Protein AF-0000000075757346 (afdb_homodimer)

Solvent-accessible surface area (backbone atoms only — not comparable to full-atom values): 54246 Å² total; per-residue (Å²): 134,81,76,70,70,69,80,68,63,64,47,53,39,41,29,19,36,70,56,62,49,75,50,33,32,37,38,34,50,39,82,82,73,89,73,94,79,70,86,78,70,51,48,75,47,75,48,59,58,62,66,78,72,51,92,82,51,65,61,62,59,50,54,51,49,44,56,48,51,41,59,74,32,56,67,74,33,36,39,85,46,56,49,47,74,68,88,65,86,68,90,69,80,76,77,59,67,37,46,88,28,73,65,75,54,59,71,55,54,56,69,67,39,67,54,56,70,51,36,71,34,58,74,50,87,74,59,54,75,61,56,59,51,49,50,51,48,50,25,50,49,48,13,44,52,39,30,36,53,48,24,47,70,40,19,53,27,34,47,49,40,23,58,33,33,39,52,44,14,52,52,28,40,53,53,20,52,52,38,59,69,46,40,57,77,40,62,86,58,72,64,28,50,50,42,51,33,50,22,31,28,26,42,24,45,15,49,43,31,34,52,12,20,46,49,40,51,45,52,64,28,34,63,58,71,39,39,11,21,48,44,17,21,41,50,25,48,25,40,54,52,34,53,50,46,50,52,50,49,53,56,51,52,73,71,54,85,49,69,70,56,51,51,50,50,50,53,50,53,49,51,50,51,51,51,53,39,49,53,30,48,46,48,38,51,64,39,56,46,19,58,67,54,40,27,45,49,47,31,27,29,54,70,40,27,56,70,57,49,39,67,73,36,59,80,69,52,67,74,73,79,75,62,93,51,88,68,70,62,48,76,75,33,36,68,61,49,28,74,70,59,64,62,88,59,74,83,44,54,34,44,42,30,40,72,90,72,70,43,76,44,80,36,33,34,42,46,58,30,41,45,69,67,56,55,61,46,64,44,64,85,40,92,52,71,91,56,78,64,56,67,58,49,50,59,75,28,63,90,47,51,40,46,78,50,71,42,71,43,84,55,79,95,68,65,27,32,39,31,39,27,38,28,26,69,87,52,50,43,58,50,51,52,48,51,52,49,48,47,49,52,34,37,58,55,51,59,70,51,84,65,86,89,43,71,65,58,51,50,51,44,49,50,51,49,49,49,58,41,55,45,89,50,38,48,63,50,50,52,51,52,42,43,72,54,58,35,40,69,78,48,66,21,63,51,50,52,82,40,28,22,33,44,114,134,80,77,69,70,70,81,67,67,63,47,52,39,42,31,19,37,70,55,63,48,74,50,34,33,38,39,35,51,39,80,83,70,89,75,94,78,71,86,77,71,52,50,75,46,75,47,59,57,62,67,77,72,50,90,83,51,65,60,62,59,50,52,50,49,42,57,48,49,41,58,74,30,58,67,74,33,36,39,86,46,55,50,46,76,65,88,64,88,68,90,70,83,80,72,58,71,36,46,87,29,72,64,78,58,57,73,56,54,55,68,64,39,67,55,55,71,53,36,72,33,55,74,50,87,74,59,55,76,63,56,58,50,48,48,53,49,51,26,51,50,46,14,44,51,39,30,36,52,49,25,46,70,40,19,53,27,33,46,50,40,23,60,34,33,40,51,45,14,50,51,28,41,53,52,20,52,50,38,59,70,46,38,58,76,40,62,86,57,71,65,28,50,49,41,52,32,51,23,30,28,26,42,22,46,16,49,43,32,32,52,12,18,46,48,40,50,45,53,64,28,34,64,56,71,40,38,11,21,47,45,16,21,41,50,25,47,26,39,52,51,37,52,50,47,50,53,51,47,54,56,51,55,73,71,54,85,49,70,69,58,51,52,51,50,50,53,50,51,49,50,50,52,52,51,52,39,49,53,31,49,46,49,40,49,64,41,56,46,18,59,66,52,41,27,45,48,47,31,25,30,53,70,40,29,55,69,56,49,41,68,74,36,57,81,69,53,68,74,74,78,76,60,93,52,87,67,71,62,49,76,75,33,37,68,61,48,28,75,70,59,64,62,89,57,74,83,43,54,32,43,41,30,39,70,92,75,71,43,74,45,80,36,35,34,43,46,60,30,41,45,70,65,56,56,62,44,63,44,64,86,39,95,52,72,92,56,78,64,57,70,58,49,50,58,76,30,61,89,47,52,42,46,77,51,71,42,69,44,85,54,79,95,67,65,27,32,38,31,40,26,38,29,25,70,85,51,48,44,60,49,52,52,49,51,52,50,48,48,50,53,34,37,58,55,51,58,70,52,86,64,87,88,44,72,66,58,51,50,50,44,49,52,50,50,50,51,56,42,53,46,88,47,38,46,62,50,52,52,51,54,41,43,71,54,59,36,40,68,77,48,68,23,63,52,49,54,82,40,27,20,33,43,114

InterPro domains:
  IPR006968 Root UVB sensitive family [PTHR12770] (17-497)
  IPR054549 Protein root UVB sensitive/RUS domain [PF04884] (57-303)

Foldseek 3Di:
DPPPPVPQPKDKDWDAFLLRHTFKMKIWGWPPDDDDDDPRDIDIDIGTPPPPPPVPPCVVVVVVVCPLQPDGNPPVQWDPLQFPDDPDPDPDDSPRLQLLQQQPQCVCVVVPPPVLVVLVPPVPPPDDPVVVVVLVVLLVVLLVVLLVVLCQPQVLQCQLLLLLLQLLLLVLQLQLVVLSVCLSVDDPDPVSSVSSSSSSSSNSSSCNSSVSSSLNLLVNTGDPPCSVRSVVSSNVSNVVVSVVVVVVVVVVVVVDDDPVVVVVVSVVVSVVSSVVSNSSSLSDQGQEDELLNLQAFLLQQCQQDPVNVCLLPVVVCPVPPPPVPPSDGDGDFSRRSSNLDDSDDDAFWQWHADPVVRDIDTLAGEAEQDDPVCVLCVCVPAPAPNGQPVVLQCVLCVVAQKTKAWTWDPDPPQIHIYMYMAGAPPDALLSRSVRSSLVNQLSVSVRPDPDDDYRVVSSVSSSSSNCSCPVVVNSVVSVVVSVVNRHDSRDRNHHSDDGDHDDD/DPPPPPPQPKDKDWDDFLLRHTFKMKIWGWPPDDDDDDPRDIDIDIGTPPPPPPVPPCVVVVVVVCPLQPDGNPPVQWDPLQQPDDPDPDPDDSPGQQLLQQQPACVCVVVPPPVLVVLVPPVVPPDDPVVVVVLVVLLVVLLVVLLVVLCQPQVLQCQLLLLLLQLLLLVLQLQLVVLSVCLSVDDPDPRSSVSSSSSSSSNSSSCNSSVSSSLNLLVNTGDPPCSVRSVVSSNVSNVVVNVVVVVVVVVVVVVDDDPVVVVVVSVVVSVVSSVSSNSSSLSDQDQEDELLNLLAFLLQQCLQDPVNVCLLPVVVCPPPPPPVPPSDGDGDFSRRSSNLDDSDDDAFWQWHADPVVRDIDTLAGEAEQDDPVCVLCVCVPAPAPSGQPVVLQCVLCVVAQKTKAWGWDPDPPQIHIYMYMAGAPPQALLSRSVRSSLVNQLSVSVSPDPDDDYRVVSSVSSSSSNCSCPVVVNSVVSVVVSVVNRHDSRDRNHHSDDGDHDDD

Sequence (1008 aa):
MTSHISETNRLTFRETDEAGNPTASYIYSGDVASSITSKTSGRVDVISSSSSTSPWSSKPIISSLSDVFLPSGYPQSVSDDYLPPPLLPSGSSRSISHPAQLHRPTQRAKQLTPTQHTGVGVGNANASPTSALLLHILQDISGRIATICFAHRIGTALEPECKTYRLAADVFNDIAMILDCLSPGVPAGPARVAVLSTAGVLRALCGVAGGSSKASLSAHFAKWGNLAELNAKDSSQETVISLFGMLVGSVVISHITSFSTTWLILLILLALHLSMNYAAVRAVQMTSLNRQRANIVFSTLFDSDRNLSLDLDPELDTTPSLSKTKSEWTVLTPAQVSKHERIFHRDGVLQWTQHSTHTTQPLGSAQIGVSMSTFLGSVSGTSFPRTLPLQRLAAIFADESYILFLVPLTSGGNVKWHASILLKRGCTVEHQLKAWAHALLAARVLVRITTGFSVDAVLAVVERTLGLLNADARFERYLTELGGVGWDVDIAALETRAGRRIELMTSHISETNRLTFRETDEAGNPTASYIYSGDVASSITSKTSGRVDVISSSSSTSPWSSKPIISSLSDVFLPSGYPQSVSDDYLPPPLLPSGSSRSISHPAQLHRPTQRAKQLTPTQHTGVGVGNANASPTSALLLHILQDISGRIATICFAHRIGTALEPECKTYRLAADVFNDIAMILDCLSPGVPAGPARVAVLSTAGVLRALCGVAGGSSKASLSAHFAKWGNLAELNAKDSSQETVISLFGMLVGSVVISHITSFSTTWLILLILLALHLSMNYAAVRAVQMTSLNRQRANIVFSTLFDSDRNLSLDLDPELDTTPSLSKTKSEWTVLTPAQVSKHERIFHRDGVLQWTQHSTHTTQPLGSAQIGVSMSTFLGSVSGTSFPRTLPLQRLAAIFADESYILFLVPLTSGGNVKWHASILLKRGCTVEHQLKAWAHALLAARVLVRITTGFSVDAVLAVVERTLGLLNADARFERYLTELGGVGWDVDIAALETRAGRRIEL

Secondary structure (DSSP, 8-state):
---------EEEEEEEETTS-EEEEEEEE-----STTS----EEEEEE------TT-SHHHHHHHHHHHS-TTTTTTB-TTSSPPPSS-SSS------GGGTTSSTTTHHHH-HHHHHHTS-SSTT--HHHHHHHHHHHHHHHHHHHHHHHHHHHHHHTTTHHHHHHHHHHHHHHHHHHHHHGGGSPTTHHHHHHHHHHHHHHHHHHHHHHHHHHHHHHHHBSSS-HHHHHHHHHHHHHHHHHHHHHHHHHHHHH---HHHHHHHHHHHHHHHHHHHHHHHHH----S--HHHHHHHHHHHHHH-HHHHHHH-GGGGGSTT--S---------HHHHHTT--SS--TTEEEEEETTTTEEEEEEEEEES--HHHHHHTTTTSSS-S---HHHHHHHTTTSSEEEEEEEE--SSS-EEEEEEEEETT--HHHHHHHHHHHHHHHHHHHH--S---HHHHHHHHHHHHHHHHGGGHHHHHHHHHHHTT--TTS--S--S--EEEE-/---------EEEEEEEETTS-EEEEEEEE-----SSSS---PEEEEEE------TT-SHHHHHHHHHHHS-TTTTTTB-TTSSPPPSS-SSS------GGGTTS-TTTHHHH-HHHHHHTS-SSTT--HHHHHHHHHHHHHHHHHHHHHHHHHHHHHHTTTHHHHHHHHHHHHHHHHHHHHHGGGSPTTHHHHHHHHHHHHHHHHHHHHHHHHHHHHHHHHBSSS-HHHHHHHHHHHHHHHHHHHHHHHHHHHHH---HHHHHHHHHHHHHHHHHHHHHHHHH----S--HHHHHHHHHHHHHH-HHHHHHH-GGGGGSTT--S---------HHHHHTT--SSPPTTEEEEEETTTTEEEEEEEEEES--HHHHHHTTTTSSS-S---HHHHHHHTTTSSEEEEEEEE--SSS-EEEEEEEEETT--HHHHHHHHHHHHHHHHHHHH--S---HHHHHHHHHHHHHHHHGGGHHHHHHHHHHHTT--TTS--S--S--EEEE-

Radius of gyration: 33.66 Å; Cα contacts (8 Å, |Δi|>4): 1518; chains: 2; bounding box: 89×92×112 Å

Structure (mmCIF, N/CA/C/O backbone):
data_AF-0000000075757346-model_v1
#
loop_
_entity.id
_entity.type
_entity.pdbx_description
1 polymer 'Pc20g08280 protein'
#
loop_
_atom_site.group_PDB
_atom_site.id
_atom_site.type_symbol
_atom_site.label_atom_id
_atom_site.label_alt_id
_atom_site.label_comp_id
_atom_site.label_asym_id
_atom_site.label_entity_id
_atom_site.label_seq_id
_atom_site.pdbx_PDB_ins_code
_atom_site.Cartn_x
_atom_site.Cartn_y
_atom_site.Cartn_z
_atom_site.occupancy
_atom_site.B_iso_or_equiv
_atom_site.auth_seq_id
_atom_site.auth_comp_id
_atom_site.auth_asym_id
_atom_site.auth_atom_id
_atom_site.pdbx_PDB_model_num
ATOM 1 N N . MET A 1 1 ? -40.625 -28.328 -50.812 1 23.34 1 MET A N 1
ATOM 2 C CA . MET A 1 1 ? -39.375 -28.875 -50.312 1 23.34 1 MET A CA 1
ATOM 3 C C . MET A 1 1 ? -38.594 -27.828 -49.5 1 23.34 1 MET A C 1
ATOM 5 O O . MET A 1 1 ? -37.875 -27.016 -50.062 1 23.34 1 MET A O 1
ATOM 9 N N . THR A 1 2 ? -39.25 -27.141 -48.594 1 27.7 2 THR A N 1
ATOM 10 C CA . THR A 1 2 ? -38.781 -26.125 -47.656 1 27.7 2 THR A CA 1
ATOM 11 C C . THR A 1 2 ? -37.562 -26.609 -46.875 1 27.7 2 THR A C 1
ATOM 13 O O . THR A 1 2 ? -37.594 -27.672 -46.25 1 27.7 2 THR A O 1
ATOM 16 N N . SER A 1 3 ? -36.344 -26.422 -47.469 1 28.28 3 SER A N 1
ATOM 17 C CA . SER A 1 3 ? -35.031 -26.656 -46.875 1 28.28 3 SER A CA 1
ATOM 18 C C . SER A 1 3 ? -35 -26.156 -45.438 1 28.28 3 SER A C 1
ATOM 20 O O . SER A 1 3 ? -35.156 -24.969 -45.188 1 28.28 3 SER A O 1
ATOM 22 N N . HIS A 1 4 ? -35.75 -26.812 -44.562 1 30.3 4 HIS A N 1
ATOM 23 C CA . HIS A 1 4 ? -35.469 -26.609 -43.125 1 30.3 4 HIS A CA 1
ATOM 24 C C . HIS A 1 4 ? -33.969 -26.547 -42.875 1 30.3 4 HIS A C 1
ATOM 26 O O . HIS A 1 4 ? -33.281 -27.547 -43 1 30.3 4 HIS A O 1
ATOM 32 N N . ILE A 1 5 ? -33.312 -25.516 -43.375 1 34.22 5 ILE A N 1
ATOM 33 C CA . ILE A 1 5 ? -31.984 -25.234 -42.844 1 34.22 5 ILE A CA 1
ATOM 34 C C . ILE A 1 5 ? -31.906 -25.625 -41.375 1 34.22 5 ILE A C 1
ATOM 36 O O . ILE A 1 5 ? -32.688 -25.094 -40.531 1 34.22 5 ILE A O 1
ATOM 40 N N . SER A 1 6 ? -31.75 -26.844 -41.125 1 37.38 6 SER A N 1
ATOM 41 C CA . SER A 1 6 ? -31.391 -27.328 -39.781 1 37.38 6 SER A CA 1
ATOM 42 C C . SER A 1 6 ? -30.641 -26.266 -39 1 37.38 6 SER A C 1
ATOM 44 O O . SER A 1 6 ? -29.656 -25.688 -39.469 1 37.38 6 SER A O 1
ATOM 46 N N . GLU A 1 7 ? -31.281 -25.359 -38.312 1 41.56 7 GLU A N 1
ATOM 47 C CA . GLU A 1 7 ? -30.734 -24.422 -37.312 1 41.56 7 GLU A CA 1
ATOM 48 C C . GLU A 1 7 ? -29.469 -24.984 -36.688 1 41.56 7 GLU A C 1
ATOM 50 O O . GLU A 1 7 ? -29.547 -25.906 -35.875 1 41.56 7 GLU A O 1
ATOM 55 N N . THR A 1 8 ? -28.453 -25.25 -37.375 1 48.81 8 THR A N 1
ATOM 56 C CA . THR A 1 8 ? -27.094 -25.578 -36.938 1 48.81 8 THR A CA 1
ATOM 57 C C . THR A 1 8 ? -26.75 -24.844 -35.656 1 48.81 8 THR A C 1
ATOM 59 O O . THR A 1 8 ? -26.844 -23.609 -35.594 1 48.81 8 THR A O 1
ATOM 62 N N . ASN A 1 9 ? -26.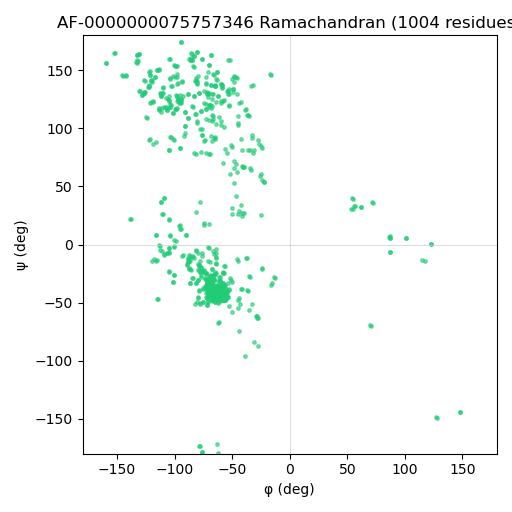969 -25.406 -34.469 1 64.25 9 ASN A N 1
ATOM 63 C CA . ASN A 1 9 ? -26.703 -24.953 -33.125 1 64.25 9 ASN A CA 1
ATOM 64 C C . ASN A 1 9 ? -25.281 -24.422 -32.969 1 64.25 9 ASN A C 1
ATOM 66 O O . ASN A 1 9 ? -24.312 -25.188 -32.938 1 64.25 9 ASN A O 1
ATOM 70 N N . ARG A 1 10 ? -24.969 -23.312 -33.5 1 80.69 10 ARG A N 1
ATOM 71 C CA . ARG A 1 10 ? -23.719 -22.562 -33.406 1 80.69 10 ARG A CA 1
ATOM 72 C C . ARG A 1 10 ? -23.531 -21.922 -32.062 1 80.69 10 ARG A C 1
ATOM 74 O O . ARG A 1 10 ? -24.469 -21.297 -31.531 1 80.69 10 ARG A O 1
ATOM 81 N N . LEU A 1 11 ? -22.406 -22.312 -31.422 1 87.81 11 LEU A N 1
ATOM 82 C CA . LEU A 1 11 ? -22.016 -21.688 -30.156 1 87.81 11 LEU A CA 1
ATOM 83 C C . LEU A 1 11 ? -20.812 -20.781 -30.359 1 87.81 11 LEU A C 1
ATOM 85 O O . LEU A 1 11 ? -19.781 -21.203 -30.891 1 87.81 11 LEU A O 1
ATOM 89 N N . THR A 1 12 ? -21.031 -19.438 -30.078 1 89.75 12 THR A N 1
ATOM 90 C CA . THR A 1 12 ? -19.953 -18.469 -30.234 1 89.75 12 THR A CA 1
ATOM 91 C C . THR A 1 12 ? -19.391 -18.031 -28.891 1 89.75 12 THR A C 1
ATOM 93 O O . THR A 1 12 ? -20.156 -17.641 -28 1 89.75 12 THR A O 1
ATOM 96 N N . PHE A 1 13 ? -18.109 -18.188 -28.781 1 92.25 13 PHE A N 1
ATOM 97 C CA . PHE A 1 13 ? -17.391 -17.703 -27.609 1 92.25 13 PHE A CA 1
ATOM 98 C C . PHE A 1 13 ? -16.578 -16.469 -27.953 1 92.25 13 PHE A C 1
ATOM 100 O O . PHE A 1 13 ? -15.656 -16.531 -28.781 1 92.25 13 PHE A O 1
ATOM 107 N N . ARG A 1 14 ? -16.922 -15.328 -27.344 1 93.75 14 ARG A N 1
ATOM 108 C CA . ARG A 1 14 ? -16.125 -14.117 -27.5 1 93.75 14 ARG A CA 1
ATOM 109 C C . ARG A 1 14 ? -15.172 -13.938 -26.312 1 93.75 14 ARG A C 1
ATOM 111 O O . ARG A 1 14 ? -15.609 -13.914 -25.156 1 93.75 14 ARG A O 1
ATOM 118 N N . GLU A 1 15 ? -13.93 -13.844 -26.625 1 94.19 15 GLU A N 1
ATOM 119 C CA . GLU A 1 15 ? -12.906 -13.719 -25.594 1 94.19 15 GLU A CA 1
ATOM 120 C C . GLU A 1 15 ? -12.422 -12.273 -25.469 1 94.19 15 GLU A C 1
ATOM 122 O O . GLU A 1 15 ? -12.242 -11.586 -26.484 1 94.19 15 GLU A O 1
ATOM 127 N N . THR A 1 16 ? -12.266 -11.773 -24.25 1 91.38 16 THR A N 1
ATOM 128 C CA . THR A 1 16 ? -11.727 -10.453 -23.953 1 91.38 16 THR A CA 1
ATOM 129 C C . THR A 1 16 ? -10.664 -10.547 -22.859 1 91.38 16 THR A C 1
ATOM 131 O O . THR A 1 16 ? -10.547 -11.57 -22.188 1 91.38 16 THR A O 1
ATOM 134 N N . ASP A 1 17 ? -9.836 -9.539 -22.828 1 88 17 ASP A N 1
ATOM 135 C CA . ASP A 1 17 ? -8.961 -9.445 -21.656 1 88 17 ASP A CA 1
ATOM 136 C C . ASP A 1 17 ? -9.727 -8.922 -20.453 1 88 17 ASP A C 1
ATOM 138 O O . ASP A 1 17 ? -10.953 -8.766 -20.5 1 88 17 ASP A O 1
ATOM 142 N N . GLU A 1 18 ? -9.07 -8.766 -19.359 1 86.31 18 GLU A N 1
ATOM 143 C CA . GLU A 1 18 ? -9.719 -8.367 -18.109 1 86.31 18 GLU A CA 1
ATOM 144 C C . GLU A 1 18 ? -10.305 -6.969 -18.219 1 86.31 18 GLU A C 1
ATOM 146 O O . GLU A 1 18 ? -11.234 -6.621 -17.484 1 86.31 18 GLU A O 1
ATOM 151 N N . ALA A 1 19 ? -9.742 -6.188 -19.094 1 84.19 19 ALA A N 1
ATOM 152 C CA . ALA A 1 19 ? -10.211 -4.82 -19.266 1 84.19 19 ALA A CA 1
ATOM 153 C C . ALA A 1 19 ? -11.406 -4.773 -20.219 1 84.19 19 ALA A C 1
ATOM 155 O O . ALA A 1 19 ? -12 -3.713 -20.422 1 84.19 19 ALA A O 1
ATOM 156 N N . GLY A 1 20 ? -11.711 -5.867 -20.891 1 85.88 20 GLY A N 1
ATOM 157 C CA . GLY A 1 20 ? -12.852 -5.918 -21.781 1 85.88 20 GLY A CA 1
ATOM 158 C C . GLY A 1 20 ? -12.469 -5.766 -23.25 1 85.88 20 GLY A C 1
ATOM 159 O O . GLY A 1 20 ? -13.344 -5.707 -24.125 1 85.88 20 GLY A O 1
ATOM 160 N N . ASN A 1 21 ? -11.188 -5.734 -23.484 1 85.62 21 ASN A N 1
ATOM 161 C CA . ASN A 1 21 ? -10.742 -5.645 -24.859 1 85.62 21 ASN A CA 1
ATOM 162 C C . ASN A 1 21 ? -10.82 -6.996 -25.562 1 85.62 21 ASN A C 1
ATOM 164 O O . ASN A 1 21 ? -10.352 -8.008 -25.031 1 85.62 21 ASN A O 1
ATOM 168 N N . PRO A 1 22 ? -11.453 -6.992 -26.781 1 89.38 22 PRO A N 1
ATOM 169 C CA . PRO A 1 22 ? -11.578 -8.266 -27.484 1 89.38 22 PRO A CA 1
ATOM 170 C C . PRO A 1 22 ? -10.227 -8.844 -27.906 1 89.38 22 PRO A C 1
ATOM 172 O O . PRO A 1 22 ? -9.336 -8.102 -28.328 1 89.38 22 PRO A O 1
ATOM 175 N N . THR A 1 23 ? -10.07 -10.125 -27.703 1 87.06 23 THR A N 1
ATOM 176 C CA . THR A 1 23 ? -8.828 -10.797 -28.078 1 87.06 23 THR A CA 1
ATOM 177 C C . THR A 1 23 ? -9.078 -11.805 -29.203 1 87.06 23 THR A C 1
ATOM 179 O O . THR A 1 23 ? -8.305 -11.883 -30.156 1 87.06 23 THR A O 1
ATOM 182 N N . ALA A 1 24 ? -10.094 -12.625 -29.094 1 89.12 24 ALA A N 1
ATOM 183 C CA . ALA A 1 24 ? -10.406 -13.656 -30.078 1 89.12 24 ALA A CA 1
ATOM 184 C C . ALA A 1 24 ? -11.859 -14.094 -29.969 1 89.12 24 ALA A C 1
ATOM 186 O O . ALA A 1 24 ? -12.516 -13.844 -28.953 1 89.12 24 ALA A O 1
ATOM 187 N N . SER A 1 25 ? -12.344 -14.602 -31.062 1 91.38 25 SER A N 1
ATOM 188 C CA . SER A 1 25 ? -13.664 -15.219 -31.078 1 91.38 25 SER A CA 1
ATOM 189 C C . SER A 1 25 ? -13.594 -16.672 -31.547 1 91.38 25 SER A C 1
ATOM 191 O O . SER A 1 25 ? -12.844 -16.984 -32.469 1 91.38 25 SER A O 1
ATOM 193 N N . TYR A 1 26 ? -14.297 -17.516 -30.891 1 89.19 26 TYR A N 1
ATOM 194 C CA . TYR A 1 26 ? -14.328 -18.938 -31.203 1 89.19 26 TYR A CA 1
ATOM 195 C C . TYR A 1 26 ? -15.742 -19.391 -31.578 1 89.19 26 TYR A C 1
ATOM 197 O O . TYR A 1 26 ? -16.688 -19.188 -30.797 1 89.19 26 TYR A O 1
ATOM 205 N N . ILE A 1 27 ? -15.875 -19.938 -32.719 1 88.25 27 ILE A N 1
ATOM 206 C CA . ILE A 1 27 ? -17.172 -20.406 -33.219 1 88.25 27 ILE A CA 1
ATOM 207 C C . ILE A 1 27 ? -17.188 -21.922 -33.312 1 88.25 27 ILE A C 1
ATOM 209 O O . ILE A 1 27 ? -16.391 -22.516 -34.031 1 88.25 27 ILE A O 1
ATOM 213 N N . TYR A 1 28 ? -18 -22.484 -32.5 1 83.81 28 TYR A N 1
ATOM 214 C CA . TYR A 1 28 ? -18.188 -23.938 -32.531 1 83.81 28 TYR A CA 1
ATOM 215 C C . TYR A 1 28 ? -19.375 -24.312 -33.406 1 83.81 28 TYR A C 1
ATOM 217 O O . TYR A 1 28 ? -20.469 -23.797 -33.25 1 83.81 28 TYR A O 1
ATOM 225 N N . SER A 1 29 ? -19.078 -25.156 -34.438 1 79.56 29 SER A N 1
ATOM 226 C CA . SER A 1 29 ? -20.109 -25.672 -35.344 1 79.56 29 SER A CA 1
ATOM 227 C C . SER A 1 29 ? -20.219 -27.188 -35.219 1 79.56 29 SER A C 1
ATOM 229 O O . SER A 1 29 ? -19.25 -27.906 -35.469 1 79.56 29 SER A O 1
ATOM 231 N N . GLY A 1 30 ? -21 -27.766 -34.344 1 61.81 30 GLY A N 1
ATOM 232 C CA . GLY A 1 30 ? -21.156 -29.203 -34.281 1 61.81 30 GLY A CA 1
ATOM 233 C C . GLY A 1 30 ? -22.531 -29.672 -34.719 1 61.81 30 GLY A C 1
ATOM 234 O O . GLY A 1 30 ? -23.5 -28.922 -34.656 1 61.81 30 GLY A O 1
ATOM 235 N N . ASP A 1 31 ? -22.672 -30.656 -35.625 1 49.06 31 ASP A N 1
ATOM 236 C CA . ASP A 1 31 ? -23.891 -31.328 -36.062 1 49.06 31 ASP A CA 1
ATOM 237 C C . ASP A 1 31 ? -24.609 -32.031 -34.906 1 49.06 31 ASP A C 1
ATOM 239 O O . ASP A 1 31 ? -23.969 -32.656 -34.062 1 49.06 31 ASP A O 1
ATOM 243 N N . VAL A 1 32 ? -25.75 -31.531 -34.375 1 44.41 32 VAL A N 1
ATOM 244 C CA . VAL A 1 32 ? -26.625 -32.344 -33.531 1 44.41 32 VAL A CA 1
ATOM 245 C C . VAL A 1 32 ? -26.812 -33.719 -34.156 1 44.41 32 VAL A C 1
ATOM 247 O O . VAL A 1 32 ? -27.719 -33.938 -34.969 1 44.41 32 VAL A O 1
ATOM 250 N N . ALA A 1 33 ? -26.078 -34.406 -34.938 1 37.62 33 ALA A N 1
ATOM 251 C CA . ALA A 1 33 ? -26.641 -35.656 -35.438 1 37.62 33 ALA A CA 1
ATOM 252 C C . ALA A 1 33 ? -27.156 -36.531 -34.25 1 37.62 33 ALA A C 1
ATOM 254 O O . ALA A 1 33 ? -26.594 -36.469 -33.156 1 37.62 33 ALA A O 1
ATOM 255 N N . SER A 1 34 ? -28.438 -37.125 -34.375 1 33.47 34 SER A N 1
ATOM 256 C CA . SER A 1 34 ? -29.141 -38.219 -33.688 1 33.47 34 SER A CA 1
ATOM 257 C C . SER A 1 34 ? -28.172 -39.25 -33.125 1 33.47 34 SER A C 1
ATOM 259 O O . SER A 1 34 ? -28.375 -39.781 -32.031 1 33.47 34 SER A O 1
ATOM 261 N N . SER A 1 35 ? -27.766 -40.375 -34.094 1 31.02 35 SER A N 1
ATOM 262 C CA . SER A 1 35 ? -27.453 -41.75 -33.812 1 31.02 35 SER A CA 1
ATOM 263 C C . SER A 1 35 ? -26.094 -41.906 -33.125 1 31.02 35 SER A C 1
ATOM 265 O O . SER A 1 35 ? -25.219 -41.062 -33.312 1 31.02 35 SER A O 1
ATOM 267 N N . ILE A 1 36 ? -25.859 -42.938 -32.094 1 33.28 36 ILE A N 1
ATOM 268 C CA . ILE A 1 36 ? -24.859 -43.531 -31.219 1 33.28 36 ILE A CA 1
ATOM 269 C C . ILE A 1 36 ? -23.484 -43.5 -31.891 1 33.28 36 ILE A C 1
ATOM 271 O O . ILE A 1 36 ? -22.453 -43.656 -31.234 1 33.28 36 ILE A O 1
ATOM 275 N N . THR A 1 37 ? -23.375 -44 -33.188 1 32.47 37 THR A N 1
ATOM 276 C CA . THR A 1 37 ? -22.109 -44.531 -33.656 1 32.47 37 THR A CA 1
ATOM 277 C C . THR A 1 37 ? -21.156 -43.438 -34.094 1 32.47 37 THR A C 1
ATOM 279 O O . THR A 1 37 ? -19.969 -43.688 -34.344 1 32.47 37 THR A O 1
ATOM 282 N N . SER A 1 38 ? -21.578 -42.406 -35 1 36.12 38 SER A N 1
ATOM 283 C CA . SER A 1 38 ? -20.562 -41.781 -35.844 1 36.12 38 SER A CA 1
ATOM 284 C C . SER A 1 38 ? -19.797 -40.688 -35.062 1 36.12 38 SER A C 1
ATOM 286 O O . SER A 1 38 ? -20.359 -40.062 -34.156 1 36.12 38 SER A O 1
ATOM 288 N N . LYS A 1 39 ? -18.484 -40.531 -35.281 1 42 39 LYS A N 1
ATOM 289 C CA . LYS A 1 39 ? -17.359 -39.688 -34.938 1 42 39 LYS A CA 1
ATOM 290 C C . LYS A 1 39 ? -17.719 -38.188 -35.062 1 42 39 LYS A C 1
ATOM 292 O O . LYS A 1 39 ? -17.641 -37.625 -36.156 1 42 39 LYS A O 1
ATOM 297 N N . THR A 1 40 ? -18.812 -37.625 -34.688 1 44.56 40 THR A N 1
ATOM 298 C CA . THR A 1 40 ? -19.219 -36.25 -34.906 1 44.56 40 THR A CA 1
ATOM 299 C C . THR A 1 40 ? -18.188 -35.281 -34.344 1 44.56 40 THR A C 1
ATOM 301 O O . THR A 1 40 ? -17.984 -35.188 -33.125 1 44.56 40 THR A O 1
ATOM 304 N N . SER A 1 41 ? -17.094 -34.969 -35.062 1 53.56 41 SER A N 1
ATOM 305 C CA . SER A 1 41 ? -15.969 -34.094 -34.75 1 53.56 41 SER A CA 1
ATOM 306 C C . SER A 1 41 ? -16.375 -32.625 -34.812 1 53.56 41 SER A C 1
ATOM 308 O O . SER A 1 41 ? -16.875 -32.156 -35.844 1 53.56 41 SER A O 1
ATOM 310 N N . GLY A 1 42 ? -17.047 -31.969 -33.844 1 61.41 42 GLY A N 1
ATOM 311 C CA . GLY A 1 42 ? -17.219 -30.531 -33.844 1 61.41 42 GLY A CA 1
ATOM 312 C C . GLY A 1 42 ? -15.938 -29.766 -34.156 1 61.41 42 GLY A C 1
ATOM 313 O O . GLY A 1 42 ? -14.844 -30.312 -34.031 1 61.41 42 GLY A O 1
ATOM 314 N N . ARG A 1 43 ? -16.109 -28.781 -35.188 1 72.69 43 ARG A N 1
ATOM 315 C CA . ARG A 1 43 ? -14.992 -27.938 -35.594 1 72.69 43 ARG A CA 1
ATOM 316 C C . ARG A 1 43 ? -15.055 -26.578 -34.875 1 72.69 43 ARG A C 1
ATOM 318 O O . ARG A 1 43 ? -16.141 -26.031 -34.688 1 72.69 43 ARG A O 1
ATOM 325 N N . VAL A 1 44 ? -14 -26.219 -34.219 1 77.56 44 VAL A N 1
ATOM 326 C CA . VAL A 1 44 ? -13.914 -24.891 -33.625 1 77.56 44 VAL A CA 1
ATOM 327 C C . VAL A 1 44 ? -13.125 -23.969 -34.562 1 77.56 44 VAL A C 1
ATOM 329 O O . VAL A 1 44 ? -11.977 -24.25 -34.906 1 77.56 44 VAL A O 1
ATOM 332 N N . ASP A 1 45 ? -13.758 -22.875 -35.094 1 81.19 45 ASP A N 1
ATOM 333 C CA . ASP A 1 45 ? -13.102 -21.828 -35.875 1 81.19 45 ASP A CA 1
ATOM 334 C C . ASP A 1 45 ? -12.688 -20.656 -35 1 81.19 45 ASP A C 1
ATOM 336 O O . ASP A 1 45 ? -13.469 -20.188 -34.156 1 81.19 45 ASP A O 1
ATOM 340 N N . VAL A 1 46 ? -11.469 -20.375 -35.094 1 82 46 VAL A N 1
ATOM 341 C CA . VAL A 1 46 ? -10.945 -19.281 -34.281 1 82 46 VAL A CA 1
ATOM 342 C C . VAL A 1 46 ? -10.836 -18.016 -35.156 1 82 46 VAL A C 1
ATOM 344 O O . VAL A 1 46 ? -10.211 -18.047 -36.219 1 82 46 VAL A O 1
ATOM 347 N N . ILE A 1 47 ? -11.57 -16.938 -34.875 1 73.56 47 ILE A N 1
ATOM 348 C CA . ILE A 1 47 ? -11.453 -15.633 -35.5 1 73.56 47 ILE A CA 1
ATOM 349 C C . ILE A 1 47 ? -10.727 -14.664 -34.562 1 73.56 47 ILE A C 1
ATOM 351 O O . ILE A 1 47 ? -11.234 -14.305 -33.5 1 73.56 47 ILE A O 1
ATOM 355 N N . SER A 1 48 ? -9.477 -14.602 -34.719 1 71 48 SER A N 1
ATOM 356 C CA . SER A 1 48 ? -8.703 -13.695 -33.875 1 71 48 SER A CA 1
ATOM 357 C C . SER A 1 48 ? -9.016 -12.242 -34.188 1 71 48 SER A C 1
ATOM 359 O O . SER A 1 48 ? -9.25 -11.883 -35.344 1 71 48 SER A O 1
ATOM 361 N N . SER A 1 49 ? -9.617 -11.555 -33.344 1 61.69 49 SER A N 1
ATOM 362 C CA . SER A 1 49 ? -9.766 -10.117 -33.562 1 61.69 49 SER A CA 1
ATOM 363 C C . SER A 1 49 ? -8.445 -9.484 -34 1 61.69 49 SER A C 1
ATOM 365 O O . SER A 1 49 ? -7.5 -9.438 -33.188 1 61.69 49 SER A O 1
ATOM 367 N N . SER A 1 50 ? -7.965 -9.953 -35.188 1 47.41 50 SER A N 1
ATOM 368 C CA . SER A 1 50 ? -6.793 -9.312 -35.781 1 47.41 50 SER A CA 1
ATOM 369 C C . SER A 1 50 ? -6.797 -7.809 -35.531 1 47.41 50 SER A C 1
ATOM 371 O O . SER A 1 50 ? -7.742 -7.113 -35.906 1 47.41 50 SER A O 1
ATOM 373 N N . SER A 1 51 ? -6.438 -7.191 -34.531 1 43.66 51 SER A N 1
ATOM 374 C CA . SER A 1 51 ? -5.938 -5.898 -35 1 43.66 51 SER A CA 1
ATOM 375 C C . SER A 1 51 ? -5.215 -6.027 -36.312 1 43.66 51 SER A C 1
ATOM 377 O O . SER A 1 51 ? -4.539 -7.027 -36.594 1 43.66 51 SER A O 1
ATOM 379 N N . SER A 1 52 ? -5.789 -5.48 -37.375 1 37.22 52 SER A N 1
ATOM 380 C CA . SER A 1 52 ? -5.184 -5.441 -38.688 1 37.22 52 SER A CA 1
ATOM 381 C C . SER A 1 52 ? -3.664 -5.535 -38.625 1 37.22 52 SER A C 1
ATOM 383 O O . SER A 1 52 ? -3.01 -4.652 -38.062 1 37.22 52 SER A O 1
ATOM 385 N N . THR A 1 53 ? -3.16 -6.727 -38.531 1 37.59 53 THR A N 1
ATOM 386 C CA . THR A 1 53 ? -1.723 -6.949 -38.656 1 37.59 53 THR A CA 1
ATOM 387 C C . THR A 1 53 ? -1.174 -6.273 -39.906 1 37.59 53 THR A C 1
ATOM 389 O O . THR A 1 53 ? -1.151 -6.875 -40.969 1 37.59 53 THR A O 1
ATOM 392 N N . SER A 1 54 ? -1.617 -5.227 -40.406 1 34 54 SER A N 1
ATOM 393 C CA . SER A 1 54 ? -0.588 -4.797 -41.344 1 34 54 SER A CA 1
ATOM 394 C C . SER A 1 54 ? 0.805 -4.918 -40.75 1 34 54 SER A C 1
ATOM 396 O O . SER A 1 54 ? 0.998 -4.625 -39.562 1 34 54 SER A O 1
ATOM 398 N N . PRO A 1 55 ? 1.771 -5.703 -41.375 1 39.56 55 PRO A N 1
ATOM 399 C CA . PRO A 1 55 ? 3.135 -5.945 -40.875 1 39.56 55 PRO A CA 1
ATOM 400 C C . PRO A 1 55 ? 3.674 -4.789 -40.031 1 39.56 55 PRO A C 1
ATOM 402 O O . PRO A 1 55 ? 4.383 -5.02 -39.062 1 39.56 55 PRO A O 1
ATOM 405 N N . TRP A 1 56 ? 3.805 -3.59 -40.625 1 37.16 56 TRP A N 1
ATOM 406 C CA . TRP A 1 56 ? 4.449 -2.385 -40.125 1 37.16 56 TRP A CA 1
ATOM 407 C C . TRP A 1 56 ? 3.566 -1.691 -39.094 1 37.16 56 TRP A C 1
ATOM 409 O O . TRP A 1 56 ? 3.822 -0.544 -38.719 1 37.16 56 TRP A O 1
ATOM 419 N N . SER A 1 57 ? 2.332 -2.055 -38.812 1 39.84 57 SER A N 1
ATOM 420 C CA . SER A 1 57 ? 1.469 -1.195 -38.031 1 39.84 57 SER A CA 1
ATOM 421 C C . SER A 1 57 ? 1.907 -1.183 -36.562 1 39.84 57 SER A C 1
ATOM 423 O O . SER A 1 57 ? 2.17 -2.236 -35.969 1 39.84 57 SER A O 1
ATOM 425 N N . SER A 1 58 ? 2.502 -0.084 -36.062 1 49.94 58 SER A N 1
ATOM 426 C CA . SER A 1 58 ? 2.992 0.373 -34.75 1 49.94 58 SER A CA 1
ATOM 427 C C . SER A 1 58 ? 2.076 -0.084 -33.625 1 49.94 58 SER A C 1
ATOM 429 O O . SER A 1 58 ? 2.475 -0.089 -32.469 1 49.94 58 SER A O 1
ATOM 431 N N . LYS A 1 59 ? 0.871 -0.605 -33.906 1 49.66 59 LYS A N 1
ATOM 432 C CA . LYS A 1 59 ? -0.145 -0.912 -32.906 1 49.66 59 LYS A CA 1
ATOM 433 C C . LYS A 1 59 ? 0.243 -2.139 -32.094 1 49.66 59 LYS A C 1
ATOM 435 O O . LYS A 1 59 ? 0.092 -2.15 -30.875 1 49.66 59 LYS A O 1
ATOM 440 N N . PRO A 1 60 ? 0.86 -3.158 -32.781 1 51.38 60 PRO A N 1
ATOM 441 C CA . PRO A 1 60 ? 1.19 -4.316 -31.953 1 51.38 60 PRO A CA 1
ATOM 442 C C . PRO A 1 60 ? 2.338 -4.039 -30.984 1 51.38 60 PRO A C 1
ATOM 444 O O . PRO A 1 60 ? 2.344 -4.559 -29.875 1 51.38 60 PRO A O 1
ATOM 447 N N . ILE A 1 61 ? 3.281 -3.197 -31.406 1 55.53 61 ILE A N 1
ATOM 448 C CA . ILE A 1 61 ? 4.41 -2.885 -30.547 1 55.53 61 ILE A CA 1
ATOM 449 C C . ILE A 1 61 ? 3.941 -2.02 -29.375 1 55.53 61 ILE A C 1
ATOM 451 O O . ILE A 1 61 ? 4.348 -2.234 -28.234 1 55.53 61 ILE A O 1
ATOM 455 N N . ILE A 1 62 ? 2.992 -1.143 -29.766 1 57.44 62 ILE A N 1
ATOM 456 C CA . ILE A 1 62 ? 2.51 -0.256 -28.703 1 57.44 62 ILE A CA 1
ATOM 457 C C . ILE A 1 62 ? 1.681 -1.053 -27.703 1 57.44 62 ILE A C 1
ATOM 459 O O . ILE A 1 62 ? 1.79 -0.84 -26.484 1 57.44 62 ILE A O 1
ATOM 463 N N . SER A 1 63 ? 0.905 -1.973 -28.203 1 63.69 63 SER A N 1
ATOM 464 C CA . SER A 1 63 ? 0.106 -2.787 -27.297 1 63.69 63 SER A CA 1
ATOM 465 C C . SER A 1 63 ? 0.989 -3.676 -26.422 1 63.69 63 SER A C 1
ATOM 467 O O . SER A 1 63 ? 0.725 -3.852 -25.234 1 63.69 63 SER A O 1
ATOM 469 N N . SER A 1 64 ? 2.045 -4.082 -27.078 1 70.75 64 SER A N 1
ATOM 470 C CA . SER A 1 64 ? 2.982 -4.91 -26.328 1 70.75 64 SER A CA 1
ATOM 471 C C . SER A 1 64 ? 3.715 -4.094 -25.266 1 70.75 64 SER A C 1
ATOM 473 O O . SER A 1 64 ? 3.932 -4.566 -24.156 1 70.75 64 SER A O 1
ATOM 475 N N . LEU A 1 65 ? 3.943 -2.902 -25.609 1 77.69 65 LEU A N 1
ATOM 476 C CA . LEU A 1 65 ? 4.641 -2.039 -24.656 1 77.69 65 LEU A CA 1
ATOM 477 C C . LEU A 1 65 ? 3.738 -1.684 -23.484 1 77.69 65 LEU A C 1
ATOM 479 O O . LEU A 1 65 ? 4.199 -1.599 -22.344 1 77.69 65 LEU A O 1
ATOM 483 N N . SER A 1 66 ? 2.488 -1.647 -23.812 1 80.31 66 SER A N 1
ATOM 484 C CA . SER A 1 66 ? 1.536 -1.347 -22.75 1 80.31 66 SER A CA 1
ATOM 485 C C . SER A 1 66 ? 1.441 -2.496 -21.75 1 80.31 66 SER A C 1
ATOM 487 O O . SER A 1 66 ? 1.325 -2.27 -20.547 1 80.31 66 SER A O 1
ATOM 489 N N . ASP A 1 67 ? 1.619 -3.641 -22.25 1 81.88 67 ASP A N 1
ATOM 490 C CA . ASP A 1 67 ? 1.533 -4.812 -21.375 1 81.88 67 ASP A CA 1
ATOM 491 C C . ASP A 1 67 ? 2.752 -4.906 -20.469 1 81.88 67 ASP A C 1
ATOM 493 O O . ASP A 1 67 ? 2.664 -5.441 -19.359 1 81.88 67 ASP A O 1
ATOM 497 N N . VAL A 1 68 ? 3.727 -4.32 -20.953 1 85.06 68 VAL A N 1
ATOM 498 C CA . VAL A 1 68 ? 4.98 -4.406 -20.203 1 85.06 68 VAL A CA 1
ATOM 499 C C . VAL A 1 68 ? 5.012 -3.338 -19.125 1 85.06 68 VAL A C 1
ATOM 501 O O . VAL A 1 68 ? 5.5 -3.582 -18.016 1 85.06 68 VAL A O 1
ATOM 504 N N . PHE A 1 69 ? 4.344 -2.244 -19.359 1 89.5 69 PHE A N 1
ATOM 505 C CA . PHE A 1 69 ? 4.562 -1.113 -18.453 1 89.5 69 PHE A CA 1
ATOM 506 C C . PHE A 1 69 ? 3.289 -0.779 -17.688 1 89.5 69 PHE A C 1
ATOM 508 O O . PHE A 1 69 ? 3.33 -0.045 -16.703 1 89.5 69 PHE A O 1
ATOM 515 N N . LEU A 1 70 ? 2.18 -1.332 -18.125 1 89.38 70 LEU A N 1
ATOM 516 C CA . LEU A 1 70 ? 0.92 -1.044 -17.453 1 89.38 70 LEU A CA 1
ATOM 517 C C . LEU A 1 70 ? 0.373 -2.291 -16.766 1 89.38 70 LEU A C 1
ATOM 519 O O . LEU A 1 70 ? 0.652 -3.414 -17.203 1 89.38 70 LEU A O 1
ATOM 523 N N . PRO A 1 71 ? -0.339 -2.113 -15.703 1 89.75 71 PRO A N 1
ATOM 524 C CA . PRO A 1 71 ? -0.885 -3.266 -14.984 1 89.75 71 PRO A CA 1
ATOM 525 C C . PRO A 1 71 ? -1.999 -3.971 -15.758 1 89.75 71 PRO A C 1
ATOM 527 O O . PRO A 1 71 ? -2.625 -3.369 -16.625 1 89.75 71 PRO A O 1
ATOM 530 N N . SER A 1 72 ? -2.15 -5.219 -15.461 1 88.62 72 SER A N 1
ATOM 531 C CA . SER A 1 72 ? -3.246 -5.984 -16.047 1 88.62 72 SER A CA 1
ATOM 532 C C . SER A 1 72 ? -4.598 -5.367 -15.703 1 88.62 72 SER A C 1
ATOM 534 O O . SER A 1 72 ? -4.82 -4.941 -14.57 1 88.62 72 SER A O 1
ATOM 536 N N . GLY A 1 73 ? -5.469 -5.328 -16.781 1 88.62 73 GLY A N 1
ATOM 537 C CA . GLY A 1 73 ? -6.797 -4.777 -16.578 1 88.62 73 GLY A CA 1
ATOM 538 C C . GLY A 1 73 ? -6.855 -3.273 -16.766 1 88.62 73 GLY A C 1
ATOM 539 O O . GLY A 1 73 ? -7.922 -2.668 -16.641 1 88.62 73 GLY A O 1
ATOM 540 N N . TYR A 1 74 ? -5.688 -2.674 -16.953 1 89.19 74 TYR A N 1
ATOM 541 C CA . TYR A 1 74 ? -5.684 -1.24 -17.219 1 89.19 74 TYR A CA 1
ATOM 542 C C . TYR A 1 74 ? -6.684 -0.883 -18.312 1 89.19 74 TYR A C 1
ATOM 544 O O . TYR A 1 74 ? -6.801 -1.596 -19.312 1 89.19 74 TYR A O 1
ATOM 552 N N . PRO A 1 75 ? -7.445 0.16 -18.047 1 89.62 75 PRO A N 1
ATOM 553 C CA . PRO A 1 75 ? -7.367 1.226 -17.047 1 89.62 75 PRO A CA 1
ATOM 554 C C . PRO A 1 75 ? -8.305 0.991 -15.859 1 89.62 75 PRO A C 1
ATOM 556 O O . PRO A 1 75 ? -8.234 1.712 -14.859 1 89.62 75 PRO A O 1
ATOM 559 N N . GLN A 1 76 ? -9.07 -0.091 -15.883 1 88.94 76 GLN A N 1
ATOM 560 C CA . GLN A 1 76 ? -10.07 -0.302 -14.844 1 88.94 76 GLN A CA 1
ATOM 561 C C . GLN A 1 76 ? -9.414 -0.75 -13.539 1 88.94 76 GLN A C 1
ATOM 563 O O . GLN A 1 76 ? -9.992 -0.585 -12.461 1 88.94 76 GLN A O 1
ATOM 568 N N . SER A 1 77 ? -8.266 -1.277 -13.703 1 90.75 77 SER A N 1
ATOM 569 C CA . SER A 1 77 ? -7.59 -1.867 -12.547 1 90.75 77 SER A CA 1
ATOM 570 C C . SER A 1 77 ? -6.898 -0.8 -11.703 1 90.75 77 SER A C 1
ATOM 572 O O . SER A 1 77 ? -6.359 -1.097 -10.641 1 90.75 77 SER A O 1
ATOM 574 N N . VAL A 1 78 ? -6.895 0.499 -12.172 1 93.19 78 VAL A N 1
ATOM 575 C CA . VAL A 1 78 ? -6.215 1.584 -11.477 1 93.19 78 VAL A CA 1
ATOM 576 C C . VAL A 1 78 ? -7.141 2.795 -11.375 1 93.19 78 VAL A C 1
ATOM 578 O O . VAL A 1 78 ? -8.172 2.852 -12.047 1 93.19 78 VAL A O 1
ATOM 581 N N . SER A 1 79 ? -6.773 3.723 -10.453 1 93.06 79 SER A N 1
ATOM 582 C CA . SER A 1 79 ? -7.531 4.965 -10.344 1 93.06 79 SER A CA 1
ATOM 583 C C . SER A 1 79 ? -7.336 5.848 -11.57 1 93.06 79 SER A C 1
ATOM 585 O O . SER A 1 79 ? -6.355 5.691 -12.305 1 93.06 79 SER A O 1
ATOM 587 N N . ASP A 1 80 ? -8.172 6.809 -11.797 1 89.88 80 ASP A N 1
ATOM 588 C CA . ASP A 1 80 ? -8.195 7.652 -12.984 1 89.88 80 ASP A CA 1
ATOM 589 C C . ASP A 1 80 ? -6.949 8.523 -13.07 1 89.88 80 ASP A C 1
ATOM 591 O O . ASP A 1 80 ? -6.52 8.898 -14.164 1 89.88 80 ASP A O 1
ATOM 595 N N . ASP A 1 81 ? -6.375 8.797 -11.961 1 89.56 81 ASP A N 1
ATOM 596 C CA . ASP A 1 81 ? -5.238 9.711 -11.922 1 89.56 81 ASP A CA 1
ATOM 597 C C . ASP A 1 81 ? -3.918 8.945 -11.969 1 89.56 81 ASP A C 1
ATOM 599 O O . ASP A 1 81 ? -2.859 9.5 -11.68 1 89.56 81 ASP A O 1
ATOM 603 N N . TYR A 1 82 ? -3.971 7.656 -12.312 1 88.81 82 TYR A N 1
ATOM 604 C CA . TYR A 1 82 ? -2.77 6.832 -12.391 1 88.81 82 TYR A CA 1
ATOM 605 C C . TYR A 1 82 ? -1.766 7.418 -13.375 1 88.81 82 TYR A C 1
ATOM 607 O O . TYR A 1 82 ? -0.569 7.484 -13.086 1 88.81 82 TYR A O 1
ATOM 615 N N . LEU A 1 83 ? -2.248 7.812 -14.5 1 81.88 83 LEU A N 1
ATOM 616 C CA . LEU A 1 83 ? -1.411 8.523 -15.461 1 81.88 83 LEU A CA 1
ATOM 617 C C . LEU A 1 83 ? -1.848 9.977 -15.594 1 81.88 83 LEU A C 1
ATOM 619 O O . LEU A 1 83 ? -3.043 10.266 -15.68 1 81.88 83 LEU A O 1
ATOM 623 N N . PRO A 1 84 ? -0.846 10.852 -15.43 1 71.12 84 PRO A N 1
ATOM 624 C CA . PRO A 1 84 ? -1.205 12.266 -15.57 1 71.12 84 PRO A CA 1
ATOM 625 C C . PRO A 1 84 ? -1.691 12.617 -16.969 1 71.12 84 PRO A C 1
ATOM 627 O O . PRO A 1 84 ? -1.355 11.922 -17.938 1 71.12 84 PRO A O 1
ATOM 630 N N . PRO A 1 85 ? -2.611 13.617 -17 1 58.34 85 PRO A N 1
ATOM 631 C CA . PRO A 1 85 ? -3.033 14.086 -18.312 1 58.34 85 PRO A CA 1
ATOM 632 C C . PRO A 1 85 ? -1.873 14.625 -19.156 1 58.34 85 PRO A C 1
ATOM 634 O O . PRO A 1 85 ? -0.879 15.102 -18.594 1 58.34 85 PRO A O 1
ATOM 637 N N . PRO A 1 86 ? -1.914 14.25 -20.438 1 53.53 86 PRO A N 1
ATOM 638 C CA . PRO A 1 86 ? -0.827 14.758 -21.281 1 53.53 86 PRO A CA 1
ATOM 639 C C . PRO A 1 86 ? -0.671 16.281 -21.188 1 53.53 86 PRO A C 1
ATOM 641 O O . PRO A 1 86 ? -1.657 16.984 -21 1 53.53 86 PRO A O 1
ATOM 644 N N . LEU A 1 87 ? 0.471 16.797 -20.766 1 46.06 87 LEU A N 1
ATOM 645 C CA . LEU A 1 87 ? 0.742 18.234 -20.719 1 46.06 87 LEU A CA 1
ATOM 646 C C . LEU A 1 87 ? 0.282 18.906 -22 1 46.06 87 LEU A C 1
ATOM 648 O O . LEU A 1 87 ? -0.042 20.109 -21.984 1 46.06 87 LEU A O 1
ATOM 652 N N . LEU A 1 88 ? 0.688 18.5 -23.297 1 37.69 88 LEU A N 1
ATOM 653 C CA . LEU A 1 88 ? 0.359 19.172 -24.547 1 37.69 88 LEU A CA 1
ATOM 654 C C . LEU A 1 88 ? -0.903 18.578 -25.172 1 37.69 88 LEU A C 1
ATOM 656 O O . LEU A 1 88 ? -1.117 17.375 -25.109 1 37.69 88 LEU A O 1
ATOM 660 N N . PRO A 1 89 ? -1.927 19.391 -25.531 1 36.59 89 PRO A N 1
ATOM 661 C CA . PRO A 1 89 ? -3.174 18.984 -26.188 1 36.59 89 PRO A CA 1
ATOM 662 C C . PRO A 1 89 ? -2.949 18.016 -27.328 1 36.59 89 PRO A C 1
ATOM 664 O O . PRO A 1 89 ? -3.906 17.594 -28 1 36.59 89 PRO A O 1
ATOM 667 N N . SER A 1 90 ? -1.939 18.281 -28.312 1 32.56 90 SER A N 1
ATOM 668 C CA . SER A 1 90 ? -1.982 17.578 -29.594 1 32.56 90 SER A CA 1
ATOM 669 C C . SER A 1 90 ? -2.08 16.062 -29.391 1 32.56 90 SER A C 1
ATOM 671 O O . SER A 1 90 ? -1.744 15.555 -28.328 1 32.56 90 SER A O 1
ATOM 673 N N . GLY A 1 91 ? -2.584 15.211 -30.453 1 32.59 91 GLY A N 1
ATOM 674 C CA . GLY A 1 91 ? -2.863 13.812 -30.766 1 32.59 91 GLY A CA 1
ATOM 675 C C . GLY A 1 91 ? -1.833 12.859 -30.188 1 32.59 91 GLY A C 1
ATOM 676 O O . GLY A 1 91 ? -1.901 11.648 -30.438 1 32.59 91 GLY A O 1
ATOM 677 N N . SER A 1 92 ? -0.557 13.336 -30.266 1 29.83 92 SER A N 1
ATOM 678 C CA . SER A 1 92 ? 0.431 12.266 -30.188 1 29.83 92 SER A CA 1
ATOM 679 C C . SER A 1 92 ? 0.364 11.547 -28.844 1 29.83 92 SER A C 1
ATOM 681 O O . SER A 1 92 ? -0.244 12.047 -27.891 1 29.83 92 SER A O 1
ATOM 683 N N . SER A 1 93 ? 1.398 10.617 -28.594 1 28.86 93 SER A N 1
ATOM 684 C CA . SER A 1 93 ? 1.648 9.5 -27.688 1 28.86 93 SER A CA 1
ATOM 685 C C . SER A 1 93 ? 1.713 9.961 -26.234 1 28.86 93 SER A C 1
ATOM 687 O O . SER A 1 93 ? 2.346 10.977 -25.938 1 28.86 93 SER A O 1
ATOM 689 N N . ARG A 1 94 ? 0.73 9.758 -25.453 1 33.94 94 ARG A N 1
ATOM 690 C CA . ARG A 1 94 ? 0.644 9.68 -24 1 33.94 94 ARG A CA 1
ATOM 691 C C . ARG A 1 94 ? 1.987 9.289 -23.391 1 33.94 94 ARG A C 1
ATOM 693 O O . ARG A 1 94 ? 2.328 8.109 -23.328 1 33.94 94 ARG A O 1
ATOM 700 N N . SER A 1 95 ? 3.064 10 -23.656 1 30.06 95 SER A N 1
ATOM 701 C CA . SER A 1 95 ? 4.277 9.68 -22.906 1 30.06 95 SER A CA 1
ATOM 702 C C . SER A 1 95 ? 4.051 9.812 -21.406 1 30.06 95 SER A C 1
ATOM 704 O O . SER A 1 95 ? 3.826 10.914 -20.906 1 30.06 95 SER A O 1
ATOM 706 N N . ILE A 1 96 ? 3.328 9.016 -20.766 1 32.5 96 ILE A N 1
ATOM 707 C CA . ILE A 1 96 ? 2.834 8.75 -19.406 1 32.5 96 ILE A CA 1
ATOM 708 C C . ILE A 1 96 ? 4.004 8.711 -18.438 1 32.5 96 ILE A C 1
ATOM 710 O O . ILE A 1 96 ? 4.797 7.766 -18.438 1 32.5 96 ILE A O 1
ATOM 714 N N . SER A 1 97 ? 4.809 9.781 -18.25 1 31.89 97 SER A N 1
ATOM 715 C CA . SER A 1 97 ? 5.707 9.594 -17.109 1 31.89 97 SER A CA 1
ATOM 716 C C . SER A 1 97 ? 4.941 9.578 -15.797 1 31.89 97 SER A C 1
ATOM 718 O O . SER A 1 97 ? 4.156 10.484 -15.516 1 31.89 97 SER A O 1
ATOM 720 N N . HIS A 1 98 ? 4.523 8.617 -15.367 1 35.81 98 HIS A N 1
ATOM 721 C CA . HIS A 1 98 ? 3.947 8.43 -14.047 1 35.81 98 HIS A CA 1
ATOM 722 C C . HIS A 1 98 ? 4.805 9.094 -12.969 1 35.81 98 HIS A C 1
ATOM 724 O O . HIS A 1 98 ? 6.023 8.906 -12.938 1 35.81 98 HIS A O 1
ATOM 730 N N . PRO A 1 99 ? 4.32 10.125 -12.398 1 35.81 99 PRO A N 1
ATOM 731 C CA . PRO A 1 99 ? 5.047 10.898 -11.383 1 35.81 99 PRO A CA 1
ATOM 732 C C . PRO A 1 99 ? 5.773 10.008 -10.383 1 35.81 99 PRO A C 1
ATOM 734 O O . PRO A 1 99 ? 6.789 10.414 -9.812 1 35.81 99 PRO A O 1
ATOM 737 N N . ALA A 1 100 ? 5.148 8.945 -10.023 1 35.22 100 ALA A N 1
ATOM 738 C CA . ALA A 1 100 ? 5.812 8.172 -8.977 1 35.22 100 ALA A CA 1
ATOM 739 C C . ALA A 1 100 ? 7.223 7.77 -9.398 1 35.22 100 ALA A C 1
ATOM 741 O O . ALA A 1 100 ? 8 7.266 -8.594 1 35.22 100 ALA A O 1
ATOM 742 N N . GLN A 1 101 ? 7.512 7.82 -10.719 1 34.97 101 GLN A N 1
ATOM 743 C CA . GLN A 1 101 ? 8.578 7.055 -11.352 1 34.97 101 GLN A CA 1
ATOM 744 C C . GLN A 1 101 ? 9.906 7.801 -11.281 1 34.97 101 GLN A C 1
ATOM 746 O O . GLN A 1 101 ? 10.969 7.227 -11.555 1 34.97 101 GLN A O 1
ATOM 751 N N . LEU A 1 102 ? 9.859 9.172 -11.336 1 34.5 102 LEU A N 1
ATOM 752 C CA . LEU A 1 102 ? 11.156 9.773 -11.641 1 34.5 102 LEU A CA 1
ATOM 753 C C . LEU A 1 102 ? 12.078 9.711 -10.43 1 34.5 102 LEU A C 1
ATOM 755 O O . LEU A 1 102 ? 12.586 10.742 -9.977 1 34.5 102 LEU A O 1
ATOM 759 N N . HIS A 1 103 ? 11.844 8.953 -9.562 1 33.72 103 HIS A N 1
ATOM 760 C CA . HIS A 1 103 ? 12.664 9.141 -8.367 1 33.72 103 HIS A CA 1
ATOM 761 C C . HIS A 1 103 ? 14.141 8.922 -8.68 1 33.72 103 HIS A C 1
ATOM 763 O O . HIS A 1 103 ? 15.008 9.594 -8.109 1 33.72 103 HIS A O 1
ATOM 769 N N . ARG A 1 104 ? 14.469 7.531 -9.016 1 34.62 104 ARG A N 1
ATOM 770 C CA . ARG A 1 104 ? 15.859 7.191 -8.719 1 34.62 104 ARG A CA 1
ATOM 771 C C . ARG A 1 104 ? 16.781 7.66 -9.836 1 34.62 104 ARG A C 1
ATOM 773 O O . ARG A 1 104 ? 17.297 6.844 -10.602 1 34.62 104 ARG A O 1
ATOM 780 N N . PRO A 1 105 ? 16.438 8.68 -10.547 1 34.19 105 PRO A N 1
ATOM 781 C CA . PRO A 1 105 ? 17.438 8.867 -11.602 1 34.19 105 PRO A CA 1
ATOM 782 C C . PRO A 1 105 ? 18.875 8.719 -11.086 1 34.19 105 PRO A C 1
ATOM 784 O O . PRO A 1 105 ? 19.688 8.047 -11.719 1 34.19 105 PRO A O 1
ATOM 787 N N . THR A 1 106 ? 19.297 9.82 -10.344 1 34.25 106 THR A N 1
ATOM 788 C CA . THR A 1 106 ? 20.609 10.461 -10.297 1 34.25 106 THR A CA 1
ATOM 789 C C . THR A 1 106 ? 21.562 9.656 -9.43 1 34.25 106 THR A C 1
ATOM 791 O O . THR A 1 106 ? 22.688 10.086 -9.18 1 34.25 106 THR A O 1
ATOM 794 N N . GLN A 1 107 ? 21.031 8.75 -8.68 1 34.03 107 GLN A N 1
ATOM 795 C CA . GLN A 1 107 ? 22.141 8.273 -7.879 1 34.03 107 GLN A CA 1
ATOM 796 C C . GLN A 1 107 ? 23.312 7.832 -8.766 1 34.03 107 GLN A C 1
ATOM 798 O O . GLN A 1 107 ? 24.469 7.957 -8.383 1 34.03 107 GLN A O 1
ATOM 803 N N . ARG A 1 108 ? 22.875 7.316 -9.93 1 33.91 108 ARG A N 1
ATOM 804 C CA . ARG A 1 108 ? 23.938 6.766 -10.758 1 33.91 108 ARG A CA 1
ATOM 805 C C . ARG A 1 108 ? 24.672 7.867 -11.516 1 33.91 108 ARG A C 1
ATOM 807 O O . ARG A 1 108 ? 25.688 7.605 -12.18 1 33.91 108 ARG A O 1
ATOM 814 N N . ALA A 1 109 ? 24.031 8.969 -11.672 1 34.22 109 ALA A N 1
ATOM 815 C CA . ALA A 1 109 ? 24.906 9.984 -12.258 1 34.22 109 ALA A CA 1
ATOM 816 C C . ALA A 1 109 ? 26.203 10.109 -11.469 1 34.22 109 ALA A C 1
ATOM 818 O O . ALA A 1 109 ? 27.188 10.648 -11.969 1 34.22 109 ALA A O 1
ATOM 819 N N . LYS A 1 110 ? 26.078 9.82 -10.234 1 35.53 110 LYS A N 1
ATOM 820 C CA . LYS A 1 110 ? 27.312 9.875 -9.453 1 35.53 110 LYS A CA 1
ATOM 821 C C . LYS A 1 110 ? 28.375 8.938 -10.031 1 35.53 110 LYS A C 1
ATOM 823 O O . LYS A 1 110 ? 29.578 9.203 -9.922 1 35.53 110 LYS A O 1
ATOM 828 N N . GLN A 1 111 ? 27.859 7.793 -10.594 1 34.97 111 GLN A N 1
ATOM 829 C CA . GLN A 1 111 ? 28.906 6.875 -11.031 1 34.97 111 GLN A CA 1
ATOM 830 C C . GLN A 1 111 ? 29.594 7.387 -12.297 1 34.97 111 GLN A C 1
ATOM 832 O O . GLN A 1 111 ? 30.656 6.891 -12.672 1 34.97 111 GLN A O 1
ATOM 837 N N . LEU A 1 112 ? 28.797 8.094 -13.031 1 33.12 112 LEU A N 1
ATOM 838 C CA . LEU A 1 112 ? 29.453 8.438 -14.289 1 33.12 112 LEU A CA 1
ATOM 839 C C . LEU A 1 112 ? 30.453 9.578 -14.102 1 33.12 112 LEU A C 1
ATOM 841 O O . LEU A 1 112 ? 31.156 9.961 -15.039 1 33.12 112 LEU A O 1
ATOM 845 N N . THR A 1 113 ? 30.188 10.367 -13.094 1 30.8 113 THR A N 1
ATOM 846 C CA . THR A 1 113 ? 31.219 11.406 -13.102 1 30.8 113 THR A CA 1
ATOM 847 C C . THR A 1 113 ? 32.531 10.875 -12.555 1 30.8 113 THR A C 1
ATOM 849 O O . THR A 1 113 ? 32.625 10.469 -11.391 1 30.8 113 THR A O 1
ATOM 852 N N . PRO A 1 114 ? 33.344 10.453 -13.375 1 33.81 114 PRO A N 1
ATOM 853 C CA . PRO A 1 114 ? 34.719 10.164 -12.969 1 33.81 114 PRO A CA 1
ATOM 854 C C . PRO A 1 114 ? 35.25 11.141 -11.914 1 33.81 114 PRO A C 1
ATOM 856 O O . PRO A 1 114 ? 36.219 10.836 -11.203 1 33.81 114 PRO A O 1
ATOM 859 N N . THR A 1 115 ? 34.688 12.344 -11.938 1 32.88 115 THR A N 1
ATOM 860 C CA . THR A 1 115 ? 35.312 13.367 -11.125 1 32.88 115 THR A CA 1
ATOM 861 C C . THR A 1 115 ? 35.062 13.117 -9.641 1 32.88 115 THR A C 1
ATOM 863 O O . THR A 1 115 ? 35.719 13.688 -8.781 1 32.88 115 THR A O 1
ATOM 866 N N . GLN A 1 116 ? 33.938 12.562 -9.312 1 34 116 GLN A N 1
ATOM 867 C CA . GLN A 1 116 ? 33.688 12.477 -7.883 1 34 116 GLN A CA 1
ATOM 868 C C . GLN A 1 116 ? 34.688 11.547 -7.191 1 34 116 GLN A C 1
ATOM 870 O O . GLN A 1 116 ? 35.031 11.773 -6.039 1 34 116 GLN A O 1
ATOM 875 N N . HIS A 1 117 ? 34.938 10.43 -7.77 1 34 117 HIS A N 1
ATOM 876 C CA . HIS A 1 117 ? 36.031 9.664 -7.152 1 34 117 HIS A CA 1
ATOM 877 C C . HIS A 1 117 ? 37.344 10.438 -7.18 1 34 117 HIS A C 1
ATOM 879 O O . HIS A 1 117 ? 38.219 10.203 -6.344 1 34 117 HIS A O 1
ATOM 885 N N . THR A 1 118 ? 37.469 11.242 -8.211 1 32.12 118 THR A N 1
ATOM 886 C CA . THR A 1 118 ? 38.719 12.008 -8.18 1 32.12 118 THR A CA 1
ATOM 887 C C . THR A 1 118 ? 38.656 13.094 -7.113 1 32.12 118 THR A C 1
ATOM 889 O O . THR A 1 118 ? 39.688 13.562 -6.637 1 32.12 118 THR A O 1
ATOM 892 N N . GLY A 1 119 ? 37.5 13.672 -6.922 1 33.22 119 GLY A N 1
ATOM 893 C CA . GLY A 1 119 ? 37.469 14.812 -6.016 1 33.22 119 GLY A CA 1
ATOM 894 C C . GLY A 1 119 ? 37.656 14.422 -4.562 1 33.22 119 GLY A C 1
ATOM 895 O O . GLY A 1 119 ? 37.969 15.266 -3.719 1 33.22 119 GLY A O 1
ATOM 896 N N . VAL A 1 120 ? 36.906 13.438 -4.168 1 34.78 120 VAL A N 1
ATOM 897 C CA . VAL A 1 120 ? 37.344 13.109 -2.82 1 34.78 120 VAL A CA 1
ATOM 898 C C . VAL A 1 120 ? 38.781 12.602 -2.869 1 34.78 120 VAL A C 1
ATOM 900 O O . VAL A 1 120 ? 39.062 11.422 -2.629 1 34.78 120 VAL A O 1
ATOM 903 N N . GLY A 1 121 ? 39.344 12.469 -4.039 1 31.48 121 GLY A N 1
ATOM 904 C CA . GLY A 1 121 ? 40.781 12.438 -3.953 1 31.48 121 GLY A CA 1
ATOM 905 C C . GLY A 1 121 ? 41.344 13.445 -2.965 1 31.48 121 GLY A C 1
ATOM 906 O O . GLY A 1 121 ? 41.062 14.641 -3.064 1 31.48 121 GLY A O 1
ATOM 907 N N . VAL A 1 122 ? 41.406 13.266 -1.714 1 34.62 122 VAL A N 1
ATOM 908 C CA . VAL A 1 122 ? 42.594 13.883 -1.079 1 34.62 122 VAL A CA 1
ATOM 909 C C . VAL A 1 122 ? 43.688 14.094 -2.113 1 34.62 122 VAL A C 1
ATOM 911 O O . VAL A 1 122 ? 44.281 13.125 -2.609 1 34.62 122 VAL A O 1
ATOM 914 N N . GLY A 1 123 ? 43.438 14.719 -3.143 1 33.78 123 GLY A N 1
ATOM 915 C CA . GLY A 1 123 ? 44.625 15.195 -3.844 1 33.78 123 GLY A CA 1
ATOM 916 C C . GLY A 1 123 ? 45.875 15.156 -2.994 1 33.78 123 GLY A C 1
ATOM 917 O O . GLY A 1 123 ? 46.938 15.594 -3.434 1 33.78 123 GLY A O 1
ATOM 918 N N . ASN A 1 124 ? 45.594 15.414 -1.641 1 36.19 124 ASN A N 1
ATOM 919 C CA . ASN A 1 124 ? 46.906 15.258 -1.035 1 36.19 124 ASN A CA 1
ATOM 920 C C . ASN A 1 124 ? 47.406 13.82 -1.151 1 36.19 124 ASN A C 1
ATOM 922 O O . ASN A 1 124 ? 46.781 12.891 -0.655 1 36.19 124 ASN A O 1
ATOM 926 N N . ALA A 1 125 ? 48.062 13.508 -2.117 1 39.66 125 ALA A N 1
ATOM 927 C CA . ALA A 1 125 ? 48.875 12.289 -2.201 1 39.66 125 ALA A CA 1
ATOM 928 C C . ALA A 1 125 ? 49.031 11.641 -0.829 1 39.66 125 ALA A C 1
ATOM 930 O O . ALA A 1 125 ? 49.312 10.445 -0.728 1 39.66 125 ALA A O 1
ATOM 931 N N . ASN A 1 126 ? 49 12.414 0.202 1 39.5 126 ASN A N 1
ATOM 932 C CA . ASN A 1 126 ? 49.25 11.938 1.555 1 39.5 126 ASN A CA 1
ATOM 933 C C . ASN A 1 126 ? 47.969 11.555 2.273 1 39.5 126 ASN A C 1
ATOM 935 O O . ASN A 1 126 ? 47.969 11.32 3.484 1 39.5 126 ASN A O 1
ATOM 939 N N . ALA A 1 127 ? 46.812 11.812 1.791 1 47.28 127 ALA A N 1
ATOM 940 C CA . ALA A 1 127 ? 45.688 11.398 2.6 1 47.28 127 ALA A CA 1
ATOM 941 C C . ALA A 1 127 ? 45.562 9.883 2.633 1 47.28 127 ALA A C 1
ATOM 943 O O . ALA A 1 127 ? 45.594 9.227 1.588 1 47.28 127 ALA A O 1
ATOM 944 N N . SER A 1 128 ? 45.625 9.203 3.777 1 56.62 128 SER A N 1
ATOM 945 C CA . SER A 1 128 ? 45.688 7.773 4.078 1 56.62 128 SER A CA 1
ATOM 946 C C . SER A 1 128 ? 44.375 7.086 3.744 1 56.62 128 SER A C 1
ATOM 948 O O . SER A 1 128 ? 43.312 7.691 3.861 1 56.62 128 SER A O 1
ATOM 950 N N . PRO A 1 129 ? 44.219 6.09 2.861 1 59 129 PRO A N 1
ATOM 951 C CA . PRO A 1 129 ? 43.094 5.191 2.645 1 59 129 PRO A CA 1
ATOM 952 C C . PRO A 1 129 ? 42.219 5.035 3.889 1 59 129 PRO A C 1
ATOM 954 O O . PRO A 1 129 ? 41 4.918 3.779 1 59 129 PRO A O 1
ATOM 957 N N . THR A 1 130 ? 42.656 5.301 4.992 1 60.56 130 THR A N 1
ATOM 958 C CA . THR A 1 130 ? 41.938 5.16 6.254 1 60.56 130 THR A CA 1
ATOM 959 C C . THR A 1 130 ? 41.031 6.352 6.492 1 60.56 130 THR A C 1
ATOM 961 O O . THR A 1 130 ? 39.906 6.188 6.961 1 60.56 130 THR A O 1
ATOM 964 N N . SER A 1 131 ? 41.5 7.469 6.016 1 65.75 131 SER A N 1
ATOM 965 C CA . SER A 1 131 ? 40.688 8.664 6.23 1 65.75 131 SER A CA 1
ATOM 966 C C . SER A 1 131 ? 39.469 8.672 5.328 1 65.75 131 SER A C 1
ATOM 968 O O . SER A 1 131 ? 38.375 9.078 5.75 1 65.75 131 SER A O 1
ATOM 970 N N . ALA A 1 132 ? 39.594 8.156 4.09 1 66.62 132 ALA A N 1
ATOM 971 C CA . ALA A 1 132 ? 38.469 8.047 3.164 1 66.62 132 ALA A CA 1
ATOM 972 C C . ALA A 1 132 ? 37.406 7.047 3.672 1 66.62 132 ALA A C 1
ATOM 974 O O . ALA A 1 132 ? 36.219 7.285 3.568 1 66.62 132 ALA A O 1
ATOM 975 N N . LEU A 1 133 ? 37.938 6.012 4.25 1 66.44 133 LEU A N 1
ATOM 976 C CA . LEU A 1 133 ? 37.031 4.992 4.793 1 66.44 133 LEU A CA 1
ATOM 977 C C . LEU A 1 133 ? 36.25 5.527 5.996 1 66.44 133 LEU A C 1
ATOM 979 O O . LEU A 1 133 ? 35.062 5.273 6.133 1 66.44 133 LEU A O 1
ATOM 983 N N . LEU A 1 134 ? 37 6.277 6.789 1 68.06 134 LEU A N 1
ATOM 984 C CA . LEU A 1 134 ? 36.344 6.84 7.973 1 68.06 134 LEU A CA 1
ATOM 985 C C . LEU A 1 134 ? 35.281 7.852 7.582 1 68.06 134 LEU A C 1
ATOM 987 O O . LEU A 1 134 ? 34.188 7.895 8.195 1 68.06 134 LEU A O 1
ATOM 991 N N . LEU A 1 135 ? 35.625 8.594 6.57 1 70.94 135 LEU A N 1
ATOM 992 C CA . LEU A 1 135 ? 34.625 9.57 6.086 1 70.94 135 LEU A CA 1
ATOM 993 C C . LEU A 1 135 ? 33.406 8.883 5.535 1 70.94 135 LEU A C 1
ATOM 995 O O . LEU A 1 135 ? 32.281 9.312 5.797 1 70.94 135 LEU A O 1
ATOM 999 N N . HIS A 1 136 ? 33.594 7.848 4.812 1 72.38 136 HIS A N 1
ATOM 1000 C CA . HIS A 1 136 ? 32.469 7.082 4.254 1 72.38 136 HIS A CA 1
ATOM 1001 C C . HIS A 1 136 ? 31.609 6.469 5.359 1 72.38 136 HIS A C 1
ATOM 1003 O O . HIS A 1 136 ? 30.391 6.453 5.262 1 72.38 136 HIS A O 1
ATOM 1009 N N . ILE A 1 137 ? 32.25 6.078 6.395 1 71.56 137 ILE A N 1
ATOM 1010 C CA . ILE A 1 137 ? 31.547 5.473 7.523 1 71.56 137 ILE A CA 1
ATOM 1011 C C . ILE A 1 137 ? 30.703 6.531 8.234 1 71.56 137 ILE A C 1
ATOM 1013 O O . ILE A 1 137 ? 29.547 6.281 8.602 1 71.56 137 ILE A O 1
ATOM 1017 N N . LEU A 1 138 ? 31.312 7.641 8.414 1 74.19 138 LEU A N 1
ATOM 1018 C CA . LEU A 1 138 ? 30.609 8.719 9.086 1 74.19 138 LEU A CA 1
ATOM 1019 C C . LEU A 1 138 ? 29.391 9.156 8.273 1 74.19 138 LEU A C 1
ATOM 1021 O O . LEU A 1 138 ? 28.328 9.43 8.836 1 74.19 138 LEU A O 1
ATOM 1025 N N . GLN A 1 139 ? 29.531 9.227 6.945 1 77.81 139 GLN A N 1
ATOM 1026 C CA . GLN A 1 139 ? 28.422 9.547 6.055 1 77.81 139 GLN A CA 1
ATOM 1027 C C . GLN A 1 139 ? 27.312 8.508 6.164 1 77.81 139 GLN A C 1
ATOM 1029 O O . GLN A 1 139 ? 26.141 8.859 6.242 1 77.81 139 GLN A O 1
ATOM 1034 N N . ASP A 1 140 ? 27.719 7.379 6.23 1 77.75 140 ASP A N 1
ATOM 1035 C CA . ASP A 1 140 ? 26.766 6.277 6.305 1 77.75 140 ASP A CA 1
ATOM 1036 C C . ASP A 1 140 ? 26.016 6.289 7.633 1 77.75 140 ASP A C 1
ATOM 1038 O O . ASP A 1 140 ? 24.797 6.125 7.66 1 77.75 140 ASP A O 1
ATOM 1042 N N . ILE A 1 141 ? 26.734 6.535 8.656 1 81 141 ILE A N 1
ATOM 1043 C CA . ILE A 1 141 ? 26.125 6.551 9.977 1 81 141 ILE A CA 1
ATOM 1044 C C . ILE A 1 141 ? 25.172 7.738 10.094 1 81 141 ILE A C 1
ATOM 1046 O O . ILE A 1 141 ? 24.062 7.602 10.617 1 81 141 ILE A O 1
ATOM 1050 N N . SER A 1 142 ? 25.625 8.867 9.617 1 86.88 142 SER A N 1
ATOM 1051 C CA . SER A 1 142 ? 24.766 10.055 9.672 1 86.88 142 SER A CA 1
ATOM 1052 C C . SER A 1 142 ? 23.484 9.844 8.891 1 86.88 142 SER A C 1
ATOM 1054 O O . SER A 1 142 ? 22.406 10.242 9.344 1 86.88 142 SER A O 1
ATOM 1056 N N . GLY A 1 143 ? 23.578 9.234 7.715 1 89.25 143 GLY A N 1
ATOM 1057 C CA . GLY A 1 143 ? 22.391 8.922 6.934 1 89.25 143 GLY A CA 1
ATOM 1058 C C . GLY A 1 143 ? 21.453 7.965 7.633 1 89.25 143 GLY A C 1
ATOM 1059 O O . GLY A 1 143 ? 20.234 8.148 7.598 1 89.25 143 GLY A O 1
ATOM 1060 N N . ARG A 1 144 ? 21.938 7.039 8.297 1 89.06 144 ARG A N 1
ATOM 1061 C CA . ARG A 1 144 ? 21.141 6.031 8.984 1 89.06 144 ARG A CA 1
ATOM 1062 C C . ARG A 1 144 ? 20.438 6.625 10.211 1 89.06 144 ARG A C 1
ATOM 1064 O O . ARG A 1 144 ? 19.266 6.352 10.453 1 89.06 144 ARG A O 1
ATOM 1071 N N . ILE A 1 145 ? 21.156 7.434 10.906 1 91.38 145 ILE A N 1
ATOM 1072 C CA . ILE A 1 145 ? 20.562 8.102 12.055 1 91.38 145 ILE A CA 1
ATOM 1073 C C . ILE A 1 145 ? 19.453 9.047 11.586 1 91.38 145 ILE A C 1
ATOM 1075 O O . ILE A 1 145 ? 18.391 9.117 12.203 1 91.38 145 ILE A O 1
ATOM 1079 N N . ALA A 1 146 ? 19.766 9.727 10.508 1 93.5 146 ALA A N 1
ATOM 1080 C CA . ALA A 1 146 ? 18.766 10.625 9.945 1 93.5 146 ALA A CA 1
ATOM 1081 C C . ALA A 1 146 ? 17.5 9.867 9.539 1 93.5 146 ALA A C 1
ATOM 1083 O O . ALA A 1 146 ? 16.391 10.367 9.711 1 93.5 146 ALA A O 1
ATOM 1084 N N . THR A 1 147 ? 17.672 8.727 8.984 1 92.62 147 THR A N 1
ATOM 1085 C CA . THR A 1 147 ? 16.547 7.883 8.609 1 92.62 147 THR A CA 1
ATOM 1086 C C . THR A 1 147 ? 15.656 7.602 9.82 1 92.62 147 THR A C 1
ATOM 1088 O O . THR A 1 147 ? 14.438 7.777 9.758 1 92.62 147 THR A O 1
ATOM 1091 N N . ILE A 1 148 ? 16.219 7.227 10.922 1 92.62 148 ILE A N 1
ATOM 1092 C CA . ILE A 1 148 ? 15.492 6.859 12.133 1 92.62 148 ILE A CA 1
ATOM 1093 C C . ILE A 1 148 ? 14.781 8.086 12.695 1 92.62 148 ILE A C 1
ATOM 1095 O O . ILE A 1 148 ? 13.586 8.047 12.977 1 92.62 148 ILE A O 1
ATOM 1099 N N . CYS A 1 149 ? 15.5 9.172 12.773 1 94.25 149 CYS A N 1
ATOM 1100 C CA . CYS A 1 149 ? 14.953 10.391 13.359 1 94.25 149 CYS A CA 1
ATOM 1101 C C . CYS A 1 149 ? 13.828 10.945 12.492 1 94.25 149 CYS A C 1
ATOM 1103 O O . CYS A 1 149 ? 12.797 11.375 13 1 94.25 149 CYS A O 1
ATOM 1105 N N . PHE A 1 150 ? 14.055 10.945 11.211 1 93.75 150 PHE A N 1
ATOM 1106 C CA . PHE A 1 150 ? 13.062 11.477 10.281 1 93.75 150 PHE A CA 1
ATOM 1107 C C . PHE A 1 150 ? 11.797 10.625 10.297 1 93.75 150 PHE A C 1
ATOM 1109 O O . PHE A 1 150 ? 10.688 11.164 10.312 1 93.75 150 PHE A O 1
ATOM 1116 N N . ALA A 1 151 ? 11.969 9.336 10.273 1 93.31 151 ALA A N 1
ATOM 1117 C CA . ALA A 1 151 ? 10.82 8.445 10.336 1 93.31 151 ALA A CA 1
ATOM 1118 C C . ALA A 1 151 ? 10.016 8.664 11.617 1 93.31 151 ALA A C 1
ATOM 1120 O O . ALA A 1 151 ? 8.789 8.625 11.602 1 93.31 151 ALA A O 1
ATOM 1121 N N . HIS A 1 152 ? 10.656 8.875 12.664 1 91.56 152 HIS A N 1
ATOM 1122 C CA . HIS A 1 152 ? 10.008 9.094 13.945 1 91.56 152 HIS A CA 1
ATOM 1123 C C . HIS A 1 152 ? 9.258 10.422 13.969 1 91.56 152 HIS A C 1
ATOM 1125 O O . HIS A 1 152 ? 8.133 10.492 14.453 1 91.56 152 HIS A O 1
ATOM 1131 N N . ARG A 1 153 ? 9.828 11.375 13.391 1 91.25 153 ARG A N 1
ATOM 1132 C CA . ARG A 1 153 ? 9.289 12.727 13.492 1 91.25 153 ARG A CA 1
ATOM 1133 C C . ARG A 1 153 ? 8.102 12.922 12.562 1 91.25 153 ARG A C 1
ATOM 1135 O O . ARG A 1 153 ? 7.113 13.57 12.922 1 91.25 153 ARG A O 1
ATOM 1142 N N . ILE A 1 154 ? 8.211 12.367 11.391 1 92.81 154 ILE A N 1
ATOM 1143 C CA . ILE A 1 154 ? 7.199 12.742 10.414 1 92.81 154 ILE A CA 1
ATOM 1144 C C . ILE A 1 154 ? 6.375 11.516 10.031 1 92.81 154 ILE A C 1
ATOM 1146 O O . ILE A 1 154 ? 5.527 11.586 9.141 1 92.81 154 ILE A O 1
ATOM 1150 N N . GLY A 1 155 ? 6.547 10.453 10.68 1 92.88 155 GLY A N 1
ATOM 1151 C CA . GLY A 1 155 ? 5.883 9.211 10.312 1 92.88 155 GLY A CA 1
ATOM 1152 C C . GLY A 1 155 ? 4.379 9.352 10.195 1 92.88 155 GLY A C 1
ATOM 1153 O O . GLY A 1 155 ? 3.783 8.914 9.211 1 92.88 155 GLY A O 1
ATOM 1154 N N . THR A 1 156 ? 3.73 9.977 11.086 1 93 156 THR A N 1
ATOM 1155 C CA . THR A 1 156 ? 2.277 10.086 11.133 1 93 156 THR A CA 1
ATOM 1156 C C . THR A 1 156 ? 1.779 11.109 10.117 1 93 156 THR A C 1
ATOM 1158 O O . THR A 1 156 ? 0.605 11.102 9.734 1 93 156 THR A O 1
ATOM 1161 N N . ALA A 1 157 ? 2.684 11.977 9.695 1 95.19 157 ALA A N 1
ATOM 1162 C CA . ALA A 1 157 ? 2.295 13.023 8.75 1 95.19 157 ALA A CA 1
ATOM 1163 C C . ALA A 1 157 ? 2.42 12.547 7.309 1 95.19 157 ALA A C 1
ATOM 1165 O O . ALA A 1 157 ? 1.876 13.164 6.391 1 95.19 157 ALA A O 1
ATOM 1166 N N . LEU A 1 158 ? 3.096 11.477 7.094 1 95.06 158 LEU A N 1
ATOM 1167 C CA . LEU A 1 158 ? 3.432 11.023 5.746 1 95.06 158 LEU A CA 1
ATOM 1168 C C . LEU A 1 158 ? 2.176 10.625 4.98 1 95.06 158 LEU A C 1
ATOM 1170 O O . LEU A 1 158 ? 2.059 10.906 3.783 1 95.06 158 LEU A O 1
ATOM 1174 N N . GLU A 1 159 ? 1.209 10.031 5.688 1 94.62 159 GLU A N 1
ATOM 1175 C CA . GLU A 1 159 ? 0.004 9.555 5.016 1 94.62 159 GLU A CA 1
ATOM 11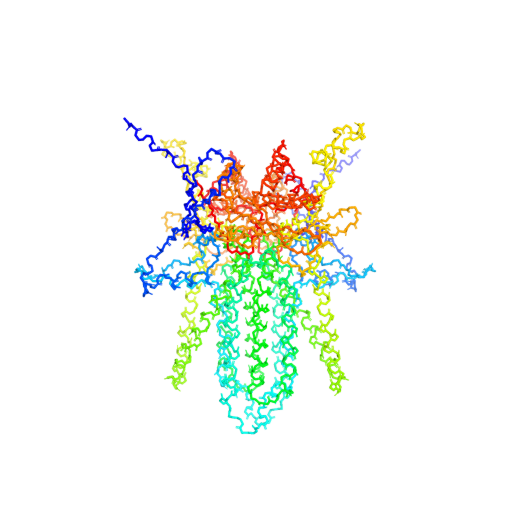76 C C . GLU A 1 159 ? -0.924 10.711 4.66 1 94.62 159 GLU A C 1
ATOM 1178 O O . GLU A 1 159 ? -1.297 10.883 3.496 1 94.62 159 GLU A O 1
ATOM 1183 N N . PRO A 1 160 ? -1.234 11.602 5.574 1 95.38 160 PRO A N 1
ATOM 1184 C CA . PRO A 1 160 ? -2.129 12.711 5.238 1 95.38 160 PRO A CA 1
ATOM 1185 C C . PRO A 1 160 ? -1.505 13.695 4.246 1 95.38 160 PRO A C 1
ATOM 1187 O O . PRO A 1 160 ? -2.215 14.289 3.434 1 95.38 160 PRO A O 1
ATOM 1190 N N . GLU A 1 161 ? -0.218 13.844 4.328 1 96.5 161 GLU A N 1
ATOM 1191 C CA . GLU A 1 161 ? 0.476 14.812 3.484 1 96.5 161 GLU A CA 1
ATOM 1192 C C . GLU A 1 161 ? 1.362 14.117 2.457 1 96.5 161 GLU A C 1
ATOM 1194 O O . GLU A 1 161 ? 2.48 14.562 2.189 1 96.5 161 GLU A O 1
ATOM 1199 N N . CYS A 1 162 ? 0.886 13.023 1.983 1 95.19 162 CYS A N 1
ATOM 1200 C CA . CYS A 1 162 ? 1.661 12.18 1.086 1 95.19 162 CYS A CA 1
ATOM 1201 C C . CYS A 1 162 ? 2.146 12.969 -0.126 1 95.19 162 CYS A C 1
ATOM 1203 O O . CYS A 1 162 ? 3.285 12.797 -0.566 1 95.19 162 CYS A O 1
ATOM 1205 N N . LYS A 1 163 ? 1.31 13.883 -0.763 1 96 163 LYS A N 1
ATOM 1206 C CA . LYS A 1 163 ? 1.699 14.688 -1.917 1 96 163 LYS A CA 1
ATOM 1207 C C . LYS A 1 163 ? 2.881 15.594 -1.583 1 96 163 LYS A C 1
ATOM 1209 O O . LYS A 1 163 ? 3.82 15.719 -2.373 1 96 163 LYS A O 1
ATOM 1214 N N . THR A 1 164 ? 2.834 16.172 -0.439 1 96.81 164 THR A N 1
ATOM 1215 C CA . THR A 1 164 ? 3.9 17.047 0.015 1 96.81 164 THR A CA 1
ATOM 1216 C C . THR A 1 164 ? 5.219 16.297 0.13 1 96.81 164 THR A C 1
ATOM 1218 O O . THR A 1 164 ? 6.25 16.75 -0.368 1 96.81 164 THR A O 1
ATOM 1221 N N . TYR A 1 165 ? 5.176 15.156 0.741 1 96.38 165 TYR A N 1
ATOM 1222 C CA . TYR A 1 165 ? 6.414 14.438 1.021 1 96.38 165 TYR A CA 1
ATOM 1223 C C . TYR A 1 165 ? 6.926 13.727 -0.226 1 96.38 165 TYR A C 1
ATOM 1225 O O . TYR A 1 165 ? 8.125 13.453 -0.344 1 96.38 165 TYR A O 1
ATOM 1233 N N . ARG A 1 166 ? 6.051 13.445 -1.154 1 96.25 166 ARG A N 1
ATOM 1234 C CA . ARG A 1 166 ? 6.512 12.922 -2.436 1 96.25 166 ARG A CA 1
ATOM 1235 C C . ARG A 1 166 ? 7.383 13.945 -3.162 1 96.25 166 ARG A C 1
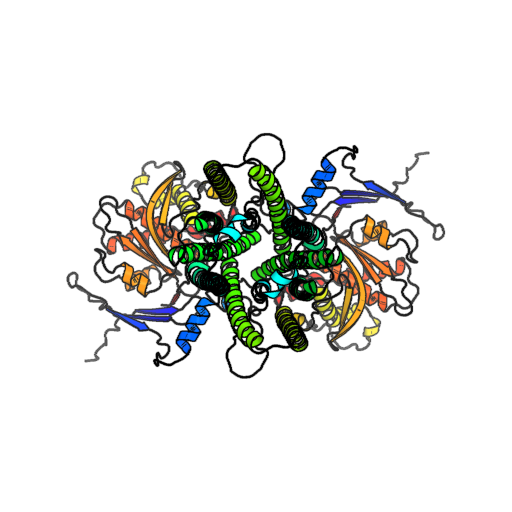ATOM 1237 O O . ARG A 1 166 ? 8.461 13.609 -3.66 1 96.25 166 ARG A O 1
ATOM 1244 N N . LEU A 1 167 ? 6.883 15.156 -3.201 1 96.75 167 LEU A N 1
ATOM 1245 C CA . LEU A 1 167 ? 7.668 16.203 -3.855 1 96.75 167 LEU A CA 1
ATOM 1246 C C . LEU A 1 167 ? 8.875 16.578 -3.01 1 96.75 167 LEU A C 1
ATOM 1248 O O . LEU A 1 167 ? 9.945 16.875 -3.547 1 96.75 167 LEU A O 1
ATOM 1252 N N . ALA A 1 168 ? 8.695 16.594 -1.712 1 97.19 168 ALA A N 1
ATOM 1253 C CA . ALA A 1 168 ? 9.82 16.875 -0.823 1 97.19 168 ALA A CA 1
ATOM 1254 C C . ALA A 1 168 ? 10.969 15.891 -1.062 1 97.19 168 ALA A C 1
ATOM 1256 O O . ALA A 1 168 ? 12.141 16.266 -1.012 1 97.19 168 ALA A O 1
ATOM 1257 N N . ALA A 1 169 ? 10.633 14.633 -1.25 1 96.69 169 ALA A N 1
ATOM 1258 C CA . ALA A 1 169 ? 11.656 13.633 -1.549 1 96.69 169 ALA A CA 1
ATOM 1259 C C . ALA A 1 169 ? 12.492 14.047 -2.756 1 96.69 169 ALA A C 1
ATOM 1261 O O . ALA A 1 169 ? 13.719 13.945 -2.732 1 96.69 169 ALA A O 1
ATOM 1262 N N . ASP A 1 170 ? 11.844 14.586 -3.76 1 95.44 170 ASP A N 1
ATOM 1263 C CA . ASP A 1 170 ? 12.555 15.047 -4.953 1 95.44 170 ASP A CA 1
ATOM 1264 C C . ASP A 1 170 ? 13.453 16.234 -4.633 1 95.44 170 ASP A C 1
ATOM 1266 O O . ASP A 1 170 ? 14.578 16.328 -5.137 1 95.44 170 ASP A O 1
ATOM 1270 N N . VAL A 1 171 ? 12.961 17.094 -3.873 1 96.94 171 VAL A N 1
ATOM 1271 C CA . VAL A 1 171 ? 13.734 18.266 -3.484 1 96.94 171 VAL A CA 1
ATOM 1272 C C . VAL A 1 171 ? 14.969 17.828 -2.691 1 96.94 171 VAL A C 1
ATOM 1274 O O . VAL A 1 171 ? 16.078 18.297 -2.953 1 96.94 171 VAL A O 1
ATOM 1277 N N . PHE A 1 172 ? 14.758 16.906 -1.729 1 96.38 172 PHE A N 1
ATOM 1278 C CA . PHE A 1 172 ? 15.875 16.375 -0.961 1 96.38 172 PHE A CA 1
ATOM 1279 C C . PHE A 1 172 ? 16.922 15.773 -1.884 1 96.38 172 PHE A C 1
ATOM 1281 O O . PHE A 1 172 ? 18.125 16.031 -1.734 1 96.38 172 PHE A O 1
ATOM 1288 N N . ASN A 1 173 ? 16.453 15 -2.791 1 94.25 173 ASN A N 1
ATOM 1289 C CA . ASN A 1 173 ? 17.344 14.32 -3.727 1 94.25 173 ASN A CA 1
ATOM 1290 C C . ASN A 1 173 ? 18.125 15.32 -4.582 1 94.25 173 ASN A C 1
ATOM 1292 O O . ASN A 1 173 ? 19.328 15.172 -4.781 1 94.25 173 ASN A O 1
ATOM 1296 N N . ASP A 1 174 ? 17.469 16.312 -5.137 1 94.19 174 ASP A N 1
ATOM 1297 C CA . ASP A 1 174 ? 18.094 17.297 -6.008 1 94.19 174 ASP A CA 1
ATOM 1298 C C . ASP A 1 174 ? 19.141 18.125 -5.25 1 94.19 174 ASP A C 1
ATOM 1300 O O . ASP A 1 174 ? 20.219 18.391 -5.766 1 94.19 174 ASP A O 1
ATOM 1304 N N . ILE A 1 175 ? 18.828 18.469 -4.008 1 96.06 175 ILE A N 1
ATOM 1305 C CA . ILE A 1 175 ? 19.781 19.219 -3.207 1 96.06 175 ILE A CA 1
ATOM 1306 C C . ILE A 1 175 ? 21 18.359 -2.881 1 96.06 175 ILE A C 1
ATOM 1308 O O . ILE A 1 175 ? 22.141 18.828 -2.906 1 96.06 175 ILE A O 1
ATOM 1312 N N . ALA A 1 176 ? 20.734 17.094 -2.559 1 92.69 176 ALA A N 1
ATOM 1313 C CA . ALA A 1 176 ? 21.844 16.172 -2.312 1 92.69 176 ALA A CA 1
ATOM 1314 C C . ALA A 1 176 ? 22.766 16.078 -3.525 1 92.69 176 ALA A C 1
ATOM 1316 O O . ALA A 1 176 ? 23.984 16.094 -3.387 1 92.69 176 ALA A O 1
ATOM 1317 N N . MET A 1 177 ? 22.203 16.047 -4.695 1 89.62 177 MET A N 1
ATOM 1318 C CA . MET A 1 177 ? 22.969 15.969 -5.938 1 89.62 177 MET A CA 1
ATOM 1319 C C . MET A 1 177 ? 23.797 17.219 -6.137 1 89.62 177 MET A C 1
ATOM 1321 O O . MET A 1 177 ? 24.969 17.141 -6.547 1 89.62 177 MET A O 1
ATOM 1325 N N . ILE A 1 178 ? 23.25 18.328 -5.875 1 92.56 178 ILE A N 1
ATOM 1326 C CA . ILE A 1 178 ? 23.969 19.594 -6 1 92.56 178 ILE A CA 1
ATOM 1327 C C . ILE A 1 178 ? 25.156 19.609 -5.039 1 92.56 178 ILE A C 1
ATOM 1329 O O . ILE A 1 178 ? 26.266 19.984 -5.422 1 92.56 178 ILE A O 1
ATOM 1333 N N . LEU A 1 179 ? 24.922 19.156 -3.824 1 91.62 179 LEU A N 1
ATOM 1334 C CA . LEU A 1 179 ? 25.984 19.125 -2.83 1 91.62 179 LEU A CA 1
ATOM 1335 C C . LEU A 1 179 ? 27.094 18.156 -3.248 1 91.62 179 LEU A C 1
ATOM 1337 O O . LEU A 1 179 ? 28.281 18.469 -3.08 1 91.62 179 LEU A O 1
ATOM 1341 N N . ASP A 1 180 ? 26.703 17.062 -3.797 1 85.69 180 ASP A N 1
ATOM 1342 C CA . ASP A 1 180 ? 27.688 16.109 -4.301 1 85.69 180 ASP A CA 1
ATOM 1343 C C . ASP A 1 180 ? 28.531 16.734 -5.398 1 85.69 180 ASP A C 1
ATOM 1345 O O . ASP A 1 180 ? 29.75 16.562 -5.418 1 85.69 180 ASP A O 1
ATOM 1349 N N . CYS A 1 181 ? 27.969 17.469 -6.27 1 83.06 181 CYS A N 1
ATOM 1350 C CA . CYS A 1 181 ? 28.672 18.078 -7.391 1 83.06 181 CYS A CA 1
ATOM 1351 C C . CYS A 1 181 ? 29.547 19.234 -6.926 1 83.06 181 CYS A C 1
ATOM 1353 O O . CYS A 1 181 ? 30.562 19.547 -7.543 1 83.06 181 CYS A O 1
ATOM 1355 N N . LEU A 1 182 ? 29.203 19.828 -5.812 1 87.75 182 LEU A N 1
ATOM 1356 C CA . LEU A 1 182 ? 29.953 20.953 -5.273 1 87.75 182 LEU A CA 1
ATOM 1357 C C . LEU A 1 182 ? 31.109 20.484 -4.387 1 87.75 182 LEU A C 1
ATOM 1359 O O . LEU A 1 182 ? 32.062 21.219 -4.121 1 87.75 182 LEU A O 1
ATOM 1363 N N . SER A 1 183 ? 31.031 19.297 -3.928 1 86.69 183 SER A N 1
ATOM 1364 C CA . SER A 1 183 ? 31.922 18.781 -2.885 1 86.69 183 SER A CA 1
ATOM 1365 C C . SER A 1 183 ? 33.375 18.828 -3.316 1 86.69 183 SER A C 1
ATOM 1367 O O . SER A 1 183 ? 34.25 19.172 -2.52 1 86.69 183 SER A O 1
ATOM 1369 N N . PRO A 1 184 ? 33.719 18.594 -4.637 1 81.88 184 PRO A N 1
ATOM 1370 C CA . PRO A 1 184 ? 35.125 18.672 -5.035 1 81.88 184 PRO A CA 1
ATOM 1371 C C . PRO A 1 184 ? 35.688 20.078 -4.965 1 81.88 184 PRO A C 1
ATOM 1373 O O . PRO A 1 184 ? 36.906 20.266 -4.848 1 81.88 184 PRO A O 1
ATOM 1376 N N . GLY A 1 185 ? 34.875 21.016 -4.988 1 84.88 185 GLY A N 1
ATOM 1377 C CA . GLY A 1 185 ? 35.312 22.391 -4.93 1 84.88 185 GLY A CA 1
ATOM 1378 C C . GLY A 1 185 ? 35.5 22.906 -3.512 1 84.88 185 GLY A C 1
ATOM 1379 O O . GLY A 1 185 ? 36.062 23.984 -3.297 1 84.88 185 GLY A O 1
ATOM 1380 N N . VAL A 1 186 ? 35.031 22.078 -2.529 1 89.19 186 VAL A N 1
ATOM 1381 C CA . VAL A 1 186 ? 35.156 22.484 -1.128 1 89.19 186 VAL A CA 1
ATOM 1382 C C . VAL A 1 186 ? 36.5 22.031 -0.563 1 89.19 186 VAL A C 1
ATOM 1384 O O . VAL A 1 186 ? 36.969 20.938 -0.842 1 89.19 186 VAL A O 1
ATOM 1387 N N . PRO A 1 187 ? 37.219 23.062 0.093 1 85.56 187 PRO A N 1
ATOM 1388 C CA . PRO A 1 187 ? 38.531 22.703 0.671 1 85.56 187 PRO A CA 1
ATOM 1389 C C . PRO A 1 187 ? 38.469 21.438 1.514 1 85.56 187 PRO A C 1
ATOM 1391 O O . PRO A 1 187 ? 37.469 21.203 2.207 1 85.56 187 PRO A O 1
ATOM 1394 N N . ALA A 1 188 ? 39.531 20.719 1.425 1 79.69 188 ALA A N 1
ATOM 1395 C CA . ALA A 1 188 ? 39.625 19.453 2.156 1 79.69 188 ALA A CA 1
ATOM 1396 C C . ALA A 1 188 ? 39.562 19.688 3.664 1 79.69 188 ALA A C 1
ATOM 1398 O O . ALA A 1 188 ? 40.031 20.734 4.148 1 79.69 188 ALA A O 1
ATOM 1399 N N . GLY A 1 189 ? 38.875 18.797 4.488 1 79.88 189 GLY A N 1
ATOM 1400 C CA . GLY A 1 189 ? 38.781 18.953 5.93 1 79.88 189 GLY A CA 1
ATOM 1401 C C . GLY A 1 189 ? 37.344 18.891 6.43 1 79.88 189 GLY A C 1
ATOM 1402 O O . GLY A 1 189 ? 36.5 18.172 5.859 1 79.88 189 GLY A O 1
ATOM 1403 N N . PRO A 1 190 ? 37.125 19.594 7.473 1 83.06 190 PRO A N 1
ATOM 1404 C CA . PRO A 1 190 ? 35.812 19.516 8.109 1 83.06 190 PRO A CA 1
ATOM 1405 C C . PRO A 1 190 ? 34.688 20.062 7.227 1 83.06 190 PRO A C 1
ATOM 1407 O O . PRO A 1 190 ? 33.531 19.578 7.289 1 83.06 190 PRO A O 1
ATOM 1410 N N . ALA A 1 191 ? 35 21.016 6.391 1 88.62 191 ALA A N 1
ATOM 1411 C CA . ALA A 1 191 ? 33.969 21.609 5.531 1 88.62 191 ALA A CA 1
ATOM 1412 C C . ALA A 1 191 ? 33.5 20.609 4.484 1 88.62 191 ALA A C 1
ATOM 1414 O O . ALA A 1 191 ? 32.281 20.516 4.219 1 88.62 191 ALA A O 1
ATOM 1415 N N . ARG A 1 192 ? 34.375 19.922 3.92 1 86.94 192 ARG A N 1
ATOM 1416 C CA . ARG A 1 192 ? 34 18.922 2.928 1 86.94 192 ARG A CA 1
ATOM 1417 C C . ARG A 1 192 ? 33.219 17.781 3.57 1 86.94 192 ARG A C 1
ATOM 1419 O O . ARG A 1 192 ? 32.25 17.25 2.982 1 86.94 192 ARG A O 1
ATOM 1426 N N . VAL A 1 193 ? 33.625 17.391 4.719 1 84.38 193 VAL A N 1
ATOM 1427 C CA . VAL A 1 193 ? 32.906 16.344 5.453 1 84.38 193 VAL A CA 1
ATOM 1428 C C . VAL A 1 193 ? 31.484 16.797 5.758 1 84.38 193 VAL A C 1
ATOM 1430 O O . VAL A 1 193 ? 30.547 16.016 5.629 1 84.38 193 VAL A O 1
ATOM 1433 N N . ALA A 1 194 ? 31.375 18 6.102 1 88.88 194 ALA A N 1
ATOM 1434 C CA . ALA A 1 194 ? 30.062 18.547 6.41 1 88.88 194 ALA A CA 1
ATOM 1435 C C . ALA A 1 194 ? 29.156 18.531 5.176 1 88.88 194 ALA A C 1
ATOM 1437 O O . ALA A 1 194 ? 27.984 18.172 5.262 1 88.88 194 ALA A O 1
ATOM 1438 N N . VAL A 1 195 ? 29.734 18.844 4.074 1 90.31 195 VAL A N 1
ATOM 1439 C CA . VAL A 1 195 ? 28.969 18.891 2.83 1 90.31 195 VAL A CA 1
ATOM 1440 C C . VAL A 1 195 ? 28.531 17.484 2.438 1 90.31 195 VAL A C 1
ATOM 1442 O O . VAL A 1 195 ? 27.375 17.266 2.102 1 90.31 195 VAL A O 1
ATOM 1445 N N . LEU A 1 196 ? 29.422 16.578 2.527 1 86.25 196 LEU A N 1
ATOM 1446 C CA . LEU A 1 196 ? 29.125 15.203 2.137 1 86.25 196 LEU A CA 1
ATOM 1447 C C . LEU A 1 196 ? 28.156 14.555 3.123 1 86.25 196 LEU A C 1
ATOM 1449 O O . LEU A 1 196 ? 27.281 13.789 2.723 1 86.25 196 LEU A O 1
ATOM 1453 N N . SER A 1 197 ? 28.312 14.891 4.367 1 88.12 197 SER A N 1
ATOM 1454 C CA . SER A 1 197 ? 27.391 14.367 5.379 1 88.12 197 SER A CA 1
ATOM 1455 C C . SER A 1 197 ? 25.984 14.922 5.191 1 88.12 197 SER A C 1
ATOM 1457 O O . SER A 1 197 ? 25 14.195 5.352 1 88.12 197 SER A O 1
ATOM 1459 N N . THR A 1 198 ? 25.906 16.156 4.906 1 92.88 198 THR A N 1
ATOM 1460 C CA . THR A 1 198 ? 24.609 16.75 4.648 1 92.88 198 THR A CA 1
ATOM 1461 C C . THR A 1 198 ? 23.938 16.109 3.434 1 92.88 198 THR A C 1
ATOM 1463 O O . THR A 1 198 ? 22.734 15.859 3.438 1 92.88 198 THR A O 1
ATOM 1466 N N . ALA A 1 199 ? 24.719 15.828 2.416 1 90.62 199 ALA A N 1
ATOM 1467 C CA . ALA A 1 199 ? 24.188 15.141 1.244 1 90.62 199 ALA A CA 1
ATOM 1468 C C . ALA A 1 199 ? 23.656 13.758 1.618 1 90.62 199 ALA A C 1
ATOM 1470 O O . ALA A 1 199 ? 22.594 13.344 1.151 1 90.62 199 ALA A O 1
ATOM 1471 N N . GLY A 1 200 ? 24.406 13.125 2.447 1 88.25 200 GLY A N 1
ATOM 1472 C CA . GLY A 1 200 ? 23.969 11.82 2.926 1 88.25 200 GLY A CA 1
ATOM 1473 C C . GLY A 1 200 ? 22.672 11.867 3.705 1 88.25 200 GLY A C 1
ATOM 1474 O O . GLY A 1 200 ? 21.812 11.008 3.529 1 88.25 200 GLY A O 1
ATOM 1475 N N . VAL A 1 201 ? 22.547 12.859 4.52 1 93.25 201 VAL A N 1
ATOM 1476 C CA . VAL A 1 201 ? 21.344 13.055 5.297 1 93.25 201 VAL A CA 1
ATOM 1477 C C . VAL A 1 201 ? 20.156 13.32 4.363 1 93.25 201 VAL A C 1
ATOM 1479 O O . VAL A 1 201 ? 19.078 12.742 4.531 1 93.25 201 VAL A O 1
ATOM 1482 N N . LEU A 1 202 ? 20.391 14.148 3.434 1 94.69 202 LEU A N 1
ATOM 1483 C CA . LEU A 1 202 ? 19.328 14.484 2.49 1 94.69 202 LEU A CA 1
ATOM 1484 C C . LEU A 1 202 ? 18.906 13.258 1.686 1 94.69 202 LEU A C 1
ATOM 1486 O O . LEU A 1 202 ? 17.719 13.07 1.405 1 94.69 202 LEU A O 1
ATOM 1490 N N . ARG A 1 203 ? 19.828 12.391 1.363 1 92.06 203 ARG A N 1
ATOM 1491 C CA . ARG A 1 203 ? 19.5 11.148 0.668 1 92.06 203 ARG A CA 1
ATOM 1492 C C . ARG A 1 203 ? 18.656 10.234 1.557 1 92.06 203 ARG A C 1
ATOM 1494 O O . ARG A 1 203 ? 17.75 9.562 1.077 1 92.06 203 ARG A O 1
ATOM 1501 N N . ALA A 1 204 ? 19.031 10.242 2.771 1 92.19 204 ALA A N 1
ATOM 1502 C CA . ALA A 1 204 ? 18.266 9.445 3.73 1 92.19 204 ALA A CA 1
ATOM 1503 C C . ALA A 1 204 ? 16.828 9.953 3.846 1 92.19 204 ALA A C 1
ATOM 1505 O O . ALA A 1 204 ? 15.891 9.164 3.867 1 92.19 204 ALA A O 1
ATOM 1506 N N . LEU A 1 205 ? 16.719 11.258 3.924 1 95.5 205 LEU A N 1
ATOM 1507 C CA . LEU A 1 205 ? 15.391 11.859 3.992 1 95.5 205 LEU A CA 1
ATOM 1508 C C . LEU A 1 205 ? 14.586 11.547 2.732 1 95.5 205 LEU A C 1
ATOM 1510 O O . LEU A 1 205 ? 13.391 11.242 2.809 1 95.5 205 LEU A O 1
ATOM 1514 N N . CYS A 1 206 ? 15.242 11.617 1.633 1 95.06 206 CYS A N 1
ATOM 1515 C CA . CYS A 1 206 ? 14.609 11.273 0.365 1 95.06 206 CYS A CA 1
ATOM 1516 C C . CYS A 1 206 ? 14.109 9.828 0.374 1 95.06 206 CYS A C 1
ATOM 1518 O O . CYS A 1 206 ? 12.992 9.555 -0.05 1 95.06 206 CYS A O 1
ATOM 1520 N N . GLY A 1 207 ? 14.93 8.969 0.887 1 92.62 207 GLY A N 1
ATOM 1521 C CA . GLY A 1 207 ? 14.562 7.566 0.946 1 92.62 207 GLY A CA 1
ATOM 1522 C C . GLY A 1 207 ? 13.32 7.309 1.77 1 92.62 207 GLY A C 1
ATOM 1523 O O . GLY A 1 207 ? 12.422 6.582 1.334 1 92.62 207 GLY A O 1
ATOM 1524 N N . VAL A 1 208 ? 13.242 7.91 2.881 1 94.31 208 VAL A N 1
ATOM 1525 C CA . VAL A 1 208 ? 12.109 7.699 3.779 1 94.31 208 VAL A CA 1
ATOM 1526 C C . VAL A 1 208 ? 10.859 8.359 3.199 1 94.31 208 VAL A C 1
ATOM 1528 O O . VAL A 1 208 ? 9.82 7.715 3.059 1 94.31 208 VAL A O 1
ATOM 1531 N N . ALA A 1 209 ? 11.016 9.617 2.865 1 96.38 209 ALA A N 1
ATOM 1532 C CA . ALA A 1 209 ? 9.883 10.359 2.326 1 96.38 209 ALA A CA 1
ATOM 1533 C C . ALA A 1 209 ? 9.398 9.742 1.015 1 96.38 209 ALA A C 1
ATOM 1535 O O . ALA A 1 209 ? 8.195 9.57 0.81 1 96.38 209 ALA A O 1
ATOM 1536 N N . GLY A 1 210 ? 10.352 9.438 0.186 1 95 210 GLY A N 1
ATOM 1537 C CA . GLY A 1 210 ? 10.016 8.867 -1.109 1 95 210 GLY A CA 1
ATOM 1538 C C . GLY A 1 210 ? 9.398 7.484 -1.009 1 95 210 GLY A C 1
ATOM 1539 O O . GLY A 1 210 ? 8.359 7.219 -1.614 1 95 210 GLY A O 1
ATOM 1540 N N . GLY A 1 211 ? 10 6.645 -0.23 1 92.44 211 GLY A N 1
ATOM 1541 C CA . GLY A 1 211 ? 9.484 5.297 -0.055 1 92.44 211 GLY A CA 1
ATOM 1542 C C . GLY A 1 211 ? 8.109 5.258 0.585 1 92.44 211 GLY A C 1
ATOM 1543 O O . GLY A 1 211 ? 7.238 4.508 0.149 1 92.44 211 GLY A O 1
ATOM 1544 N N . SER A 1 212 ? 7.918 6.031 1.531 1 95.5 212 SER A N 1
ATOM 1545 C CA . SER A 1 212 ? 6.66 6.039 2.27 1 95.5 212 SER A CA 1
ATOM 1546 C C . SER A 1 212 ? 5.535 6.648 1.44 1 95.5 212 SER A C 1
ATOM 1548 O O . SER A 1 212 ? 4.418 6.129 1.419 1 95.5 212 SER A O 1
ATOM 1550 N N . SER A 1 213 ? 5.844 7.766 0.819 1 95.62 213 SER A N 1
ATOM 1551 C CA . SER A 1 213 ? 4.82 8.383 -0.017 1 95.62 213 SER A CA 1
ATOM 1552 C C . SER A 1 213 ? 4.461 7.488 -1.2 1 95.62 213 SER A C 1
ATOM 1554 O O . SER A 1 213 ? 3.297 7.422 -1.604 1 95.62 213 SER A O 1
ATOM 1556 N N . LYS A 1 214 ? 5.461 6.809 -1.733 1 93.06 214 LYS A N 1
ATOM 1557 C CA . LYS A 1 214 ? 5.207 5.867 -2.822 1 93.06 214 LYS A CA 1
ATOM 1558 C C . LYS A 1 214 ? 4.266 4.754 -2.377 1 93.06 214 LYS A C 1
ATOM 1560 O O . LYS A 1 214 ? 3.385 4.336 -3.131 1 93.06 214 LYS A O 1
ATOM 1565 N N . ALA A 1 215 ? 4.5 4.25 -1.218 1 93.38 215 ALA A N 1
ATOM 1566 C CA . ALA A 1 215 ? 3.635 3.203 -0.677 1 93.38 215 ALA A CA 1
ATOM 1567 C C . ALA A 1 215 ? 2.186 3.68 -0.596 1 93.38 215 ALA A C 1
ATOM 1569 O O . ALA A 1 215 ? 1.27 2.973 -1.021 1 93.38 215 ALA A O 1
ATOM 1570 N N . SER A 1 216 ? 2.029 4.863 -0.112 1 94.69 216 SER A N 1
ATOM 1571 C CA . SER A 1 216 ? 0.689 5.426 0.022 1 94.69 216 SER A CA 1
ATOM 1572 C C . SER A 1 216 ? 0.059 5.68 -1.343 1 94.69 216 SER A C 1
ATOM 1574 O O . SER A 1 216 ? -1.113 5.363 -1.56 1 94.69 216 SER A O 1
ATOM 1576 N N . LEU A 1 217 ? 0.761 6.246 -2.262 1 94.69 217 LEU A N 1
ATOM 1577 C CA . LEU A 1 217 ? 0.25 6.566 -3.59 1 94.69 217 LEU A CA 1
ATOM 1578 C C . LEU A 1 217 ? -0.081 5.293 -4.363 1 94.69 217 LEU A C 1
ATOM 1580 O O . LEU A 1 217 ? -1.091 5.234 -5.07 1 94.69 217 LEU A O 1
ATOM 1584 N N . SER A 1 218 ? 0.816 4.254 -4.238 1 94 218 SER A N 1
ATOM 1585 C CA . SER A 1 218 ? 0.544 2.982 -4.902 1 94 218 SER A CA 1
ATOM 1586 C C . SER A 1 218 ? -0.765 2.371 -4.414 1 94 218 SER A C 1
ATOM 1588 O O . SER A 1 218 ? -1.536 1.826 -5.207 1 94 218 SER A O 1
ATOM 1590 N N . ALA A 1 219 ? -0.957 2.479 -3.154 1 94.19 219 ALA A N 1
ATOM 1591 C CA . ALA A 1 219 ? -2.205 1.979 -2.584 1 94.19 219 ALA A CA 1
ATOM 1592 C C . ALA A 1 219 ? -3.4 2.773 -3.104 1 94.19 219 ALA A C 1
ATOM 1594 O O . ALA A 1 219 ? -4.469 2.211 -3.352 1 94.19 219 ALA A O 1
ATOM 1595 N N . HIS A 1 220 ? -3.23 4.066 -3.262 1 93.88 220 HIS A N 1
ATOM 1596 C CA . HIS A 1 220 ? -4.281 4.926 -3.803 1 93.88 220 HIS A CA 1
ATOM 1597 C C . HIS A 1 220 ? -4.637 4.523 -5.23 1 93.88 220 HIS A C 1
ATOM 1599 O O . HIS A 1 220 ? -5.812 4.512 -5.602 1 93.88 220 HIS A O 1
ATOM 1605 N N . PHE A 1 221 ? -3.688 4.145 -6.012 1 94.88 221 PHE A N 1
ATOM 1606 C CA . PHE A 1 221 ? -3.885 3.84 -7.422 1 94.88 221 PHE A CA 1
ATOM 1607 C C . PHE A 1 221 ? -4.469 2.443 -7.598 1 94.88 221 PHE A C 1
ATOM 1609 O O . PHE A 1 221 ? -5.156 2.172 -8.586 1 94.88 221 PHE A O 1
ATOM 1616 N N . ALA A 1 222 ? -4.16 1.525 -6.703 1 93.88 222 ALA A N 1
ATOM 1617 C CA . ALA A 1 222 ? -4.562 0.127 -6.828 1 93.88 222 ALA A CA 1
ATOM 1618 C C . ALA A 1 222 ? -6.059 -0.036 -6.574 1 93.88 222 ALA A C 1
ATOM 1620 O O . ALA A 1 222 ? -6.535 0.18 -5.457 1 93.88 222 ALA A O 1
ATOM 1621 N N . LYS A 1 223 ? -6.824 -0.479 -7.566 1 91.62 223 LYS A N 1
ATOM 1622 C CA . LYS A 1 223 ? -8.273 -0.628 -7.422 1 91.62 223 LYS A CA 1
ATOM 1623 C C . LYS A 1 223 ? -8.656 -2.096 -7.266 1 91.62 223 LYS A C 1
ATOM 1625 O O . LYS A 1 223 ? -9.703 -2.408 -6.691 1 91.62 223 LYS A O 1
ATOM 1630 N N . TRP A 1 224 ? -7.773 -3 -7.773 1 87.62 224 TRP A N 1
ATOM 1631 C CA . TRP A 1 224 ? -8.133 -4.414 -7.812 1 87.62 224 TRP A CA 1
ATOM 1632 C C . TRP A 1 224 ? -7.297 -5.211 -6.812 1 87.62 224 TRP A C 1
ATOM 1634 O O . TRP A 1 224 ? -6.984 -6.383 -7.051 1 87.62 224 TRP A O 1
ATOM 1644 N N . GLY A 1 225 ? -6.848 -4.598 -5.793 1 87.25 225 GLY A N 1
ATOM 1645 C CA . GLY A 1 225 ? -5.957 -5.309 -4.887 1 87.25 225 GLY A CA 1
ATOM 1646 C C . GLY A 1 225 ? -4.664 -5.75 -5.543 1 87.25 225 GLY A C 1
ATOM 1647 O O . GLY A 1 225 ? -4.129 -6.812 -5.215 1 87.25 225 GLY A O 1
ATOM 1648 N N . ASN A 1 226 ? -4.176 -5.016 -6.48 1 92.88 226 ASN A N 1
ATOM 1649 C CA . ASN A 1 226 ? -2.99 -5.34 -7.27 1 92.88 226 ASN A CA 1
ATOM 1650 C C . ASN A 1 226 ? -1.815 -4.43 -6.914 1 92.88 226 ASN A C 1
ATOM 1652 O O . ASN A 1 226 ? -1.09 -3.975 -7.801 1 92.88 226 ASN A O 1
ATOM 1656 N N . LEU A 1 227 ? -1.649 -4.137 -5.66 1 94.44 227 LEU A N 1
ATOM 1657 C CA . LEU A 1 227 ? -0.616 -3.234 -5.164 1 94.44 227 LEU A CA 1
ATOM 1658 C C . LEU A 1 227 ? 0.772 -3.732 -5.551 1 94.44 227 LEU A C 1
ATOM 1660 O O . LEU A 1 227 ? 1.614 -2.951 -6 1 94.44 227 LEU A O 1
ATOM 1664 N N . ALA A 1 228 ? 1.035 -4.992 -5.434 1 95.31 228 ALA A N 1
ATOM 1665 C CA . ALA A 1 228 ? 2.346 -5.551 -5.758 1 95.31 228 ALA A CA 1
ATOM 1666 C C . ALA A 1 228 ? 2.643 -5.422 -7.246 1 95.31 228 ALA A C 1
ATOM 1668 O O . ALA A 1 228 ? 3.77 -5.105 -7.637 1 95.31 228 ALA A O 1
ATOM 1669 N N . GLU A 1 229 ? 1.675 -5.691 -8.016 1 94.19 229 GLU A N 1
ATOM 1670 C CA . GLU A 1 229 ? 1.859 -5.547 -9.461 1 94.19 229 GLU A CA 1
ATOM 1671 C C . GLU A 1 229 ? 2.18 -4.105 -9.836 1 94.19 229 GLU A C 1
ATOM 1673 O O . GLU A 1 229 ? 3.059 -3.852 -10.664 1 94.19 229 GLU A O 1
ATOM 1678 N N . LEU A 1 230 ? 1.402 -3.201 -9.227 1 94.19 230 LEU A N 1
ATOM 1679 C CA . LEU A 1 230 ? 1.639 -1.788 -9.492 1 94.19 230 LEU A CA 1
ATOM 1680 C C . LEU A 1 230 ? 3.066 -1.396 -9.125 1 94.19 230 LEU A C 1
ATOM 1682 O O . LEU A 1 230 ? 3.721 -0.656 -9.859 1 94.19 230 LEU A O 1
ATOM 1686 N N . ASN A 1 231 ? 3.527 -1.873 -8.016 1 93.44 231 ASN A N 1
ATOM 1687 C CA . ASN A 1 231 ? 4.895 -1.592 -7.59 1 93.44 231 ASN A CA 1
ATOM 1688 C C . ASN A 1 231 ? 5.914 -2.146 -8.586 1 93.44 231 ASN A C 1
ATOM 1690 O O . ASN A 1 231 ? 6.914 -1.492 -8.883 1 93.44 231 ASN A O 1
ATOM 1694 N N . ALA A 1 232 ? 5.699 -3.309 -9.086 1 94 232 ALA A N 1
ATOM 1695 C CA . ALA A 1 232 ? 6.594 -3.922 -10.07 1 94 232 ALA A CA 1
ATOM 1696 C C . ALA A 1 232 ? 6.605 -3.127 -11.375 1 94 232 ALA A C 1
ATOM 1698 O O . ALA A 1 232 ? 7.672 -2.863 -11.938 1 94 232 ALA A O 1
ATOM 1699 N N . LYS A 1 233 ? 5.426 -2.783 -11.844 1 92.06 233 LYS A N 1
ATOM 1700 C CA . LYS A 1 233 ? 5.324 -2.018 -13.086 1 92.06 233 LYS A CA 1
ATOM 1701 C C . LYS A 1 233 ? 5.941 -0.63 -12.93 1 92.06 233 LYS A C 1
ATOM 1703 O O . LYS A 1 233 ? 6.555 -0.11 -13.859 1 92.06 233 LYS A O 1
ATOM 1708 N N . ASP A 1 234 ? 5.742 -0.067 -11.734 1 90.19 234 ASP A N 1
ATOM 1709 C CA . ASP A 1 234 ? 6.391 1.203 -11.43 1 90.19 234 ASP A CA 1
ATOM 1710 C C . ASP A 1 234 ? 7.91 1.077 -11.508 1 90.19 234 ASP A C 1
ATOM 1712 O O . ASP A 1 234 ? 8.586 1.971 -12.023 1 90.19 234 ASP A O 1
ATOM 1716 N N . SER A 1 235 ? 8.438 -0.006 -10.977 1 89.44 235 SER A N 1
ATOM 1717 C CA . SER A 1 235 ? 9.875 -0.259 -11.062 1 89.44 235 SER A CA 1
ATOM 1718 C C . SER A 1 235 ? 10.344 -0.336 -12.516 1 89.44 235 SER A C 1
ATOM 1720 O O . SER A 1 235 ? 11.406 0.186 -12.859 1 89.44 235 SER A O 1
ATOM 1722 N N . SER A 1 236 ? 9.523 -0.953 -13.328 1 90.25 236 SER A N 1
ATOM 1723 C CA . SER A 1 236 ? 9.844 -1.049 -14.75 1 90.25 236 SER A CA 1
ATOM 1724 C C . SER A 1 236 ? 9.836 0.326 -15.414 1 90.25 236 SER A C 1
ATOM 1726 O O . SER A 1 236 ? 10.734 0.649 -16.188 1 90.25 236 SER A O 1
ATOM 1728 N N . GLN A 1 237 ? 8.852 1.069 -15.07 1 88.19 237 GLN A N 1
ATOM 1729 C CA . GLN A 1 237 ? 8.742 2.414 -15.625 1 88.19 237 GLN A CA 1
ATOM 1730 C C . GLN A 1 237 ? 9.906 3.291 -15.188 1 88.19 237 GLN A C 1
ATOM 1732 O O . GLN A 1 237 ? 10.516 3.982 -16.016 1 88.19 237 GLN A O 1
ATOM 1737 N N . GLU A 1 238 ? 10.211 3.197 -13.891 1 85.5 238 GLU A N 1
ATOM 1738 C CA . GLU A 1 238 ? 11.359 3.941 -13.375 1 85.5 238 GLU A CA 1
ATOM 1739 C C . GLU A 1 238 ? 12.648 3.514 -14.07 1 85.5 238 GLU A C 1
ATOM 1741 O O . GLU A 1 238 ? 13.492 4.352 -14.391 1 85.5 238 GLU A O 1
ATOM 1746 N N . THR A 1 239 ? 12.773 2.309 -14.32 1 87.5 239 THR A N 1
ATOM 1747 C CA . THR A 1 239 ? 13.984 1.747 -14.914 1 87.5 239 THR A CA 1
ATOM 1748 C C . THR A 1 239 ? 14.125 2.193 -16.375 1 87.5 239 THR A C 1
ATOM 1750 O O . THR A 1 239 ? 15.211 2.59 -16.797 1 87.5 239 THR A O 1
ATOM 1753 N N . VAL A 1 240 ? 13.117 2.166 -17.141 1 86.06 240 VAL A N 1
ATOM 1754 C CA . VAL A 1 240 ? 13.195 2.557 -18.547 1 86.06 240 VAL A CA 1
ATOM 1755 C C . VAL A 1 240 ? 13.516 4.047 -18.641 1 86.06 240 VAL A C 1
ATOM 1757 O O . VAL A 1 240 ? 14.305 4.461 -19.5 1 86.06 240 VAL A O 1
ATOM 1760 N N . ILE A 1 241 ? 12.898 4.824 -17.797 1 82.69 241 ILE A N 1
ATOM 1761 C CA . ILE A 1 241 ? 13.156 6.262 -17.781 1 82.69 241 ILE A CA 1
ATOM 1762 C C . ILE A 1 241 ? 14.617 6.512 -17.406 1 82.69 241 ILE A C 1
ATOM 1764 O O . ILE A 1 241 ? 15.281 7.355 -18 1 82.69 241 ILE A O 1
ATOM 1768 N N . SER A 1 242 ? 15.055 5.734 -16.406 1 82.75 242 SER A N 1
ATOM 1769 C CA . SER A 1 242 ? 16.438 5.863 -15.992 1 82.75 242 SER A CA 1
ATOM 1770 C C . SER A 1 242 ? 17.406 5.469 -17.125 1 82.75 242 SER A C 1
ATOM 1772 O O . SER A 1 242 ? 18.422 6.117 -17.328 1 82.75 242 SER A O 1
ATOM 1774 N N . LEU A 1 243 ? 17.094 4.453 -17.844 1 82.19 243 LEU A N 1
ATOM 1775 C CA . LEU A 1 243 ? 17.906 4.02 -18.969 1 82.19 243 LEU A CA 1
ATOM 1776 C C . LEU A 1 243 ? 17.953 5.09 -20.062 1 82.19 243 LEU A C 1
ATOM 1778 O O . LEU A 1 243 ? 19.016 5.391 -20.594 1 82.19 243 LEU A O 1
ATOM 1782 N N . PHE A 1 244 ? 16.859 5.633 -20.297 1 83.38 244 PHE A N 1
ATOM 1783 C CA . PHE A 1 244 ? 16.781 6.711 -21.281 1 83.38 244 PHE A CA 1
ATOM 1784 C C . PHE A 1 244 ? 17.562 7.934 -20.797 1 83.38 244 PHE A C 1
ATOM 1786 O O . PHE A 1 244 ? 18.25 8.586 -21.594 1 83.38 244 PHE A O 1
ATOM 1793 N N . GLY A 1 245 ? 17.391 8.227 -19.531 1 79.38 245 GLY A N 1
ATOM 1794 C CA . GLY A 1 245 ? 18.141 9.328 -18.969 1 79.38 245 GLY A CA 1
ATOM 1795 C C . GLY A 1 245 ? 19.656 9.133 -19.047 1 79.38 245 GLY A C 1
ATOM 1796 O O . GLY A 1 245 ? 20.391 10.078 -19.359 1 79.38 245 GLY A O 1
ATOM 1797 N N . MET A 1 246 ? 20.031 7.953 -18.812 1 77.81 246 MET A N 1
ATOM 1798 C CA . MET A 1 246 ? 21.453 7.648 -18.906 1 77.81 246 MET A CA 1
ATOM 1799 C C . MET A 1 246 ? 21.953 7.816 -20.344 1 77.81 246 MET A C 1
ATOM 1801 O O . MET A 1 246 ? 23.047 8.328 -20.562 1 77.81 246 MET A O 1
ATOM 1805 N N . LEU A 1 247 ? 21.188 7.391 -21.25 1 79.88 247 LEU A N 1
ATOM 1806 C CA . LEU A 1 247 ? 21.562 7.523 -22.656 1 79.88 247 LEU A CA 1
ATOM 1807 C C . LEU A 1 247 ? 21.656 8.992 -23.062 1 79.88 247 LEU A C 1
ATOM 1809 O O . LEU A 1 247 ? 22.672 9.43 -23.609 1 79.88 247 LEU A O 1
ATOM 1813 N N . VAL A 1 248 ? 20.672 9.734 -22.688 1 82.38 248 VAL A N 1
ATOM 1814 C CA . VAL A 1 248 ? 20.641 11.156 -23.016 1 82.38 248 VAL A CA 1
ATOM 1815 C C . VAL A 1 248 ? 21.75 11.875 -22.266 1 82.38 248 VAL A C 1
ATOM 1817 O O . VAL A 1 248 ? 22.422 12.75 -22.828 1 82.38 248 VAL A O 1
ATOM 1820 N N . GLY A 1 249 ? 21.859 11.508 -21.016 1 77.25 249 GLY A N 1
ATOM 1821 C CA . GLY A 1 249 ? 22.938 12.109 -20.234 1 77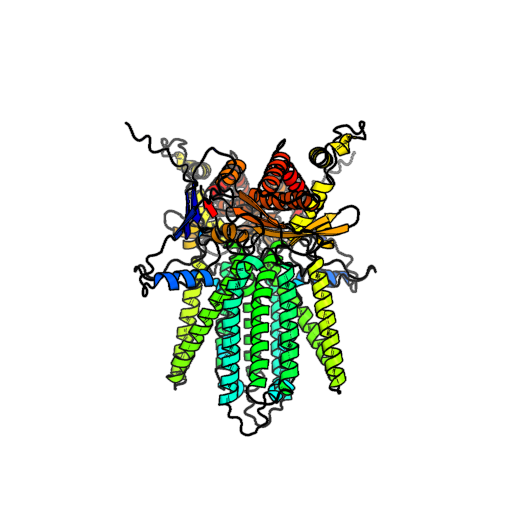.25 249 GLY A CA 1
ATOM 1822 C C . GLY A 1 249 ? 24.312 11.875 -20.828 1 77.25 249 GLY A C 1
ATOM 1823 O O . GLY A 1 249 ? 25.141 12.781 -20.859 1 77.25 249 GLY A O 1
ATOM 1824 N N . SER A 1 250 ? 24.578 10.711 -21.344 1 78 250 SER A N 1
ATOM 1825 C CA . SER A 1 250 ? 25.875 10.383 -21.953 1 78 250 SER A CA 1
ATOM 1826 C C . SER A 1 250 ? 26.109 11.211 -23.219 1 78 250 SER A C 1
ATOM 1828 O O . SER A 1 250 ? 27.234 11.664 -23.453 1 78 250 SER A O 1
ATOM 1830 N N . VAL A 1 251 ? 25.141 11.375 -23.953 1 82.31 251 VAL A N 1
ATOM 1831 C CA . VAL A 1 251 ? 25.25 12.156 -25.188 1 82.31 251 VAL A CA 1
ATOM 1832 C C . VAL A 1 251 ? 25.5 13.625 -24.828 1 82.31 251 VAL A C 1
ATOM 1834 O O . VAL A 1 251 ? 26.359 14.273 -25.422 1 82.31 251 VAL A O 1
ATOM 1837 N N . VAL A 1 252 ? 24.781 14.094 -23.859 1 81 252 VAL A N 1
ATOM 1838 C CA . VAL A 1 252 ? 24.875 15.5 -23.469 1 81 252 VAL A CA 1
ATOM 1839 C C . VAL A 1 252 ? 26.266 15.789 -22.906 1 81 252 VAL A C 1
ATOM 1841 O O . VAL A 1 252 ? 26.906 16.781 -23.266 1 81 252 VAL A O 1
ATOM 1844 N N . ILE A 1 253 ? 26.766 14.93 -22.078 1 77.38 253 ILE A N 1
ATOM 1845 C CA . ILE A 1 253 ? 28.031 15.141 -21.406 1 77.38 253 ILE A CA 1
ATOM 1846 C C . ILE A 1 253 ? 29.172 15.086 -22.422 1 77.38 253 ILE A C 1
ATOM 1848 O O . ILE A 1 253 ? 30.188 15.773 -22.281 1 77.38 253 ILE A O 1
ATOM 1852 N N . SER A 1 254 ? 29 14.328 -23.469 1 81.94 254 SER A N 1
ATOM 1853 C CA . SER A 1 254 ? 30.031 14.195 -24.5 1 81.94 254 SER A CA 1
ATOM 1854 C C . SER A 1 254 ? 30.188 15.477 -25.297 1 81.94 254 SER A C 1
ATOM 1856 O O . SER A 1 254 ? 31.219 15.703 -25.922 1 81.94 254 SER A O 1
ATOM 1858 N N . HIS A 1 255 ? 29.266 16.266 -25.156 1 85.19 255 HIS A N 1
ATOM 1859 C CA . HIS A 1 255 ? 29.312 17.469 -25.969 1 85.19 255 HIS A CA 1
ATOM 1860 C C . HIS A 1 255 ? 29.609 18.703 -25.125 1 85.19 255 HIS A C 1
ATOM 1862 O O . HIS A 1 255 ? 29.766 19.797 -25.641 1 85.19 255 HIS A O 1
ATOM 1868 N N . ILE A 1 256 ? 29.594 18.438 -23.844 1 81.44 256 ILE A N 1
ATOM 1869 C CA . ILE A 1 256 ? 29.766 19.578 -22.953 1 81.44 256 ILE A CA 1
ATOM 1870 C C . ILE A 1 256 ? 31.172 19.562 -22.375 1 81.44 256 ILE A C 1
ATOM 1872 O O . ILE A 1 256 ? 31.609 18.547 -21.797 1 81.44 256 ILE A O 1
ATOM 1876 N N . THR A 1 257 ? 31.969 20.719 -22.562 1 75.62 257 THR A N 1
ATOM 1877 C CA . THR A 1 257 ? 33.344 20.719 -22.094 1 75.62 257 THR A CA 1
ATOM 1878 C C . THR A 1 257 ? 33.562 21.812 -21.047 1 75.62 257 THR A C 1
ATOM 1880 O O . THR A 1 257 ? 34.469 21.734 -20.234 1 75.62 257 THR A O 1
ATOM 1883 N N . SER A 1 258 ? 32.688 22.688 -20.938 1 85.94 258 SER A N 1
ATOM 1884 C CA . SER A 1 258 ? 32.906 23.812 -20.031 1 85.94 258 SER A CA 1
ATOM 1885 C C . SER A 1 258 ? 32.188 23.609 -18.703 1 85.94 258 SER A C 1
ATOM 1887 O O . SER A 1 258 ? 31.125 23.016 -18.656 1 85.94 258 SER A O 1
ATOM 1889 N N . PHE A 1 259 ? 32.812 24.062 -17.578 1 84.12 259 PHE A N 1
ATOM 1890 C CA . PHE A 1 259 ? 32.281 24 -16.219 1 84.12 259 PHE A CA 1
ATOM 1891 C C . PHE A 1 259 ? 30.984 24.766 -16.109 1 84.12 259 PHE A C 1
ATOM 1893 O O . PHE A 1 259 ? 30 24.25 -15.57 1 84.12 259 PHE A O 1
ATOM 1900 N N . SER A 1 260 ? 31.016 25.891 -16.641 1 89 260 SER A N 1
ATOM 1901 C CA . SER A 1 260 ? 29.828 26.75 -16.547 1 89 260 SER A CA 1
ATOM 1902 C C . SER A 1 260 ? 28.641 26.141 -17.297 1 89 260 SER A C 1
ATOM 1904 O O . SER A 1 260 ? 27.516 26.188 -16.828 1 89 260 SER A O 1
ATOM 1906 N N . THR A 1 261 ? 28.969 25.531 -18.391 1 87.19 261 THR A N 1
ATOM 1907 C CA . THR A 1 261 ? 27.906 24.922 -19.188 1 87.19 261 THR A CA 1
ATOM 1908 C C . THR A 1 261 ? 27.359 23.688 -18.484 1 87.19 261 THR A C 1
ATOM 1910 O O . THR A 1 261 ? 26.156 23.406 -18.531 1 87.19 261 THR A O 1
ATOM 1913 N N . THR A 1 262 ? 28.219 22.969 -17.844 1 84.62 262 THR A N 1
ATOM 1914 C CA . THR A 1 262 ? 27.797 21.781 -17.109 1 84.62 262 THR A CA 1
ATOM 1915 C C . THR A 1 262 ? 26.828 22.156 -15.984 1 84.62 262 THR A C 1
ATOM 1917 O O . THR A 1 262 ? 25.781 21.516 -15.828 1 84.62 262 THR A O 1
ATOM 1920 N N . TRP A 1 263 ? 27.125 23.219 -15.289 1 89.56 263 TRP A N 1
ATOM 1921 C CA . TRP A 1 263 ? 26.281 23.641 -14.172 1 89.56 263 TRP A CA 1
ATOM 1922 C C . TRP A 1 263 ? 24.953 24.203 -14.672 1 89.56 263 TRP A C 1
ATOM 1924 O O . TRP A 1 263 ? 23.906 23.953 -14.07 1 89.56 263 TRP A O 1
ATOM 1934 N N . LEU A 1 264 ? 25.078 24.891 -15.734 1 91.88 264 LEU A N 1
ATOM 1935 C CA . LEU A 1 264 ? 23.859 25.438 -16.297 1 91.88 264 LEU A CA 1
ATOM 1936 C C . LEU A 1 264 ? 22.922 24.328 -16.734 1 91.88 264 LEU A C 1
ATOM 1938 O O . LEU A 1 264 ? 21.719 24.375 -16.453 1 91.88 264 LEU A O 1
ATOM 1942 N N . ILE A 1 265 ? 23.453 23.344 -17.406 1 87.75 265 ILE A N 1
ATOM 1943 C CA . ILE A 1 265 ? 22.641 22.219 -17.875 1 87.75 265 ILE A CA 1
ATOM 1944 C C . ILE A 1 265 ? 22.109 21.438 -16.688 1 87.75 265 ILE A C 1
ATOM 1946 O O . ILE A 1 265 ? 20.953 21.016 -16.688 1 87.75 265 ILE A O 1
ATOM 1950 N N . LEU A 1 266 ? 22.906 21.219 -15.664 1 87.69 266 LEU A N 1
ATOM 1951 C CA . LEU A 1 266 ? 22.484 20.516 -14.461 1 87.69 266 LEU A CA 1
ATOM 1952 C C . LEU A 1 266 ? 21.297 21.219 -13.82 1 87.69 266 LEU A C 1
ATOM 1954 O O . LEU A 1 266 ? 20.281 20.578 -13.508 1 87.69 266 LEU A O 1
ATOM 1958 N N . LEU A 1 267 ? 21.422 22.547 -13.68 1 93.38 267 LEU A N 1
ATOM 1959 C CA . LEU A 1 267 ? 20.359 23.312 -13.016 1 93.38 267 LEU A CA 1
ATOM 1960 C C . LEU A 1 267 ? 19.094 23.297 -13.844 1 93.38 267 LEU A C 1
ATOM 1962 O O . LEU A 1 267 ? 17.984 23.234 -13.297 1 93.38 267 LEU A O 1
ATOM 1966 N N . ILE A 1 268 ? 19.234 23.328 -15.164 1 92.56 268 ILE A N 1
ATOM 1967 C CA . ILE A 1 268 ? 18.078 23.281 -16.047 1 92.56 268 ILE A CA 1
ATOM 1968 C C . ILE A 1 268 ? 17.406 21.906 -15.945 1 92.56 268 ILE A C 1
ATOM 1970 O O . ILE A 1 268 ? 16.172 21.828 -15.852 1 92.56 268 ILE A O 1
ATOM 1974 N N . LEU A 1 269 ? 18.203 20.844 -15.93 1 88 269 LEU A N 1
ATOM 1975 C CA . LEU A 1 269 ? 17.656 19.484 -15.836 1 88 269 LEU A CA 1
ATOM 1976 C C . LEU A 1 269 ? 16.969 19.266 -14.492 1 88 269 LEU A C 1
ATOM 1978 O O . LEU A 1 269 ? 15.922 18.625 -14.43 1 88 269 LEU A O 1
ATOM 1982 N N . LEU A 1 270 ? 17.516 19.844 -13.445 1 91.81 270 LEU A N 1
ATOM 1983 C CA . LEU A 1 270 ? 16.906 19.719 -12.125 1 91.81 270 LEU A CA 1
ATOM 1984 C C . LEU A 1 270 ? 15.602 20.5 -12.055 1 91.81 270 LEU A C 1
ATOM 1986 O O . LEU A 1 270 ? 14.625 20.031 -11.469 1 91.81 270 LEU A O 1
ATOM 1990 N N . ALA A 1 271 ? 15.578 21.656 -12.633 1 95.06 271 ALA A N 1
ATOM 1991 C CA . ALA A 1 271 ? 14.352 22.453 -12.672 1 95.06 271 ALA A CA 1
ATOM 1992 C C . ALA A 1 271 ? 13.258 21.734 -13.461 1 95.06 271 ALA A C 1
ATOM 1994 O O . ALA A 1 271 ? 12.094 21.75 -13.055 1 95.06 271 ALA A O 1
ATOM 1995 N N . LEU A 1 272 ? 13.664 21.141 -14.547 1 91.75 272 LEU A N 1
ATOM 1996 C CA . LEU A 1 272 ? 12.711 20.375 -15.336 1 91.75 272 LEU A CA 1
ATOM 1997 C C . LEU A 1 272 ? 12.203 19.172 -14.562 1 91.75 272 LEU A C 1
ATOM 1999 O O . LEU A 1 272 ? 11.008 18.875 -14.57 1 91.75 272 LEU A O 1
ATOM 2003 N N . HIS A 1 273 ? 13.109 18.484 -13.898 1 90.12 273 HIS A N 1
ATOM 2004 C CA . HIS A 1 273 ? 12.766 17.344 -13.07 1 90.12 273 HIS A CA 1
ATOM 2005 C C . HIS A 1 273 ? 11.742 17.719 -12 1 90.12 273 HIS A C 1
ATOM 2007 O O . HIS A 1 273 ? 10.711 17.062 -11.859 1 90.12 273 HIS A O 1
ATOM 2013 N N . LEU A 1 274 ? 11.969 18.797 -11.305 1 94.5 274 LEU A N 1
ATOM 2014 C CA . LEU A 1 274 ? 11.086 19.219 -10.219 1 94.5 274 LEU A CA 1
ATOM 2015 C C . LEU A 1 274 ? 9.75 19.719 -10.758 1 94.5 274 LEU A C 1
ATOM 2017 O O . LEU A 1 274 ? 8.703 19.469 -10.164 1 94.5 274 LEU A O 1
ATOM 2021 N N . SER A 1 275 ? 9.797 20.406 -11.891 1 94.69 275 SER A N 1
ATOM 2022 C CA . SER A 1 275 ? 8.57 20.922 -12.484 1 94.69 275 SER A CA 1
ATOM 2023 C C . SER A 1 275 ? 7.672 19.797 -12.969 1 94.69 275 SER A C 1
ATOM 2025 O O . SER A 1 275 ? 6.457 19.828 -12.766 1 94.69 275 SER A O 1
ATOM 2027 N N . MET A 1 276 ? 8.281 18.766 -13.562 1 91.44 276 MET A N 1
ATOM 2028 C CA . MET A 1 276 ? 7.508 17.625 -14.039 1 91.44 276 MET A CA 1
ATOM 2029 C C . MET A 1 276 ? 6.914 16.844 -12.875 1 91.44 276 MET A C 1
ATOM 2031 O O . MET A 1 276 ? 5.762 16.422 -12.93 1 91.44 276 MET A O 1
ATOM 2035 N N . ASN A 1 277 ? 7.703 16.656 -11.844 1 92.5 277 ASN A N 1
ATOM 2036 C CA . ASN A 1 277 ? 7.207 15.938 -10.672 1 92.5 277 ASN A CA 1
ATOM 2037 C C . ASN A 1 277 ? 6.145 16.734 -9.93 1 92.5 277 ASN A C 1
ATOM 2039 O O . ASN A 1 277 ? 5.219 16.156 -9.359 1 92.5 277 ASN A O 1
ATOM 2043 N N . TYR A 1 278 ? 6.328 18.062 -9.914 1 94.06 278 TYR A N 1
ATOM 2044 C CA . TYR A 1 278 ? 5.301 18.906 -9.336 1 94.06 278 TYR A CA 1
ATOM 2045 C C . TYR A 1 278 ? 3.973 18.734 -10.07 1 94.06 278 TYR A C 1
ATOM 2047 O O . TYR A 1 278 ? 2.926 18.578 -9.438 1 94.06 278 TYR A O 1
ATOM 2055 N N . ALA A 1 279 ? 4.016 18.766 -11.359 1 93.12 279 ALA A N 1
ATOM 2056 C CA . ALA A 1 279 ? 2.814 18.578 -12.164 1 93.12 279 ALA A CA 1
ATOM 2057 C C . ALA A 1 279 ? 2.195 17.203 -11.93 1 93.12 279 ALA A C 1
ATOM 2059 O O . ALA A 1 279 ? 0.972 17.078 -11.844 1 93.12 279 ALA A O 1
ATOM 2060 N N . ALA A 1 280 ? 3.006 16.203 -11.797 1 91.69 280 ALA A N 1
ATOM 2061 C CA . ALA A 1 280 ? 2.527 14.844 -11.578 1 91.69 280 ALA A CA 1
ATOM 2062 C C . ALA A 1 280 ? 1.836 14.711 -10.227 1 91.69 280 ALA A C 1
ATOM 2064 O O . ALA A 1 280 ? 0.758 14.125 -10.125 1 91.69 280 ALA A O 1
ATOM 2065 N N . VAL A 1 281 ? 2.475 15.266 -9.203 1 94.56 281 VAL A N 1
ATOM 2066 C CA . VAL A 1 281 ? 1.921 15.18 -7.859 1 94.56 281 VAL A CA 1
ATOM 2067 C C . VAL A 1 281 ? 0.613 15.969 -7.789 1 94.56 281 VAL A C 1
ATOM 2069 O O . VAL A 1 281 ? -0.343 15.539 -7.137 1 94.56 281 VAL A O 1
ATOM 2072 N N . ARG A 1 282 ? 0.562 17.062 -8.461 1 94.19 282 ARG A N 1
ATOM 2073 C CA . ARG A 1 282 ? -0.638 17.891 -8.477 1 94.19 282 ARG A CA 1
ATOM 2074 C C . ARG A 1 282 ? -1.792 17.188 -9.172 1 94.19 282 ARG A C 1
ATOM 2076 O O . ARG A 1 282 ? -2.959 17.422 -8.852 1 94.19 282 ARG A O 1
ATOM 2083 N N . ALA A 1 283 ? -1.488 16.312 -10.07 1 93.81 283 ALA A N 1
ATOM 2084 C CA . ALA A 1 283 ? -2.502 15.609 -10.859 1 93.81 283 ALA A CA 1
ATOM 2085 C C . ALA A 1 283 ? -3.137 14.477 -10.055 1 93.81 283 ALA A C 1
ATOM 2087 O O . ALA A 1 283 ? -4.195 13.961 -10.422 1 93.81 283 ALA A O 1
ATOM 2088 N N . VAL A 1 284 ? -2.516 14.055 -9.008 1 96 284 VAL A N 1
ATOM 2089 C CA . VAL A 1 284 ? -3.049 12.984 -8.18 1 96 284 VAL A CA 1
ATOM 2090 C C . VAL A 1 284 ? -4.32 13.453 -7.477 1 96 284 VAL A C 1
ATOM 2092 O O . VAL A 1 284 ? -4.359 14.555 -6.922 1 96 284 VAL A O 1
ATOM 2095 N N . GLN A 1 285 ? -5.34 12.711 -7.574 1 96.88 285 GLN A N 1
ATOM 2096 C CA . GLN A 1 285 ? -6.633 13.023 -6.973 1 96.88 285 GLN A CA 1
ATOM 2097 C C . GLN A 1 285 ? -6.879 12.164 -5.73 1 96.88 285 GLN A C 1
ATOM 2099 O O . GLN A 1 285 ? -7.594 11.164 -5.797 1 96.88 285 GLN A O 1
ATOM 2104 N N . MET A 1 286 ? -6.309 12.578 -4.605 1 96.69 286 MET A N 1
ATOM 2105 C CA . MET A 1 286 ? -6.504 11.828 -3.365 1 96.69 286 MET A CA 1
ATOM 2106 C C . MET A 1 286 ? -7.961 11.898 -2.916 1 96.69 286 MET A C 1
ATOM 2108 O O . MET A 1 286 ? -8.609 12.938 -3.037 1 96.69 286 MET A O 1
ATOM 2112 N N . THR A 1 287 ? -8.438 10.844 -2.312 1 97.19 287 THR A N 1
ATOM 2113 C CA . THR A 1 287 ? -9.844 10.773 -1.926 1 97.19 287 THR A CA 1
ATOM 2114 C C . THR A 1 287 ? -10 10.977 -0.421 1 97.19 287 THR A C 1
ATOM 2116 O O . THR A 1 287 ? -11.125 11.062 0.084 1 97.19 287 THR A O 1
ATOM 2119 N N . SER A 1 288 ? -8.93 11.031 0.316 1 96.69 288 SER A N 1
ATOM 2120 C CA . SER A 1 288 ? -8.984 11.305 1.749 1 96.69 288 SER A CA 1
ATOM 2121 C C . SER A 1 288 ? -9.055 12.805 2.025 1 96.69 288 SER A C 1
ATOM 2123 O O . SER A 1 288 ? -8.633 13.609 1.199 1 96.69 288 SER A O 1
ATOM 2125 N N . LEU A 1 289 ? -9.625 13.156 3.121 1 97.75 289 LEU A N 1
ATOM 2126 C CA . LEU A 1 289 ? -9.742 14.562 3.506 1 97.75 289 LEU A CA 1
ATOM 2127 C C . LEU A 1 289 ? -8.68 14.938 4.535 1 97.75 289 LEU A C 1
ATOM 2129 O O . LEU A 1 289 ? -8.898 14.789 5.742 1 97.75 289 LEU A O 1
ATOM 2133 N N . ASN A 1 290 ? -7.555 15.383 4.004 1 96.75 290 ASN A N 1
ATOM 2134 C CA . ASN A 1 290 ? -6.598 15.969 4.934 1 96.75 290 ASN A CA 1
ATOM 2135 C C . ASN A 1 290 ? -6.996 17.391 5.328 1 96.75 290 ASN A C 1
ATOM 2137 O O . ASN A 1 290 ? -8.094 17.844 4.996 1 96.75 290 ASN A O 1
ATOM 2141 N N . ARG A 1 291 ? -6.211 18.109 6.031 1 97.19 291 ARG A N 1
ATOM 2142 C CA . ARG A 1 291 ? -6.559 19.422 6.582 1 97.19 291 ARG A CA 1
ATOM 2143 C C . ARG A 1 291 ? -6.859 20.422 5.473 1 97.19 291 ARG A C 1
ATOM 2145 O O . ARG A 1 291 ? -7.883 21.109 5.504 1 97.19 291 ARG A O 1
ATOM 2152 N N . GLN A 1 292 ? -6.031 20.5 4.488 1 96.12 292 GLN A N 1
ATOM 2153 C CA . GLN A 1 292 ? -6.219 21.438 3.385 1 96.12 292 GLN A CA 1
ATOM 2154 C C . GLN A 1 292 ? -7.477 21.109 2.588 1 96.12 292 GLN A C 1
ATOM 2156 O O . GLN A 1 292 ? -8.281 22 2.291 1 96.12 292 GLN A O 1
ATOM 2161 N N . ARG A 1 293 ? -7.621 19.859 2.217 1 96.88 293 ARG A N 1
ATOM 2162 C CA . ARG A 1 293 ? -8.789 19.453 1.439 1 96.88 293 ARG A CA 1
ATOM 2163 C C . ARG A 1 293 ? -10.07 19.656 2.232 1 96.88 293 ARG A C 1
ATOM 2165 O O . ARG A 1 293 ? -11.094 20.047 1.672 1 96.88 293 ARG A O 1
ATOM 2172 N N . ALA A 1 294 ? -10 19.344 3.502 1 97.81 294 ALA A N 1
ATOM 2173 C CA . ALA A 1 294 ? -11.164 19.578 4.355 1 97.81 294 ALA A CA 1
ATOM 2174 C C . ALA A 1 294 ? -11.555 21.047 4.355 1 97.81 294 ALA A C 1
ATOM 2176 O O . ALA A 1 294 ? -12.734 21.391 4.266 1 97.81 294 ALA A O 1
ATOM 2177 N N . ASN A 1 295 ? -10.57 21.922 4.445 1 97.25 295 ASN A N 1
ATOM 2178 C CA . ASN A 1 295 ? -10.836 23.359 4.379 1 97.25 295 ASN A CA 1
ATOM 2179 C C . ASN A 1 295 ? -11.555 23.734 3.086 1 97.25 295 ASN A C 1
ATOM 2181 O O . ASN A 1 295 ? -12.547 24.469 3.113 1 97.25 295 ASN A O 1
ATOM 2185 N N . ILE A 1 296 ? -11.078 23.219 1.999 1 96.06 296 ILE A N 1
ATOM 2186 C CA . ILE A 1 296 ? -11.617 23.562 0.686 1 96.06 296 ILE A CA 1
ATOM 2187 C C . ILE A 1 296 ? -13.039 23.031 0.548 1 96.06 296 ILE A C 1
ATOM 2189 O O . ILE A 1 296 ? -13.953 23.766 0.177 1 96.06 296 ILE A O 1
ATOM 2193 N N . VAL A 1 297 ? -13.258 21.781 0.889 1 96.94 297 VAL A N 1
ATOM 2194 C CA . VAL A 1 297 ? -14.531 21.094 0.684 1 96.94 297 VAL A CA 1
ATOM 2195 C C . VAL A 1 297 ? -15.594 21.688 1.609 1 96.94 297 VAL A C 1
ATOM 2197 O O . VAL A 1 297 ? -16.703 22 1.173 1 96.94 297 VAL A O 1
ATOM 2200 N N . PHE A 1 298 ? -15.266 21.891 2.855 1 97.5 298 PHE A N 1
ATOM 2201 C CA . PHE A 1 298 ? -16.266 22.359 3.814 1 97.5 298 PHE A CA 1
ATOM 2202 C C . PHE A 1 298 ? -16.562 23.828 3.605 1 97.5 298 PHE A C 1
ATOM 2204 O O . PHE A 1 298 ? -17.703 24.266 3.752 1 97.5 298 PHE A O 1
ATOM 2211 N N . SER A 1 299 ? -15.586 24.625 3.287 1 96.25 299 SER A N 1
ATOM 2212 C CA . SER A 1 299 ? -15.859 26.031 3.004 1 96.25 299 SER A CA 1
ATOM 2213 C C . SER A 1 299 ? -16.828 26.172 1.835 1 96.25 299 SER A C 1
ATOM 2215 O O . SER A 1 299 ? -17.75 27 1.886 1 96.25 299 SER A O 1
ATOM 2217 N N . THR A 1 300 ? -16.562 25.391 0.821 1 93.88 300 THR A N 1
ATOM 2218 C CA . THR A 1 300 ? -17.438 25.438 -0.35 1 93.88 300 THR A CA 1
ATOM 2219 C C . THR A 1 300 ? -18.844 24.969 0.002 1 93.88 300 THR A C 1
ATOM 2221 O O . THR A 1 300 ? -19.828 25.578 -0.424 1 93.88 300 THR A O 1
ATOM 2224 N N . LEU A 1 301 ? -18.906 23.938 0.738 1 94.31 301 LEU A N 1
ATOM 2225 C CA . LEU A 1 301 ? -20.203 23.406 1.164 1 94.31 301 LEU A CA 1
ATOM 2226 C C . LEU A 1 301 ? -20.953 24.422 2.02 1 94.31 301 LEU A C 1
ATOM 2228 O O . LEU A 1 301 ? -22.125 24.688 1.786 1 94.31 301 LEU A O 1
ATOM 2232 N N . PHE A 1 302 ? -20.281 25.016 2.967 1 94.69 302 PHE A N 1
ATOM 2233 C CA . PHE A 1 302 ? -20.875 26 3.861 1 94.69 302 PHE A CA 1
ATOM 2234 C C . PHE A 1 302 ? -21.359 27.219 3.086 1 94.69 302 PHE A C 1
ATOM 2236 O O . PHE A 1 302 ? -22.453 27.734 3.332 1 94.69 302 PHE A O 1
ATOM 2243 N N . ASP A 1 303 ? -20.594 27.594 2.211 1 90.75 303 ASP A N 1
ATOM 2244 C CA . ASP A 1 303 ? -20.891 28.797 1.432 1 90.75 303 ASP A CA 1
ATOM 2245 C C . ASP A 1 303 ? -22.109 28.562 0.532 1 90.75 303 ASP A C 1
ATOM 2247 O O . ASP A 1 303 ? -22.859 29.5 0.245 1 90.75 303 ASP A O 1
ATOM 2251 N N . SER A 1 304 ? -22.25 27.375 0.086 1 91 304 SER A N 1
ATOM 2252 C CA . SER A 1 304 ? -23.312 27.078 -0.858 1 91 304 SER A CA 1
ATOM 2253 C C . SER A 1 304 ? -24.609 26.719 -0.132 1 91 304 SER A C 1
ATOM 2255 O O . SER A 1 304 ? -25.672 26.672 -0.742 1 91 304 SER A O 1
ATOM 2257 N N . ASP A 1 305 ? -24.5 26.453 1.136 1 91.94 305 ASP A N 1
ATOM 2258 C CA . ASP A 1 305 ? -25.672 26.094 1.92 1 91.94 305 ASP A CA 1
ATOM 2259 C C . ASP A 1 305 ? -26.469 27.328 2.33 1 91.94 305 ASP A C 1
ATOM 2261 O O . ASP A 1 305 ? -26.141 27.969 3.33 1 91.94 305 ASP A O 1
ATOM 2265 N N . ARG A 1 306 ? -27.531 27.594 1.756 1 88.25 306 ARG A N 1
ATOM 2266 C CA . ARG A 1 306 ? -28.344 28.797 1.983 1 88.25 306 ARG A CA 1
ATOM 2267 C C . ARG A 1 306 ? -29.016 28.75 3.357 1 88.25 306 ARG A C 1
ATOM 2269 O O . ARG A 1 306 ? -29.141 29.781 4.023 1 88.25 306 ARG A O 1
ATOM 2276 N N . ASN A 1 307 ? -29.438 27.578 3.678 1 88.12 307 ASN A N 1
ATOM 2277 C CA . ASN A 1 307 ? -30.062 27.438 4.988 1 88.12 307 ASN A CA 1
ATOM 2278 C C . ASN A 1 307 ? -29.094 27.766 6.117 1 88.12 307 ASN A C 1
ATOM 2280 O O . ASN A 1 307 ? -29.484 28.359 7.117 1 88.12 307 ASN A O 1
ATOM 2284 N N . LEU A 1 308 ? -27.875 27.375 5.926 1 91.56 308 LEU A N 1
ATOM 2285 C CA . LEU A 1 308 ? -26.859 27.688 6.918 1 91.56 308 LEU A CA 1
ATOM 2286 C C . LEU A 1 308 ? -26.594 29.188 6.977 1 91.56 308 LEU A C 1
ATOM 2288 O O . LEU A 1 308 ? -26.469 29.75 8.062 1 91.56 308 LEU A O 1
ATOM 2292 N N . SER A 1 309 ? -26.531 29.812 5.891 1 85.31 309 SER A N 1
ATOM 2293 C CA . SER A 1 309 ? -26.297 31.266 5.82 1 85.31 309 SER A CA 1
ATOM 2294 C C . SER A 1 309 ? -27.422 32.031 6.52 1 85.31 309 SER A C 1
ATOM 2296 O O . SER A 1 309 ? -27.156 33 7.223 1 85.31 309 SER A O 1
ATOM 2298 N N . LEU A 1 310 ? -28.547 31.547 6.328 1 78.94 310 LEU A N 1
ATOM 2299 C CA . LEU A 1 310 ? -29.703 32.188 6.945 1 78.94 310 LEU A CA 1
ATOM 2300 C C . LEU A 1 310 ? -29.688 32 8.461 1 78.94 310 LEU A C 1
ATOM 2302 O O . LEU A 1 310 ? -30.062 32.906 9.203 1 78.94 310 LEU A O 1
ATOM 2306 N N . ASP A 1 311 ? -29.234 30.891 8.758 1 82.5 311 ASP A N 1
ATOM 2307 C CA . ASP A 1 311 ? -29.172 30.594 10.188 1 82.5 311 ASP A CA 1
ATOM 2308 C C . ASP A 1 311 ? -28.078 31.406 10.875 1 82.5 311 ASP A C 1
ATOM 2310 O O . ASP A 1 311 ? -28.203 31.734 12.055 1 82.5 311 ASP A O 1
ATOM 2314 N N . LEU A 1 312 ? -27.062 31.703 10.219 1 84 312 LEU A N 1
ATOM 2315 C CA . LEU A 1 312 ? -25.938 32.438 10.781 1 84 312 LEU A CA 1
ATOM 2316 C C . LEU A 1 312 ? -26.234 33.938 10.836 1 84 312 LEU A C 1
ATOM 2318 O O . LEU A 1 312 ? -25.828 34.625 11.781 1 84 312 LEU A O 1
ATOM 2322 N N . ASP A 1 313 ? -26.734 34.438 9.82 1 74.75 313 ASP A N 1
ATOM 2323 C CA . ASP A 1 313 ? -27.156 35.844 9.766 1 74.75 313 ASP A CA 1
ATOM 2324 C C . ASP A 1 313 ? -28.641 35.969 9.438 1 74.75 313 ASP A C 1
ATOM 2326 O O . ASP A 1 313 ? -29.016 36 8.266 1 74.75 313 ASP A O 1
ATOM 2330 N N . PRO A 1 314 ? -29.406 36 10.547 1 56.81 314 PRO A N 1
ATOM 2331 C CA . PRO A 1 314 ? -30.844 36.094 10.273 1 56.81 314 PRO A CA 1
ATOM 2332 C C . PRO A 1 314 ? -31.219 37.344 9.516 1 56.81 314 PRO A C 1
ATOM 2334 O O . PRO A 1 314 ? -32.25 37.375 8.844 1 56.81 314 PRO A O 1
ATOM 2337 N N . GLU A 1 315 ? -30.469 38.406 9.758 1 54.66 315 GLU A N 1
ATOM 2338 C CA . GLU A 1 315 ? -30.812 39.625 9.07 1 54.66 315 GLU A CA 1
ATOM 2339 C C . GLU A 1 315 ? -30.641 39.5 7.562 1 54.66 315 GLU A C 1
ATOM 2341 O O . GLU A 1 315 ? -31.141 40.344 6.793 1 54.66 315 GLU A O 1
ATOM 2346 N N . LEU A 1 316 ? -29.984 38.562 7.16 1 48.25 316 LEU A N 1
ATOM 2347 C CA . LEU A 1 316 ? -29.844 38.281 5.734 1 48.25 316 LEU A CA 1
ATOM 2348 C C . LEU A 1 316 ? -31.156 37.781 5.152 1 48.25 316 LEU A C 1
ATOM 2350 O O . LEU A 1 316 ? -31.266 37.562 3.939 1 48.25 316 LEU A O 1
ATOM 2354 N N . ASP A 1 317 ? -32.125 37.625 5.98 1 43.78 317 ASP A N 1
ATOM 2355 C CA . ASP A 1 317 ? -33.438 37.125 5.586 1 43.78 317 ASP A CA 1
ATOM 2356 C C . ASP A 1 317 ? -34.156 38.125 4.66 1 43.78 317 ASP A C 1
ATOM 2358 O O . ASP A 1 317 ? -35.375 38.062 4.488 1 43.78 317 ASP A O 1
ATOM 2362 N N . THR A 1 318 ? -33.625 39.312 4.406 1 41.44 318 THR A N 1
ATOM 2363 C CA . THR A 1 318 ? -34.531 40.25 3.725 1 41.44 318 THR A CA 1
ATOM 2364 C C . THR A 1 318 ? -35.125 39.625 2.486 1 41.44 318 THR A C 1
ATOM 2366 O O . THR A 1 318 ? -36.031 40.188 1.872 1 41.44 318 THR A O 1
ATOM 2369 N N . THR A 1 319 ? -34.5 39.094 1.557 1 38.47 319 THR A N 1
ATOM 2370 C CA . THR A 1 319 ? -35.312 38.75 0.385 1 38.47 319 THR A CA 1
ATOM 2371 C C . THR A 1 319 ? -36.188 37.531 0.646 1 38.47 319 THR A C 1
ATOM 2373 O O . THR A 1 319 ? -35.656 36.438 0.874 1 38.47 319 THR A O 1
ATOM 2376 N N . PRO A 1 320 ? -37.438 37.812 1.187 1 38.53 320 PRO A N 1
ATOM 2377 C CA . PRO A 1 320 ? -38.5 36.844 1.552 1 38.53 320 PRO A CA 1
ATOM 2378 C C . PRO A 1 320 ? -38.469 35.594 0.713 1 38.53 320 PRO A C 1
ATOM 2380 O O . PRO A 1 320 ? -38.906 34.531 1.174 1 38.53 320 PRO A O 1
ATOM 2383 N N . SER A 1 321 ? -38.656 35.719 -0.595 1 37.59 321 SER A N 1
ATOM 2384 C CA . SER A 1 321 ? -39.25 34.781 -1.54 1 37.59 321 SER A CA 1
ATOM 2385 C C . SER A 1 321 ? -38.469 33.469 -1.626 1 37.59 321 SER A C 1
ATOM 2387 O O . SER A 1 321 ? -38.812 32.562 -2.371 1 37.59 321 SER A O 1
ATOM 2389 N N . LEU A 1 322 ? -37.125 33.5 -1.345 1 39.5 322 LEU A N 1
ATOM 2390 C CA . LEU A 1 322 ? -36.562 32.25 -1.854 1 39.5 322 LEU A CA 1
ATOM 2391 C C . LEU A 1 322 ? -36.75 31.109 -0.864 1 39.5 322 LEU A C 1
ATOM 2393 O O . LEU A 1 322 ? -36.25 31.156 0.256 1 39.5 322 LEU A O 1
ATOM 2397 N N . SER A 1 323 ? -37.938 30.484 -0.752 1 36.28 323 SER A N 1
ATOM 2398 C CA . SER A 1 323 ? -38.406 29.234 -0.176 1 36.28 323 SER A CA 1
ATOM 2399 C C . SER A 1 323 ? -37.25 28.266 0.069 1 36.28 323 SER A C 1
ATOM 2401 O O . SER A 1 323 ? -36.219 28.344 -0.599 1 36.28 323 SER A O 1
ATOM 2403 N N . LYS A 1 324 ? -37.438 27.469 1.17 1 46.28 324 LYS A N 1
ATOM 2404 C CA . LYS A 1 324 ? -36.656 26.266 1.476 1 46.28 324 LYS A CA 1
ATOM 2405 C C . LYS A 1 324 ? -36.469 25.406 0.226 1 46.28 324 LYS A C 1
ATOM 2407 O O . LYS A 1 324 ? -37.219 24.469 -0.03 1 46.28 324 LYS A O 1
ATOM 2412 N N . THR A 1 325 ? -36.469 26.031 -0.845 1 43.38 325 THR A N 1
ATOM 2413 C CA . THR A 1 325 ? -36.219 25.141 -1.979 1 43.38 325 THR A CA 1
ATOM 2414 C C . THR A 1 325 ? -35 24.281 -1.734 1 43.38 325 THR A C 1
ATOM 2416 O O . THR A 1 325 ? -34.062 24.703 -1.029 1 43.38 325 THR A O 1
ATOM 2419 N N . LYS A 1 326 ? -35.062 23.078 -2.154 1 48.66 326 LYS A N 1
ATOM 2420 C CA . LYS A 1 326 ? -34 22.094 -2.221 1 48.66 326 LYS A CA 1
ATOM 2421 C C . LYS A 1 326 ? -32.656 22.75 -2.547 1 48.66 326 LYS A C 1
ATOM 2423 O O . LYS A 1 326 ? -32.438 23.172 -3.68 1 48.66 326 LYS A O 1
ATOM 2428 N N . SER A 1 327 ? -32.125 23.625 -1.591 1 56.72 327 SER A N 1
ATOM 2429 C CA . SER A 1 327 ? -30.812 24.266 -1.794 1 56.72 327 SER A CA 1
ATOM 2430 C C . SER A 1 327 ? -29.781 23.25 -2.293 1 56.72 327 SER A C 1
ATOM 2432 O O . SER A 1 327 ? -29.609 22.188 -1.701 1 56.72 327 SER A O 1
ATOM 2434 N N . GLU A 1 328 ? -29.438 23.266 -3.512 1 79 328 GLU A N 1
ATOM 2435 C CA . GLU A 1 328 ? -28.453 22.406 -4.156 1 79 328 GLU A CA 1
ATOM 2436 C C . GLU A 1 328 ? -27.047 22.719 -3.666 1 79 328 GLU A C 1
ATOM 2438 O O . GLU A 1 328 ? -26.562 23.828 -3.82 1 79 328 GLU A O 1
ATOM 2443 N N . TRP A 1 329 ? -26.531 22 -2.625 1 91.06 329 TRP A N 1
ATOM 2444 C CA . TRP A 1 329 ? -25.172 22.109 -2.125 1 91.06 329 TRP A CA 1
ATOM 2445 C C . TRP A 1 329 ? -24.156 21.906 -3.25 1 91.06 329 TRP A C 1
ATOM 2447 O O . TRP A 1 329 ? -24.359 21.078 -4.141 1 91.06 329 TRP A O 1
ATOM 2457 N N . THR A 1 330 ? -23.219 22.812 -3.27 1 92.69 330 THR A N 1
ATOM 2458 C CA . THR A 1 330 ? -22.078 22.562 -4.145 1 92.69 330 THR A CA 1
ATOM 2459 C C . THR A 1 330 ? -21.078 21.656 -3.467 1 92.69 330 THR A C 1
ATOM 2461 O O . THR A 1 330 ? -20.484 22.016 -2.447 1 92.69 330 THR A O 1
ATOM 2464 N N . VAL A 1 331 ? -20.953 20.516 -3.971 1 95.56 331 VAL A N 1
ATOM 2465 C CA . VAL A 1 331 ? -20.031 19.531 -3.43 1 95.56 331 VAL A CA 1
ATOM 2466 C C . VAL A 1 331 ? -18.906 19.266 -4.434 1 95.56 331 VAL A C 1
ATOM 2468 O O . VAL A 1 331 ? -19.156 18.781 -5.543 1 95.56 331 VAL A O 1
ATOM 2471 N N . LEU A 1 332 ? -17.719 19.578 -4.039 1 96.31 332 LEU A N 1
ATOM 2472 C CA . LEU A 1 332 ? -16.578 19.406 -4.934 1 96.31 332 LEU A CA 1
ATOM 2473 C C . LEU A 1 332 ? -16.094 17.953 -4.93 1 96.31 332 LEU A C 1
ATOM 2475 O O . LEU A 1 332 ? -16.062 17.312 -3.879 1 96.31 332 LEU A O 1
ATOM 2479 N N . THR A 1 333 ? -15.727 17.469 -6.07 1 97.25 333 THR A N 1
ATOM 2480 C CA . THR A 1 333 ? -15.141 16.141 -6.219 1 97.25 333 THR A CA 1
ATOM 2481 C C . THR A 1 333 ? -13.641 16.172 -5.934 1 97.25 333 THR A C 1
ATOM 2483 O O . THR A 1 333 ? -13.031 17.234 -5.93 1 97.25 333 THR A O 1
ATOM 2486 N N . PRO A 1 334 ? -13.078 14.977 -5.68 1 97.44 334 PRO A N 1
ATOM 2487 C CA . PRO A 1 334 ? -11.625 14.93 -5.508 1 97.44 334 PRO A CA 1
ATOM 2488 C C . PRO A 1 334 ? -10.867 15.523 -6.695 1 97.44 334 PRO A C 1
ATOM 2490 O O . PRO A 1 334 ? -9.859 16.203 -6.512 1 97.44 334 PRO A O 1
ATOM 2493 N N . ALA A 1 335 ? -11.305 15.312 -7.879 1 96.25 335 ALA A N 1
ATOM 2494 C CA . ALA A 1 335 ? -10.664 15.828 -9.078 1 96.25 335 ALA A CA 1
ATOM 2495 C C . ALA A 1 335 ? -10.68 17.359 -9.094 1 96.25 335 ALA A C 1
ATOM 2497 O O . ALA A 1 335 ? -9.672 17.984 -9.422 1 96.25 335 ALA A O 1
ATOM 2498 N N . GLN A 1 336 ? -11.781 17.922 -8.688 1 94.88 336 GLN A N 1
ATOM 2499 C CA . GLN A 1 336 ? -11.906 19.375 -8.672 1 94.88 336 GLN A CA 1
ATOM 2500 C C . GLN A 1 336 ? -11.031 19.984 -7.582 1 94.88 336 GLN A C 1
ATOM 2502 O O . GLN A 1 336 ? -10.391 21.016 -7.805 1 94.88 336 GLN A O 1
ATOM 2507 N N . VAL A 1 337 ? -10.984 19.359 -6.414 1 95.94 337 VAL A N 1
ATOM 2508 C CA . VAL A 1 337 ? -10.211 19.891 -5.297 1 95.94 337 VAL A CA 1
ATOM 2509 C C . VAL A 1 337 ? -8.719 19.797 -5.621 1 95.94 337 VAL A C 1
ATOM 2511 O O . VAL A 1 337 ? -7.941 20.672 -5.242 1 95.94 337 VAL A O 1
ATOM 2514 N N . SER A 1 338 ? -8.281 18.703 -6.34 1 95.31 338 SER A N 1
ATOM 2515 C CA . SER A 1 338 ? -6.875 18.516 -6.672 1 95.31 338 SER A CA 1
ATOM 2516 C C . SER A 1 338 ? -6.324 19.703 -7.453 1 95.31 338 SER A C 1
ATOM 2518 O O . SER A 1 338 ? -5.137 20.016 -7.348 1 95.31 338 SER A O 1
ATOM 2520 N N . LYS A 1 339 ? -7.188 20.438 -8.133 1 92.12 339 LYS A N 1
ATOM 2521 C CA . LYS A 1 339 ? -6.762 21.578 -8.938 1 92.12 339 LYS A CA 1
ATOM 2522 C C . LYS A 1 339 ? -6.508 22.797 -8.062 1 92.12 339 LYS A C 1
ATOM 2524 O O . LYS A 1 339 ? -5.82 23.734 -8.469 1 92.12 339 LYS A O 1
ATOM 2529 N N . HIS A 1 340 ? -7.031 22.766 -6.848 1 91.5 340 HIS A N 1
ATOM 2530 C CA . HIS A 1 340 ? -6.918 23.922 -5.965 1 91.5 340 HIS A CA 1
ATOM 2531 C C . HIS A 1 340 ? -5.91 23.656 -4.852 1 91.5 340 HIS A C 1
ATOM 2533 O O . HIS A 1 340 ? -5.539 24.578 -4.121 1 91.5 340 HIS A O 1
ATOM 2539 N N . GLU A 1 341 ? -5.434 22.469 -4.746 1 93.25 341 GLU A N 1
ATOM 2540 C CA . GLU A 1 341 ? -4.512 22.094 -3.674 1 93.25 341 GLU A CA 1
ATOM 2541 C C . GLU A 1 341 ? -3.129 22.703 -3.902 1 93.25 341 GLU A C 1
ATOM 2543 O O . GLU A 1 341 ? -2.65 22.75 -5.039 1 93.25 341 GLU A O 1
ATOM 2548 N N . ARG A 1 342 ? -2.627 23.141 -2.865 1 93.75 342 ARG A N 1
ATOM 2549 C CA . ARG A 1 342 ? -1.213 23.5 -2.85 1 93.75 342 ARG A CA 1
ATOM 2550 C C . ARG A 1 342 ? -0.368 22.359 -2.268 1 93.75 342 ARG A C 1
ATOM 2552 O O . ARG A 1 342 ? -0.747 21.75 -1.269 1 93.75 342 ARG A O 1
ATOM 2559 N N . ILE A 1 343 ? 0.776 22.094 -2.863 1 95.5 343 ILE A N 1
ATOM 2560 C CA . ILE A 1 343 ? 1.574 20.938 -2.443 1 95.5 343 ILE A CA 1
ATOM 2561 C C . ILE A 1 343 ? 2.32 21.281 -1.155 1 95.5 343 ILE A C 1
ATOM 2563 O O . ILE A 1 343 ? 2.244 20.531 -0.174 1 95.5 343 ILE A O 1
ATOM 2567 N N . PHE A 1 344 ? 2.984 22.375 -1.166 1 93.62 344 PHE A N 1
ATOM 2568 C CA . PHE A 1 344 ? 3.635 22.828 0.061 1 93.62 344 PHE A CA 1
ATOM 2569 C C . PHE A 1 344 ? 2.754 23.812 0.814 1 93.62 344 PHE A C 1
ATOM 2571 O O . PHE A 1 344 ? 2.779 25.016 0.531 1 93.62 344 PHE A O 1
ATOM 2578 N N . HIS A 1 345 ? 1.867 23.281 1.56 1 88.62 345 HIS A N 1
ATOM 2579 C CA . HIS A 1 345 ? 0.951 24.078 2.377 1 88.62 345 HIS A CA 1
ATOM 2580 C C . HIS A 1 345 ? 1.363 24.047 3.844 1 88.62 345 HIS A C 1
ATOM 2582 O O . HIS A 1 345 ? 1.866 23.047 4.336 1 88.62 345 HIS A O 1
ATOM 2588 N N . ARG A 1 346 ? 1.195 25.141 4.48 1 86.44 346 ARG A N 1
ATOM 2589 C CA . ARG A 1 346 ? 1.511 25.203 5.902 1 86.44 346 ARG A CA 1
ATOM 2590 C C . ARG A 1 346 ? 0.579 24.297 6.707 1 86.44 346 ARG A C 1
ATOM 2592 O O . ARG A 1 346 ? -0.638 24.328 6.512 1 86.44 346 ARG A O 1
ATOM 2599 N N . ASP A 1 347 ? 1.172 23.625 7.574 1 83.38 347 ASP A N 1
ATOM 2600 C CA . ASP A 1 347 ? 0.439 22.641 8.367 1 83.38 347 ASP A CA 1
ATOM 2601 C C . ASP A 1 347 ? -0.511 23.328 9.344 1 83.38 347 ASP A C 1
ATOM 2603 O O . ASP A 1 347 ? -0.141 24.312 10 1 83.38 347 ASP A O 1
ATOM 2607 N N . GLY A 1 348 ? -1.691 22.969 9.406 1 88.88 348 GLY A N 1
ATOM 2608 C CA . GLY A 1 348 ? -2.631 23.391 10.438 1 88.88 348 GLY A CA 1
ATOM 2609 C C . GLY A 1 348 ? -3.328 24.688 10.125 1 88.88 348 GLY A C 1
ATOM 2610 O O . GLY A 1 348 ? -4.023 25.25 10.977 1 88.88 348 GLY A O 1
ATOM 2611 N N . VAL A 1 349 ? -3.188 25.266 8.992 1 92.69 349 VAL A N 1
ATOM 2612 C CA . VAL A 1 349 ? -3.824 26.531 8.633 1 92.69 349 VAL A CA 1
ATOM 2613 C C . VAL A 1 349 ? -5.32 26.312 8.43 1 92.69 349 VAL A C 1
ATOM 2615 O O . VAL A 1 349 ? -5.734 25.328 7.824 1 92.69 349 VAL A O 1
ATOM 2618 N N . LEU A 1 350 ? -6.07 27.125 9.055 1 95.44 350 LEU A N 1
ATOM 2619 C CA . LEU A 1 350 ? -7.492 27.219 8.758 1 95.44 350 LEU A CA 1
ATOM 2620 C C . LEU A 1 350 ? -7.754 28.281 7.684 1 95.44 350 LEU A C 1
ATOM 2622 O O . LEU A 1 350 ? -7.516 29.469 7.91 1 95.44 350 LEU A O 1
ATOM 2626 N N . GLN A 1 351 ? -8.203 27.781 6.59 1 94.19 351 GLN A N 1
ATOM 2627 C CA . GLN A 1 351 ? -8.391 28.672 5.453 1 94.19 351 GLN A CA 1
ATOM 2628 C C . GLN A 1 351 ? -9.773 28.5 4.84 1 94.19 351 GLN A C 1
ATOM 2630 O O . GLN A 1 351 ? -10.242 27.375 4.652 1 94.19 351 GLN A O 1
ATOM 2635 N N . TRP A 1 352 ? -10.406 29.641 4.613 1 94.06 352 TRP A N 1
ATOM 2636 C CA . TRP A 1 352 ? -11.711 29.625 3.959 1 94.06 352 TRP A CA 1
ATOM 2637 C C . TRP A 1 352 ? -11.57 29.875 2.459 1 94.06 352 TRP A C 1
ATOM 2639 O O . TRP A 1 352 ? -10.938 30.844 2.039 1 94.06 352 TRP A O 1
ATOM 2649 N N . THR A 1 353 ? -12.07 28.953 1.71 1 88.81 353 THR A N 1
ATOM 2650 C CA . THR A 1 353 ? -12.047 29.078 0.258 1 88.81 353 THR A CA 1
ATOM 2651 C C . THR A 1 353 ? -13.422 29.484 -0.271 1 88.81 353 THR A C 1
ATOM 2653 O O . THR A 1 353 ? -14.398 28.766 -0.082 1 88.81 353 THR A O 1
ATOM 2656 N N . GLN A 1 354 ? -13.398 30.641 -0.923 1 84.94 354 GLN A N 1
ATOM 2657 C CA . GLN A 1 354 ? -14.648 31.094 -1.53 1 84.94 354 GLN A CA 1
ATOM 2658 C C . GLN A 1 354 ? -14.844 30.453 -2.906 1 84.94 354 GLN A C 1
ATOM 2660 O O . GLN A 1 354 ? -13.992 30.594 -3.785 1 84.94 354 GLN A O 1
ATOM 2665 N N . HIS A 1 355 ? -15.875 29.703 -3.074 1 75.88 355 HIS A N 1
ATOM 2666 C CA . HIS A 1 355 ? -16.109 28.938 -4.289 1 75.88 355 HIS A CA 1
ATOM 2667 C C . HIS A 1 355 ? -16.281 29.859 -5.496 1 75.88 355 HIS A C 1
ATOM 2669 O O . HIS A 1 355 ? -15.789 29.547 -6.586 1 75.88 355 HIS A O 1
ATOM 2675 N N . SER A 1 356 ? -16.938 30.953 -5.293 1 75 356 SER A N 1
ATOM 2676 C CA . SER A 1 356 ? -17.312 31.828 -6.395 1 75 356 SER A CA 1
ATOM 2677 C C . SER A 1 356 ? -16.094 32.531 -6.965 1 75 356 SER A C 1
ATOM 2679 O O . SER A 1 356 ? -15.953 32.688 -8.18 1 75 356 SER A O 1
ATOM 2681 N N . THR A 1 357 ? -15.172 32.906 -6.098 1 74.62 357 THR A N 1
ATOM 2682 C CA . THR A 1 357 ? -14.047 33.719 -6.539 1 74.62 357 THR A CA 1
ATOM 2683 C C . THR A 1 357 ? -12.75 32.906 -6.48 1 74.62 357 THR A C 1
ATOM 2685 O O . THR A 1 357 ? -11.711 33.344 -6.977 1 74.62 357 THR A O 1
ATOM 2688 N N . HIS A 1 358 ? -12.797 31.781 -5.988 1 75.94 358 HIS A N 1
ATOM 2689 C CA . HIS A 1 358 ? -11.617 30.938 -5.801 1 75.94 358 HIS A CA 1
ATOM 2690 C C . HIS A 1 358 ? -10.547 31.672 -5.004 1 75.94 358 HIS A C 1
ATOM 2692 O O . HIS A 1 358 ? -9.352 31.547 -5.293 1 75.94 358 HIS A O 1
ATOM 2698 N N . THR A 1 359 ? -11.023 32.5 -4.188 1 85 359 THR A N 1
ATOM 2699 C CA . THR A 1 359 ? -10.102 33.219 -3.295 1 85 359 THR A CA 1
ATOM 2700 C C . THR A 1 359 ? -10.07 32.531 -1.923 1 85 359 THR A C 1
ATOM 2702 O O . THR A 1 359 ? -11.062 31.953 -1.482 1 85 359 THR A O 1
ATOM 2705 N N . THR A 1 360 ? -8.859 32.562 -1.35 1 88.69 360 THR A N 1
ATOM 2706 C CA . THR A 1 360 ? -8.68 31.953 -0.039 1 88.69 360 THR A CA 1
ATOM 2707 C C . THR A 1 360 ? -8.438 33.031 1.028 1 88.69 360 THR A C 1
ATOM 2709 O O . THR A 1 360 ? -7.758 34.031 0.776 1 88.69 360 THR A O 1
ATOM 2712 N N . GLN A 1 361 ? -9.164 32.969 2.117 1 90.5 361 GLN A N 1
ATOM 2713 C CA . GLN A 1 361 ? -9 33.844 3.275 1 90.5 361 GLN A CA 1
ATOM 2714 C C . GLN A 1 361 ? -8.453 33.062 4.473 1 90.5 361 GLN A C 1
ATOM 2716 O O . GLN A 1 361 ? -9.062 32.094 4.93 1 90.5 361 GLN A O 1
ATOM 2721 N N . PRO A 1 362 ? -7.297 33.438 4.918 1 91.69 362 PRO A N 1
ATOM 2722 C CA . PRO A 1 362 ? -6.777 32.812 6.121 1 91.69 362 PRO A CA 1
ATOM 2723 C C . PRO A 1 362 ? -7.57 33.156 7.375 1 91.69 362 PRO A C 1
ATOM 2725 O O . PRO A 1 362 ? -7.777 34.344 7.664 1 91.69 362 PRO A O 1
ATOM 2728 N N . LEU A 1 363 ? -8.023 32.219 8.086 1 94.12 363 LEU A N 1
ATOM 2729 C CA . LEU A 1 363 ? -8.797 32.406 9.305 1 94.12 363 LEU A CA 1
ATOM 2730 C C . LEU A 1 363 ? -7.926 32.219 10.539 1 94.12 363 LEU A C 1
ATOM 2732 O O . LEU A 1 363 ? -8.234 32.75 11.609 1 94.12 363 LEU A O 1
ATOM 2736 N N . GLY A 1 364 ? -6.918 31.469 10.391 1 94.69 364 GLY A N 1
ATOM 2737 C CA . GLY A 1 364 ? -6.039 31.141 11.508 1 94.69 364 GLY A CA 1
ATOM 2738 C C . GLY A 1 364 ? -5.438 29.766 11.414 1 94.69 364 GLY A C 1
ATOM 2739 O O . GLY A 1 364 ? -4.977 29.344 10.344 1 94.69 364 GLY A O 1
ATOM 2740 N N . SER A 1 365 ? -5.277 29.109 12.609 1 95.25 365 SER A N 1
ATOM 2741 C CA . SER A 1 365 ? -4.68 27.781 12.68 1 95.25 365 SER A CA 1
ATOM 2742 C C . SER A 1 365 ? -5.508 26.844 13.555 1 95.25 365 SER A C 1
ATOM 2744 O O . SER A 1 365 ? -6.336 27.297 14.344 1 95.25 365 SER A O 1
ATOM 2746 N N . ALA A 1 366 ? -5.328 25.625 13.289 1 96.62 366 ALA A N 1
ATOM 2747 C CA . ALA A 1 366 ? -6.027 24.641 14.102 1 96.62 366 ALA A CA 1
ATOM 2748 C C . ALA A 1 366 ? -5.145 23.422 14.367 1 96.62 366 ALA A C 1
ATOM 2750 O O . ALA A 1 366 ? -4.273 23.094 13.555 1 96.62 366 ALA A O 1
ATOM 2751 N N . GLN A 1 367 ? -5.309 22.844 15.539 1 96.25 367 GLN A N 1
ATOM 2752 C CA . GLN A 1 367 ? -4.68 21.578 15.906 1 96.25 367 GLN A CA 1
ATOM 2753 C C . GLN A 1 367 ? -5.715 20.578 16.406 1 96.25 367 GLN A C 1
ATOM 2755 O O . GLN A 1 367 ? -6.613 20.938 17.172 1 96.25 367 GLN A O 1
ATOM 2760 N N . ILE A 1 368 ? -5.637 19.438 15.875 1 97.44 368 ILE A N 1
ATOM 2761 C CA . ILE A 1 368 ? -6.605 18.406 16.234 1 97.44 368 ILE A CA 1
ATOM 2762 C C . ILE A 1 368 ? -5.891 17.234 16.891 1 97.44 368 ILE A C 1
ATOM 2764 O O . ILE A 1 368 ? -4.785 16.859 16.5 1 97.44 368 ILE A O 1
ATOM 2768 N N . GLY A 1 369 ? -6.531 16.641 17.844 1 96.06 369 GLY A N 1
ATOM 2769 C CA . GLY A 1 369 ? -5.957 15.516 18.578 1 96.06 369 GLY A CA 1
ATOM 2770 C C . GLY A 1 369 ? -4.832 15.922 19.5 1 96.06 369 GLY A C 1
ATOM 2771 O O . GLY A 1 369 ? -3.859 15.18 19.672 1 96.06 369 GLY A O 1
ATOM 2772 N N . VAL A 1 370 ? -4.961 17.047 20.094 1 95.12 370 VAL A N 1
ATOM 2773 C CA . VAL A 1 370 ? -3.895 17.562 20.938 1 95.12 370 VAL A CA 1
ATOM 2774 C C . VAL A 1 370 ? -4.039 17 22.344 1 95.12 370 VAL A C 1
ATOM 2776 O O . VAL A 1 370 ? -5.09 16.469 22.703 1 95.12 370 VAL A O 1
ATOM 2779 N N . SER A 1 371 ? -2.963 17.141 23.094 1 94 371 SER A N 1
ATOM 2780 C CA . SER A 1 371 ? -3.006 16.734 24.5 1 94 371 SER A CA 1
ATOM 2781 C C . SER A 1 371 ? -3.75 17.766 25.328 1 94 371 SER A C 1
ATOM 2783 O O . SER A 1 371 ? -3.91 18.922 24.922 1 94 371 SER A O 1
ATOM 2785 N N . MET A 1 372 ? -4.195 17.328 26.469 1 92.25 372 MET A N 1
ATOM 2786 C CA . MET A 1 372 ? -4.875 18.234 27.391 1 92.25 372 MET A CA 1
ATOM 2787 C C . MET A 1 372 ? -3.943 19.359 27.828 1 92.25 372 MET A C 1
ATOM 2789 O O . MET A 1 372 ? -4.383 20.5 28.016 1 92.25 372 MET A O 1
ATOM 2793 N N . SER A 1 373 ? -2.719 19.031 27.969 1 91.31 373 SER A N 1
ATOM 2794 C CA . SER A 1 373 ? -1.734 20.047 28.344 1 91.31 373 SER A CA 1
ATOM 2795 C C . SER A 1 373 ? -1.641 21.141 27.281 1 91.31 373 SER A C 1
ATOM 2797 O O . SER A 1 373 ? -1.626 22.328 27.609 1 91.31 373 SER A O 1
ATOM 2799 N N . THR A 1 374 ? -1.567 20.672 26.047 1 91.06 374 THR A N 1
ATOM 2800 C CA . THR A 1 374 ? -1.516 21.625 24.953 1 91.06 374 THR A CA 1
ATOM 2801 C C . THR A 1 374 ? -2.811 22.422 24.875 1 91.06 374 THR A C 1
ATOM 2803 O O . THR A 1 374 ? -2.787 23.625 24.594 1 91.06 374 THR A O 1
ATOM 2806 N N . PHE A 1 375 ? -3.904 21.797 25.078 1 92.75 375 PHE A N 1
ATOM 2807 C CA . PHE A 1 375 ? -5.215 22.438 25.047 1 92.75 375 PHE A CA 1
ATOM 2808 C C . PHE A 1 375 ? -5.32 23.531 26.109 1 92.75 375 PHE A C 1
ATOM 2810 O O . PHE A 1 375 ? -5.781 24.641 25.812 1 92.75 375 PHE A O 1
ATOM 2817 N N . LEU A 1 376 ? -4.871 23.219 27.312 1 87.56 376 LEU A N 1
ATOM 2818 C CA . LEU A 1 376 ? -4.922 24.156 28.422 1 87.56 376 LEU A CA 1
ATOM 2819 C C . LEU A 1 376 ? -3.908 25.281 28.234 1 87.56 376 LEU A C 1
ATOM 2821 O O . LEU A 1 376 ? -4.141 26.422 28.672 1 87.56 376 LEU A O 1
ATOM 2825 N N . GLY A 1 377 ? -2.811 24.953 27.641 1 83.88 377 GLY A N 1
ATOM 2826 C CA . GLY A 1 377 ? -1.748 25.922 27.438 1 83.88 377 GLY A CA 1
ATOM 2827 C C . GLY A 1 377 ? -2.047 26.922 26.328 1 83.88 377 GLY A C 1
ATOM 2828 O O . GLY A 1 377 ? -1.407 27.969 26.234 1 83.88 377 GLY A O 1
ATOM 2829 N N . SER A 1 378 ? -2.881 26.547 25.469 1 77 378 SER A N 1
ATOM 2830 C CA . SER A 1 378 ? -3.193 27.406 24.328 1 77 378 SER A CA 1
ATOM 2831 C C . SER A 1 378 ? -3.711 28.766 24.797 1 77 378 SER A C 1
ATOM 2833 O O . SER A 1 378 ? -3.611 29.75 24.078 1 77 378 SER A O 1
ATOM 2835 N N . VAL A 1 379 ? -4.238 28.766 25.984 1 67.38 379 VAL A N 1
ATOM 2836 C CA . VAL A 1 379 ? -4.824 30 26.5 1 67.38 379 VAL A CA 1
ATOM 2837 C C . VAL A 1 379 ? -3.762 30.812 27.234 1 67.38 379 VAL A C 1
ATOM 2839 O O . VAL A 1 379 ? -3.91 32.031 27.406 1 67.38 379 VAL A O 1
ATOM 2842 N N . SER A 1 380 ? -2.621 29.922 27.547 1 59.53 380 SER A N 1
ATOM 2843 C CA . SER A 1 380 ? -1.592 30.625 28.312 1 59.53 380 SER A CA 1
ATOM 2844 C C . SER A 1 380 ? -0.92 31.703 27.484 1 59.53 380 SER A C 1
ATOM 2846 O O . SER A 1 380 ? -0.461 31.438 26.375 1 59.53 380 SER A O 1
ATOM 2848 N N . GLY A 1 381 ? -1.234 33 27.75 1 56.66 381 GLY A N 1
ATOM 2849 C CA . GLY A 1 381 ? -0.597 34.125 27.109 1 56.66 381 GLY A CA 1
ATOM 2850 C C . GLY A 1 381 ? -1.556 34.969 26.281 1 56.66 381 GLY A C 1
ATOM 2851 O O . GLY A 1 381 ? -1.138 35.875 25.578 1 56.66 381 GLY A O 1
ATOM 2852 N N . THR A 1 382 ? -2.703 34.344 26.062 1 58.56 382 THR A N 1
ATOM 2853 C CA . THR A 1 382 ? -3.686 35.156 25.328 1 58.56 382 THR A CA 1
ATOM 2854 C C . THR A 1 382 ? -4.391 36.125 26.281 1 58.56 382 THR A C 1
ATOM 2856 O O . THR A 1 382 ? -4.105 36.125 27.484 1 58.56 382 THR A O 1
ATOM 2859 N N . SER A 1 383 ? -5.051 37.062 25.656 1 54.94 383 SER A N 1
ATOM 2860 C CA . SER A 1 383 ? -5.781 38.094 26.391 1 54.94 383 SER A CA 1
ATOM 2861 C C . SER A 1 383 ? -6.922 37.5 27.203 1 54.94 383 SER A C 1
ATOM 2863 O O . SER A 1 383 ? -7.594 38.188 27.969 1 54.94 383 SER A O 1
ATOM 2865 N N . PHE A 1 384 ? -7.184 36.188 26.906 1 54.69 384 PHE A N 1
ATOM 2866 C CA . PHE A 1 384 ? -8.273 35.562 27.641 1 54.69 384 PHE A CA 1
ATOM 2867 C C . PHE A 1 384 ? -7.855 35.25 29.078 1 54.69 384 PHE A C 1
ATOM 2869 O O . PHE A 1 384 ? -6.684 35 29.344 1 54.69 384 PHE A O 1
ATOM 2876 N N . PRO A 1 385 ? -8.781 35.656 29.953 1 53.53 385 PRO A N 1
ATOM 2877 C CA . PRO A 1 385 ? -8.438 35.312 31.328 1 53.53 385 PRO A CA 1
ATOM 2878 C C . PRO A 1 385 ? -7.941 33.875 31.484 1 53.53 385 PRO A C 1
ATOM 2880 O O . PRO A 1 385 ? -8.258 33.031 30.656 1 53.53 385 PRO A O 1
ATOM 2883 N N . ARG A 1 386 ? -6.965 33.656 32.375 1 54.94 386 ARG A N 1
ATOM 2884 C CA . ARG A 1 386 ? -6.117 32.5 32.688 1 54.94 386 ARG A CA 1
ATOM 2885 C C . ARG A 1 386 ? -6.934 31.219 32.75 1 54.94 386 ARG A C 1
ATOM 2887 O O . ARG A 1 386 ? -6.371 30.125 32.781 1 54.94 386 ARG A O 1
ATOM 2894 N N . THR A 1 387 ? -8.367 31.297 32.812 1 62.59 387 THR A N 1
ATOM 2895 C CA . THR A 1 387 ? -8.969 30 33.094 1 62.59 387 THR A CA 1
ATOM 2896 C C . THR A 1 387 ? -9.984 29.625 32.031 1 62.59 387 THR A C 1
ATOM 2898 O O . THR A 1 387 ? -10.891 30.406 31.719 1 62.59 387 THR A O 1
ATOM 2901 N N . LEU A 1 388 ? -9.742 28.656 31.172 1 76.94 388 LEU A N 1
ATOM 2902 C CA . LEU A 1 388 ? -10.711 28.062 30.266 1 76.94 388 LEU A CA 1
ATOM 2903 C C . LEU A 1 388 ? -11.945 27.578 31.016 1 76.94 388 LEU A C 1
ATOM 2905 O O . LEU A 1 388 ? -11.836 27.016 32.094 1 76.94 388 LEU A O 1
ATOM 2909 N N . PRO A 1 389 ? -13.148 27.969 30.531 1 82.94 389 PRO A N 1
ATOM 2910 C CA . PRO A 1 389 ? -14.375 27.438 31.141 1 82.94 389 PRO A CA 1
ATOM 2911 C C . PRO A 1 389 ? -14.586 25.953 30.859 1 82.94 389 PRO A C 1
ATOM 2913 O O . PRO A 1 389 ? -15.477 25.594 30.078 1 82.94 389 PRO A O 1
ATOM 2916 N N . LEU A 1 390 ? -13.891 25.156 31.547 1 88.31 390 LEU A N 1
ATOM 2917 C CA . LEU A 1 390 ? -13.859 23.719 31.25 1 88.31 390 LEU A CA 1
ATOM 2918 C C . LEU A 1 390 ? -15.211 23.078 31.547 1 88.31 390 LEU A C 1
ATOM 2920 O O . LEU A 1 390 ? -15.625 22.156 30.859 1 88.31 390 LEU A O 1
ATOM 2924 N N . GLN A 1 391 ? -15.852 23.516 32.562 1 88.06 391 GLN A N 1
ATOM 2925 C CA . GLN A 1 391 ? -17.156 22.953 32.906 1 88.06 391 GLN A CA 1
ATOM 2926 C C . GLN A 1 391 ? -18.188 23.25 31.812 1 88.06 391 GLN A C 1
ATOM 2928 O O . GLN A 1 391 ? -18.984 22.375 31.453 1 88.06 391 GLN A O 1
ATOM 2933 N N . ARG A 1 392 ? -18.156 24.469 31.359 1 90.62 392 ARG A N 1
ATOM 2934 C CA . ARG A 1 392 ? -19.078 24.828 30.297 1 90.62 392 ARG A CA 1
ATOM 2935 C C . ARG A 1 392 ? -18.75 24.094 29 1 90.62 392 ARG A C 1
ATOM 2937 O O . ARG A 1 392 ? -19.656 23.641 28.297 1 90.62 392 ARG A O 1
ATOM 2944 N N . LEU A 1 393 ? -17.516 24 28.75 1 93.81 393 LEU A N 1
ATOM 2945 C CA . LEU A 1 393 ? -17.094 23.266 27.562 1 93.81 393 LEU A CA 1
ATOM 2946 C C . LEU A 1 393 ? -17.531 21.797 27.641 1 93.81 393 LEU A C 1
ATOM 2948 O O . LEU A 1 393 ? -18.031 21.234 26.672 1 93.81 393 LEU A O 1
ATOM 2952 N N . ALA A 1 394 ? -17.297 21.219 28.766 1 93.75 394 ALA A N 1
ATOM 2953 C CA . ALA A 1 394 ? -17.703 19.828 28.969 1 93.75 394 ALA A CA 1
ATOM 2954 C C . ALA A 1 394 ? -19.219 19.656 28.781 1 93.75 394 ALA A C 1
ATOM 2956 O O . ALA A 1 394 ? -19.672 18.641 28.25 1 93.75 394 ALA A O 1
ATOM 2957 N N . ALA A 1 395 ? -19.906 20.656 29.188 1 94.19 395 ALA A N 1
ATOM 2958 C CA . ALA A 1 395 ? -21.359 20.609 29.078 1 94.19 395 ALA A CA 1
ATOM 2959 C C . ALA A 1 395 ? -21.797 20.75 27.625 1 94.19 395 ALA A C 1
ATOM 2961 O O . ALA A 1 395 ? -22.656 20.016 27.141 1 94.19 395 ALA A O 1
ATOM 2962 N N . ILE A 1 396 ? -21.219 21.703 26.922 1 95.69 396 ILE A N 1
ATOM 2963 C CA . ILE A 1 396 ? -21.562 21.969 25.531 1 95.69 396 ILE A CA 1
ATOM 2964 C C . ILE A 1 396 ? -21.281 20.719 24.688 1 95.69 396 ILE A C 1
ATOM 2966 O O . ILE A 1 396 ? -22.062 20.375 23.812 1 95.69 396 ILE A O 1
ATOM 2970 N N . PHE A 1 397 ? -20.203 20.016 24.953 1 97.75 397 PHE A N 1
ATOM 2971 C CA . PHE A 1 397 ? -19.766 18.922 24.109 1 97.75 397 PHE A CA 1
ATOM 2972 C C . PHE A 1 397 ? -20.062 17.562 24.75 1 97.75 397 PHE A C 1
ATOM 2974 O O . PHE A 1 397 ? -19.438 16.562 24.438 1 97.75 397 PHE A O 1
ATOM 2981 N N . ALA A 1 398 ? -20.953 17.5 25.641 1 96.25 398 ALA A N 1
ATOM 2982 C CA . ALA A 1 398 ? -21.281 16.281 26.375 1 96.25 398 ALA A CA 1
ATOM 2983 C C . ALA A 1 398 ? -21.672 15.156 25.422 1 96.25 398 ALA A C 1
ATOM 2985 O O . ALA A 1 398 ? -21.297 14 25.641 1 96.25 398 ALA A O 1
ATOM 2986 N N . ASP A 1 399 ? -22.344 15.523 24.312 1 96.31 399 ASP A N 1
ATOM 2987 C CA . ASP A 1 399 ? -22.844 14.5 23.406 1 96.31 399 ASP A CA 1
ATOM 2988 C C . ASP A 1 399 ? -21.969 14.406 22.156 1 96.31 399 ASP A C 1
ATOM 2990 O O . ASP A 1 399 ? -22.359 13.758 21.172 1 96.31 399 ASP A O 1
ATOM 2994 N N . GLU A 1 400 ? -20.906 15.117 22.219 1 97.81 400 GLU A N 1
ATOM 2995 C CA . GLU A 1 400 ? -19.969 15.094 21.094 1 97.81 400 GLU A CA 1
ATOM 2996 C C . GLU A 1 400 ? -18.734 14.258 21.422 1 97.81 400 GLU A C 1
ATOM 2998 O O . GLU A 1 400 ? -18.438 14.016 22.594 1 97.81 400 GLU A O 1
ATOM 3003 N N . SER A 1 401 ? -18.031 13.82 20.406 1 98.19 401 SER A N 1
ATOM 3004 C CA . SER A 1 401 ? -16.828 13 20.594 1 98.19 401 SER A CA 1
ATOM 3005 C C . SER A 1 401 ? -15.57 13.852 20.547 1 98.19 401 SER A C 1
ATOM 3007 O O . SER A 1 401 ? -14.477 13.336 20.312 1 98.19 401 SER A O 1
ATOM 3009 N N . TYR A 1 402 ? -15.766 15.125 20.688 1 98.31 402 TYR A N 1
ATOM 3010 C CA . TYR A 1 402 ? -14.641 16.047 20.703 1 98.31 402 TYR A CA 1
ATOM 3011 C C . TYR A 1 402 ? -14.953 17.281 21.531 1 98.31 402 TYR A C 1
ATOM 3013 O O . TYR A 1 402 ? -16.094 17.484 21.953 1 98.31 402 TYR A O 1
ATOM 3021 N N . ILE A 1 403 ? -13.938 18.078 21.906 1 97.88 403 ILE A N 1
ATOM 3022 C CA . ILE A 1 403 ? -14.055 19.391 22.531 1 97.88 403 ILE A CA 1
ATOM 3023 C C . ILE A 1 403 ? -13.258 20.422 21.734 1 97.88 403 ILE A C 1
ATOM 3025 O O . ILE A 1 403 ? -12.125 20.172 21.328 1 97.88 403 ILE A O 1
ATOM 3029 N N . LEU A 1 404 ? -13.883 21.531 21.438 1 97.81 404 LEU A N 1
ATOM 3030 C CA . LEU A 1 404 ? -13.281 22.578 20.609 1 97.81 404 LEU A CA 1
ATOM 3031 C C . LEU A 1 404 ? -13.242 23.906 21.359 1 97.81 404 LEU A C 1
ATOM 3033 O O . LEU A 1 404 ? -14.195 24.266 22.047 1 97.81 404 LEU A O 1
ATOM 3037 N N . PHE A 1 405 ? -12.18 24.547 21.266 1 94.44 405 PHE A N 1
ATOM 3038 C CA . PHE A 1 405 ? -12.109 25.922 21.75 1 94.44 405 PHE A CA 1
ATOM 3039 C C . PHE A 1 405 ? -11.18 26.766 20.891 1 94.44 405 PHE A C 1
ATOM 3041 O O . PHE A 1 405 ? -10.234 26.234 20.297 1 94.44 405 PHE A O 1
ATOM 3048 N N . LEU A 1 406 ? -11.484 28.016 20.719 1 93.94 406 LEU A N 1
ATOM 3049 C CA . LEU A 1 406 ? -10.688 28.922 19.906 1 93.94 406 LEU A CA 1
ATOM 3050 C C . LEU A 1 406 ? -10.172 30.094 20.734 1 93.94 406 LEU A C 1
ATOM 3052 O O . LEU A 1 406 ? -10.875 30.594 21.609 1 93.94 406 LEU A O 1
ATOM 3056 N N . VAL A 1 407 ? -8.977 30.5 20.469 1 90.62 407 VAL A N 1
ATOM 3057 C CA . VAL A 1 407 ? -8.367 31.672 21.109 1 90.62 407 VAL A CA 1
ATOM 3058 C C . VAL A 1 407 ? -7.855 32.625 20.047 1 90.62 407 VAL A C 1
ATOM 3060 O O . VAL A 1 407 ? -7.43 32.219 18.969 1 90.62 407 VAL A O 1
ATOM 3063 N N . PRO A 1 408 ? -8.039 33.938 20.328 1 87.69 408 PRO A N 1
ATOM 3064 C CA . PRO A 1 408 ? -7.543 34.906 19.359 1 87.69 408 PRO A CA 1
ATOM 3065 C C . PRO A 1 408 ? -6.02 34.938 19.281 1 87.69 408 PRO A C 1
ATOM 3067 O O . PRO A 1 408 ? -5.344 34.781 20.297 1 87.69 408 PRO A O 1
ATOM 3070 N N . LEU A 1 409 ? -5.516 35 18.031 1 84.25 409 LEU A N 1
ATOM 3071 C CA . LEU A 1 409 ? -4.078 35.125 17.812 1 84.25 409 LEU A CA 1
ATOM 3072 C C . LEU A 1 409 ? -3.688 36.625 17.734 1 84.25 409 LEU A C 1
ATOM 3074 O O . LEU A 1 409 ? -4.441 37.438 17.203 1 84.25 409 LEU A O 1
ATOM 3078 N N . THR A 1 410 ? -3.215 37.406 18.75 1 68.38 410 THR A N 1
ATOM 3079 C CA . THR A 1 410 ? -2.936 38.812 18.984 1 68.38 410 THR A CA 1
ATOM 3080 C C . THR A 1 410 ? -2.279 39.438 17.766 1 68.38 410 THR A C 1
ATOM 3082 O O . THR A 1 410 ? -1.873 40.594 17.797 1 68.38 410 THR A O 1
ATOM 3085 N N . SER A 1 411 ? -2.48 38.969 16.562 1 58.28 411 SER A N 1
ATOM 3086 C CA . SER A 1 411 ? -1.672 39.75 15.664 1 58.28 411 SER A CA 1
ATOM 3087 C C . SER A 1 411 ? -2.379 41.062 15.305 1 58.28 411 SER A C 1
ATOM 3089 O O . SER A 1 411 ? -3.605 41.156 15.375 1 58.28 411 SER A O 1
ATOM 3091 N N . GLY A 1 412 ? -1.762 42.219 15.18 1 52.84 412 GLY A N 1
ATOM 3092 C CA . GLY A 1 412 ? -2.16 43.5 14.641 1 52.84 412 GLY A CA 1
ATOM 3093 C C . GLY A 1 412 ? -3.121 43.406 13.469 1 52.84 412 GLY A C 1
ATOM 3094 O O . GLY A 1 412 ? -3.127 42.375 12.758 1 52.84 412 GLY A O 1
ATOM 3095 N N . GLY A 1 413 ? -4.285 44.312 13.406 1 60.41 413 GLY A N 1
ATOM 3096 C CA . GLY A 1 413 ? -5.332 44.719 12.484 1 60.41 413 GLY A CA 1
ATOM 3097 C C . GLY A 1 413 ? -6.371 43.625 12.25 1 60.41 413 GLY A C 1
ATOM 3098 O O . GLY A 1 413 ? -7.543 43.812 12.602 1 60.41 413 GLY A O 1
ATOM 3099 N N . ASN A 1 414 ? -6.039 42.438 11.5 1 69.12 414 ASN A N 1
ATOM 3100 C CA . ASN A 1 414 ? -7.043 41.438 11.227 1 69.12 414 ASN A CA 1
ATOM 3101 C C . ASN A 1 414 ? -6.906 40.25 12.18 1 69.12 414 ASN A C 1
ATOM 3103 O O . ASN A 1 414 ? -5.863 39.594 12.219 1 69.12 414 ASN A O 1
ATOM 3107 N N . VAL A 1 415 ? -7.91 40.031 13.102 1 81.81 415 VAL A N 1
ATOM 3108 C CA . VAL A 1 415 ? -7.875 39 14.156 1 81.81 415 VAL A CA 1
ATOM 3109 C C . VAL A 1 415 ? -7.945 37.625 13.539 1 81.81 415 VAL A C 1
ATOM 3111 O O . VAL A 1 415 ? -8.789 37.344 12.68 1 81.81 415 VAL A O 1
ATOM 3114 N N . LYS A 1 416 ? -6.91 36.781 13.75 1 89.38 416 LYS A N 1
ATOM 3115 C CA . LYS A 1 416 ? -6.895 35.344 13.43 1 89.38 416 LYS A CA 1
ATOM 3116 C C . LYS A 1 416 ? -7.133 34.5 14.672 1 89.38 416 LYS A C 1
ATOM 3118 O O . LYS A 1 416 ? -6.969 34.969 15.797 1 89.38 416 LYS A O 1
ATOM 3123 N N . TRP A 1 417 ? -7.648 33.312 14.422 1 91.94 417 TRP A N 1
ATOM 3124 C CA . TRP A 1 417 ? -8.031 32.469 15.555 1 91.94 417 TRP A CA 1
ATOM 3125 C C . TRP A 1 417 ? -7.266 31.156 15.523 1 91.94 417 TRP A C 1
ATOM 3127 O O . TRP A 1 417 ? -7.023 30.594 14.461 1 91.94 417 TRP A O 1
ATOM 3137 N N . HIS A 1 418 ? -6.855 30.703 16.703 1 94.12 418 HIS A N 1
ATOM 3138 C CA . HIS A 1 418 ? -6.27 29.375 16.859 1 94.12 418 HIS A CA 1
ATOM 3139 C C . HIS A 1 418 ? -7.262 28.406 17.484 1 94.12 418 HIS A C 1
ATOM 3141 O O . HIS A 1 418 ? -7.715 28.625 18.609 1 94.12 418 HIS A O 1
ATOM 3147 N N . ALA A 1 419 ? -7.586 27.391 16.766 1 96.5 419 ALA A N 1
ATOM 3148 C CA . ALA A 1 419 ? -8.516 26.375 17.25 1 96.5 419 ALA A CA 1
ATOM 3149 C C . ALA A 1 419 ? -7.773 25.156 17.781 1 96.5 419 ALA A C 1
ATOM 3151 O O . ALA A 1 419 ? -6.871 24.625 17.125 1 96.5 419 ALA A O 1
ATOM 3152 N N . SER A 1 420 ? -8.086 24.734 18.984 1 96.31 420 SER A N 1
ATOM 3153 C CA . SER A 1 420 ? -7.582 23.5 19.578 1 96.31 420 SER A CA 1
ATOM 3154 C C . SER A 1 420 ? -8.695 22.469 19.75 1 96.31 420 SER A C 1
ATOM 3156 O O . SER A 1 420 ? -9.758 22.781 20.297 1 96.31 420 SER A O 1
ATOM 3158 N N . ILE A 1 421 ? -8.445 21.281 19.281 1 97.94 421 ILE A N 1
ATOM 3159 C CA . ILE A 1 421 ? -9.477 20.25 19.312 1 97.94 421 ILE A CA 1
ATOM 3160 C C . ILE A 1 421 ? -8.984 19.062 20.125 1 97.94 421 ILE A C 1
ATOM 3162 O O . ILE A 1 421 ? -7.973 18.438 19.766 1 97.94 421 ILE A O 1
ATOM 3166 N N . LEU A 1 422 ? -9.703 18.703 21.156 1 97.44 422 LEU A N 1
ATOM 3167 C CA . LEU A 1 422 ? -9.508 17.453 21.891 1 97.44 422 LEU A CA 1
ATOM 3168 C C . LEU A 1 422 ? -10.422 16.359 21.344 1 97.44 422 LEU A C 1
ATOM 3170 O O . LEU A 1 422 ? -11.578 16.625 20.984 1 97.44 422 LEU A O 1
ATOM 3174 N N . LEU A 1 423 ? -9.898 15.211 21.266 1 98.19 423 LEU A N 1
ATOM 3175 C CA . LEU A 1 423 ? -10.695 14.078 20.812 1 98.19 423 LEU A CA 1
ATOM 3176 C C . LEU A 1 423 ? -10.969 13.109 21.953 1 98.19 423 LEU A C 1
ATOM 3178 O O . LEU A 1 423 ? -10.078 12.852 22.781 1 98.19 423 LEU A O 1
ATOM 3182 N N . LYS A 1 424 ? -12.211 12.688 22.031 1 97.75 424 LYS A N 1
ATOM 3183 C CA . LYS A 1 424 ? -12.602 11.75 23.094 1 97.75 424 LYS A CA 1
ATOM 3184 C C . LYS A 1 424 ? -12.312 10.312 22.672 1 97.75 424 LYS A C 1
ATOM 3186 O O . LYS A 1 424 ? -12.133 10.023 21.484 1 97.75 424 LYS A O 1
ATOM 3191 N N . ARG A 1 425 ? -12.211 9.438 23.672 1 95.12 425 ARG A N 1
ATOM 3192 C CA . ARG A 1 425 ? -12.047 8.008 23.406 1 95.12 425 ARG A CA 1
ATOM 3193 C C . ARG A 1 425 ? -13.211 7.473 22.578 1 95.12 425 ARG A C 1
ATOM 3195 O O . ARG A 1 425 ? -14.367 7.777 22.859 1 95.12 425 ARG A O 1
ATOM 3202 N N . GLY A 1 426 ? -12.875 6.703 21.578 1 92.38 426 GLY A N 1
ATOM 3203 C CA . GLY A 1 426 ? -13.906 6.152 20.719 1 92.38 426 GLY A CA 1
ATOM 3204 C C . GLY A 1 426 ? -14.281 7.066 19.578 1 92.38 426 GLY A C 1
ATOM 3205 O O . GLY A 1 426 ? -15.195 6.762 18.797 1 92.38 426 GLY A O 1
ATOM 3206 N N . CYS A 1 427 ? -13.562 8.125 19.469 1 95.31 427 CYS A N 1
ATOM 3207 C CA . CYS A 1 427 ? -13.797 9.07 18.391 1 95.31 427 CYS A CA 1
ATOM 3208 C C . CYS A 1 427 ? -13.57 8.422 17.031 1 95.31 427 CYS A C 1
ATOM 3210 O O . CYS A 1 427 ? -12.539 7.773 16.812 1 95.31 427 CYS A O 1
ATOM 3212 N N . THR A 1 428 ? -14.531 8.523 16.109 1 95.44 428 THR A N 1
ATOM 3213 C CA . THR A 1 428 ? -14.43 7.996 14.758 1 95.44 428 THR A CA 1
ATOM 3214 C C . THR A 1 428 ? -13.938 9.07 13.797 1 95.44 428 THR A C 1
ATOM 3216 O O . THR A 1 428 ? -13.789 10.234 14.18 1 95.44 428 THR A O 1
ATOM 3219 N N . VAL A 1 429 ? -13.703 8.641 12.586 1 96.44 429 VAL A N 1
ATOM 3220 C CA . VAL A 1 429 ? -13.219 9.57 11.562 1 96.44 429 VAL A CA 1
ATOM 3221 C C . VAL A 1 429 ? -14.289 10.625 11.281 1 96.44 429 VAL A C 1
ATOM 3223 O O . VAL A 1 429 ? -13.969 11.805 11.086 1 96.44 429 VAL A O 1
ATOM 3226 N N . GLU A 1 430 ? -15.5 10.25 11.305 1 97.62 430 GLU A N 1
ATOM 3227 C CA . GLU A 1 430 ? -16.594 11.188 11.07 1 97.62 430 GLU A CA 1
ATOM 3228 C C . GLU A 1 430 ? -16.609 12.289 12.133 1 97.62 430 GLU A C 1
ATOM 3230 O O . GLU A 1 430 ? -16.875 13.453 11.82 1 97.62 430 GLU A O 1
ATOM 3235 N N . HIS A 1 431 ? -16.344 11.875 13.32 1 98 431 HIS A N 1
ATOM 3236 C CA . HIS A 1 431 ? -16.297 12.844 14.414 1 98 431 HIS A CA 1
ATOM 3237 C C . HIS A 1 431 ? -15.141 13.82 14.234 1 98 431 HIS A C 1
ATOM 3239 O O . HIS A 1 431 ? -15.266 15.008 14.555 1 98 431 HIS A O 1
ATOM 3245 N N . GLN A 1 432 ? -14.016 13.305 13.789 1 98.12 432 GLN A N 1
ATOM 3246 C CA . GLN A 1 432 ? -12.867 14.172 13.539 1 98.12 432 GLN A CA 1
ATOM 3247 C C . GLN A 1 432 ? -13.18 15.195 12.453 1 98.12 432 GLN A C 1
ATOM 3249 O O . GLN A 1 432 ? -12.82 16.375 12.578 1 98.12 432 GLN A O 1
ATOM 3254 N N . LEU A 1 433 ? -13.805 14.711 11.406 1 98.69 433 LEU A N 1
ATOM 3255 C CA . LEU A 1 433 ? -14.18 15.602 10.32 1 98.69 433 LEU A CA 1
ATOM 3256 C C . LEU A 1 433 ? -15.156 16.672 10.805 1 98.69 433 LEU A C 1
ATOM 3258 O O . LEU A 1 433 ? -15.047 17.844 10.414 1 98.69 433 LEU A O 1
ATOM 3262 N N . LYS A 1 434 ? -16.078 16.266 11.648 1 98.69 434 LYS A N 1
ATOM 3263 C CA . LYS A 1 434 ? -17.016 17.219 12.219 1 98.69 434 LYS A CA 1
ATOM 3264 C C . LYS A 1 434 ? -16.297 18.266 13.062 1 98.69 434 LYS A C 1
ATOM 3266 O O . LYS A 1 434 ? -16.609 19.453 12.984 1 98.69 434 LYS A O 1
ATOM 3271 N N . ALA A 1 435 ? -15.359 17.797 13.844 1 98.75 435 ALA A N 1
ATOM 3272 C CA . ALA A 1 435 ? -14.586 18.703 14.695 1 98.75 435 ALA A CA 1
ATOM 3273 C C . ALA A 1 435 ? -13.852 19.75 13.859 1 98.75 435 ALA A C 1
ATOM 3275 O O . ALA A 1 435 ? -13.852 20.938 14.203 1 98.75 435 ALA A O 1
ATOM 3276 N N . TRP A 1 436 ? -13.242 19.312 12.812 1 98.56 436 TRP A N 1
ATOM 3277 C CA . TRP A 1 436 ? -12.5 20.234 11.953 1 98.56 436 TRP A CA 1
ATOM 3278 C C . TRP A 1 436 ? -13.438 21.219 11.258 1 98.56 436 TRP A C 1
ATOM 3280 O O . TRP A 1 436 ? -13.156 22.406 11.188 1 98.56 436 TRP A O 1
ATOM 3290 N N . ALA A 1 437 ? -14.508 20.703 10.711 1 98.56 437 ALA A N 1
ATOM 3291 C CA . ALA A 1 437 ? -15.508 21.547 10.07 1 98.56 437 ALA A CA 1
ATOM 3292 C C . ALA A 1 437 ? -16.047 22.594 11.047 1 98.56 437 ALA A C 1
ATOM 3294 O O . ALA A 1 437 ? -16.266 23.75 10.68 1 98.56 437 ALA A O 1
ATOM 3295 N N . HIS A 1 438 ? -16.312 22.125 12.266 1 98.62 438 HIS A N 1
ATOM 3296 C CA . HIS A 1 438 ? -16.781 23.016 13.32 1 98.62 438 HIS A CA 1
ATOM 3297 C C . HIS A 1 438 ? -15.773 24.125 13.586 1 98.62 438 HIS A C 1
ATOM 3299 O O . HIS A 1 438 ? -16.156 25.297 13.711 1 98.62 438 HIS A O 1
ATOM 3305 N N . ALA A 1 439 ? -14.531 23.766 13.695 1 98.5 439 ALA A N 1
ATOM 3306 C CA . ALA A 1 439 ? -13.477 24.75 13.906 1 98.5 439 ALA A CA 1
ATOM 3307 C C . ALA A 1 439 ? -13.445 25.766 12.766 1 98.5 439 ALA A C 1
ATOM 3309 O O . ALA A 1 439 ? -13.32 26.969 13 1 98.5 439 ALA A O 1
ATOM 3310 N N . LEU A 1 440 ? -13.562 25.312 11.555 1 97.94 440 LEU A N 1
ATOM 3311 C CA . LEU A 1 440 ? -13.547 26.156 10.375 1 97.94 440 LEU A CA 1
ATOM 3312 C C . LEU A 1 440 ? -14.719 27.125 10.383 1 97.94 440 LEU A C 1
ATOM 3314 O O . LEU A 1 440 ? -14.539 28.328 10.172 1 97.94 440 LEU A O 1
ATOM 3318 N N . LEU A 1 441 ? -15.891 26.625 10.641 1 97.31 441 LEU A N 1
ATOM 3319 C CA . LEU A 1 441 ? -17.094 27.438 10.656 1 97.31 441 LEU A CA 1
ATOM 3320 C C . LEU A 1 441 ? -17.047 28.469 11.781 1 97.31 441 LEU A C 1
ATOM 3322 O O . LEU A 1 441 ? -17.359 29.641 11.57 1 97.31 441 LEU A O 1
ATOM 3326 N N . ALA A 1 442 ? -16.672 28 12.961 1 96.88 442 ALA A N 1
ATOM 3327 C CA . ALA A 1 442 ? -16.594 28.906 14.109 1 96.88 442 ALA A CA 1
ATOM 3328 C C . ALA A 1 442 ? -15.586 30.031 13.852 1 96.88 442 ALA A C 1
ATOM 3330 O O . ALA A 1 442 ? -15.859 31.188 14.156 1 96.88 442 ALA A O 1
ATOM 3331 N N . ALA A 1 443 ? -14.453 29.672 13.32 1 95.75 443 ALA A N 1
ATOM 3332 C CA . ALA A 1 443 ? -13.438 30.688 13.008 1 95.75 443 ALA A CA 1
ATOM 3333 C C . ALA A 1 443 ? -13.969 31.703 12 1 95.75 443 ALA A C 1
ATOM 3335 O O . ALA A 1 443 ? -13.711 32.906 12.125 1 95.75 443 ALA A O 1
ATOM 3336 N N . ARG A 1 444 ? -14.695 31.234 11 1 93.75 444 ARG A N 1
ATOM 3337 C CA . ARG A 1 444 ? -15.273 32.094 9.984 1 93.75 444 ARG A CA 1
ATOM 3338 C C . ARG A 1 444 ? -16.219 33.125 10.602 1 93.75 444 ARG A C 1
ATOM 3340 O O . ARG A 1 444 ? -16.25 34.281 10.195 1 93.75 444 ARG A O 1
ATOM 3347 N N . VAL A 1 445 ? -17.016 32.656 11.531 1 93 445 VAL A N 1
ATOM 3348 C CA . VAL A 1 445 ? -17.969 33.531 12.203 1 93 445 VAL A CA 1
ATOM 3349 C C . VAL A 1 445 ? -17.219 34.531 13.109 1 93 445 VAL A C 1
ATOM 3351 O O . VAL A 1 445 ? -17.531 35.719 13.125 1 93 445 VAL A O 1
ATOM 3354 N N . LEU A 1 446 ? -16.266 34.062 13.789 1 91.69 446 LEU A N 1
ATOM 3355 C CA . LEU A 1 446 ? -15.547 34.875 14.773 1 91.69 446 LEU A CA 1
ATOM 3356 C C . LEU A 1 446 ? -14.766 36 14.094 1 91.69 446 LEU A C 1
ATOM 3358 O O . LEU A 1 446 ? -14.656 37.094 14.633 1 91.69 446 LEU A O 1
ATOM 3362 N N . VAL A 1 447 ? -14.195 35.719 12.961 1 89.06 447 VAL A N 1
ATOM 3363 C CA . VAL A 1 447 ? -13.391 36.719 12.273 1 89.06 447 VAL A CA 1
ATOM 3364 C C . VAL A 1 447 ? -14.266 37.906 11.844 1 89.06 447 VAL A C 1
ATOM 3366 O O . VAL A 1 447 ? -13.789 39.031 11.703 1 89.06 447 VAL A O 1
ATOM 3369 N N . ARG A 1 448 ? -15.516 37.656 11.695 1 84.5 448 ARG A N 1
ATOM 3370 C CA . ARG A 1 448 ? -16.438 38.688 11.219 1 84.5 448 ARG A CA 1
ATOM 3371 C C . ARG A 1 448 ? -17 39.5 12.375 1 84.5 448 ARG A C 1
ATOM 3373 O O . ARG A 1 448 ? -17.625 40.531 12.164 1 84.5 448 ARG A O 1
ATOM 3380 N N . ILE A 1 449 ? -16.766 39 13.547 1 79.56 449 ILE A N 1
ATOM 3381 C CA . ILE A 1 449 ? -17.234 39.719 14.719 1 79.56 449 ILE A CA 1
ATOM 3382 C C . ILE A 1 449 ? -16.172 40.719 15.164 1 79.56 449 ILE A C 1
ATOM 3384 O O . ILE A 1 449 ? -15.023 40.375 15.391 1 79.56 449 ILE A O 1
ATOM 3388 N N . THR A 1 450 ? -16.344 42.031 15.008 1 65.69 450 THR A N 1
ATOM 3389 C CA . THR A 1 450 ? -15.406 43.125 15.281 1 65.69 450 THR A CA 1
ATOM 3390 C C . THR A 1 450 ? -15.477 43.531 16.75 1 65.69 450 THR A C 1
ATOM 3392 O O . THR A 1 450 ? -14.664 44.344 17.203 1 65.69 450 THR A O 1
ATOM 3395 N N . THR A 1 451 ? -16.422 43.062 17.438 1 62.16 451 THR A N 1
ATOM 3396 C CA . THR A 1 451 ? -16.578 43.625 18.781 1 62.16 451 THR A CA 1
ATOM 3397 C C . THR A 1 451 ? -15.711 42.875 19.781 1 62.16 451 THR A C 1
ATOM 3399 O O . THR A 1 451 ? -15.188 41.781 19.469 1 62.16 451 THR A O 1
ATOM 3402 N N . GLY A 1 452 ? -15.328 43.344 20.953 1 62.75 452 GLY A N 1
ATOM 3403 C CA . GLY A 1 452 ? -14.477 42.875 22.047 1 62.75 452 GLY A CA 1
ATOM 3404 C C . GLY A 1 452 ? -14.609 41.375 22.312 1 62.75 452 GLY A C 1
ATOM 3405 O O . GLY A 1 452 ? -15.719 40.844 22.359 1 62.75 452 GLY A O 1
ATOM 3406 N N . PHE A 1 453 ? -13.484 40.656 22.109 1 68.56 453 PHE A N 1
ATOM 3407 C CA . PHE A 1 453 ? -13.477 39.188 22.234 1 68.56 453 PHE A CA 1
ATOM 3408 C C . PHE A 1 453 ? -13.445 38.781 23.703 1 68.56 453 PHE A C 1
ATOM 3410 O O . PHE A 1 453 ? -12.516 39.156 24.422 1 68.56 453 PHE A O 1
ATOM 3417 N N . SER A 1 454 ? -14.719 38.406 24.266 1 77.81 454 SER A N 1
ATOM 3418 C CA . SER A 1 454 ? -14.766 37.75 25.578 1 77.81 454 SER A CA 1
ATOM 3419 C C . SER A 1 454 ? -14.883 36.219 25.422 1 77.81 454 SER A C 1
ATOM 3421 O O . SER A 1 454 ? -15.242 35.719 24.359 1 77.81 454 SER A O 1
ATOM 3423 N N . VAL A 1 455 ? -14.422 35.562 26.375 1 84.88 455 VAL A N 1
ATOM 3424 C CA . VAL A 1 455 ? -14.523 34.094 26.406 1 84.88 455 VAL A CA 1
ATOM 3425 C C . VAL A 1 455 ? -15.977 33.688 26.203 1 84.88 455 VAL A C 1
ATOM 3427 O O . VAL A 1 455 ? -16.25 32.688 25.5 1 84.88 455 VAL A O 1
ATOM 3430 N N . ASP A 1 456 ? -16.844 34.438 26.781 1 85.75 456 ASP A N 1
ATOM 3431 C CA . ASP A 1 456 ? -18.266 34.094 26.672 1 85.75 456 ASP A CA 1
ATOM 3432 C C . ASP A 1 456 ? -18.75 34.25 25.234 1 85.75 456 ASP A C 1
ATOM 3434 O O . ASP A 1 456 ? -19.578 33.469 24.766 1 85.75 456 ASP A O 1
ATOM 3438 N N . ALA A 1 457 ? -18.266 35.25 24.609 1 87 457 ALA A N 1
ATOM 3439 C CA . ALA A 1 457 ? -18.641 35.469 23.219 1 87 457 ALA A CA 1
ATOM 3440 C C . ALA A 1 457 ? -18.156 34.344 22.328 1 87 457 ALA A C 1
ATOM 3442 O O . ALA A 1 457 ? -18.875 33.875 21.438 1 87 457 ALA A O 1
ATOM 3443 N N . VAL A 1 458 ? -16.953 33.906 22.578 1 90.56 458 VAL A N 1
ATOM 3444 C CA . VAL A 1 458 ? -16.375 32.812 21.797 1 90.56 458 VAL A CA 1
ATOM 3445 C C . VAL A 1 458 ? -17.156 31.547 22.047 1 90.56 458 VAL A C 1
ATOM 3447 O O . VAL A 1 458 ? -17.5 30.812 21.109 1 90.56 458 VAL A O 1
ATOM 3450 N N . LEU A 1 459 ? -17.5 31.266 23.312 1 92.81 459 LEU A N 1
ATOM 3451 C CA . LEU A 1 459 ? -18.266 30.078 23.672 1 92.81 459 LEU A CA 1
ATOM 3452 C C . LEU A 1 459 ? -19.641 30.094 23.016 1 92.81 459 LEU A C 1
ATOM 3454 O O . LEU A 1 459 ? -20.172 29.047 22.625 1 92.81 459 LEU A O 1
ATOM 3458 N N . ALA A 1 460 ? -20.188 31.266 23.031 1 92.44 460 ALA A N 1
ATOM 3459 C CA . ALA A 1 460 ? -21.5 31.391 22.406 1 92.44 460 ALA A CA 1
ATOM 3460 C C . ALA A 1 460 ? -21.453 31.047 20.922 1 92.44 460 ALA A C 1
ATOM 3462 O O . ALA A 1 460 ? -22.359 30.391 20.391 1 92.44 460 ALA A O 1
ATOM 3463 N N . VAL A 1 461 ? -20.406 31.484 20.25 1 94.12 461 VAL A N 1
ATOM 3464 C CA . VAL A 1 461 ? -20.234 31.188 18.828 1 94.12 461 VAL A CA 1
ATOM 3465 C C . VAL A 1 461 ? -20.016 29.688 18.641 1 94.12 461 VAL A C 1
ATOM 3467 O O . VAL A 1 461 ? -20.594 29.078 17.734 1 94.12 461 VAL A O 1
ATOM 3470 N N . VAL A 1 462 ? -19.188 29.062 19.469 1 96.31 462 VAL A N 1
ATOM 3471 C CA . VAL A 1 462 ? -18.891 27.641 19.406 1 96.31 462 VAL A CA 1
ATOM 3472 C C . VAL A 1 462 ? -20.172 26.844 19.609 1 96.31 462 VAL A C 1
ATOM 3474 O O . VAL A 1 462 ? -20.453 25.891 18.844 1 96.31 462 VAL A O 1
ATOM 3477 N N . GLU A 1 463 ? -20.938 27.234 20.562 1 96.94 463 GLU A N 1
ATOM 3478 C CA . GLU A 1 463 ? -22.188 26.547 20.844 1 96.94 463 GLU A CA 1
ATOM 3479 C C . GLU A 1 463 ? -23.188 26.719 19.703 1 96.94 463 GLU A C 1
ATOM 3481 O O . GLU A 1 463 ? -23.859 25.75 19.312 1 96.94 463 GLU A O 1
ATOM 3486 N N . ARG A 1 464 ? -23.281 27.875 19.25 1 95.69 464 ARG A N 1
ATOM 3487 C CA . ARG A 1 464 ? -24.203 28.172 18.172 1 95.69 464 ARG A CA 1
ATOM 3488 C C . ARG A 1 464 ? -23.844 27.391 16.906 1 95.69 464 ARG A C 1
ATOM 3490 O O . ARG A 1 464 ? -24.703 26.766 16.281 1 95.69 464 ARG A O 1
ATOM 3497 N N . THR A 1 465 ? -22.609 27.438 16.5 1 97.31 465 THR A N 1
ATOM 3498 C CA . THR A 1 465 ? -22.172 26.75 15.305 1 97.31 465 THR A CA 1
ATOM 3499 C C . THR A 1 465 ? -22.297 25.234 15.461 1 97.31 465 THR A C 1
ATOM 3501 O O . THR A 1 465 ? -22.609 24.531 14.5 1 97.31 465 THR A O 1
ATOM 3504 N N . LEU A 1 466 ? -22.047 24.719 16.656 1 98.19 466 LEU A N 1
ATOM 3505 C CA . LEU A 1 466 ? -22.281 23.297 16.922 1 98.19 466 LEU A CA 1
ATOM 3506 C C . LEU A 1 466 ? -23.75 22.953 16.703 1 98.19 466 LEU A C 1
ATOM 3508 O O . LEU A 1 466 ? -24.062 21.938 16.078 1 98.19 466 LEU A O 1
ATOM 3512 N N . GLY A 1 467 ? -24.594 23.781 17.266 1 97.5 467 GLY A N 1
ATOM 3513 C CA . GLY A 1 467 ? -26.031 23.578 17.094 1 97.5 467 GLY A CA 1
ATOM 3514 C C . GLY A 1 467 ? -26.453 23.562 15.641 1 97.5 467 GLY A C 1
ATOM 3515 O O . GLY A 1 467 ? -27.297 22.75 15.242 1 97.5 467 GLY A O 1
ATOM 3516 N N . LEU A 1 468 ? -25.875 24.391 14.859 1 96.69 468 LEU A N 1
ATOM 3517 C CA . LEU A 1 468 ? -26.203 24.469 13.438 1 96.69 468 LEU A CA 1
ATOM 3518 C C . LEU A 1 468 ? -25.766 23.203 12.711 1 96.69 468 LEU A C 1
ATOM 3520 O O . LEU A 1 468 ? -26.453 22.719 11.82 1 96.69 468 LEU A O 1
ATOM 3524 N N . LEU A 1 469 ? -24.594 22.641 13.031 1 97.69 469 LEU A N 1
ATOM 3525 C CA . LEU A 1 469 ? -24.094 21.438 12.391 1 97.69 469 LEU A CA 1
ATOM 3526 C C . LEU A 1 469 ? -24.922 20.219 12.797 1 97.69 469 LEU A C 1
ATOM 3528 O O . LEU A 1 469 ? -25.062 19.266 12.023 1 97.69 469 LEU A O 1
ATOM 3532 N N . ASN A 1 470 ? -25.5 20.281 14 1 97.69 470 ASN A N 1
ATOM 3533 C CA . ASN A 1 470 ? -26.281 19.156 14.523 1 97.69 470 ASN A CA 1
ATOM 3534 C C . ASN A 1 470 ? -27.734 19.234 14.055 1 97.69 470 ASN A C 1
ATOM 3536 O O . ASN A 1 470 ? -28.438 18.234 14.07 1 97.69 470 ASN A O 1
ATOM 3540 N N . ALA A 1 471 ? -28.109 20.422 13.688 1 96 471 ALA A N 1
ATOM 3541 C CA . ALA A 1 471 ? -29.5 20.625 13.312 1 96 471 ALA A CA 1
ATOM 3542 C C . ALA A 1 471 ? -29.875 19.734 12.125 1 96 471 ALA A C 1
ATOM 3544 O O . ALA A 1 471 ? -29.219 19.75 11.094 1 96 471 ALA A O 1
ATOM 3545 N N . ASP A 1 472 ? -30.906 18.859 12.273 1 94.81 472 ASP A N 1
ATOM 3546 C CA . ASP A 1 472 ? -31.453 17.984 11.242 1 94.81 472 ASP A CA 1
ATOM 3547 C C . ASP A 1 472 ? -30.359 17.078 10.664 1 94.81 472 ASP A C 1
ATOM 3549 O O . ASP A 1 472 ? -30.312 16.844 9.453 1 94.81 472 ASP A O 1
ATOM 3553 N N . ALA A 1 473 ? -29.422 16.703 11.484 1 96.62 473 ALA A N 1
ATOM 3554 C CA . ALA A 1 473 ? -28.328 15.852 11.062 1 96.62 473 ALA A CA 1
ATOM 3555 C C . ALA A 1 473 ? -27.594 16.453 9.852 1 96.62 473 ALA A C 1
ATOM 3557 O O . ALA A 1 473 ? -27.25 15.727 8.914 1 96.62 473 ALA A O 1
ATOM 3558 N N . ARG A 1 474 ? -27.469 17.75 9.93 1 95.81 474 ARG A N 1
ATOM 3559 C CA . ARG A 1 474 ? -26.891 18.484 8.805 1 95.81 474 ARG A CA 1
ATOM 3560 C C . ARG A 1 474 ? -25.516 17.953 8.438 1 95.81 474 ARG A C 1
ATOM 3562 O O . ARG A 1 474 ? -25.234 17.703 7.262 1 95.81 474 ARG A O 1
ATOM 3569 N N . PHE A 1 475 ? -24.719 17.766 9.438 1 97.69 475 PHE A N 1
ATOM 3570 C CA . PHE A 1 475 ? -23.359 17.359 9.148 1 97.69 475 PHE A CA 1
ATOM 3571 C C . PHE A 1 475 ? -23.328 15.938 8.578 1 97.69 475 PHE A C 1
ATOM 3573 O O . PHE A 1 475 ? -22.547 15.641 7.676 1 97.69 475 PHE A O 1
ATOM 3580 N N . GLU A 1 476 ? -24.078 15.023 9.102 1 97.56 476 GLU A N 1
ATOM 3581 C CA . GLU A 1 476 ? -24.156 13.664 8.57 1 97.56 476 GLU A CA 1
ATOM 3582 C C . GLU A 1 476 ? -24.625 13.672 7.113 1 97.56 476 GLU A C 1
ATOM 3584 O O . GLU A 1 476 ? -24.141 12.875 6.309 1 97.56 476 GLU A O 1
ATOM 3589 N N . ARG A 1 477 ? -25.469 14.57 6.812 1 96.88 477 ARG A N 1
ATOM 3590 C CA . ARG A 1 477 ? -25.922 14.703 5.43 1 96.88 477 ARG A CA 1
ATOM 3591 C C . ARG A 1 477 ? -24.812 15.219 4.531 1 96.88 477 ARG A C 1
ATOM 3593 O O . ARG A 1 477 ? -24.688 14.797 3.379 1 96.88 477 ARG A O 1
ATOM 3600 N N . TYR A 1 478 ? -24.062 16.203 5.09 1 97.56 478 TYR A N 1
ATOM 3601 C CA . TYR A 1 478 ? -22.891 16.672 4.352 1 97.56 478 TYR A CA 1
ATOM 3602 C C . TYR A 1 478 ? -21.969 15.508 4.016 1 97.56 478 TYR A C 1
ATOM 3604 O O . TYR A 1 478 ? -21.5 15.383 2.879 1 97.56 478 TYR A O 1
ATOM 3612 N N . LEU A 1 479 ? -21.703 14.617 4.988 1 98.06 479 LEU A N 1
ATOM 3613 C CA . LEU A 1 479 ? -20.781 13.492 4.801 1 98.06 479 LEU A CA 1
ATOM 3614 C C . LEU A 1 479 ? -21.328 12.516 3.77 1 98.06 479 LEU A C 1
ATOM 3616 O O . LEU A 1 479 ? -20.578 11.953 2.975 1 98.06 479 LEU A O 1
ATOM 3620 N N . THR A 1 480 ? -22.594 12.312 3.803 1 97.38 480 THR A N 1
ATOM 3621 C CA . THR A 1 480 ? -23.219 11.422 2.836 1 97.38 480 THR A CA 1
ATOM 3622 C C . THR A 1 480 ? -23.047 11.953 1.415 1 97.38 480 THR A C 1
ATOM 3624 O O . THR A 1 480 ? -22.734 11.188 0.499 1 97.38 480 THR A O 1
ATOM 3627 N N . GLU A 1 481 ? -23.219 13.289 1.288 1 96.81 481 GLU A N 1
ATOM 3628 C CA . GLU A 1 481 ? -23.031 13.906 -0.022 1 96.81 481 GLU A CA 1
ATOM 3629 C C . GLU A 1 481 ? -21.578 13.805 -0.484 1 96.81 481 GLU A C 1
ATOM 3631 O O . GLU A 1 481 ? -21.312 13.578 -1.666 1 96.81 481 GLU A O 1
ATOM 3636 N N . LEU A 1 482 ? -20.734 14.023 0.427 1 98.12 482 LEU A N 1
ATOM 3637 C CA . LEU A 1 482 ? -19.312 13.914 0.099 1 98.12 482 LEU A CA 1
ATOM 3638 C C . LEU A 1 482 ? -18.969 12.492 -0.33 1 98.12 482 LEU A C 1
ATOM 3640 O O . LEU A 1 482 ? -18.234 12.297 -1.307 1 98.12 482 LEU A O 1
ATOM 3644 N N . GLY A 1 483 ? -19.438 11.516 0.421 1 97.69 483 GLY A N 1
ATOM 3645 C CA . GLY A 1 483 ? -19.234 10.133 0.029 1 97.69 483 GLY A CA 1
ATOM 3646 C C . GLY A 1 483 ? -19.797 9.812 -1.347 1 97.69 483 GLY A C 1
ATOM 3647 O O . GLY A 1 483 ? -19.203 9.039 -2.098 1 97.69 483 GLY A O 1
ATOM 3648 N N . GLY A 1 484 ? -20.828 10.414 -1.696 1 96.81 484 GLY A N 1
ATOM 3649 C CA . GLY A 1 484 ? -21.5 10.172 -2.965 1 96.81 484 GLY A CA 1
ATOM 3650 C C . GLY A 1 484 ? -20.703 10.664 -4.16 1 96.81 484 GLY A C 1
ATOM 3651 O O . GLY A 1 484 ? -20.859 10.156 -5.27 1 96.81 484 GLY A O 1
ATOM 3652 N N . VAL A 1 485 ? -19.875 11.695 -3.902 1 97.12 485 VAL A N 1
ATOM 3653 C CA . VAL A 1 485 ? -19.141 12.273 -5.031 1 97.12 485 VAL A CA 1
ATOM 3654 C C . VAL A 1 485 ? -17.734 11.711 -5.074 1 97.12 485 VAL A C 1
ATOM 3656 O O . VAL A 1 485 ? -16.875 12.203 -5.82 1 97.12 485 VAL A O 1
ATOM 3659 N N . GLY A 1 486 ? -17.328 10.789 -4.23 1 96.94 486 GLY A N 1
ATOM 3660 C CA . GLY A 1 486 ? -16.078 10.078 -4.41 1 96.94 486 GLY A CA 1
ATOM 3661 C C . GLY A 1 486 ? -15.133 10.219 -3.234 1 96.94 486 GLY A C 1
ATOM 3662 O O . GLY A 1 486 ? -14.062 9.609 -3.215 1 96.94 486 GLY A O 1
ATOM 3663 N N . TRP A 1 487 ? -15.531 10.945 -2.193 1 98 487 TRP A N 1
ATOM 3664 C CA . TRP A 1 487 ? -14.664 11.094 -1.034 1 98 487 TRP A CA 1
ATOM 3665 C C . TRP A 1 487 ? -14.75 9.875 -0.124 1 98 487 TRP A C 1
ATOM 3667 O O . TRP A 1 487 ? -15.836 9.32 0.075 1 98 487 TRP A O 1
ATOM 3677 N N . ASP A 1 488 ? -13.602 9.477 0.343 1 96.06 488 ASP A N 1
ATOM 3678 C CA . ASP A 1 488 ? -13.562 8.445 1.371 1 96.06 488 ASP A CA 1
ATOM 3679 C C . ASP A 1 488 ? -13.586 9.055 2.77 1 96.06 488 ASP A C 1
ATOM 3681 O O . ASP A 1 488 ? -12.539 9.445 3.301 1 96.06 488 ASP A O 1
ATOM 3685 N N . VAL A 1 489 ? -14.664 9.031 3.381 1 96.69 489 VAL A N 1
ATOM 3686 C CA . VAL A 1 489 ? -14.859 9.727 4.652 1 96.69 489 VAL A CA 1
ATOM 3687 C C . VAL A 1 489 ? -14.508 8.789 5.809 1 96.69 489 VAL A C 1
ATOM 3689 O O . VAL A 1 489 ? -14.633 9.164 6.977 1 96.69 489 VAL A O 1
ATOM 3692 N N . ASP A 1 490 ? -13.922 7.582 5.512 1 93.56 490 ASP A N 1
ATOM 3693 C CA . ASP A 1 490 ? -13.562 6.625 6.551 1 93.56 490 ASP A CA 1
ATOM 3694 C C . ASP A 1 490 ? -12.055 6.609 6.785 1 93.56 490 ASP A C 1
ATOM 3696 O O . ASP A 1 490 ? -11.562 5.914 7.68 1 93.56 490 ASP A O 1
ATOM 3700 N N . ILE A 1 491 ? -11.359 7.355 6.023 1 93.25 491 ILE A N 1
ATOM 3701 C CA . ILE A 1 491 ? -9.914 7.402 6.184 1 93.25 491 ILE A CA 1
ATOM 3702 C C . ILE A 1 491 ? -9.523 8.586 7.062 1 93.25 491 ILE A C 1
ATOM 3704 O O . ILE A 1 491 ? -9.883 9.734 6.762 1 93.25 491 ILE A O 1
ATOM 3708 N N . ALA A 1 492 ? -8.844 8.336 8.133 1 93.75 492 ALA A N 1
ATOM 3709 C CA . ALA A 1 492 ? -8.383 9.391 9.031 1 93.75 492 ALA A CA 1
ATOM 3710 C C . ALA A 1 492 ? -7.156 10.102 8.461 1 93.75 492 ALA A C 1
ATOM 3712 O O . ALA A 1 492 ? -6.098 9.492 8.297 1 93.75 492 ALA A O 1
ATOM 3713 N N . ALA A 1 493 ? -7.289 11.359 8.141 1 95.75 493 ALA A N 1
ATOM 3714 C CA . ALA A 1 493 ? -6.176 12.062 7.52 1 95.75 493 ALA A CA 1
ATOM 3715 C C . ALA A 1 493 ? -6.023 13.469 8.094 1 95.75 493 ALA A C 1
ATOM 3717 O O . ALA A 1 493 ? -5.445 14.352 7.461 1 95.75 493 ALA A O 1
ATOM 3718 N N . LEU A 1 494 ? -6.543 13.703 9.297 1 96.75 494 LEU A N 1
ATOM 3719 C CA . LEU A 1 494 ? -6.48 15.039 9.867 1 96.75 494 LEU A CA 1
ATOM 3720 C C . LEU A 1 494 ? -5.363 15.141 10.898 1 96.75 494 LEU A C 1
ATOM 3722 O O . LEU A 1 494 ? -4.781 16.203 11.086 1 96.75 494 LEU A O 1
ATOM 3726 N N . GLU A 1 495 ? -5.117 14.07 11.562 1 94.94 495 GLU A N 1
ATOM 3727 C CA . GLU A 1 495 ? -4.051 14.07 12.562 1 94.94 495 GLU A CA 1
ATOM 3728 C C . GLU A 1 495 ? -2.688 13.836 11.914 1 94.94 495 GLU A C 1
ATOM 3730 O O . GLU A 1 495 ? -2.498 12.852 11.195 1 94.94 495 GLU A O 1
ATOM 3735 N N . THR A 1 496 ? -1.727 14.672 12.164 1 93.44 496 THR A N 1
ATOM 3736 C CA . THR A 1 496 ? -0.392 14.555 11.594 1 93.44 496 THR A CA 1
ATOM 3737 C C . THR A 1 496 ? 0.637 14.234 12.672 1 93.44 496 THR A C 1
ATOM 3739 O O . THR A 1 496 ? 1.837 14.172 12.398 1 93.44 496 THR A O 1
ATOM 3742 N N . ARG A 1 497 ? 0.19 14.148 13.844 1 90.94 497 ARG A N 1
ATOM 3743 C CA . ARG A 1 497 ? 0.981 13.68 14.977 1 90.94 497 ARG A CA 1
ATOM 3744 C C . ARG A 1 497 ? 0.228 12.625 15.773 1 90.94 497 ARG A C 1
ATOM 3746 O O . ARG A 1 497 ? -0.975 12.43 15.586 1 90.94 497 ARG A O 1
ATOM 3753 N N . ALA A 1 498 ? 1.03 11.945 16.578 1 88 498 ALA A N 1
ATOM 3754 C CA . ALA A 1 498 ? 0.364 10.961 17.438 1 88 498 ALA A CA 1
ATOM 3755 C C . ALA A 1 498 ? -0.701 11.625 18.297 1 88 498 ALA A C 1
ATOM 3757 O O . ALA A 1 498 ? -0.409 12.562 19.047 1 88 498 ALA A O 1
ATOM 3758 N N . GLY A 1 499 ? -1.834 11.148 18.188 1 88.81 499 GLY A N 1
ATOM 3759 C CA . GLY A 1 499 ? -2.961 11.789 18.844 1 88.81 499 GLY A CA 1
ATOM 3760 C C . GLY A 1 499 ? -3.154 11.328 20.281 1 88.81 499 GLY A C 1
ATOM 3761 O O . GLY A 1 499 ? -2.607 10.297 20.688 1 88.81 499 GLY A O 1
ATOM 3762 N N . ARG A 1 500 ? -3.865 12.203 21 1 94 500 ARG A N 1
ATOM 3763 C CA . ARG A 1 500 ? -4.312 11.883 22.344 1 94 500 ARG A CA 1
ATOM 3764 C C . ARG A 1 500 ? -5.832 11.812 22.422 1 94 500 ARG A C 1
ATOM 3766 O O . ARG A 1 500 ? -6.527 12.406 21.594 1 94 500 ARG A O 1
ATOM 3773 N N . ARG A 1 501 ? -6.25 10.984 23.328 1 96.5 501 ARG A N 1
ATOM 3774 C CA . ARG A 1 501 ? -7.68 10.836 23.578 1 96.5 501 ARG A CA 1
ATOM 3775 C C . ARG A 1 501 ? -8.016 11.164 25.031 1 96.5 501 ARG A C 1
ATOM 3777 O O . ARG A 1 501 ? -7.211 10.914 25.938 1 96.5 501 ARG A O 1
ATOM 3784 N N . ILE A 1 502 ? -9.211 11.75 25.188 1 96.25 502 ILE A N 1
ATOM 3785 C CA . ILE A 1 502 ? -9.625 12.086 26.531 1 96.25 502 ILE A CA 1
ATOM 3786 C C . ILE A 1 502 ? -10.938 11.383 26.875 1 96.25 502 ILE A C 1
ATOM 3788 O O . ILE A 1 502 ? -11.719 11.055 25.969 1 96.25 502 ILE A O 1
ATOM 3792 N N . GLU A 1 503 ? -11.055 11.102 28.094 1 94.81 503 GLU A N 1
ATOM 3793 C CA . GLU A 1 503 ? -12.297 10.578 28.672 1 94.81 503 GLU A CA 1
ATOM 3794 C C . GLU A 1 503 ? -12.727 11.383 29.891 1 94.81 503 GLU A C 1
ATOM 3796 O O . GLU A 1 503 ? -11.898 11.742 30.719 1 94.81 503 GLU A O 1
ATOM 3801 N N . LEU A 1 504 ? -13.992 11.805 29.875 1 91.38 504 LEU A N 1
ATOM 3802 C CA . LEU A 1 504 ? -14.539 12.578 30.984 1 91.38 504 LEU A CA 1
ATOM 3803 C C . LEU A 1 504 ? -15.305 11.672 31.953 1 91.38 504 LEU A C 1
ATOM 3805 O O . LEU A 1 504 ? -16.016 10.766 31.516 1 91.38 504 LEU A O 1
ATOM 3809 N N . MET B 1 1 ? -25.516 20.297 62.594 1 23.25 1 MET B N 1
ATOM 3810 C CA . MET B 1 1 ? -24.797 21.141 61.656 1 23.25 1 MET B CA 1
ATOM 3811 C C . MET B 1 1 ? -24.094 20.297 60.594 1 23.25 1 MET B C 1
ATOM 3813 O O . MET B 1 1 ? -22.984 19.828 60.812 1 23.25 1 MET B O 1
ATOM 3817 N N . THR B 1 2 ? -24.766 19.375 59.969 1 27.98 2 THR B N 1
ATOM 3818 C CA . THR B 1 2 ? -24.375 18.453 58.906 1 27.98 2 THR B CA 1
ATOM 3819 C C . THR B 1 2 ? -23.703 19.188 57.75 1 27.98 2 THR B C 1
ATOM 3821 O O . THR B 1 2 ? -24.281 20.125 57.188 1 27.98 2 THR B O 1
ATOM 3824 N N . SER B 1 3 ? -22.391 19.438 57.875 1 28.41 3 SER B N 1
ATOM 3825 C CA . SER B 1 3 ? -21.5 19.984 56.875 1 28.41 3 SER B CA 1
ATOM 3826 C C . SER B 1 3 ? -21.797 19.391 55.5 1 28.41 3 SER B C 1
ATOM 3828 O O . SER B 1 3 ? -21.641 18.188 55.281 1 28.41 3 SER B O 1
ATOM 3830 N N . HIS B 1 4 ? -22.953 19.688 54.938 1 30.38 4 HIS B N 1
ATOM 3831 C CA . HIS B 1 4 ? -23.141 19.453 53.531 1 30.38 4 HIS B CA 1
ATOM 3832 C C . HIS B 1 4 ? -21.906 19.828 52.719 1 30.38 4 HIS B C 1
ATOM 3834 O O . HIS B 1 4 ? -21.578 21.016 52.594 1 30.38 4 HIS B O 1
ATOM 3840 N N . ILE B 1 5 ? -20.812 19.109 52.906 1 33.97 5 ILE B N 1
ATOM 3841 C CA . ILE B 1 5 ? -19.75 19.203 51.938 1 33.97 5 ILE B CA 1
ATOM 3842 C C . ILE B 1 5 ? -20.328 19.484 50.531 1 33.97 5 ILE B C 1
ATOM 3844 O O . ILE B 1 5 ? -21.141 18.703 50.062 1 33.97 5 ILE B O 1
ATOM 3848 N N . SER B 1 6 ? -20.625 20.688 50.281 1 37.25 6 SER B N 1
ATOM 3849 C CA . SER B 1 6 ? -20.953 21.141 48.938 1 37.25 6 SER B CA 1
ATOM 3850 C C . SER B 1 6 ? -20.281 20.281 47.875 1 37.25 6 SER B C 1
ATOM 3852 O O . SER B 1 6 ? -19.094 19.984 47.938 1 37.25 6 SER B O 1
ATOM 3854 N N . GLU B 1 7 ? -20.891 19.219 47.406 1 41.59 7 GLU B N 1
ATOM 3855 C CA . GLU B 1 7 ? -20.531 18.406 46.25 1 41.59 7 GLU B CA 1
ATOM 3856 C C . GLU B 1 7 ? -19.734 19.219 45.219 1 41.59 7 GLU B C 1
ATOM 3858 O O . GLU B 1 7 ? -20.297 20.062 44.531 1 41.59 7 GLU B O 1
ATOM 3863 N N . THR B 1 8 ? -18.625 19.781 45.531 1 48.75 8 THR B N 1
ATOM 3864 C CA . THR B 1 8 ? -17.625 20.422 44.688 1 48.75 8 THR B CA 1
ATOM 3865 C C . THR B 1 8 ? -17.531 19.75 43.312 1 48.75 8 THR B C 1
ATOM 3867 O O . THR B 1 8 ? -17.359 18.531 43.219 1 48.75 8 THR B O 1
ATOM 3870 N N . ASN B 1 9 ? -18.25 20.266 42.312 1 63.75 9 ASN B N 1
ATOM 3871 C CA . ASN B 1 9 ? -18.359 19.875 40.906 1 63.75 9 ASN B CA 1
ATOM 3872 C C . ASN B 1 9 ? -16.984 19.625 40.281 1 63.75 9 ASN B C 1
ATOM 3874 O O . ASN B 1 9 ? -16.297 20.562 39.875 1 63.75 9 ASN B O 1
ATOM 3878 N N . ARG B 1 10 ? -16.297 18.625 40.625 1 80.75 10 ARG B N 1
ATOM 3879 C CA . ARG B 1 10 ? -15.008 18.141 40.125 1 80.75 10 ARG B CA 1
ATOM 3880 C C . ARG B 1 10 ? -15.172 17.484 38.75 1 80.75 10 ARG B C 1
ATOM 3882 O O . ARG B 1 10 ? -16.078 16.688 38.562 1 80.75 10 ARG B O 1
ATOM 3889 N N . LEU B 1 11 ? -14.43 18.062 37.812 1 87.81 11 LEU B N 1
ATOM 3890 C CA . LEU B 1 11 ? -14.367 17.484 36.469 1 87.81 11 LEU B CA 1
ATOM 3891 C C . LEU B 1 11 ? -13.016 16.828 36.219 1 87.81 11 LEU B C 1
ATOM 3893 O O . LEU B 1 11 ? -11.977 17.453 36.406 1 87.81 11 LEU B O 1
ATOM 3897 N N . THR B 1 12 ? -13.055 15.469 35.969 1 89.88 12 THR B N 1
ATOM 3898 C CA . THR B 1 12 ? -11.812 14.727 35.75 1 89.88 12 THR B CA 1
ATOM 3899 C C . THR B 1 12 ? -11.672 14.352 34.281 1 89.88 12 THR B C 1
ATOM 3901 O O . THR B 1 12 ? -12.586 13.789 33.688 1 89.88 12 THR B O 1
ATOM 3904 N N . PHE B 1 13 ? -10.547 14.742 33.75 1 92.44 13 PHE B N 1
ATOM 3905 C CA . PHE B 1 13 ? -10.18 14.344 32.406 1 92.44 13 PHE B CA 1
ATOM 3906 C C . PHE B 1 13 ? -9.07 13.297 32.406 1 92.44 13 PHE B C 1
ATOM 3908 O O . PHE B 1 13 ? -7.969 13.562 32.906 1 92.44 13 PHE B O 1
ATOM 3915 N N . ARG B 1 14 ? -9.383 12.109 31.922 1 93.94 14 ARG B N 1
ATOM 3916 C CA . ARG B 1 14 ? -8.367 11.078 31.75 1 93.94 14 ARG B CA 1
ATOM 3917 C C . ARG B 1 14 ? -7.844 11.039 30.328 1 93.94 14 ARG B C 1
ATOM 3919 O O . ARG B 1 14 ? -8.625 10.906 29.375 1 93.94 14 ARG B O 1
ATOM 3926 N N . GLU B 1 15 ? -6.574 11.172 30.188 1 94.44 15 GLU B N 1
ATOM 3927 C CA . GLU B 1 15 ? -5.945 11.203 28.875 1 94.44 15 GLU B CA 1
ATOM 3928 C C . GLU B 1 15 ? -5.27 9.875 28.547 1 94.44 15 GLU B C 1
ATOM 3930 O O . GLU B 1 15 ? -4.645 9.266 29.422 1 94.44 15 GLU B O 1
ATOM 3935 N N . THR B 1 16 ? -5.441 9.383 27.344 1 91.81 16 THR B N 1
ATOM 3936 C CA . THR B 1 16 ? -4.789 8.18 26.828 1 91.81 16 THR B CA 1
ATOM 3937 C C . THR B 1 16 ? -4.191 8.43 25.453 1 91.81 16 THR B C 1
ATOM 3939 O O . THR B 1 16 ? -4.5 9.438 24.812 1 91.81 16 THR B O 1
ATOM 3942 N N . ASP B 1 17 ? -3.242 7.598 25.125 1 88.31 17 ASP B N 1
ATOM 3943 C CA . ASP B 1 17 ? -2.809 7.629 23.719 1 88.31 17 ASP B CA 1
ATOM 3944 C C . ASP B 1 17 ? -3.818 6.926 22.828 1 88.31 17 ASP B C 1
ATOM 3946 O O . ASP B 1 17 ? -4.902 6.543 23.266 1 88.31 17 ASP B O 1
ATOM 3950 N N . GLU B 1 18 ? -3.537 6.863 21.562 1 86.81 18 GLU B N 1
ATOM 3951 C CA . GLU B 1 18 ? -4.477 6.309 20.594 1 86.81 18 GLU B CA 1
ATOM 3952 C C . GLU B 1 18 ? -4.719 4.824 20.844 1 86.81 18 GLU B C 1
ATOM 3954 O O . GLU B 1 18 ? -5.75 4.281 20.453 1 86.81 18 GLU B O 1
ATOM 3959 N N . ALA B 1 19 ? -3.762 4.199 21.453 1 84.75 19 ALA B N 1
ATOM 3960 C CA . ALA B 1 19 ? -3.877 2.773 21.75 1 84.75 19 ALA B CA 1
ATOM 3961 C C . ALA B 1 19 ? -4.66 2.535 23.031 1 84.75 19 ALA B C 1
ATOM 3963 O O . ALA B 1 19 ? -4.949 1.39 23.391 1 84.75 19 ALA B O 1
ATOM 3964 N N . GLY B 1 20 ? -4.918 3.568 23.797 1 86.31 20 GLY B N 1
ATOM 3965 C CA . GLY B 1 20 ? -5.691 3.436 25.031 1 86.31 20 GLY B CA 1
ATOM 3966 C C . GLY B 1 20 ? -4.824 3.406 26.266 1 86.31 20 GLY B C 1
ATOM 3967 O O . GLY B 1 20 ? -5.332 3.211 27.375 1 86.31 20 GLY B O 1
ATOM 3968 N N . ASN B 1 21 ? -3.551 3.619 26.062 1 86 21 ASN B N 1
ATOM 3969 C CA . ASN B 1 21 ? -2.668 3.662 27.234 1 86 21 ASN B CA 1
ATOM 3970 C C . ASN B 1 21 ? -2.766 4.996 27.953 1 86 21 ASN B C 1
ATOM 3972 O O . ASN B 1 21 ? -2.697 6.059 27.328 1 86 21 ASN B O 1
ATOM 3976 N N . PRO B 1 22 ? -2.951 4.922 29.297 1 89.62 22 PRO B N 1
ATOM 3977 C CA . PRO B 1 22 ? -3.074 6.176 30.047 1 89.62 22 PRO B CA 1
ATOM 3978 C C . PRO B 1 22 ? -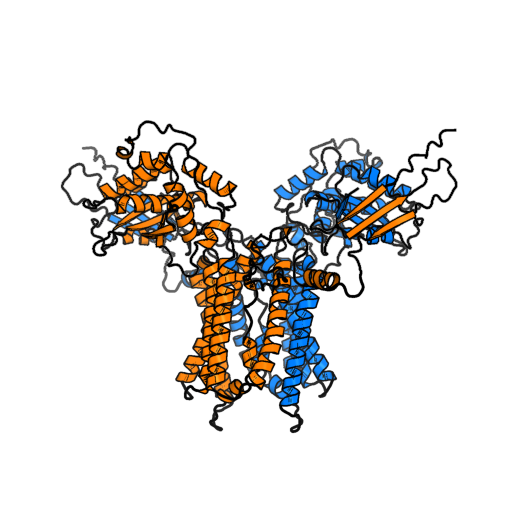1.796 7.008 30.016 1 89.62 22 PRO B C 1
ATOM 3980 O O . PRO B 1 22 ? -0.694 6.457 30.094 1 89.62 22 PRO B O 1
ATOM 3983 N N . THR B 1 23 ? -1.95 8.289 29.828 1 87.44 23 THR B N 1
ATOM 3984 C CA . THR B 1 23 ? -0.803 9.188 29.781 1 87.44 23 THR B CA 1
ATOM 3985 C C . THR B 1 23 ? -0.852 10.172 30.953 1 87.44 23 THR B C 1
ATOM 3987 O O . THR B 1 23 ? 0.167 10.43 31.594 1 87.44 23 THR B O 1
ATOM 3990 N N . ALA B 1 24 ? -1.991 10.789 31.219 1 89.56 24 ALA B N 1
ATOM 3991 C CA . ALA B 1 24 ? -2.145 11.773 32.281 1 89.56 24 ALA B CA 1
ATOM 3992 C C . ALA B 1 24 ? -3.611 11.93 32.688 1 89.56 24 ALA B C 1
ATOM 3994 O O . ALA B 1 24 ? -4.508 11.523 31.938 1 89.56 24 ALA B O 1
ATOM 3995 N N . SER B 1 25 ? -3.791 12.375 33.875 1 91.56 25 SER B N 1
ATOM 3996 C CA . SER B 1 25 ? -5.125 12.734 34.375 1 91.56 25 SER B CA 1
ATOM 3997 C C . SER B 1 25 ? -5.172 14.18 34.844 1 91.56 25 SER B C 1
ATOM 3999 O O . SER B 1 25 ? -4.234 14.664 35.469 1 91.56 25 SER B O 1
ATOM 4001 N N . TYR B 1 26 ? -6.211 14.859 34.469 1 89.38 26 TYR B N 1
ATOM 4002 C CA . TYR B 1 26 ? -6.402 16.266 34.812 1 89.38 26 TYR B CA 1
ATOM 4003 C C . TYR B 1 26 ? -7.672 16.438 35.656 1 89.38 26 TYR B C 1
ATOM 4005 O O . TYR B 1 26 ? -8.758 16.047 35.219 1 89.38 26 TYR B O 1
ATOM 4013 N N . ILE B 1 27 ? -7.516 17 36.812 1 88.44 27 ILE B N 1
ATOM 4014 C CA . ILE B 1 27 ? -8.648 17.219 37.688 1 88.44 27 ILE B CA 1
ATOM 4015 C C . ILE B 1 27 ? -8.906 18.719 37.844 1 88.44 27 ILE B C 1
ATOM 4017 O O . ILE B 1 27 ? -8.039 19.469 38.281 1 88.44 27 ILE B O 1
ATOM 4021 N N . TYR B 1 28 ? -10.023 19.109 37.375 1 84 28 TYR B N 1
ATOM 4022 C CA . TYR B 1 28 ? -10.453 20.5 37.5 1 84 28 TYR B CA 1
ATOM 4023 C C . TYR B 1 28 ? -11.336 20.672 38.75 1 84 28 TYR B C 1
ATOM 4025 O O . TYR B 1 28 ? -12.328 19.969 38.906 1 84 28 TYR B O 1
ATOM 4033 N N . SER B 1 29 ? -10.891 21.594 39.625 1 79.44 29 SER B N 1
ATOM 4034 C CA . SER B 1 29 ? -11.656 21.922 40.812 1 79.44 29 SER B CA 1
ATOM 4035 C C . SER B 1 29 ? -12.078 23.391 40.812 1 79.44 29 SER B C 1
ATOM 4037 O O . SER B 1 29 ? -11.227 24.281 40.75 1 79.44 29 SER B O 1
ATOM 4039 N N . GLY B 1 30 ? -13.172 23.797 40.219 1 61.5 30 GLY B N 1
ATOM 4040 C CA . GLY B 1 30 ? -13.625 25.172 40.25 1 61.5 30 GLY B CA 1
ATOM 4041 C C . GLY B 1 30 ? -14.797 25.391 41.188 1 61.5 30 GLY B C 1
ATOM 4042 O O . GLY B 1 30 ? -15.578 24.469 41.438 1 61.5 30 GLY B O 1
ATOM 4043 N N . ASP B 1 31 ? -14.758 26.359 42.125 1 48.66 31 ASP B N 1
ATOM 4044 C CA . ASP B 1 31 ? -15.828 26.812 43 1 48.66 31 ASP B CA 1
ATOM 4045 C C . ASP B 1 31 ? -17.016 27.344 42.188 1 48.66 31 ASP B C 1
ATOM 4047 O O . ASP B 1 31 ? -16.828 28.078 41.219 1 48.66 31 ASP B O 1
ATOM 4051 N N . VAL B 1 32 ? -18.141 26.641 42 1 44.25 32 VAL B N 1
ATOM 4052 C CA . VAL B 1 32 ? -19.375 27.297 41.594 1 44.25 32 VAL B CA 1
ATOM 4053 C C . VAL B 1 32 ? -19.562 28.594 42.375 1 44.25 32 VAL B C 1
ATOM 4055 O O . VAL B 1 32 ? -20.078 28.609 43.5 1 44.25 32 VAL B O 1
ATOM 4058 N N . ALA B 1 33 ? -18.703 29.406 42.781 1 36.19 33 ALA B N 1
ATOM 4059 C CA . ALA B 1 33 ? -19.266 30.547 43.531 1 36.19 33 ALA B CA 1
ATOM 4060 C C . ALA B 1 33 ? -20.359 31.234 42.688 1 36.19 33 ALA B C 1
ATOM 4062 O O . ALA B 1 33 ? -20.266 31.281 41.469 1 36.19 33 ALA B O 1
ATOM 4063 N N . SER B 1 34 ? -21.625 31.531 43.312 1 33.44 34 SER B N 1
ATOM 4064 C CA . SER B 1 34 ? -22.75 32.406 42.969 1 33.44 34 SER B CA 1
ATOM 4065 C C . SER B 1 34 ? -22.281 33.625 42.219 1 33.44 34 SER B C 1
ATOM 4067 O O . SER B 1 34 ? -23 34.156 41.344 1 33.44 34 SER B O 1
ATOM 4069 N N . SER B 1 35 ? -21.781 34.781 43.031 1 31.16 35 SER B N 1
ATOM 4070 C CA . SER B 1 35 ? -21.875 36.219 42.781 1 31.16 35 SER B CA 1
ATOM 4071 C C . SER B 1 35 ? -20.969 36.625 41.625 1 31.16 35 SER B C 1
ATOM 4073 O O . SER B 1 35 ? -19.953 35.969 41.344 1 31.16 35 SER B O 1
ATOM 4075 N N . ILE B 1 36 ? -21.328 37.781 40.688 1 33.56 36 ILE B N 1
ATOM 4076 C CA . ILE B 1 36 ? -20.906 38.562 39.562 1 33.56 36 ILE B CA 1
ATOM 4077 C C . ILE B 1 36 ? -19.391 38.75 39.594 1 33.56 36 ILE B C 1
ATOM 4079 O O . ILE B 1 36 ? -18.75 38.969 38.562 1 33.56 36 ILE B O 1
ATOM 4083 N N . THR B 1 37 ? -18.812 39.312 40.719 1 32.62 37 THR B N 1
ATOM 4084 C CA . THR B 1 37 ? -17.578 40.094 40.688 1 32.62 37 THR B CA 1
ATOM 4085 C C . THR B 1 37 ? -16.359 39.188 40.688 1 32.62 37 THR B C 1
ATOM 4087 O O . THR B 1 37 ? -15.227 39.625 40.469 1 32.62 37 THR B O 1
ATOM 4090 N N . SER B 1 38 ? -16.203 38.156 41.656 1 36.38 38 SER B N 1
ATOM 4091 C CA . SER B 1 38 ? -14.852 37.75 42.031 1 36.38 38 SER B CA 1
ATOM 4092 C C . SER B 1 38 ? -14.234 36.812 41 1 36.38 38 SER B C 1
ATOM 4094 O O . SER B 1 38 ? -14.953 36.031 40.344 1 36.38 38 SER B O 1
ATOM 4096 N N . LYS B 1 39 ? -12.922 36.875 40.75 1 42.09 39 LYS B N 1
ATOM 4097 C CA . LYS B 1 39 ? -11.867 36.219 39.969 1 42.09 39 LYS B CA 1
ATOM 4098 C C . LYS B 1 39 ? -11.93 34.688 40.156 1 42.09 39 LYS B C 1
ATOM 4100 O O . LYS B 1 39 ? -11.398 34.156 41.125 1 42.09 39 LYS B O 1
ATOM 4105 N N . THR B 1 40 ? -12.938 33.906 40 1 44.69 40 THR B N 1
ATOM 4106 C CA . THR B 1 40 ? -13.078 32.469 40.188 1 44.69 4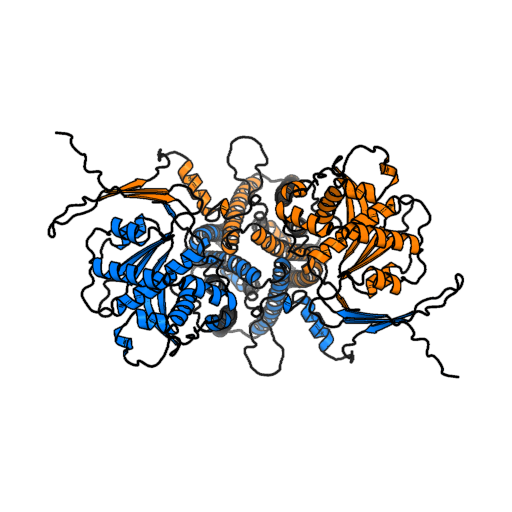0 THR B CA 1
ATOM 4107 C C . THR B 1 40 ? -12.031 31.703 39.375 1 44.69 40 THR B C 1
ATOM 4109 O O . THR B 1 40 ? -12.094 31.672 38.156 1 44.69 40 THR B O 1
ATOM 4112 N N . SER B 1 41 ? -10.766 31.625 39.844 1 53.5 41 SER B N 1
ATOM 4113 C CA . SER B 1 41 ? -9.625 30.969 39.188 1 53.5 41 SER B CA 1
ATOM 4114 C C . SER B 1 41 ? -9.703 29.453 39.344 1 53.5 41 SER B C 1
ATOM 4116 O O . SER B 1 41 ? -9.773 28.922 40.438 1 53.5 41 SER B O 1
ATOM 4118 N N . GLY B 1 42 ? -10.477 28.656 38.594 1 61.25 42 GLY B N 1
ATOM 4119 C CA . GLY B 1 42 ? -10.367 27.203 38.625 1 61.25 42 GLY B CA 1
ATOM 4120 C C . GLY B 1 42 ? -8.938 26.719 38.469 1 61.25 42 GLY B C 1
ATOM 4121 O O . GLY B 1 42 ? -8.062 27.453 38 1 61.25 42 GLY B O 1
ATOM 4122 N N . ARG B 1 43 ? -8.57 25.734 39.469 1 72.69 43 ARG B N 1
ATOM 4123 C CA . ARG B 1 43 ? -7.246 25.125 39.438 1 72.69 43 ARG B CA 1
ATOM 4124 C C . ARG B 1 43 ? -7.289 23.766 38.75 1 72.69 43 ARG B C 1
ATOM 4126 O O . ARG B 1 43 ? -8.25 23.016 38.906 1 72.69 43 ARG B O 1
ATOM 4133 N N . VAL B 1 44 ? -6.453 23.578 37.781 1 77.75 44 VAL B N 1
ATOM 4134 C CA . VAL B 1 44 ? -6.32 22.266 37.156 1 77.75 44 VAL B CA 1
ATOM 4135 C C . VAL B 1 44 ? -5.109 21.531 37.719 1 77.75 44 VAL B C 1
ATOM 4137 O O . VAL B 1 44 ? -3.988 22.047 37.688 1 77.75 44 VAL B O 1
ATOM 4140 N N . ASP B 1 45 ? -5.316 20.359 38.406 1 81.5 45 ASP B N 1
ATOM 4141 C CA . ASP B 1 45 ? -4.246 19.5 38.906 1 81.5 45 ASP B CA 1
ATOM 4142 C C . ASP B 1 45 ? -3.938 18.391 37.906 1 81.5 45 ASP B C 1
ATOM 4144 O O . ASP B 1 45 ? -4.852 17.75 37.375 1 81.5 45 ASP B O 1
ATOM 4148 N N . VAL B 1 46 ? -2.738 18.344 37.562 1 82.19 46 VAL B N 1
ATOM 4149 C CA . VAL B 1 46 ? -2.312 17.328 36.594 1 82.19 46 VAL B CA 1
ATOM 4150 C C . VAL B 1 46 ? -1.684 16.156 37.344 1 82.19 46 VAL B C 1
ATOM 4152 O O . VAL B 1 46 ? -0.758 16.328 38.156 1 82.19 46 VAL B O 1
ATOM 4155 N N . ILE B 1 47 ? -2.25 14.945 37.281 1 74.38 47 ILE B N 1
ATOM 4156 C CA . ILE B 1 47 ? -1.686 13.711 37.812 1 74.38 47 ILE B CA 1
ATOM 4157 C C . ILE B 1 47 ? -1.136 12.867 36.656 1 74.38 47 ILE B C 1
ATOM 4159 O O . ILE B 1 47 ? -1.896 12.383 35.812 1 74.38 47 ILE B O 1
ATOM 4163 N N . SER B 1 48 ? 0.08 13.039 36.375 1 71.19 48 SER B N 1
ATOM 4164 C CA . SER B 1 48 ? 0.687 12.273 35.312 1 71.19 48 SER B CA 1
ATOM 4165 C C . SER B 1 48 ? 0.771 10.789 35.656 1 71.19 48 SER B C 1
ATOM 4167 O O . SER B 1 48 ? 0.999 10.438 36.812 1 71.19 48 SER B O 1
ATOM 4169 N N . SER B 1 49 ? 0.056 9.984 35.031 1 61.66 49 SER B N 1
ATOM 4170 C CA . SER B 1 49 ? 0.26 8.562 35.281 1 61.66 49 SER B CA 1
ATOM 4171 C C . SER B 1 49 ? 1.739 8.195 35.219 1 61.66 49 SER B C 1
ATOM 4173 O O . SER B 1 49 ? 2.371 8.328 34.156 1 61.66 49 SER B O 1
ATOM 4175 N N . SER B 1 50 ? 2.492 8.766 36.219 1 47.41 50 SER B N 1
ATOM 4176 C CA . SER B 1 50 ? 3.891 8.375 36.375 1 47.41 50 SER B CA 1
ATOM 4177 C C . SER B 1 50 ? 4.094 6.902 36.031 1 47.41 50 SER B C 1
ATOM 4179 O O . SER B 1 50 ? 3.48 6.027 36.656 1 47.41 50 SER B O 1
ATOM 4181 N N . SER B 1 51 ? 4.219 6.391 34.938 1 43.66 51 SER B N 1
ATOM 4182 C CA . SER B 1 51 ? 5.094 5.238 35.125 1 43.66 51 SER B CA 1
ATOM 4183 C C . SER B 1 51 ? 6.188 5.527 36.156 1 43.66 51 SER B C 1
ATOM 4185 O O . SER B 1 51 ? 6.68 6.652 36.219 1 43.66 51 SER B O 1
ATOM 4187 N N . SER B 1 52 ? 6.117 4.883 37.281 1 37.38 52 SER B N 1
ATOM 4188 C CA . SER B 1 52 ? 7.121 4.984 38.344 1 37.38 52 SER B CA 1
ATOM 4189 C C . SER B 1 52 ? 8.477 5.402 37.781 1 37.38 52 SER B C 1
ATOM 4191 O O . SER B 1 52 ? 9.07 4.684 36.969 1 37.38 52 SER B O 1
ATOM 4193 N N . THR B 1 53 ? 8.664 6.676 37.625 1 37.72 53 THR B N 1
ATOM 4194 C CA . THR B 1 53 ? 9.984 7.207 37.281 1 37.72 53 THR B CA 1
ATOM 4195 C C . THR B 1 53 ? 11.047 6.656 38.219 1 37.72 53 THR B C 1
ATOM 4197 O O . THR B 1 53 ? 11.359 7.277 39.25 1 37.72 53 THR B O 1
ATOM 4200 N N . SER B 1 54 ? 10.992 5.551 38.844 1 34.22 54 SER B N 1
ATOM 4201 C CA . SER B 1 54 ? 12.336 5.336 39.375 1 34.22 54 SER B CA 1
ATOM 4202 C C . SER B 1 54 ? 13.398 5.684 38.344 1 34.22 54 SER B C 1
ATOM 4204 O O . SER B 1 54 ? 13.242 5.387 37.156 1 34.22 54 SER B O 1
ATOM 4206 N N . PRO B 1 55 ? 14.359 6.637 38.625 1 39.5 55 PRO B N 1
ATOM 4207 C CA . PRO B 1 55 ? 15.43 7.098 37.75 1 39.5 55 PRO B CA 1
ATOM 4208 C C . PRO B 1 55 ? 15.859 6.031 36.75 1 39.5 55 PRO B C 1
ATOM 4210 O O . PRO B 1 55 ? 16.172 6.352 35.594 1 39.5 55 PRO B O 1
ATOM 4213 N N . TRP B 1 56 ? 16.391 4.902 37.219 1 37.03 56 TRP B N 1
ATOM 4214 C CA . TRP B 1 56 ? 17.047 3.818 36.5 1 37.03 56 TRP B CA 1
ATOM 4215 C C . TRP B 1 56 ? 16.016 2.945 35.781 1 37.03 56 TRP B C 1
ATOM 4217 O O . TRP B 1 56 ? 16.328 1.848 35.312 1 37.03 56 TRP B O 1
ATOM 4227 N N . SER B 1 57 ? 14.727 3.059 35.969 1 39.94 57 SER B N 1
ATOM 4228 C CA . SER B 1 57 ? 13.812 2.039 35.469 1 39.94 57 SER B CA 1
ATOM 4229 C C . SER B 1 57 ? 13.734 2.064 33.938 1 39.94 57 SER B C 1
ATOM 4231 O O . SER B 1 57 ? 13.602 3.131 33.344 1 39.94 57 SER B O 1
ATOM 4233 N N . SER B 1 58 ? 14.328 1.066 33.219 1 49.81 58 SER B N 1
ATOM 4234 C CA . SER B 1 58 ? 14.438 0.668 31.828 1 49.81 58 SER B CA 1
ATOM 4235 C C . SER B 1 58 ? 13.133 0.908 31.078 1 49.81 58 SER B C 1
ATOM 4237 O O . SER B 1 58 ? 13.109 0.943 29.844 1 49.81 58 SER B O 1
ATOM 4239 N N . LYS B 1 59 ? 12.031 1.204 31.75 1 49.28 59 LYS B N 1
ATOM 4240 C CA . LYS B 1 59 ? 10.695 1.285 31.156 1 49.28 59 LYS B CA 1
ATOM 4241 C C . LYS B 1 59 ? 10.555 2.541 30.297 1 49.28 59 LYS B C 1
ATOM 4243 O O . LYS B 1 59 ? 9.992 2.49 29.203 1 49.28 59 LYS B O 1
ATOM 4248 N N . PRO B 1 60 ? 11.172 3.684 30.766 1 51.69 60 PRO B N 1
ATOM 4249 C CA . PRO B 1 60 ? 10.984 4.855 29.906 1 51.69 60 PRO B CA 1
ATOM 4250 C C . PRO B 1 60 ? 11.773 4.77 28.609 1 51.69 60 PRO B C 1
ATOM 4252 O O . PRO B 1 60 ? 11.305 5.234 27.562 1 51.69 60 PRO B O 1
ATOM 4255 N N . ILE B 1 61 ? 12.938 4.145 28.641 1 55.75 61 ILE B N 1
ATOM 4256 C CA . ILE B 1 61 ? 13.75 4.02 27.438 1 55.75 61 ILE B CA 1
ATOM 4257 C C . ILE B 1 61 ? 13.094 3.041 26.469 1 55.75 61 ILE B C 1
ATOM 4259 O O . ILE B 1 61 ? 13.047 3.287 25.266 1 55.75 61 ILE B O 1
ATOM 4263 N N . ILE B 1 62 ? 12.508 2.014 27.125 1 57.81 62 ILE B N 1
ATOM 4264 C CA . ILE B 1 62 ? 11.875 1.015 26.266 1 57.81 62 ILE B CA 1
ATOM 4265 C C . ILE B 1 62 ? 10.625 1.605 25.625 1 57.81 62 ILE B C 1
ATOM 4267 O O . ILE B 1 62 ? 10.359 1.376 24.438 1 57.81 62 ILE B O 1
ATOM 4271 N N . SER B 1 63 ? 9.906 2.387 26.391 1 63.75 63 SER B N 1
ATOM 4272 C CA . SER B 1 63 ? 8.711 3.004 25.828 1 63.75 63 SER B CA 1
ATOM 4273 C C . SER B 1 63 ? 9.07 4.016 24.734 1 63.75 63 SER B C 1
ATOM 4275 O O . SER B 1 63 ? 8.391 4.098 23.703 1 63.75 63 SER B O 1
ATOM 4277 N N . SER B 1 64 ? 10.188 4.633 25 1 71.06 64 SER B N 1
ATOM 4278 C CA . SER B 1 64 ? 10.648 5.594 24.016 1 71.06 64 SER B CA 1
ATOM 4279 C C . SER B 1 64 ? 11.125 4.895 22.75 1 71.06 64 SER B C 1
ATOM 4281 O O . SER B 1 64 ? 10.867 5.367 21.641 1 71.06 64 SER B O 1
ATOM 4283 N N . LEU B 1 65 ? 11.672 3.777 22.953 1 77.94 65 LEU B N 1
ATOM 4284 C CA . LEU B 1 65 ? 12.164 3.027 21.797 1 77.94 65 LEU B CA 1
ATOM 4285 C C . LEU B 1 65 ? 11 2.473 20.969 1 77.94 65 LEU B C 1
ATOM 4287 O O . LEU B 1 65 ? 11.062 2.439 19.75 1 77.94 65 LEU B O 1
ATOM 4291 N N . SER B 1 66 ? 9.961 2.211 21.703 1 80.5 66 SER B N 1
ATOM 4292 C CA . SER B 1 66 ? 8.789 1.703 21 1 80.5 66 SER B CA 1
ATOM 4293 C C . SER B 1 66 ? 8.148 2.781 20.141 1 80.5 66 SER B C 1
ATOM 4295 O O . SER B 1 66 ? 7.684 2.5 19.031 1 80.5 66 SER B O 1
ATOM 4297 N N . ASP B 1 67 ? 8.266 3.949 20.578 1 82 67 ASP B N 1
ATOM 4298 C CA . ASP B 1 67 ? 7.676 5.055 19.828 1 82 67 ASP B CA 1
ATOM 4299 C C . ASP B 1 67 ? 8.477 5.348 18.562 1 82 67 ASP B C 1
ATOM 4301 O O . ASP B 1 67 ? 7.926 5.82 17.562 1 82 67 ASP B O 1
ATOM 4305 N N . VAL B 1 68 ? 9.664 4.98 18.672 1 85 68 VAL B N 1
ATOM 4306 C CA . VAL B 1 68 ? 10.555 5.273 17.547 1 85 68 VAL B CA 1
ATOM 4307 C C . VAL B 1 68 ? 10.422 4.191 16.484 1 85 68 VAL B C 1
ATOM 4309 O O . VAL B 1 68 ? 10.461 4.484 15.289 1 85 68 VAL B O 1
ATOM 4312 N N . PHE B 1 69 ? 10.086 3.002 16.891 1 89.44 69 PHE B N 1
ATOM 4313 C CA . PHE B 1 69 ? 10.203 1.902 15.945 1 89.44 69 PHE B CA 1
ATOM 4314 C C . PHE B 1 69 ? 8.836 1.305 15.633 1 89.44 69 PHE B C 1
ATOM 4316 O O . PHE B 1 69 ? 8.688 0.553 14.672 1 89.44 69 PHE B O 1
ATOM 4323 N N . LEU B 1 70 ? 7.855 1.652 16.438 1 89.5 70 LEU B N 1
ATOM 4324 C CA . LEU B 1 70 ? 6.52 1.108 16.203 1 89.5 70 LEU B CA 1
ATOM 4325 C C . LEU B 1 70 ? 5.547 2.207 15.781 1 89.5 70 LEU B C 1
ATOM 4327 O O . LEU B 1 70 ? 5.738 3.375 16.125 1 89.5 70 LEU B O 1
ATOM 4331 N N . PRO B 1 71 ? 4.574 1.857 15.016 1 90 71 PRO B N 1
ATOM 4332 C CA . PRO B 1 71 ? 3.611 2.861 14.555 1 90 71 PRO B CA 1
ATOM 4333 C C . PRO B 1 71 ? 2.703 3.367 15.68 1 90 71 PRO B C 1
ATOM 4335 O O . PRO B 1 71 ? 2.535 2.691 16.688 1 90 71 PRO B O 1
ATOM 4338 N N . SER B 1 72 ? 2.227 4.555 15.492 1 88.81 72 SER B N 1
ATOM 4339 C CA . SER B 1 72 ? 1.265 5.117 16.438 1 88.81 72 SER B CA 1
ATOM 4340 C C . SER B 1 72 ? 0.018 4.246 16.547 1 88.81 72 SER B C 1
ATOM 4342 O O . SER B 1 72 ? -0.482 3.744 15.531 1 88.81 72 SER B O 1
ATOM 4344 N N . GLY B 1 73 ? -0.416 4.086 17.844 1 88.94 73 GLY B N 1
ATOM 4345 C CA . GLY B 1 73 ? -1.61 3.285 18.062 1 88.94 73 GLY B CA 1
ATOM 4346 C C . GLY B 1 73 ? -1.318 1.804 18.203 1 88.94 73 GLY B C 1
ATOM 4347 O O . GLY B 1 73 ? -2.23 1.005 18.422 1 88.94 73 GLY B O 1
ATOM 4348 N N . TYR B 1 74 ? -0.065 1.442 17.984 1 89.38 74 TYR B N 1
ATOM 4349 C CA . TYR B 1 74 ? 0.298 0.043 18.188 1 89.38 74 TYR B CA 1
ATOM 4350 C C . TYR B 1 74 ? -0.194 -0.464 19.531 1 89.38 74 TYR B C 1
ATOM 4352 O O . TYR B 1 74 ? -0.104 0.242 20.531 1 89.38 74 TYR B O 1
ATOM 4360 N N . PRO B 1 75 ? -0.795 -1.643 19.5 1 89.69 75 PRO B N 1
ATOM 4361 C CA . PRO B 1 75 ? -0.852 -2.703 18.5 1 89.69 75 PRO B CA 1
ATOM 4362 C C . PRO B 1 75 ? -2.152 -2.689 17.688 1 89.69 75 PRO B C 1
ATOM 4364 O O . PRO B 1 75 ? -2.281 -3.412 16.703 1 89.69 75 PRO B O 1
ATOM 4367 N N . GLN B 1 76 ? -3.053 -1.777 18.016 1 89.12 76 GLN B N 1
ATOM 4368 C CA . GLN B 1 76 ? -4.363 -1.793 17.359 1 89.12 76 GLN B CA 1
ATOM 4369 C C . GLN B 1 76 ? -4.281 -1.271 15.938 1 89.12 76 GLN B C 1
ATOM 4371 O O . GLN B 1 76 ? -5.141 -1.579 15.109 1 89.12 76 GLN B O 1
ATOM 4376 N N . SER B 1 77 ? -3.268 -0.527 15.727 1 90.94 77 SER B N 1
ATOM 4377 C CA . SER B 1 77 ? -3.143 0.142 14.438 1 90.94 77 SER B CA 1
ATOM 4378 C C . SER B 1 77 ? -2.578 -0.8 13.375 1 90.94 77 SER B C 1
ATOM 4380 O O . SER B 1 77 ? -2.486 -0.439 12.203 1 90.94 77 SER B O 1
ATOM 4382 N N . VAL B 1 78 ? -2.174 -2.061 13.773 1 93.38 78 VAL B N 1
ATOM 4383 C CA . VAL B 1 78 ? -1.572 -3.018 12.852 1 93.38 78 VAL B CA 1
ATOM 4384 C C . VAL B 1 78 ? -2.229 -4.387 13.023 1 93.38 78 VAL B C 1
ATOM 4386 O O . VAL B 1 78 ? -2.953 -4.613 14 1 93.38 78 VAL B O 1
ATOM 4389 N N . SER B 1 79 ? -2.021 -5.262 12.008 1 93.06 79 SER B N 1
ATOM 4390 C CA . SER B 1 79 ? -2.523 -6.629 12.109 1 93.06 79 SER B CA 1
ATOM 4391 C C . SER B 1 79 ? -1.771 -7.418 13.18 1 93.06 79 SER B C 1
ATOM 4393 O O . SER B 1 79 ? -0.652 -7.055 13.547 1 93.06 79 SER B O 1
ATOM 4395 N N . ASP B 1 80 ? -2.277 -8.516 13.641 1 89.81 80 ASP B N 1
ATOM 4396 C CA . ASP B 1 80 ? -1.75 -9.312 14.742 1 89.81 80 ASP B CA 1
ATOM 4397 C C . ASP B 1 80 ? -0.402 -9.93 14.375 1 89.81 80 ASP B C 1
ATOM 4399 O O . ASP B 1 80 ? 0.428 -10.18 15.25 1 89.81 80 ASP B O 1
ATOM 4403 N N . ASP B 1 81 ? -0.201 -10.117 13.141 1 89.5 81 ASP B N 1
ATOM 4404 C CA . ASP B 1 81 ? 1.009 -10.805 12.688 1 89.5 81 ASP B CA 1
ATOM 4405 C C . ASP B 1 81 ? 2.102 -9.797 12.328 1 89.5 81 ASP B C 1
ATOM 4407 O O . ASP B 1 81 ? 3.086 -10.156 11.672 1 89.5 81 ASP B O 1
ATOM 4411 N N . TYR B 1 82 ? 1.925 -8.539 12.711 1 88.81 82 TYR B N 1
ATOM 4412 C CA . TYR B 1 82 ? 2.902 -7.5 12.406 1 88.81 82 TYR B CA 1
ATOM 4413 C C . TYR B 1 82 ? 4.27 -7.852 12.984 1 88.81 82 TYR B C 1
ATOM 4415 O O . TYR B 1 82 ? 5.289 -7.695 12.312 1 88.81 82 TYR B O 1
ATOM 4423 N N . LEU B 1 83 ? 4.273 -8.297 14.188 1 82 83 LEU B N 1
ATOM 4424 C CA . LEU B 1 83 ? 5.5 -8.805 14.797 1 82 83 LEU B CA 1
ATOM 4425 C C . LEU B 1 83 ? 5.414 -10.305 15.016 1 82 83 LEU B C 1
ATOM 4427 O O . LEU B 1 83 ? 4.391 -10.812 15.477 1 82 83 LEU B O 1
ATOM 4431 N N . PRO B 1 84 ? 6.453 -10.977 14.5 1 70.88 84 PRO B N 1
ATOM 4432 C CA . PRO B 1 84 ? 6.434 -12.43 14.703 1 70.88 84 PRO B CA 1
ATOM 4433 C C . PRO B 1 84 ? 6.508 -12.82 16.172 1 70.88 84 PRO B C 1
ATOM 4435 O O . PRO B 1 84 ? 7.008 -12.047 17 1 70.88 84 PRO B O 1
ATOM 4438 N N . PRO B 1 85 ? 5.848 -13.977 16.469 1 57.94 85 PRO B N 1
ATOM 4439 C CA . PRO B 1 85 ? 5.98 -14.469 17.828 1 57.94 85 PRO B CA 1
ATOM 4440 C C . PRO B 1 85 ? 7.43 -14.758 18.219 1 57.94 85 PRO B C 1
ATOM 4442 O O . PRO B 1 85 ? 8.258 -15.047 17.359 1 57.94 85 PRO B O 1
ATOM 4445 N N . PRO B 1 86 ? 7.75 -14.352 19.469 1 53.41 86 PRO B N 1
ATOM 4446 C CA . PRO B 1 86 ? 9.125 -14.617 19.891 1 53.41 86 PRO B CA 1
ATOM 4447 C C . PRO B 1 86 ? 9.531 -16.078 19.703 1 53.41 86 PRO B C 1
ATOM 4449 O O . PRO B 1 86 ? 8.688 -16.969 19.812 1 53.41 86 PRO B O 1
ATOM 4452 N N . LEU B 1 87 ? 10.539 -16.359 18.891 1 46.31 87 LEU B N 1
ATOM 4453 C CA . LEU B 1 87 ? 11.047 -17.719 18.703 1 46.31 87 LEU B CA 1
ATOM 4454 C C . LEU B 1 87 ? 11.164 -18.453 20.047 1 46.31 87 LEU B C 1
ATOM 4456 O O . LEU B 1 87 ? 11.109 -19.672 20.094 1 46.31 87 LEU B O 1
ATOM 4460 N N . LEU B 1 88 ? 11.844 -17.891 21.172 1 37.59 88 LEU B N 1
ATOM 4461 C CA . LEU B 1 88 ? 12.07 -18.578 22.438 1 37.59 88 LEU B CA 1
ATOM 4462 C C . LEU B 1 88 ? 10.992 -18.219 23.453 1 37.59 88 LEU B C 1
ATOM 4464 O O . LEU B 1 88 ? 10.531 -17.078 23.5 1 37.59 88 LEU B O 1
ATOM 4468 N N . PRO B 1 89 ? 10.312 -19.156 24.125 1 36.75 89 PRO B N 1
ATOM 4469 C CA . PRO B 1 89 ? 9.297 -18.984 25.172 1 36.75 89 PRO B CA 1
ATOM 4470 C C . PRO B 1 89 ? 9.688 -17.938 26.203 1 36.75 89 PRO B C 1
ATOM 4472 O O . PRO B 1 89 ? 8.938 -17.703 27.156 1 36.75 89 PRO B O 1
ATOM 4475 N N . SER B 1 90 ? 10.992 -17.906 26.781 1 32.72 90 SER B N 1
ATOM 4476 C CA . SER B 1 90 ? 11.219 -17.172 28.016 1 32.72 90 SER B CA 1
ATOM 4477 C C . SER B 1 90 ? 10.734 -15.734 27.906 1 32.72 90 SER B C 1
ATOM 4479 O O . SER B 1 90 ? 10.578 -15.203 26.797 1 32.72 90 SER B O 1
ATOM 4481 N N . GLY B 1 91 ? 10.422 -14.945 29.094 1 32.56 91 GLY B N 1
ATOM 4482 C CA . GLY B 1 91 ? 9.969 -13.625 29.5 1 32.56 91 GLY B CA 1
ATOM 4483 C C . GLY B 1 91 ? 10.516 -12.508 28.625 1 32.56 91 GLY B C 1
ATOM 4484 O O . GLY B 1 91 ? 10.273 -11.328 28.906 1 32.56 91 GLY B O 1
ATOM 4485 N N . SER B 1 92 ? 11.789 -12.672 28.281 1 29.92 92 SER B N 1
ATOM 4486 C CA . SER B 1 92 ? 12.453 -11.43 27.875 1 29.92 92 SER B CA 1
ATOM 4487 C C . SER B 1 92 ? 11.805 -10.82 26.641 1 29.92 92 SER B C 1
ATOM 4489 O O . SER B 1 92 ? 11.055 -11.5 25.938 1 29.92 92 SER B O 1
ATOM 4491 N N . SER B 1 93 ? 12.367 -9.617 26.125 1 29.36 93 SER B N 1
ATOM 4492 C CA . SER B 1 93 ? 12.016 -8.516 25.234 1 29.36 93 SER B CA 1
ATOM 4493 C C . SER B 1 93 ? 11.734 -9 23.828 1 29.36 93 SER B C 1
ATOM 4495 O O . SER B 1 93 ? 12.461 -9.844 23.297 1 29.36 93 SER B O 1
ATOM 4497 N N . ARG B 1 94 ? 10.547 -8.984 23.359 1 34.5 94 ARG B N 1
ATOM 4498 C CA . ARG B 1 94 ? 9.891 -8.93 22.047 1 34.5 94 ARG B CA 1
ATOM 4499 C C . ARG B 1 94 ? 10.797 -8.281 21.016 1 34.5 94 ARG B C 1
ATOM 4501 O O . ARG B 1 94 ? 10.5 -7.184 20.531 1 34.5 94 ARG B O 1
ATOM 4508 N N . SER B 1 95 ? 12.07 -8.273 21.109 1 30.58 95 SER B N 1
ATOM 4509 C CA . SER B 1 95 ? 12.773 -7.477 20.109 1 30.58 95 SER B CA 1
ATOM 4510 C C . SER B 1 95 ? 12.68 -8.117 18.734 1 30.58 95 SER B C 1
ATOM 4512 O O . SER B 1 95 ? 13.57 -7.945 17.891 1 30.58 95 SER B O 1
ATOM 4514 N N . ILE B 1 96 ? 11.75 -9.062 18.438 1 32.44 96 ILE B N 1
ATOM 4515 C CA . ILE B 1 96 ? 11.828 -9.781 17.172 1 32.44 96 ILE B CA 1
ATOM 4516 C C . ILE B 1 96 ? 11.641 -8.812 16.016 1 32.44 96 ILE B C 1
ATOM 4518 O O . ILE B 1 96 ? 10.781 -7.93 16.062 1 32.44 96 ILE B O 1
ATOM 4522 N N . SER B 1 97 ? 12.656 -8.773 15.117 1 32.25 97 SER B N 1
ATOM 4523 C CA . SER B 1 97 ? 12.852 -8.078 13.844 1 32.25 97 SER B CA 1
ATOM 4524 C C . SER B 1 97 ? 11.742 -8.422 12.859 1 32.25 97 SER B C 1
ATOM 4526 O O . SER B 1 97 ? 11.336 -9.578 12.75 1 32.25 97 SER B O 1
ATOM 4528 N N . HIS B 1 98 ? 10.906 -7.727 12.68 1 35.94 98 HIS B N 1
ATOM 4529 C CA . HIS B 1 98 ? 9.898 -7.758 11.625 1 35.94 98 HIS B CA 1
ATOM 4530 C C . HIS B 1 98 ? 10.492 -8.258 10.312 1 35.94 98 HIS B C 1
ATOM 4532 O O . HIS B 1 98 ? 11.547 -7.793 9.891 1 35.94 98 HIS B O 1
ATOM 4538 N N . PRO B 1 99 ? 10.094 -9.43 9.906 1 35.69 99 PRO B N 1
ATOM 4539 C CA . PRO B 1 99 ? 10.594 -10.062 8.688 1 35.69 99 PRO B CA 1
ATOM 4540 C C . PRO B 1 99 ? 10.727 -9.086 7.523 1 35.69 99 PRO B C 1
ATOM 4542 O O . PRO B 1 99 ? 11.555 -9.289 6.633 1 35.69 99 PRO B O 1
ATOM 4545 N N . ALA B 1 100 ? 9.797 -8.219 7.438 1 35.28 100 ALA B N 1
ATOM 4546 C CA . ALA B 1 100 ? 9.891 -7.375 6.25 1 35.28 100 ALA B CA 1
ATOM 4547 C C . ALA B 1 100 ? 11.242 -6.672 6.18 1 35.28 100 ALA B C 1
ATOM 4549 O O . ALA B 1 100 ? 11.578 -6.059 5.164 1 35.28 100 ALA B O 1
ATOM 4550 N N . GLN B 1 101 ? 11.938 -6.598 7.316 1 34.97 101 GLN B N 1
ATOM 4551 C CA . GLN B 1 101 ? 12.969 -5.598 7.566 1 34.97 101 GLN B CA 1
ATOM 4552 C C . GLN B 1 101 ? 14.32 -6.066 7.035 1 34.97 101 GLN B C 1
ATOM 4554 O O . GLN B 1 101 ? 15.266 -5.277 6.945 1 34.97 101 GLN B O 1
ATOM 4559 N N . LEU B 1 102 ? 14.586 -7.414 7.07 1 34.53 102 LEU B N 1
ATOM 4560 C CA . LEU B 1 102 ? 16 -7.734 6.898 1 34.53 102 LEU B CA 1
ATOM 4561 C C . LEU B 1 102 ? 16.438 -7.547 5.449 1 34.53 102 LEU B C 1
ATOM 4563 O O . LEU B 1 102 ? 17 -8.453 4.844 1 34.53 102 LEU B O 1
ATOM 4567 N N . HIS B 1 103 ? 15.75 -6.91 4.73 1 33.66 103 HIS B N 1
ATOM 4568 C CA . HIS B 1 103 ? 16.156 -7.004 3.33 1 33.66 103 HIS B CA 1
ATOM 4569 C C . HIS B 1 103 ? 17.562 -6.477 3.123 1 33.66 103 HIS B C 1
ATOM 4571 O O . HIS B 1 103 ? 18.281 -6.934 2.23 1 33.66 103 HIS B O 1
ATOM 4577 N N . ARG B 1 104 ? 17.656 -5.043 3.359 1 34.19 104 ARG B N 1
ATOM 4578 C CA . ARG B 1 104 ? 18.781 -4.473 2.629 1 34.19 104 ARG B CA 1
ATOM 4579 C C . ARG B 1 104 ? 20.094 -4.754 3.34 1 34.19 104 ARG B C 1
ATOM 4581 O O . ARG B 1 104 ? 20.594 -3.916 4.098 1 34.19 104 ARG B O 1
ATOM 4588 N N . PRO B 1 105 ? 20.234 -5.898 3.943 1 34.38 105 PRO B N 1
ATOM 4589 C CA . PRO B 1 105 ? 21.547 -5.945 4.609 1 34.38 105 PRO B CA 1
ATOM 4590 C C . PRO B 1 105 ? 22.641 -5.293 3.785 1 34.38 105 PRO B C 1
ATOM 4592 O O . PRO B 1 105 ? 23.359 -4.422 4.285 1 34.38 105 PRO B O 1
ATOM 4595 N N . THR B 1 106 ? 23.359 -6.289 3.004 1 33.84 106 THR B N 1
ATOM 4596 C CA . THR B 1 106 ? 24.75 -6.52 2.621 1 33.84 106 THR B CA 1
ATOM 4597 C C . THR B 1 106 ? 25.141 -5.625 1.448 1 33.84 106 THR B C 1
ATOM 4599 O O . THR B 1 106 ? 26.219 -5.797 0.858 1 33.84 106 THR B O 1
ATOM 4602 N N . GLN B 1 107 ? 24.203 -4.953 0.914 1 33.94 107 GLN B N 1
ATOM 4603 C CA . GLN B 1 107 ? 24.891 -4.316 -0.199 1 33.94 107 GLN B CA 1
ATOM 4604 C C . GLN B 1 107 ? 26.172 -3.631 0.272 1 33.94 107 GLN B C 1
ATOM 4606 O O . GLN B 1 107 ? 27.141 -3.537 -0.479 1 33.94 107 GLN B O 1
ATOM 4611 N N . ARG B 1 108 ? 26.047 -3.158 1.521 1 33.91 108 ARG B N 1
ATOM 4612 C CA . ARG B 1 108 ? 27.203 -2.404 1.991 1 33.91 108 ARG B CA 1
ATOM 4613 C C . ARG B 1 108 ? 28.328 -3.342 2.422 1 33.91 108 ARG B C 1
ATOM 4615 O O . ARG B 1 108 ? 29.438 -2.891 2.748 1 33.91 108 ARG B O 1
ATOM 4622 N N . ALA B 1 109 ? 27.969 -4.543 2.734 1 34.16 109 ALA B N 1
ATOM 4623 C CA . ALA B 1 109 ? 29.156 -5.375 2.934 1 34.16 109 ALA B CA 1
ATOM 4624 C C . ALA B 1 109 ? 30.109 -5.254 1.75 1 34.16 109 ALA B C 1
ATOM 4626 O O . ALA B 1 109 ? 31.297 -5.586 1.865 1 34.16 109 ALA B O 1
ATOM 4627 N N . LYS B 1 110 ? 29.516 -5.02 0.653 1 35.41 110 LYS B N 1
ATOM 4628 C CA . LYS B 1 110 ? 30.406 -4.828 -0.489 1 35.41 110 LYS B CA 1
ATOM 4629 C C . LYS B 1 110 ? 31.406 -3.709 -0.224 1 35.41 110 LYS B C 1
ATOM 4631 O O . LYS B 1 110 ? 32.531 -3.744 -0.725 1 35.41 110 LYS B O 1
ATOM 4636 N N . GLN B 1 111 ? 30.906 -2.676 0.523 1 35.03 111 GLN B N 1
ATOM 4637 C CA . GLN B 1 111 ? 31.859 -1.579 0.649 1 35.03 111 GLN B CA 1
ATOM 4638 C C . GLN B 1 111 ? 33 -1.942 1.604 1 35.03 111 GLN B C 1
ATOM 4640 O O . GLN B 1 111 ? 34 -1.255 1.65 1 35.03 111 GLN B O 1
ATOM 4645 N N . LEU B 1 112 ? 32.594 -2.787 2.504 1 33.19 112 LEU B N 1
ATOM 4646 C CA . LEU B 1 112 ? 33.688 -2.992 3.463 1 33.19 112 LEU B CA 1
ATOM 4647 C C . LEU B 1 112 ? 34.75 -3.91 2.887 1 33.19 112 LEU B C 1
ATOM 4649 O O . LEU B 1 112 ? 35.781 -4.137 3.518 1 33.19 112 LEU B O 1
ATOM 4653 N N . THR B 1 113 ? 34.312 -4.758 2.002 1 30.72 113 THR B N 1
ATOM 4654 C CA . THR B 1 113 ? 35.469 -5.582 1.612 1 30.72 113 THR B CA 1
ATOM 4655 C C . THR B 1 113 ? 36.375 -4.816 0.672 1 30.72 113 THR B C 1
ATOM 4657 O O . THR B 1 113 ? 36 -4.43 -0.427 1 30.72 113 THR B O 1
ATOM 4660 N N . PRO B 1 114 ? 37.312 -4.211 1.182 1 33.81 114 PRO B N 1
ATOM 4661 C CA . PRO B 1 114 ? 38.406 -3.664 0.35 1 33.81 114 PRO B CA 1
ATOM 4662 C C . PRO B 1 114 ? 38.719 -4.547 -0.854 1 33.81 114 PRO B C 1
ATOM 4664 O O . PRO B 1 114 ? 39.312 -4.082 -1.819 1 33.81 114 PRO B O 1
ATOM 4667 N N . THR B 1 115 ? 38.438 -5.84 -0.678 1 33 115 THR B N 1
ATOM 4668 C CA . THR B 1 115 ? 38.938 -6.738 -1.7 1 33 115 THR B CA 1
ATOM 4669 C C . THR B 1 115 ? 38.156 -6.582 -3.006 1 33 115 THR B C 1
ATOM 4671 O O . THR B 1 115 ? 38.625 -7.027 -4.062 1 33 115 THR B O 1
ATOM 4674 N N . GLN B 1 116 ? 36.938 -6.25 -2.93 1 34.16 116 GLN B N 1
ATOM 4675 C CA . GLN B 1 116 ? 36.219 -6.258 -4.191 1 34.16 116 GLN B CA 1
ATOM 4676 C C . GLN B 1 116 ? 36.719 -5.172 -5.133 1 34.16 116 GLN B C 1
ATOM 4678 O O . GLN B 1 116 ? 36.719 -5.355 -6.352 1 34.16 116 GLN B O 1
ATOM 4683 N N . HIS B 1 117 ? 36.938 -4.008 -4.625 1 34.03 117 HIS B N 1
ATOM 4684 C CA . HIS B 1 117 ? 37.562 -3.061 -5.531 1 34.03 117 HIS B CA 1
ATOM 4685 C C . HIS B 1 117 ? 38.938 -3.557 -5.965 1 34.03 117 HIS B C 1
ATOM 4687 O O . HIS B 1 117 ? 39.438 -3.17 -7.023 1 34.03 117 HIS B O 1
ATOM 4693 N N . THR B 1 118 ? 39.594 -4.293 -5.074 1 32.06 118 THR B N 1
ATOM 4694 C CA . THR B 1 118 ? 40.875 -4.797 -5.535 1 32.06 118 THR B CA 1
ATOM 4695 C C . THR B 1 118 ? 40.688 -5.895 -6.578 1 32.06 118 THR B C 1
ATOM 4697 O O . THR B 1 118 ? 41.562 -6.141 -7.398 1 32.06 118 THR B O 1
ATOM 4700 N N . GLY B 1 119 ? 39.688 -6.727 -6.406 1 33.06 119 GLY B N 1
ATOM 4701 C CA . GLY B 1 119 ? 39.594 -7.867 -7.305 1 33.06 119 GLY B CA 1
ATOM 4702 C C . GLY B 1 119 ? 39.188 -7.488 -8.719 1 33.06 119 GLY B C 1
ATOM 4703 O O . GLY B 1 119 ? 39.438 -8.25 -9.656 1 33.06 119 GLY B O 1
ATOM 4704 N N . VAL B 1 120 ? 38.156 -6.73 -8.789 1 34.97 120 VAL B N 1
ATOM 4705 C CA . VAL B 1 120 ? 38.031 -6.363 -10.195 1 34.97 120 VAL B CA 1
ATOM 4706 C C . VAL B 1 120 ? 39.219 -5.516 -10.617 1 34.97 120 VAL B C 1
ATOM 4708 O O . VAL B 1 120 ? 39.062 -4.512 -11.32 1 34.97 120 VAL B O 1
ATOM 4711 N N . GLY B 1 121 ? 40.062 -5.113 -9.68 1 31.62 121 GLY B N 1
ATOM 4712 C CA . GLY B 1 121 ? 41.312 -4.727 -10.258 1 31.62 121 GLY B CA 1
ATOM 4713 C C . GLY B 1 121 ? 41.812 -5.672 -11.344 1 31.62 121 GLY B C 1
ATOM 4714 O O . GLY B 1 121 ? 41.812 -6.891 -11.156 1 31.62 121 GLY B O 1
ATOM 4715 N N . VAL B 1 122 ? 41.531 -5.523 -12.57 1 34.56 122 VAL B N 1
ATOM 4716 C CA . VAL B 1 122 ? 42.531 -5.945 -13.555 1 34.56 122 VAL B CA 1
ATOM 4717 C C . VAL B 1 122 ? 43.906 -5.969 -12.898 1 34.56 122 VAL B C 1
ATOM 4719 O O . VAL B 1 122 ? 44.469 -4.918 -12.57 1 34.56 122 VAL B O 1
ATOM 4722 N N . GLY B 1 123 ? 44.094 -6.59 -11.875 1 33.97 123 GLY B N 1
ATOM 4723 C CA . GLY B 1 123 ? 45.5 -6.855 -11.625 1 33.97 123 GLY B CA 1
ATOM 4724 C C . GLY B 1 123 ? 46.375 -6.648 -12.852 1 33.97 123 GLY B C 1
ATOM 4725 O O . GLY B 1 123 ? 47.562 -6.887 -12.812 1 33.97 123 GLY B O 1
ATOM 4726 N N . ASN B 1 124 ? 45.688 -7.02 -14.031 1 36.16 124 ASN B N 1
ATOM 4727 C CA . ASN B 1 124 ? 46.688 -6.652 -15.055 1 36.16 124 ASN B CA 1
ATOM 4728 C C . ASN B 1 124 ? 46.906 -5.141 -15.102 1 36.16 124 ASN B C 1
ATOM 4730 O O . ASN B 1 124 ? 45.969 -4.375 -15.328 1 36.16 124 ASN B O 1
ATOM 4734 N N . ALA B 1 125 ? 47.781 -4.66 -14.414 1 39.62 125 ALA B N 1
ATOM 4735 C CA . ALA B 1 125 ? 48.312 -3.312 -14.586 1 39.62 125 ALA B CA 1
ATOM 4736 C C . ALA B 1 125 ? 47.875 -2.713 -15.914 1 39.62 125 ALA B C 1
ATOM 4738 O O . ALA B 1 125 ? 47.844 -1.491 -16.078 1 39.62 125 ALA B O 1
ATOM 4739 N N . ASN B 1 126 ? 47.625 -3.531 -16.891 1 39.72 126 ASN B N 1
ATOM 4740 C CA . ASN B 1 126 ? 47.312 -3.07 -18.25 1 39.72 126 ASN B CA 1
ATOM 4741 C C . ASN B 1 126 ? 45.812 -2.959 -18.469 1 39.72 126 ASN B C 1
ATOM 4743 O O . ASN B 1 126 ? 45.375 -2.75 -19.609 1 39.72 126 ASN B O 1
ATOM 4747 N N . ALA B 1 127 ? 44.969 -3.4 -17.641 1 47.16 127 ALA B N 1
ATOM 4748 C CA . ALA B 1 127 ? 43.562 -3.236 -18 1 47.16 127 ALA B CA 1
ATOM 4749 C C . ALA B 1 127 ? 43.156 -1.77 -17.938 1 47.16 127 ALA B C 1
ATOM 4751 O O . ALA B 1 127 ? 43.406 -1.084 -16.953 1 47.16 127 ALA B O 1
ATOM 4752 N N . SER B 1 128 ? 42.719 -1.127 -19.031 1 56.75 128 SER B N 1
ATOM 4753 C CA . SER B 1 128 ? 42.406 0.274 -19.281 1 56.75 128 SER B CA 1
ATOM 4754 C C . SER B 1 128 ? 41.156 0.709 -18.516 1 56.75 128 SER B C 1
ATOM 4756 O O . SER B 1 128 ? 40.25 -0.092 -18.281 1 56.75 128 SER B O 1
ATOM 4758 N N . PRO B 1 129 ? 41.125 1.698 -17.594 1 59.19 129 PRO B N 1
ATOM 4759 C CA . PRO B 1 129 ? 40 2.371 -16.984 1 59.19 129 PRO B CA 1
ATOM 4760 C C . PRO B 1 129 ? 38.719 2.312 -17.859 1 59.19 129 PRO B C 1
ATOM 4762 O O . PRO B 1 129 ? 37.625 2.197 -17.344 1 59.19 129 PRO B O 1
ATOM 4765 N N . THR B 1 130 ? 38.844 2.096 -19.047 1 60.66 130 THR B N 1
ATOM 4766 C CA . THR B 1 130 ? 37.719 2.055 -20 1 60.66 130 THR B CA 1
ATOM 4767 C C . THR B 1 130 ? 37.031 0.7 -19.953 1 60.66 130 THR B C 1
ATOM 4769 O O . THR B 1 130 ? 35.781 0.628 -20 1 60.66 130 THR B O 1
ATOM 4772 N N . SER B 1 131 ? 37.844 -0.284 -19.703 1 65.56 131 SER B N 1
ATOM 4773 C CA . SER B 1 131 ? 37.25 -1.62 -19.672 1 65.56 131 SER B CA 1
ATOM 4774 C C . SER B 1 131 ? 36.406 -1.827 -18.406 1 65.56 131 SER B C 1
ATOM 4776 O O . SER B 1 131 ? 35.344 -2.449 -18.453 1 65.56 131 SER B O 1
ATOM 4778 N N . ALA B 1 132 ? 36.812 -1.26 -17.266 1 66.44 132 ALA B N 1
ATOM 4779 C CA . ALA B 1 132 ? 36.062 -1.337 -16 1 66.44 132 ALA B CA 1
ATOM 4780 C C . ALA B 1 132 ? 34.75 -0.57 -16.109 1 66.44 132 ALA B C 1
ATOM 4782 O O . ALA B 1 132 ? 33.719 -1.029 -15.609 1 66.44 132 ALA B O 1
ATOM 4783 N N . LEU B 1 133 ? 34.812 0.52 -16.781 1 66.25 133 LEU B N 1
ATOM 4784 C CA . LEU B 1 133 ? 33.625 1.332 -16.969 1 66.25 133 LEU B CA 1
ATOM 4785 C C . LEU B 1 133 ? 32.625 0.62 -17.859 1 66.25 133 LEU B C 1
ATOM 4787 O O . LEU B 1 133 ? 31.406 0.633 -17.578 1 66.25 133 LEU B O 1
ATOM 4791 N N . LEU B 1 134 ? 33.156 0.001 -18.875 1 67.94 134 LEU B N 1
ATOM 4792 C CA . LEU B 1 134 ? 32.281 -0.712 -19.797 1 67.94 134 LEU B CA 1
ATOM 4793 C C . LEU B 1 134 ? 31.625 -1.9 -19.109 1 67.94 134 LEU B C 1
ATOM 4795 O O . LEU B 1 134 ? 30.438 -2.17 -19.312 1 67.94 134 LEU B O 1
ATOM 4799 N N . LEU B 1 135 ? 32.406 -2.529 -18.281 1 70.81 135 LEU B N 1
ATOM 4800 C CA . LEU B 1 135 ? 31.859 -3.658 -17.547 1 70.81 135 LEU B CA 1
ATOM 4801 C C . LEU B 1 135 ? 30.766 -3.199 -16.578 1 70.81 135 LEU B C 1
ATOM 4803 O O . LEU B 1 135 ? 29.719 -3.848 -16.469 1 70.81 135 LEU B O 1
ATOM 4807 N N . HIS B 1 136 ? 30.984 -2.131 -15.922 1 72.06 136 HIS B N 1
ATOM 4808 C CA . HIS B 1 136 ? 30 -1.574 -15.008 1 72.06 136 HIS B CA 1
ATOM 4809 C C . HIS B 1 136 ? 28.719 -1.176 -15.734 1 72.06 136 HIS B C 1
ATOM 4811 O O . HIS B 1 136 ? 27.625 -1.392 -15.234 1 72.06 136 HIS B O 1
ATOM 4817 N N . ILE B 1 137 ? 28.875 -0.706 -16.922 1 71.44 137 ILE B N 1
ATOM 4818 C CA . ILE B 1 137 ? 27.734 -0.286 -17.719 1 71.44 137 ILE B CA 1
ATOM 4819 C C . ILE B 1 137 ? 26.938 -1.509 -18.156 1 71.44 137 ILE B C 1
ATOM 4821 O O . ILE B 1 137 ? 25.703 -1.499 -18.094 1 71.44 137 ILE B O 1
ATOM 4825 N N . LEU B 1 138 ? 27.656 -2.49 -18.547 1 74.06 138 LEU B N 1
ATOM 4826 C CA . LEU B 1 138 ? 26.984 -3.709 -18.984 1 74.06 138 LEU B CA 1
ATOM 4827 C C . LEU B 1 138 ? 26.219 -4.344 -17.828 1 74.06 138 LEU B C 1
ATOM 4829 O O . LEU B 1 138 ? 25.094 -4.832 -18.016 1 74.06 138 LEU B O 1
ATOM 4833 N N . GLN B 1 139 ? 26.812 -4.332 -16.625 1 77.62 139 GLN B N 1
ATOM 4834 C CA . GLN B 1 139 ? 26.141 -4.828 -15.43 1 77.62 139 GLN B CA 1
ATOM 4835 C C . GLN B 1 139 ? 24.875 -4.023 -15.133 1 77.62 139 GLN B C 1
ATOM 4837 O O . GLN B 1 139 ? 23.828 -4.598 -14.82 1 77.62 139 GLN B O 1
ATOM 4842 N N . ASP B 1 140 ? 25.016 -2.846 -15.289 1 77.88 140 ASP B N 1
ATOM 4843 C CA . ASP B 1 140 ? 23.891 -1.953 -15 1 77.88 140 ASP B CA 1
ATOM 4844 C C . ASP B 1 140 ? 22.766 -2.154 -16 1 77.88 140 ASP B C 1
ATOM 4846 O O . ASP B 1 140 ? 21.594 -2.229 -15.617 1 77.88 140 ASP B O 1
ATOM 4850 N N . ILE B 1 141 ? 23.125 -2.295 -17.219 1 81.12 141 ILE B N 1
ATOM 4851 C CA . ILE B 1 141 ? 22.125 -2.471 -18.266 1 81.12 141 ILE B CA 1
ATOM 4852 C C . ILE B 1 141 ? 21.438 -3.822 -18.094 1 81.12 141 ILE B C 1
ATOM 4854 O O . ILE B 1 141 ? 20.219 -3.92 -18.219 1 81.12 141 ILE B O 1
ATOM 4858 N N . SER B 1 142 ? 22.234 -4.824 -17.844 1 86.81 142 SER B N 1
ATOM 4859 C CA . SER B 1 142 ? 21.656 -6.148 -17.656 1 86.81 142 SER B CA 1
ATOM 4860 C C . SER B 1 142 ? 20.688 -6.164 -16.484 1 86.81 142 SER B C 1
ATOM 4862 O O . SER B 1 142 ? 19.625 -6.773 -16.562 1 86.81 142 SER B O 1
ATOM 4864 N N . GLY B 1 143 ? 21.031 -5.512 -15.383 1 89.31 143 GLY B N 1
ATOM 4865 C CA . GLY B 1 143 ? 20.141 -5.406 -14.234 1 89.31 143 GLY B CA 1
ATOM 4866 C C . GLY B 1 143 ? 18.859 -4.668 -14.555 1 89.31 143 GLY B C 1
ATOM 4867 O O . GLY B 1 143 ? 17.781 -5.082 -14.125 1 89.31 143 GLY B O 1
ATOM 4868 N N . ARG B 1 144 ? 18.906 -3.693 -15.32 1 89.12 144 ARG B N 1
ATOM 4869 C CA . ARG B 1 144 ? 17.75 -2.881 -15.672 1 89.12 144 ARG B CA 1
ATOM 4870 C C . ARG B 1 144 ? 16.812 -3.635 -16.609 1 89.12 144 ARG B C 1
ATOM 4872 O O . ARG B 1 144 ? 15.594 -3.596 -16.453 1 89.12 144 ARG B O 1
ATOM 4879 N N . ILE B 1 145 ? 17.406 -4.309 -17.531 1 91.38 145 ILE B N 1
ATOM 4880 C CA . ILE B 1 145 ? 16.594 -5.117 -18.438 1 91.38 145 ILE B CA 1
ATOM 4881 C C . ILE B 1 145 ? 15.906 -6.234 -17.672 1 91.38 145 ILE B C 1
ATOM 4883 O O . ILE B 1 145 ? 14.727 -6.527 -17.891 1 91.38 145 ILE B O 1
ATOM 4887 N N . ALA B 1 146 ? 16.672 -6.816 -16.781 1 93.69 146 ALA B N 1
ATOM 4888 C CA . ALA B 1 146 ? 16.109 -7.871 -15.938 1 93.69 146 ALA B CA 1
ATOM 4889 C C . ALA B 1 146 ? 14.938 -7.352 -15.117 1 93.69 146 ALA B C 1
ATOM 4891 O O . ALA B 1 146 ? 13.945 -8.055 -14.93 1 93.69 146 ALA B O 1
ATOM 4892 N N . THR B 1 147 ? 15.062 -6.172 -14.609 1 92.88 147 THR B N 1
ATOM 4893 C CA . THR B 1 147 ? 13.984 -5.551 -13.852 1 92.88 147 THR B CA 1
ATOM 4894 C C . THR B 1 147 ? 12.703 -5.477 -14.688 1 92.88 147 THR B C 1
ATOM 4896 O O . THR B 1 147 ? 11.633 -5.879 -14.234 1 92.88 147 THR B O 1
ATOM 4899 N N . ILE B 1 148 ? 12.805 -5.043 -15.914 1 92.81 148 ILE B N 1
ATOM 4900 C CA . ILE B 1 148 ? 11.656 -4.859 -16.797 1 92.81 148 ILE B CA 1
ATOM 4901 C C . ILE B 1 148 ? 11.039 -6.215 -17.125 1 92.81 148 ILE B C 1
ATOM 4903 O O . ILE B 1 148 ? 9.836 -6.406 -17 1 92.81 148 ILE B O 1
ATOM 4907 N N . CYS B 1 149 ? 11.891 -7.148 -17.484 1 94.31 149 CYS B N 1
ATOM 4908 C CA . CYS B 1 149 ? 11.414 -8.469 -17.891 1 94.31 149 CYS B CA 1
ATOM 4909 C C . CYS B 1 149 ? 10.773 -9.195 -16.719 1 94.31 149 CYS B C 1
ATOM 4911 O O . CYS B 1 149 ? 9.719 -9.828 -16.859 1 94.31 149 CYS B O 1
ATOM 4913 N N . PHE B 1 150 ? 11.391 -9.109 -15.57 1 94 150 PHE B N 1
ATOM 4914 C CA . PHE B 1 150 ? 10.883 -9.789 -14.391 1 94 150 PHE B CA 1
ATOM 4915 C C . PHE B 1 150 ? 9.547 -9.195 -13.953 1 94 150 PHE B C 1
ATOM 4917 O O . PHE B 1 150 ? 8.617 -9.93 -13.609 1 94 150 PHE B O 1
ATOM 4924 N N . ALA B 1 151 ? 9.484 -7.906 -13.945 1 93.44 151 ALA B N 1
ATOM 4925 C CA . ALA B 1 151 ? 8.227 -7.246 -13.594 1 93.44 151 ALA B CA 1
ATOM 4926 C C . ALA B 1 151 ? 7.105 -7.656 -14.539 1 93.44 151 ALA B C 1
ATOM 4928 O O . ALA B 1 151 ? 5.965 -7.852 -14.109 1 93.44 151 ALA B O 1
ATOM 4929 N N . HIS B 1 152 ? 7.395 -7.766 -15.75 1 91.62 152 HIS B N 1
ATOM 4930 C CA . HIS B 1 152 ? 6.406 -8.141 -16.75 1 91.62 152 HIS B CA 1
ATOM 4931 C C . HIS B 1 152 ? 5.957 -9.586 -16.562 1 91.62 152 HIS B C 1
ATOM 4933 O O . HIS B 1 152 ? 4.766 -9.891 -16.656 1 91.62 152 HIS B O 1
ATOM 4939 N N . ARG B 1 153 ? 6.852 -10.398 -16.25 1 91.38 153 ARG B N 1
ATOM 4940 C CA . ARG B 1 153 ? 6.574 -11.828 -16.219 1 91.38 153 ARG B CA 1
ATOM 4941 C C . ARG B 1 153 ? 5.824 -12.219 -14.938 1 91.38 153 ARG B C 1
ATOM 4943 O O . ARG B 1 153 ? 4.914 -13.047 -14.977 1 91.38 153 ARG B O 1
ATOM 4950 N N . ILE B 1 154 ? 6.203 -11.625 -13.859 1 92.81 154 ILE B N 1
ATOM 4951 C CA . ILE B 1 154 ? 5.66 -12.148 -12.609 1 92.81 154 ILE B CA 1
ATOM 4952 C C . ILE B 1 154 ? 4.797 -11.086 -11.93 1 92.81 154 ILE B C 1
ATOM 4954 O O . ILE B 1 154 ? 4.332 -11.289 -10.805 1 92.81 154 ILE B O 1
ATOM 4958 N N . GLY B 1 155 ? 4.547 -10.023 -12.562 1 93 155 GLY B N 1
ATOM 4959 C CA . GLY B 1 155 ? 3.822 -8.922 -11.953 1 93 155 GLY B CA 1
ATOM 4960 C C . GLY B 1 155 ? 2.496 -9.344 -11.352 1 93 155 GLY B C 1
ATOM 4961 O O . GLY B 1 155 ? 2.189 -8.992 -10.203 1 93 155 GLY B O 1
ATOM 4962 N N . THR B 1 156 ? 1.717 -10.109 -11.992 1 93.06 156 THR B N 1
ATOM 4963 C CA . THR B 1 156 ? 0.379 -10.492 -11.555 1 93.06 156 THR B CA 1
ATOM 4964 C C . THR B 1 156 ? 0.45 -11.562 -10.469 1 93.06 156 THR B C 1
ATOM 4966 O O . THR B 1 156 ? -0.512 -11.766 -9.719 1 93.06 156 THR B O 1
ATOM 4969 N N . ALA B 1 157 ? 1.592 -12.227 -10.398 1 95.25 157 ALA B N 1
ATOM 4970 C CA . ALA B 1 157 ? 1.744 -13.305 -9.422 1 95.25 157 ALA B CA 1
ATOM 4971 C C . ALA B 1 157 ? 2.25 -12.758 -8.086 1 95.25 157 ALA B C 1
ATOM 4973 O O . ALA B 1 157 ? 2.176 -13.438 -7.062 1 95.25 157 ALA B O 1
ATOM 4974 N N . LEU B 1 158 ? 2.742 -11.57 -8.07 1 95.12 158 LEU B N 1
ATOM 4975 C CA . LEU B 1 158 ? 3.414 -11.023 -6.898 1 95.12 158 LEU B CA 1
ATOM 4976 C C . LEU B 1 158 ? 2.436 -10.844 -5.742 1 95.12 158 LEU B C 1
ATOM 4978 O O . LEU B 1 158 ? 2.783 -11.094 -4.586 1 95.12 158 LEU B O 1
ATOM 4982 N N . GLU B 1 159 ? 1.195 -10.469 -6.07 1 94.69 159 GLU B N 1
ATOM 4983 C CA . GLU B 1 159 ? 0.215 -10.211 -5.023 1 94.69 159 GLU B CA 1
ATOM 4984 C C . GLU B 1 159 ? -0.303 -11.508 -4.418 1 94.69 159 GLU B C 1
ATOM 4986 O O . GLU B 1 159 ? -0.226 -11.711 -3.203 1 94.69 159 GLU B O 1
ATOM 4991 N N . PRO B 1 160 ? -0.73 -12.469 -5.203 1 95.44 160 PRO B N 1
ATOM 4992 C CA . PRO B 1 160 ? -1.236 -13.719 -4.629 1 95.44 160 PRO B CA 1
ATOM 4993 C C . PRO B 1 160 ? -0.147 -14.531 -3.936 1 95.44 160 PRO B C 1
ATOM 4995 O O . PRO B 1 160 ? -0.421 -15.227 -2.953 1 95.44 160 PRO B O 1
ATOM 4998 N N . GLU B 1 161 ? 1.047 -14.438 -4.438 1 96.44 161 GLU B N 1
ATOM 4999 C CA . GLU B 1 161 ? 2.15 -15.234 -3.904 1 96.44 161 GLU B CA 1
ATOM 5000 C C . GLU B 1 161 ? 3.178 -14.344 -3.205 1 96.44 161 GLU B C 1
ATOM 5002 O O . GLU B 1 161 ? 4.383 -14.562 -3.334 1 96.44 161 GLU B O 1
ATOM 5007 N N . CYS B 1 162 ? 2.689 -13.359 -2.572 1 95.19 162 CYS B N 1
ATOM 5008 C CA . CYS B 1 162 ? 3.543 -12.352 -1.953 1 95.19 162 CYS B CA 1
ATOM 5009 C C . CYS B 1 162 ? 4.543 -12.992 -0.999 1 95.19 162 CYS B C 1
ATOM 5011 O O . CYS B 1 162 ? 5.707 -12.594 -0.955 1 95.19 162 CYS B O 1
ATOM 5013 N N . LYS B 1 163 ? 4.16 -14.023 -0.151 1 95.94 163 LYS B N 1
ATOM 5014 C CA . LYS B 1 163 ? 5.055 -14.703 0.781 1 95.94 163 LYS B CA 1
ATOM 5015 C C . LYS B 1 163 ? 6.207 -15.383 0.043 1 95.94 163 LYS B C 1
ATOM 5017 O O . LYS B 1 163 ? 7.359 -15.297 0.473 1 95.94 163 LYS B O 1
ATOM 5022 N N . THR B 1 164 ? 5.895 -15.984 -1.039 1 96.81 164 THR B N 1
ATOM 5023 C CA . THR B 1 164 ? 6.898 -16.672 -1.851 1 96.81 164 THR B CA 1
ATOM 5024 C C . THR B 1 164 ? 7.934 -15.68 -2.371 1 96.81 164 THR B C 1
ATOM 5026 O O . THR B 1 164 ? 9.141 -15.914 -2.258 1 96.81 164 THR B O 1
ATOM 5029 N N . TYR B 1 165 ? 7.469 -14.594 -2.891 1 96.38 165 TYR B N 1
ATOM 5030 C CA . TYR B 1 165 ? 8.383 -13.656 -3.541 1 96.38 165 TYR B CA 1
ATOM 5031 C C . TYR B 1 165 ? 9.133 -12.828 -2.512 1 96.38 165 TYR B C 1
ATOM 5033 O O . TYR B 1 165 ? 10.227 -12.32 -2.787 1 96.38 165 TYR B O 1
ATOM 5041 N N . ARG B 1 166 ? 8.586 -12.688 -1.336 1 96.25 166 ARG B N 1
ATOM 5042 C CA . ARG B 1 166 ? 9.336 -12.047 -0.263 1 96.25 166 ARG B CA 1
ATOM 5043 C C . ARG B 1 166 ? 10.578 -12.859 0.099 1 96.25 166 ARG B C 1
ATOM 5045 O O . ARG B 1 166 ? 11.672 -12.305 0.219 1 96.25 166 ARG B O 1
ATOM 5052 N N . LEU B 1 167 ? 10.359 -14.141 0.26 1 96.75 167 LEU B N 1
ATOM 5053 C CA . LEU B 1 167 ? 11.492 -14.992 0.581 1 96.75 167 LEU B CA 1
ATOM 5054 C C . LEU B 1 167 ? 12.406 -15.164 -0.63 1 96.75 167 LEU B C 1
ATOM 5056 O O . LEU B 1 167 ? 13.625 -15.234 -0.489 1 96.75 167 LEU B O 1
ATOM 5060 N N . ALA B 1 168 ? 11.812 -15.25 -1.793 1 97.25 168 ALA B N 1
ATOM 5061 C CA . ALA B 1 168 ? 12.609 -15.336 -3.014 1 97.25 168 ALA B CA 1
ATOM 5062 C C . ALA B 1 168 ? 13.562 -14.148 -3.137 1 97.25 168 ALA B C 1
ATOM 5064 O O . ALA B 1 168 ? 14.695 -14.305 -3.588 1 97.25 168 ALA B O 1
ATOM 5065 N N . ALA B 1 169 ? 13.086 -12.977 -2.809 1 96.69 169 ALA B N 1
ATOM 5066 C CA . ALA B 1 169 ? 13.938 -11.789 -2.832 1 96.69 169 ALA B CA 1
ATOM 5067 C C . ALA B 1 169 ? 15.188 -12 -1.985 1 96.69 169 ALA B C 1
ATOM 5069 O O . ALA B 1 169 ? 16.297 -11.664 -2.412 1 96.69 169 ALA B O 1
ATOM 5070 N N . ASP B 1 170 ? 15.023 -12.609 -0.841 1 95.38 170 ASP B N 1
ATOM 5071 C CA . ASP B 1 170 ? 16.156 -12.891 0.033 1 95.38 170 ASP B CA 1
ATOM 5072 C C . ASP B 1 170 ? 17.109 -13.898 -0.607 1 95.38 170 ASP B C 1
ATOM 5074 O O . ASP B 1 170 ? 18.328 -13.758 -0.51 1 95.38 170 ASP B O 1
ATOM 5078 N N . VAL B 1 171 ? 16.562 -14.859 -1.197 1 96.88 171 VAL B N 1
ATOM 5079 C CA . VAL B 1 171 ? 17.375 -15.883 -1.86 1 96.88 171 VAL B CA 1
ATOM 5080 C C . VAL B 1 171 ? 18.172 -15.25 -3.002 1 96.88 171 VAL B C 1
ATOM 5082 O O . VAL B 1 171 ? 19.359 -15.484 -3.139 1 96.88 171 VAL B O 1
ATOM 5085 N N . PHE B 1 172 ? 17.484 -14.414 -3.801 1 96.31 172 PHE B N 1
ATOM 5086 C CA . PHE B 1 172 ? 18.156 -13.703 -4.879 1 96.31 172 PHE B CA 1
ATOM 5087 C C . PHE B 1 172 ? 19.328 -12.883 -4.34 1 96.31 172 PHE B C 1
ATOM 5089 O O . PHE B 1 172 ? 20.422 -12.922 -4.883 1 96.31 172 PHE B O 1
ATOM 5096 N N . ASN B 1 173 ? 19.047 -12.18 -3.303 1 94.25 173 ASN B N 1
ATOM 5097 C CA . ASN B 1 173 ? 20.047 -11.32 -2.697 1 94.25 173 ASN B CA 1
ATOM 5098 C C . ASN B 1 173 ? 21.234 -12.125 -2.18 1 94.25 173 ASN B C 1
ATOM 5100 O O . ASN B 1 173 ? 22.391 -11.742 -2.389 1 94.25 173 ASN B O 1
ATOM 5104 N N . ASP B 1 174 ? 21 -13.203 -1.467 1 94.19 174 ASP B N 1
ATOM 5105 C CA . ASP B 1 174 ? 22.047 -14.023 -0.885 1 94.19 174 ASP B CA 1
ATOM 5106 C C . ASP B 1 174 ? 22.922 -14.664 -1.972 1 94.19 174 ASP B C 1
ATOM 5108 O O . ASP B 1 174 ? 24.141 -14.703 -1.855 1 94.19 174 ASP B O 1
ATOM 5112 N N . ILE B 1 175 ? 22.297 -15.086 -3.057 1 96.06 175 ILE B N 1
ATOM 5113 C CA . ILE B 1 175 ? 23.062 -15.672 -4.152 1 96.06 175 ILE B CA 1
ATOM 5114 C C . ILE B 1 175 ? 23.906 -14.602 -4.832 1 96.06 175 ILE B C 1
ATOM 5116 O O . ILE B 1 175 ? 25.047 -14.852 -5.203 1 96.06 175 ILE B O 1
ATOM 5120 N N . ALA B 1 176 ? 23.312 -13.43 -5.004 1 92.69 176 ALA B N 1
ATOM 5121 C CA . ALA B 1 176 ? 24.078 -12.328 -5.574 1 92.69 176 ALA B CA 1
ATOM 5122 C C . ALA B 1 176 ? 25.312 -12.023 -4.73 1 92.69 176 ALA B C 1
ATOM 5124 O O . ALA B 1 176 ? 26.406 -11.805 -5.27 1 92.69 176 ALA B O 1
ATOM 5125 N N . MET B 1 177 ? 25.172 -12.055 -3.439 1 89.62 177 MET B N 1
ATOM 5126 C CA . MET B 1 177 ? 26.281 -11.789 -2.521 1 89.62 177 MET B CA 1
ATOM 5127 C C . MET B 1 177 ? 27.359 -12.859 -2.652 1 89.62 177 MET B C 1
ATOM 5129 O O . MET B 1 177 ? 28.547 -12.547 -2.648 1 89.62 177 MET B O 1
ATOM 5133 N N . ILE B 1 178 ? 26.969 -14.055 -2.766 1 92.5 178 ILE B N 1
ATOM 5134 C CA . ILE B 1 178 ? 27.922 -15.156 -2.93 1 92.5 178 ILE B CA 1
ATOM 5135 C C . ILE B 1 178 ? 28.703 -14.977 -4.227 1 92.5 178 ILE B C 1
ATOM 5137 O O . ILE B 1 178 ? 29.922 -15.125 -4.25 1 92.5 178 ILE B O 1
ATOM 5141 N N . LEU B 1 179 ? 28 -14.617 -5.27 1 91.62 179 LEU B N 1
ATOM 5142 C CA . LEU B 1 179 ? 28.641 -14.414 -6.559 1 91.62 179 LEU B CA 1
ATOM 5143 C C . LEU B 1 179 ? 29.625 -13.242 -6.5 1 91.62 179 LEU B C 1
ATOM 5145 O O . LEU B 1 179 ? 30.719 -13.32 -7.059 1 91.62 179 LEU B O 1
ATOM 5149 N N . ASP B 1 180 ? 29.219 -12.219 -5.812 1 85.69 180 ASP B N 1
ATOM 5150 C CA . ASP B 1 180 ? 30.109 -11.078 -5.629 1 85.69 180 ASP B CA 1
ATOM 5151 C C . ASP B 1 180 ? 31.391 -11.492 -4.898 1 85.69 180 ASP B C 1
ATOM 5153 O O . ASP B 1 180 ? 32.5 -11.086 -5.277 1 85.69 180 ASP B O 1
ATOM 5157 N N . CYS B 1 181 ? 31.297 -12.305 -3.918 1 83.12 181 CYS B N 1
ATOM 5158 C CA . CYS B 1 181 ? 32.438 -12.727 -3.113 1 83.12 181 CYS B CA 1
ATOM 5159 C C . CYS B 1 181 ? 33.312 -13.719 -3.881 1 83.12 181 CYS B C 1
ATOM 5161 O O . CYS B 1 181 ? 34.5 -13.797 -3.646 1 83.12 181 CYS B O 1
ATOM 5163 N N . LEU B 1 182 ? 32.75 -14.398 -4.836 1 87.62 182 LEU B N 1
ATOM 5164 C CA . LEU B 1 182 ? 33.469 -15.383 -5.633 1 87.62 182 LEU B CA 1
ATOM 5165 C C . LEU B 1 182 ? 34.156 -14.719 -6.832 1 87.62 182 LEU B C 1
ATOM 5167 O O . LEU B 1 182 ? 35.062 -15.281 -7.418 1 87.62 182 LEU B O 1
ATOM 5171 N N . SER B 1 183 ? 33.688 -13.586 -7.203 1 86.69 183 SER B N 1
ATOM 5172 C CA . SER B 1 183 ? 34.062 -12.945 -8.461 1 86.69 183 SER B CA 1
ATOM 5173 C C . SER B 1 183 ? 35.562 -12.703 -8.539 1 86.69 183 SER B C 1
ATOM 5175 O O . SER B 1 183 ? 36.188 -12.891 -9.586 1 86.69 183 SER B O 1
ATOM 5177 N N . PRO B 1 184 ? 36.281 -12.352 -7.391 1 81.81 184 PRO B N 1
ATOM 5178 C CA . PRO B 1 184 ? 37.75 -12.141 -7.484 1 81.81 184 PRO B CA 1
ATOM 5179 C C . PRO B 1 184 ? 38.5 -13.422 -7.785 1 81.81 184 PRO B C 1
ATOM 5181 O O . PRO B 1 184 ? 39.625 -13.367 -8.305 1 81.81 184 PRO B O 1
ATOM 5184 N N . GLY B 1 185 ? 37.938 -14.492 -7.535 1 84.69 185 GLY B N 1
ATOM 5185 C CA . GLY B 1 185 ? 38.594 -15.766 -7.781 1 84.69 185 GLY B CA 1
ATOM 5186 C C . GLY B 1 185 ? 38.375 -16.281 -9.195 1 84.69 185 GLY B C 1
ATOM 5187 O O . GLY B 1 185 ? 39.031 -17.234 -9.617 1 84.69 185 GLY B O 1
ATOM 5188 N N . VAL B 1 186 ? 37.469 -15.602 -9.938 1 88.88 186 VAL B N 1
ATOM 5189 C CA . VAL B 1 186 ? 37.188 -16.016 -11.305 1 88.88 186 VAL B CA 1
ATOM 5190 C C . VAL B 1 186 ? 38.156 -15.336 -12.266 1 88.88 186 VAL B C 1
ATOM 5192 O O . VAL B 1 186 ? 38.469 -14.156 -12.117 1 88.88 186 VAL B O 1
ATOM 5195 N N . PRO B 1 187 ? 38.812 -16.234 -13.172 1 85.44 187 PRO B N 1
ATOM 5196 C CA . PRO B 1 187 ? 39.75 -15.648 -14.133 1 85.44 187 PRO B CA 1
ATOM 5197 C C . PRO B 1 187 ? 39.156 -14.438 -14.859 1 85.44 187 PRO B C 1
ATOM 5199 O O . PRO B 1 187 ? 37.969 -14.414 -15.18 1 85.44 187 PRO B O 1
ATOM 5202 N N . ALA B 1 188 ? 40.062 -13.531 -15.094 1 79.62 188 ALA B N 1
ATOM 5203 C CA . ALA B 1 188 ? 39.656 -12.297 -15.773 1 79.62 188 ALA B CA 1
ATOM 5204 C C . ALA B 1 188 ? 39.156 -12.586 -17.188 1 79.62 188 ALA B C 1
ATOM 5206 O O . ALA B 1 188 ? 39.625 -13.523 -17.828 1 79.62 188 ALA B O 1
ATOM 5207 N N . GLY B 1 189 ? 38.094 -11.875 -17.703 1 79.75 189 GLY B N 1
ATOM 5208 C CA . GLY B 1 189 ? 37.531 -12.086 -19.031 1 79.75 189 GLY B CA 1
ATOM 5209 C C . GLY B 1 189 ? 36.031 -12.32 -19.031 1 79.75 189 GLY B C 1
ATOM 5210 O O . GLY B 1 189 ? 35.312 -11.766 -18.188 1 79.75 189 GLY B O 1
ATOM 5211 N N . PRO B 1 190 ? 35.625 -13.094 -19.969 1 83 190 PRO B N 1
ATOM 5212 C CA . PRO B 1 190 ? 34.188 -13.281 -20.125 1 83 190 PRO B CA 1
ATOM 5213 C C . PRO B 1 190 ? 33.531 -14 -18.938 1 83 190 PRO B C 1
ATOM 5215 O O . PRO B 1 190 ? 32.375 -13.75 -18.609 1 83 190 PRO B O 1
ATOM 5218 N N . ALA B 1 191 ? 34.281 -14.844 -18.297 1 88.56 191 ALA B N 1
ATOM 5219 C CA . ALA B 1 191 ? 33.75 -15.594 -17.172 1 88.56 191 ALA B CA 1
ATOM 5220 C C . ALA B 1 191 ? 33.438 -14.672 -15.984 1 88.56 191 ALA B C 1
ATOM 5222 O O . ALA B 1 191 ? 32.406 -14.805 -15.336 1 88.56 191 ALA B O 1
ATOM 5223 N N . ARG B 1 192 ? 34.312 -13.805 -15.719 1 86.81 192 ARG B N 1
ATOM 5224 C CA . ARG B 1 192 ? 34.094 -12.867 -14.625 1 86.81 192 ARG B CA 1
ATOM 5225 C C . ARG B 1 192 ? 32.938 -11.914 -14.93 1 86.81 192 ARG B C 1
ATOM 5227 O O . ARG B 1 192 ? 32.156 -11.562 -14.047 1 86.81 192 ARG B O 1
ATOM 5234 N N . VAL B 1 193 ? 32.875 -11.5 -16.141 1 84.31 193 VAL B N 1
ATOM 5235 C CA . VAL B 1 193 ? 31.781 -10.633 -16.562 1 84.31 193 VAL B CA 1
ATOM 5236 C C . VAL B 1 193 ? 30.453 -11.352 -16.391 1 84.31 193 VAL B C 1
ATOM 5238 O O . VAL B 1 193 ? 29.469 -10.766 -15.938 1 84.31 193 VAL B O 1
ATOM 5241 N N . ALA B 1 194 ? 30.469 -12.578 -16.719 1 88.81 194 ALA B N 1
ATOM 5242 C CA . ALA B 1 194 ? 29.25 -13.375 -16.594 1 88.81 194 ALA B CA 1
ATOM 5243 C C . ALA B 1 194 ? 28.812 -13.492 -15.141 1 88.81 194 ALA B C 1
ATOM 5245 O O . ALA B 1 194 ? 27.641 -13.359 -14.82 1 88.81 194 ALA B O 1
ATOM 5246 N N . VAL B 1 195 ? 29.781 -13.656 -14.289 1 90.31 195 VAL B N 1
ATOM 5247 C CA . VAL B 1 195 ? 29.5 -13.805 -12.867 1 90.31 195 VAL B CA 1
ATOM 5248 C C . VAL B 1 195 ? 28.953 -12.492 -12.305 1 90.31 195 VAL B C 1
ATOM 5250 O O . VAL B 1 195 ? 27.938 -12.484 -11.602 1 90.31 195 VAL B O 1
ATOM 5253 N N . LEU B 1 196 ? 29.562 -11.43 -12.656 1 86.31 196 LEU B N 1
ATOM 5254 C CA . LEU B 1 196 ? 29.156 -10.125 -12.148 1 86.31 196 LEU B CA 1
ATOM 5255 C C . LEU B 1 196 ? 27.812 -9.711 -12.734 1 86.31 196 LEU B C 1
ATOM 5257 O O . LEU B 1 196 ? 26.984 -9.109 -12.039 1 86.31 196 LEU B O 1
ATOM 5261 N N . SER B 1 197 ? 27.594 -10.047 -13.977 1 88.06 197 SER B N 1
ATOM 5262 C CA . SER B 1 197 ? 26.328 -9.742 -14.609 1 88.06 197 SER B CA 1
ATOM 5263 C C . SER B 1 197 ? 25.188 -10.547 -13.984 1 88.06 197 SER B C 1
ATOM 5265 O O . SER B 1 197 ? 24.078 -10.031 -13.789 1 88.06 197 SER B O 1
ATOM 5267 N N . THR B 1 198 ? 25.453 -11.758 -13.727 1 92.88 198 THR B N 1
ATOM 5268 C CA . THR B 1 198 ? 24.453 -12.594 -13.078 1 92.88 198 THR B CA 1
ATOM 5269 C C . THR B 1 198 ? 24.109 -12.047 -11.688 1 92.88 198 THR B C 1
ATOM 5271 O O . THR B 1 198 ? 22.953 -12.031 -11.289 1 92.88 198 THR B O 1
ATOM 5274 N N . ALA B 1 199 ? 25.109 -11.594 -10.977 1 90.56 199 ALA B N 1
ATOM 5275 C CA . ALA B 1 199 ? 24.875 -10.977 -9.672 1 90.56 199 ALA B CA 1
ATOM 5276 C C . ALA B 1 199 ? 24 -9.734 -9.805 1 90.56 199 ALA B C 1
ATOM 5278 O O . ALA B 1 199 ? 23.094 -9.516 -8.992 1 90.56 199 ALA B O 1
ATOM 5279 N N . GLY B 1 200 ? 24.297 -9.008 -10.812 1 88.31 200 GLY B N 1
ATOM 5280 C CA . GLY B 1 200 ? 23.484 -7.824 -11.078 1 88.31 200 GLY B CA 1
ATOM 5281 C C . GLY B 1 200 ? 22.047 -8.141 -11.383 1 88.31 200 GLY B C 1
ATOM 5282 O O . GLY B 1 200 ? 21.125 -7.461 -10.906 1 88.31 200 GLY B O 1
ATOM 5283 N N . VAL B 1 201 ? 21.859 -9.164 -12.148 1 93.31 201 VAL B N 1
ATOM 5284 C CA . VAL B 1 201 ? 20.5 -9.609 -12.492 1 93.31 201 VAL B CA 1
ATOM 5285 C C . VAL B 1 201 ? 19.781 -10.062 -11.227 1 93.31 201 VAL B C 1
ATOM 5287 O O . VAL B 1 201 ? 18.609 -9.703 -11.008 1 93.31 201 VAL B O 1
ATOM 5290 N N . LEU B 1 202 ? 20.453 -10.805 -10.445 1 94.69 202 LEU B N 1
ATOM 5291 C CA . LEU B 1 202 ? 19.844 -11.305 -9.219 1 94.69 202 LEU B CA 1
ATOM 5292 C C . LEU B 1 202 ? 19.484 -10.156 -8.281 1 94.69 202 LEU B C 1
ATOM 5294 O O . LEU B 1 202 ? 18.453 -10.188 -7.617 1 94.69 202 LEU B O 1
ATOM 5298 N N . ARG B 1 203 ? 20.281 -9.109 -8.25 1 92 203 ARG B N 1
ATOM 5299 C CA . ARG B 1 203 ? 19.969 -7.938 -7.445 1 92 203 ARG B CA 1
ATOM 5300 C C . ARG B 1 203 ? 18.734 -7.223 -7.977 1 92 203 ARG B C 1
ATOM 5302 O O . ARG B 1 203 ? 17.906 -6.723 -7.203 1 92 203 ARG B O 1
ATOM 5309 N N . ALA B 1 204 ? 18.672 -7.211 -9.25 1 92.25 204 ALA B N 1
ATOM 5310 C CA . ALA B 1 204 ? 17.5 -6.602 -9.875 1 92.25 204 ALA B CA 1
ATOM 5311 C C . ALA B 1 204 ? 16.234 -7.375 -9.523 1 92.25 204 ALA B C 1
ATOM 5313 O O . ALA B 1 204 ? 15.203 -6.773 -9.211 1 92.25 204 ALA B O 1
ATOM 5314 N N . LEU B 1 205 ? 16.344 -8.68 -9.602 1 95.56 205 LEU B N 1
ATOM 5315 C CA . LEU B 1 205 ? 15.203 -9.516 -9.242 1 95.56 205 LEU B CA 1
ATOM 5316 C C . LEU B 1 205 ? 14.828 -9.32 -7.781 1 95.56 205 LEU B C 1
ATOM 5318 O O . LEU B 1 205 ? 13.641 -9.258 -7.449 1 95.56 205 LEU B O 1
ATOM 5322 N N . CYS B 1 206 ? 15.805 -9.234 -6.961 1 95.06 206 CYS B N 1
ATOM 5323 C CA . CYS B 1 206 ? 15.57 -8.977 -5.543 1 95.06 206 CYS B CA 1
ATOM 5324 C C . CYS B 1 206 ? 14.836 -7.656 -5.34 1 95.06 206 CYS B C 1
ATOM 5326 O O . CYS B 1 206 ? 13.891 -7.582 -4.555 1 95.06 206 CYS B O 1
ATOM 5328 N N . GLY B 1 207 ? 15.258 -6.676 -6.074 1 92.62 207 GLY B N 1
ATOM 5329 C CA . GLY B 1 207 ? 14.641 -5.367 -5.961 1 92.62 207 GLY B CA 1
ATOM 5330 C C . GLY B 1 207 ? 13.164 -5.375 -6.312 1 92.62 207 GLY B C 1
ATOM 5331 O O . GLY B 1 207 ? 12.344 -4.82 -5.582 1 92.62 207 GLY B O 1
ATOM 5332 N N . VAL B 1 208 ? 12.844 -6.02 -7.355 1 94.44 208 VAL B N 1
ATOM 5333 C CA . VAL B 1 208 ? 11.461 -6.059 -7.82 1 94.44 208 VAL B CA 1
ATOM 5334 C C . VAL B 1 208 ? 10.625 -6.926 -6.875 1 94.44 208 VAL B C 1
ATOM 5336 O O . VAL B 1 208 ? 9.586 -6.484 -6.375 1 94.44 208 VAL B O 1
ATOM 5339 N N . ALA B 1 209 ? 11.117 -8.117 -6.648 1 96.38 209 ALA B N 1
ATOM 5340 C CA . ALA B 1 209 ? 10.383 -9.047 -5.785 1 96.38 209 ALA B CA 1
ATOM 5341 C C . ALA B 1 209 ? 10.258 -8.484 -4.371 1 96.38 209 ALA B C 1
ATOM 5343 O O . ALA B 1 209 ? 9.18 -8.539 -3.77 1 96.38 209 ALA B O 1
ATOM 5344 N N . GLY B 1 210 ? 11.352 -7.977 -3.893 1 95.06 210 GLY B N 1
ATOM 5345 C CA . GLY B 1 210 ? 11.367 -7.434 -2.545 1 95.06 210 GLY B CA 1
ATOM 5346 C C . GLY B 1 210 ? 10.5 -6.199 -2.389 1 95.06 210 GLY B C 1
ATOM 5347 O O . GLY B 1 210 ? 9.695 -6.113 -1.463 1 95.06 210 GLY B O 1
ATOM 5348 N N . GLY B 1 211 ? 10.641 -5.285 -3.299 1 92.5 211 GLY B N 1
ATOM 5349 C CA . GLY B 1 211 ? 9.852 -4.066 -3.25 1 92.5 211 GLY B CA 1
ATOM 5350 C C . GLY B 1 211 ? 8.359 -4.309 -3.393 1 92.5 211 GLY B C 1
ATOM 5351 O O . GLY B 1 211 ? 7.559 -3.725 -2.664 1 92.5 211 GLY B O 1
ATOM 5352 N N . SER B 1 212 ? 8.016 -5.133 -4.246 1 95.5 212 SER B N 1
ATOM 5353 C CA . SER B 1 212 ? 6.605 -5.402 -4.523 1 95.5 212 SER B CA 1
ATOM 5354 C C . SER B 1 212 ? 5.961 -6.188 -3.389 1 95.5 212 SER B C 1
ATOM 5356 O O . SER B 1 212 ? 4.836 -5.887 -2.977 1 95.5 212 SER B O 1
ATOM 5358 N N . SER B 1 213 ? 6.664 -7.203 -2.943 1 95.62 213 SER B N 1
ATOM 5359 C CA . SER B 1 213 ? 6.113 -7.973 -1.833 1 95.62 213 SER B CA 1
ATOM 5360 C C . SER B 1 213 ? 6.008 -7.129 -0.569 1 95.62 213 SER B C 1
ATOM 5362 O O . SER B 1 213 ? 5.055 -7.27 0.202 1 95.62 213 SER B O 1
ATOM 5364 N N . LYS B 1 214 ? 6.977 -6.254 -0.376 1 93.12 214 LYS B N 1
ATOM 5365 C CA . LYS B 1 214 ? 6.93 -5.344 0.763 1 93.12 214 LYS B CA 1
ATOM 5366 C C . LYS B 1 214 ? 5.699 -4.441 0.692 1 93.12 214 LYS B C 1
ATOM 5368 O O . LYS B 1 214 ? 5.059 -4.176 1.71 1 93.12 214 LYS B O 1
ATOM 5373 N N . ALA B 1 215 ? 5.434 -3.939 -0.459 1 93.44 215 ALA B N 1
ATOM 5374 C CA . ALA B 1 215 ? 4.258 -3.098 -0.647 1 93.44 215 ALA B CA 1
ATOM 5375 C C . ALA B 1 215 ? 2.982 -3.84 -0.258 1 93.44 215 ALA B C 1
ATOM 5377 O O . ALA B 1 215 ? 2.145 -3.305 0.472 1 93.44 215 ALA B O 1
ATOM 5378 N N . SER B 1 216 ? 2.896 -5.043 -0.698 1 94.69 216 SER B N 1
ATOM 5379 C CA . SER B 1 216 ? 1.721 -5.855 -0.398 1 94.69 216 SER B CA 1
ATOM 5380 C C . SER B 1 216 ? 1.64 -6.184 1.089 1 94.69 216 SER B C 1
ATOM 5382 O O . SER B 1 216 ? 0.568 -6.094 1.692 1 94.69 216 SER B O 1
ATOM 5384 N N . LEU B 1 217 ? 2.701 -6.566 1.701 1 94.69 217 LEU B N 1
ATOM 5385 C CA . LEU B 1 217 ? 2.73 -6.934 3.113 1 94.69 217 LEU B CA 1
ATOM 5386 C C . LEU B 1 217 ? 2.443 -5.723 3.994 1 94.69 217 LEU B C 1
ATOM 5388 O O . LEU B 1 217 ? 1.736 -5.832 5 1 94.69 217 LEU B O 1
ATOM 5392 N N . SER B 1 218 ? 3.031 -4.539 3.615 1 94.06 218 SER B N 1
ATOM 5393 C CA . SER B 1 218 ? 2.76 -3.318 4.371 1 94.06 218 SER B CA 1
ATOM 5394 C C . SER B 1 218 ? 1.272 -2.984 4.367 1 94.06 218 SER B C 1
ATOM 5396 O O . SER B 1 218 ? 0.722 -2.566 5.387 1 94.06 218 SER B O 1
ATOM 5398 N N . ALA B 1 219 ? 0.698 -3.168 3.236 1 94.25 219 ALA B N 1
ATOM 5399 C CA . ALA B 1 219 ? -0.74 -2.936 3.133 1 94.25 219 ALA B CA 1
ATOM 5400 C C . ALA B 1 219 ? -1.52 -3.926 3.992 1 94.25 219 ALA B C 1
ATOM 5402 O O . ALA B 1 219 ? -2.529 -3.566 4.605 1 94.25 219 ALA B O 1
ATOM 5403 N N . HIS B 1 220 ? -1.07 -5.156 4.035 1 93.94 220 HIS B N 1
ATOM 5404 C CA . HIS B 1 220 ? -1.695 -6.18 4.867 1 93.94 220 HIS B CA 1
ATOM 5405 C C . HIS B 1 220 ? -1.628 -5.809 6.344 1 93.94 220 HIS B C 1
ATOM 5407 O O . HIS B 1 220 ? -2.594 -6.008 7.086 1 93.94 220 HIS B O 1
ATOM 5413 N N . PHE B 1 221 ? -0.559 -5.23 6.781 1 94.94 221 PHE B N 1
ATOM 5414 C CA . PHE B 1 221 ? -0.33 -4.926 8.188 1 94.94 221 PHE B CA 1
ATOM 5415 C C . PHE B 1 221 ? -1.075 -3.66 8.602 1 94.94 221 PHE B C 1
ATOM 5417 O O . PHE B 1 221 ? -1.424 -3.488 9.766 1 94.94 221 PHE B O 1
ATOM 5424 N N . ALA B 1 222 ? -1.264 -2.732 7.68 1 93.94 222 ALA B N 1
ATOM 5425 C CA . ALA B 1 222 ? -1.86 -1.434 7.977 1 93.94 222 ALA B CA 1
ATOM 5426 C C . ALA B 1 222 ? -3.357 -1.566 8.242 1 93.94 222 ALA B C 1
ATOM 5428 O O . ALA B 1 222 ? -4.125 -1.913 7.34 1 93.94 222 ALA B O 1
ATOM 5429 N N . LYS B 1 223 ? -3.82 -1.243 9.453 1 91.75 223 LYS B N 1
ATOM 5430 C CA . LYS B 1 223 ? -5.23 -1.375 9.805 1 91.75 223 LYS B CA 1
ATOM 5431 C C . LYS B 1 223 ? -5.918 -0.013 9.836 1 91.75 223 LYS B C 1
ATOM 5433 O O . LYS B 1 223 ? -7.137 0.079 9.656 1 91.75 223 LYS B O 1
ATOM 5438 N N . TRP B 1 224 ? -5.102 1.064 10.031 1 87.94 224 TRP B N 1
ATOM 5439 C CA . TRP B 1 224 ? -5.684 2.387 10.234 1 87.94 224 TRP B CA 1
ATOM 5440 C C . TRP B 1 224 ? -5.395 3.293 9.039 1 87.94 224 TRP B C 1
ATOM 5442 O O . TRP B 1 224 ? -5.246 4.508 9.203 1 87.94 224 TRP B O 1
ATOM 5452 N N . GLY B 1 225 ? -5.203 2.742 7.914 1 87.44 225 GLY B N 1
ATOM 5453 C CA . GLY B 1 225 ? -4.816 3.574 6.785 1 87.44 225 GLY B CA 1
ATOM 5454 C C . GLY B 1 225 ? -3.488 4.277 6.988 1 87.44 225 GLY B C 1
ATOM 5455 O O . GLY B 1 225 ? -3.303 5.41 6.535 1 87.44 225 GLY B O 1
ATOM 5456 N N . ASN B 1 226 ? -2.592 3.678 7.684 1 92.94 226 ASN B N 1
ATOM 5457 C CA . ASN B 1 226 ? -1.296 4.246 8.039 1 92.94 226 ASN B CA 1
ATOM 5458 C C . ASN B 1 226 ? -0.157 3.562 7.289 1 92.94 226 ASN B C 1
ATOM 5460 O O . ASN B 1 226 ? 0.891 3.275 7.871 1 92.94 226 ASN B O 1
ATOM 5464 N N . LEU B 1 227 ? -0.363 3.264 6.043 1 94.44 227 LEU B N 1
ATOM 5465 C CA . LEU B 1 227 ? 0.598 2.557 5.203 1 94.44 227 LEU B CA 1
ATOM 5466 C C . LEU B 1 227 ? 1.916 3.32 5.125 1 94.44 227 LEU B C 1
ATOM 5468 O O . LEU B 1 227 ? 2.99 2.725 5.242 1 94.44 227 LEU B O 1
ATOM 5472 N N . ALA B 1 228 ? 1.876 4.609 4.961 1 95.38 228 ALA B N 1
ATOM 5473 C CA . ALA B 1 228 ? 3.09 5.418 4.852 1 95.38 228 ALA B CA 1
ATOM 5474 C C . ALA B 1 228 ? 3.883 5.395 6.152 1 95.38 228 ALA B C 1
ATOM 5476 O O . ALA B 1 228 ? 5.113 5.309 6.137 1 95.38 228 ALA B O 1
ATOM 5477 N N . GLU B 1 229 ? 3.197 5.496 7.207 1 94.19 229 GLU B N 1
ATOM 5478 C CA . GLU B 1 229 ? 3.871 5.438 8.5 1 94.19 229 GLU B CA 1
ATOM 5479 C C . GLU B 1 229 ? 4.566 4.094 8.703 1 94.19 229 GLU B C 1
ATOM 5481 O O . GLU B 1 229 ? 5.699 4.039 9.18 1 94.19 229 GLU B O 1
ATOM 5486 N N . LEU B 1 230 ? 3.816 3.035 8.359 1 94.25 230 LEU B N 1
ATOM 5487 C CA . LEU B 1 230 ? 4.395 1.701 8.484 1 94.25 230 LEU B CA 1
ATOM 5488 C C . LEU B 1 230 ? 5.664 1.576 7.648 1 94.25 230 LEU B C 1
ATOM 5490 O O . LEU B 1 230 ? 6.652 0.997 8.102 1 94.25 230 LEU B O 1
ATOM 5494 N N . ASN B 1 231 ? 5.633 2.1 6.469 1 93.56 231 ASN B N 1
ATOM 5495 C CA . ASN B 1 231 ? 6.812 2.07 5.605 1 93.56 231 ASN B CA 1
ATOM 5496 C C . ASN B 1 231 ? 7.977 2.84 6.223 1 93.56 231 ASN B C 1
ATOM 5498 O O . ASN B 1 231 ? 9.125 2.396 6.156 1 93.56 231 ASN B O 1
ATOM 5502 N N . ALA B 1 232 ? 7.723 3.969 6.805 1 94.06 232 ALA B N 1
ATOM 5503 C CA . ALA B 1 232 ? 8.758 4.773 7.453 1 94.06 232 ALA B CA 1
ATOM 5504 C C . ALA B 1 232 ? 9.352 4.039 8.648 1 94.06 232 ALA B C 1
ATOM 5506 O O . ALA B 1 232 ? 10.578 3.998 8.82 1 94.06 232 ALA B O 1
ATOM 5507 N N . LYS B 1 233 ? 8.492 3.475 9.484 1 92 233 LYS B N 1
ATOM 5508 C CA . LYS B 1 233 ? 8.953 2.744 10.664 1 92 233 LYS B CA 1
ATOM 5509 C C . LYS B 1 233 ? 9.734 1.496 10.266 1 92 233 LYS B C 1
ATOM 5511 O O . LYS B 1 233 ? 10.711 1.134 10.922 1 92 233 LYS B O 1
ATOM 5516 N N . ASP B 1 234 ? 9.258 0.867 9.188 1 90.12 234 ASP B N 1
ATOM 5517 C CA . ASP B 1 234 ? 9.992 -0.268 8.641 1 90.12 234 ASP B CA 1
ATOM 5518 C C . ASP B 1 234 ? 11.398 0.146 8.211 1 90.12 234 ASP B C 1
ATOM 5520 O O . ASP B 1 234 ? 12.367 -0.584 8.445 1 90.12 234 ASP B O 1
ATOM 5524 N N . SER B 1 235 ? 11.508 1.296 7.57 1 89.5 235 SER B N 1
ATOM 5525 C CA . SER B 1 235 ? 12.82 1.817 7.18 1 89.5 235 SER B CA 1
ATOM 5526 C C . SER B 1 235 ? 13.719 2.029 8.391 1 89.5 235 SER B C 1
ATOM 5528 O O . SER B 1 235 ? 14.914 1.73 8.352 1 89.5 235 SER B O 1
ATOM 5530 N N . SER B 1 236 ? 13.117 2.512 9.461 1 90.25 236 SER B N 1
ATOM 5531 C CA . SER B 1 236 ? 13.859 2.711 10.695 1 90.25 236 SER B CA 1
ATOM 5532 C C . SER B 1 236 ? 14.336 1.383 11.273 1 90.25 236 SER B C 1
ATOM 5534 O O . SER B 1 236 ? 15.492 1.261 11.703 1 90.25 236 SER B O 1
ATOM 5536 N N . GLN B 1 237 ? 13.453 0.457 11.242 1 88.12 237 GLN B N 1
ATOM 5537 C CA . GLN B 1 237 ? 13.789 -0.867 11.758 1 88.12 237 GLN B CA 1
ATOM 5538 C C . GLN B 1 237 ? 14.891 -1.52 10.93 1 88.12 237 GLN B C 1
ATOM 5540 O O . GLN B 1 237 ? 15.852 -2.059 11.477 1 88.12 237 GLN B O 1
ATOM 5545 N N . GLU B 1 238 ? 14.727 -1.415 9.609 1 85.38 238 GLU B N 1
ATOM 5546 C CA . GLU B 1 238 ? 15.75 -1.942 8.719 1 85.38 238 GLU B CA 1
ATOM 5547 C C . GLU B 1 238 ? 17.094 -1.256 8.953 1 85.38 238 GLU B C 1
ATOM 5549 O O . GLU B 1 238 ? 18.141 -1.907 8.953 1 85.38 238 GLU B O 1
ATOM 5554 N N . THR B 1 239 ? 17.062 -0.039 9.195 1 87.56 239 THR B N 1
ATOM 5555 C CA . THR B 1 239 ? 18.266 0.762 9.375 1 87.56 239 THR B CA 1
ATOM 5556 C C . THR B 1 239 ? 18.969 0.396 10.68 1 87.56 239 THR B C 1
ATOM 5558 O O . THR B 1 239 ? 20.188 0.226 10.711 1 87.56 239 THR B O 1
ATOM 5561 N N . VAL B 1 240 ? 18.297 0.258 11.742 1 86.19 240 VAL B N 1
ATOM 5562 C CA . VAL B 1 240 ? 18.906 -0.065 13.023 1 86.19 240 VAL B CA 1
ATOM 5563 C C . VAL B 1 240 ? 19.516 -1.463 12.969 1 86.19 240 VAL B C 1
ATOM 5565 O O . VAL B 1 240 ? 20.609 -1.694 13.508 1 86.19 240 VAL B O 1
ATOM 5568 N N . ILE B 1 241 ? 18.812 -2.381 12.352 1 82.69 241 ILE B N 1
ATOM 5569 C CA . ILE B 1 241 ? 19.328 -3.74 12.188 1 82.69 241 ILE B CA 1
ATOM 5570 C C . ILE B 1 241 ? 20.594 -3.721 11.352 1 82.69 241 ILE B C 1
ATOM 5572 O O . ILE B 1 241 ? 21.562 -4.406 11.664 1 82.69 241 ILE B O 1
ATOM 5576 N N . SER B 1 242 ? 20.516 -2.902 10.297 1 82.62 242 SER B N 1
ATOM 5577 C CA . SER B 1 242 ? 21.688 -2.773 9.438 1 82.62 242 SER B CA 1
ATOM 5578 C C . SER B 1 242 ? 22.875 -2.174 10.203 1 82.62 242 SER B C 1
ATOM 5580 O O . SER B 1 242 ? 24.016 -2.611 10.031 1 82.62 242 SER B O 1
ATOM 5582 N N . LEU B 1 243 ? 22.625 -1.204 11.016 1 82.06 243 LEU B N 1
ATOM 5583 C CA . LEU B 1 243 ? 23.672 -0.593 11.82 1 82.06 243 LEU B CA 1
ATOM 5584 C C . LEU B 1 243 ? 24.281 -1.604 12.797 1 82.06 243 LEU B C 1
ATOM 5586 O O . LEU B 1 243 ? 25.5 -1.684 12.945 1 82.06 243 LEU B O 1
ATOM 5590 N N . PHE B 1 244 ? 23.469 -2.34 13.375 1 83.44 244 PHE B N 1
ATOM 5591 C CA . PHE B 1 244 ? 23.922 -3.385 14.281 1 83.44 244 PHE B CA 1
ATOM 5592 C C . PHE B 1 244 ? 24.719 -4.453 13.531 1 83.44 244 PHE B C 1
ATOM 5594 O O . PHE B 1 244 ? 25.734 -4.938 14.023 1 83.44 244 PHE B O 1
ATOM 5601 N N . GLY B 1 245 ? 24.188 -4.816 12.391 1 79.31 245 GLY B N 1
ATOM 5602 C CA . GLY B 1 245 ? 24.906 -5.773 11.562 1 79.31 245 GLY B CA 1
ATOM 5603 C C . GLY B 1 245 ? 26.281 -5.293 11.156 1 79.31 245 GLY B C 1
ATOM 5604 O O . GLY B 1 245 ? 27.25 -6.066 11.172 1 79.31 245 GLY B O 1
ATOM 5605 N N . MET B 1 246 ? 26.328 -4.066 10.828 1 77.94 246 MET B N 1
ATOM 5606 C CA . MET B 1 246 ? 27.625 -3.496 10.453 1 77.94 246 MET B CA 1
ATOM 5607 C C . MET B 1 246 ? 28.594 -3.518 11.633 1 77.94 246 MET B C 1
ATOM 5609 O O . MET B 1 246 ? 29.781 -3.807 11.469 1 77.94 246 MET B O 1
ATOM 5613 N N . LEU B 1 247 ? 28.109 -3.211 12.766 1 79.88 247 LEU B N 1
ATOM 5614 C CA . LEU B 1 247 ? 28.938 -3.225 13.969 1 79.88 247 LEU B CA 1
ATOM 5615 C C . LEU B 1 247 ? 29.438 -4.633 14.266 1 79.88 247 LEU B C 1
ATOM 5617 O O . LEU B 1 247 ? 30.641 -4.848 14.438 1 79.88 247 LEU B O 1
ATOM 5621 N N . VAL B 1 248 ? 28.547 -5.562 14.227 1 82.5 248 VAL B N 1
ATOM 5622 C CA . VAL B 1 248 ? 28.891 -6.949 14.5 1 82.5 248 VAL B CA 1
ATOM 5623 C C . VAL B 1 248 ? 29.812 -7.477 13.406 1 82.5 248 VAL B C 1
ATOM 5625 O O . VAL B 1 248 ? 30.781 -8.188 13.688 1 82.5 248 VAL B O 1
ATOM 5628 N N . GLY B 1 249 ? 29.438 -7.133 12.195 1 77.5 249 GLY B N 1
ATOM 5629 C CA . GLY B 1 249 ? 30.266 -7.547 11.086 1 77.5 249 GLY B CA 1
ATOM 5630 C C . GLY B 1 249 ? 31.703 -7.027 11.188 1 77.5 249 GLY B C 1
ATOM 5631 O O . GLY B 1 249 ? 32.656 -7.766 10.93 1 77.5 249 GLY B O 1
ATOM 5632 N N . SER B 1 250 ? 31.906 -5.809 11.617 1 78 250 SER B N 1
ATOM 5633 C CA . SER B 1 250 ? 33.219 -5.227 11.773 1 78 250 SER B CA 1
ATOM 5634 C C . SER B 1 250 ? 34.031 -5.941 12.852 1 78 250 SER B C 1
ATOM 5636 O O . SER B 1 250 ? 35.219 -6.172 12.695 1 78 250 SER B O 1
ATOM 5638 N N . VAL B 1 251 ? 33.406 -6.266 13.867 1 82.12 251 VAL B N 1
ATOM 5639 C CA . VAL B 1 251 ? 34.094 -6.969 14.961 1 82.12 251 VAL B CA 1
ATOM 5640 C C . VAL B 1 251 ? 34.469 -8.375 14.516 1 82.12 251 VAL B C 1
ATOM 5642 O O . VAL B 1 251 ? 35.594 -8.828 14.758 1 82.12 251 VAL B O 1
ATOM 5645 N N . VAL B 1 252 ? 33.562 -9.008 13.812 1 81.12 252 VAL B N 1
ATOM 5646 C CA . VAL B 1 252 ? 33.812 -10.383 13.383 1 81.12 252 VAL B CA 1
ATOM 5647 C C . VAL B 1 252 ? 34.938 -10.43 12.375 1 81.12 252 VAL B C 1
ATOM 5649 O O . VAL B 1 252 ? 35.844 -11.273 12.477 1 81.12 252 VAL B O 1
ATOM 5652 N N . ILE B 1 253 ? 34.938 -9.531 11.453 1 77.56 253 ILE B N 1
ATOM 5653 C CA . ILE B 1 253 ? 35.938 -9.516 10.391 1 77.56 253 ILE B CA 1
ATOM 5654 C C . ILE B 1 253 ? 37.312 -9.227 10.977 1 77.56 253 ILE B C 1
ATOM 5656 O O . ILE B 1 253 ? 38.344 -9.719 10.477 1 77.56 253 ILE B O 1
ATOM 5660 N N . SER B 1 254 ? 37.375 -8.469 12.047 1 81.88 254 SER B N 1
ATOM 5661 C CA . SER B 1 254 ? 38.656 -8.109 12.664 1 81.88 254 SER B CA 1
ATOM 5662 C C . SER B 1 254 ? 39.281 -9.32 13.336 1 81.88 254 SER B C 1
ATOM 5664 O O . SER B 1 254 ? 40.5 -9.328 13.57 1 81.88 254 SER B O 1
ATOM 5666 N N . HIS B 1 255 ? 38.562 -10.258 13.492 1 85.25 255 HIS B N 1
ATOM 5667 C CA . HIS B 1 255 ? 39.094 -11.414 14.203 1 85.25 255 HIS B CA 1
ATOM 5668 C C . HIS B 1 255 ? 39.312 -12.594 13.266 1 85.25 255 HIS B C 1
ATOM 5670 O O . HIS B 1 255 ? 39.844 -13.633 13.672 1 85.25 255 HIS B O 1
ATOM 5676 N N . ILE B 1 256 ? 38.812 -12.391 12.078 1 81.56 256 ILE B N 1
ATOM 5677 C CA . ILE B 1 256 ? 38.906 -13.5 11.141 1 81.56 256 ILE B CA 1
ATOM 5678 C C . ILE B 1 256 ? 40 -13.234 10.117 1 81.56 256 ILE B C 1
ATOM 5680 O O . ILE B 1 256 ? 40.031 -12.18 9.477 1 81.56 256 ILE B O 1
ATOM 5684 N N . THR B 1 257 ? 41.031 -14.203 10.016 1 75.69 257 THR B N 1
ATOM 5685 C CA . THR B 1 257 ? 42.125 -13.961 9.117 1 75.69 257 THR B CA 1
ATOM 5686 C C . THR B 1 257 ? 42.188 -15.031 8.023 1 75.69 257 THR B C 1
ATOM 5688 O O . THR B 1 257 ? 42.781 -14.797 6.957 1 75.69 257 THR B O 1
ATOM 5691 N N . SER B 1 258 ? 41.5 -16.062 8.164 1 85.81 258 SER B N 1
ATOM 5692 C CA . SER B 1 258 ? 41.656 -17.141 7.191 1 85.81 258 SER B CA 1
ATOM 5693 C C . SER B 1 258 ? 40.5 -17.125 6.18 1 85.81 258 SER B C 1
ATOM 5695 O O . SER B 1 258 ? 39.375 -16.75 6.516 1 85.81 258 SER B O 1
ATOM 5697 N N . PHE B 1 259 ? 40.812 -17.484 4.918 1 84.06 259 PHE B N 1
ATOM 5698 C CA . PHE B 1 259 ? 39.844 -17.562 3.818 1 84.06 259 PHE B CA 1
ATOM 5699 C C . PHE B 1 259 ? 38.75 -18.578 4.125 1 84.06 259 PHE B C 1
ATOM 5701 O O . PHE B 1 259 ? 37.562 -18.281 3.949 1 84.06 259 PHE B O 1
ATOM 5708 N N . SER B 1 260 ? 39.156 -19.656 4.566 1 88.94 260 SER B N 1
ATOM 5709 C CA . SER B 1 260 ? 38.219 -20.719 4.848 1 88.94 260 SER B CA 1
ATOM 5710 C C . SER B 1 260 ? 37.25 -20.328 5.961 1 88.94 260 SER B C 1
ATOM 5712 O O . SER B 1 260 ? 36.062 -20.609 5.883 1 88.94 260 SER B O 1
ATOM 5714 N N . THR B 1 261 ? 37.781 -19.641 6.902 1 87.12 261 THR B N 1
ATOM 5715 C CA . THR B 1 261 ? 36.938 -19.219 8.016 1 87.12 261 THR B CA 1
ATOM 5716 C C . THR B 1 261 ? 35.969 -18.125 7.578 1 87.12 261 THR B C 1
ATOM 5718 O O . THR B 1 261 ? 34.844 -18.078 8.031 1 87.12 261 THR B O 1
ATOM 5721 N N . THR B 1 262 ? 36.438 -17.281 6.711 1 84.5 262 THR B N 1
ATOM 5722 C CA . THR B 1 262 ? 35.562 -16.219 6.199 1 84.5 262 THR B CA 1
ATOM 5723 C C . THR B 1 262 ? 34.375 -16.797 5.449 1 84.5 262 THR B C 1
ATOM 5725 O O . THR B 1 262 ? 33.219 -16.391 5.664 1 84.5 262 THR B O 1
ATOM 5728 N N . TRP B 1 263 ? 34.625 -17.812 4.668 1 89.44 263 TRP B N 1
ATOM 5729 C CA . TRP B 1 263 ? 33.562 -18.422 3.879 1 89.44 263 TRP B CA 1
ATOM 5730 C C . TRP B 1 263 ? 32.594 -19.203 4.773 1 89.44 263 TRP B C 1
ATOM 5732 O O . TRP B 1 263 ? 31.391 -19.188 4.566 1 89.44 263 TRP B O 1
ATOM 5742 N N . LEU B 1 264 ? 33.188 -19.828 5.699 1 91.88 264 LEU B N 1
ATOM 5743 C CA . LEU B 1 264 ? 32.375 -20.578 6.625 1 91.88 264 LEU B CA 1
ATOM 5744 C C . LEU B 1 264 ? 31.422 -19.656 7.387 1 91.88 264 LEU B C 1
ATOM 5746 O O . LEU B 1 264 ? 30.234 -19.938 7.508 1 91.88 264 LEU B O 1
ATOM 5750 N N . ILE B 1 265 ? 31.953 -18.562 7.863 1 87.62 265 ILE B N 1
ATOM 5751 C CA . ILE B 1 265 ? 31.141 -17.609 8.617 1 87.62 265 ILE B CA 1
ATOM 5752 C C . ILE B 1 265 ? 30.109 -16.969 7.691 1 87.62 265 ILE B C 1
ATOM 5754 O O . ILE B 1 265 ? 28.953 -16.766 8.086 1 87.62 265 ILE B O 1
ATOM 5758 N N . LEU B 1 266 ? 30.469 -16.641 6.477 1 87.81 266 LEU B N 1
ATOM 5759 C CA . LEU B 1 266 ? 29.547 -16.078 5.508 1 87.81 266 LEU B CA 1
ATOM 5760 C C . LEU B 1 266 ? 28.359 -17.016 5.273 1 87.81 266 LEU B C 1
ATOM 5762 O O . LEU B 1 266 ? 27.203 -16.594 5.336 1 87.81 266 LEU B O 1
ATOM 5766 N N . LEU B 1 267 ? 28.688 -18.297 5.051 1 93.31 267 LEU B N 1
ATOM 5767 C CA . LEU B 1 267 ? 27.641 -19.266 4.75 1 93.31 267 LEU B CA 1
ATOM 5768 C C . LEU B 1 267 ? 26.734 -19.469 5.961 1 93.31 267 LEU B C 1
ATOM 5770 O O . LEU B 1 267 ? 25.516 -19.625 5.812 1 93.31 267 LEU B O 1
ATOM 5774 N N . ILE B 1 268 ? 27.297 -19.422 7.152 1 92.56 268 ILE B N 1
ATOM 5775 C CA . ILE B 1 268 ? 26.516 -19.562 8.375 1 92.56 268 ILE B CA 1
ATOM 5776 C C . ILE B 1 268 ? 25.594 -18.359 8.547 1 92.56 268 ILE B C 1
ATOM 5778 O O . ILE B 1 268 ? 24.422 -18.516 8.875 1 92.56 268 ILE B O 1
ATOM 5782 N N . LEU B 1 269 ? 26.141 -17.156 8.297 1 88.12 269 LEU B N 1
ATOM 5783 C CA . LEU B 1 269 ? 25.344 -15.945 8.438 1 88.12 269 LEU B CA 1
ATOM 5784 C C . LEU B 1 269 ? 24.219 -15.906 7.414 1 88.12 269 LEU B C 1
ATOM 5786 O O . LEU B 1 269 ? 23.109 -15.477 7.719 1 88.12 269 LEU B O 1
ATOM 5790 N N . LEU B 1 270 ? 24.484 -16.391 6.219 1 91.94 270 LEU B N 1
ATOM 5791 C CA . LEU B 1 270 ? 23.453 -16.438 5.184 1 91.94 270 LEU B CA 1
ATOM 5792 C C . LEU B 1 270 ? 22.375 -17.438 5.523 1 91.94 270 LEU B C 1
ATOM 5794 O O . LEU B 1 270 ? 21.188 -17.188 5.32 1 91.94 270 LEU B O 1
ATOM 5798 N N . ALA B 1 271 ? 22.766 -18.562 6.031 1 95 271 ALA B N 1
ATOM 5799 C CA . ALA B 1 271 ? 21.797 -19.578 6.449 1 95 271 ALA B CA 1
ATOM 5800 C C . ALA B 1 271 ? 20.906 -19.062 7.578 1 95 271 ALA B C 1
ATOM 5802 O O . ALA B 1 271 ? 19.703 -19.297 7.586 1 95 271 ALA B O 1
ATOM 5803 N N . LEU B 1 272 ? 21.531 -18.375 8.484 1 91.75 272 LEU B N 1
ATOM 5804 C CA . LEU B 1 272 ? 20.781 -17.766 9.578 1 91.75 272 LEU B CA 1
ATOM 5805 C C . LEU B 1 272 ? 19.812 -16.703 9.062 1 91.75 272 LEU B C 1
ATOM 5807 O O . LEU B 1 272 ? 18.656 -16.641 9.477 1 91.75 272 LEU B O 1
ATOM 5811 N N . HIS B 1 273 ? 20.297 -15.898 8.156 1 90.12 273 HIS B N 1
ATOM 5812 C CA . HIS B 1 273 ? 19.484 -14.859 7.527 1 90.12 273 HIS B CA 1
ATOM 5813 C C . HIS B 1 273 ? 18.266 -15.461 6.852 1 90.12 273 HIS B C 1
ATOM 5815 O O . HIS B 1 273 ? 17.141 -15.008 7.082 1 90.12 273 HIS B O 1
ATOM 5821 N N . LEU B 1 274 ? 18.438 -16.5 6.082 1 94.5 274 LEU B N 1
ATOM 5822 C CA . LEU B 1 274 ? 17.344 -17.109 5.34 1 94.5 274 LEU B CA 1
ATOM 5823 C C . LEU B 1 274 ? 16.391 -17.828 6.277 1 94.5 274 LEU B C 1
ATOM 5825 O O . LEU B 1 274 ? 15.172 -17.797 6.078 1 94.5 274 LEU B O 1
ATOM 5829 N N . SER B 1 275 ? 16.938 -18.453 7.305 1 94.56 275 SER B N 1
ATOM 5830 C CA . SER B 1 275 ? 16.094 -19.188 8.258 1 94.56 275 SER B CA 1
ATOM 5831 C C . SER B 1 275 ? 15.211 -18.234 9.047 1 94.56 275 SER B C 1
ATOM 5833 O O . SER B 1 275 ? 14.023 -18.5 9.258 1 94.56 275 SER B O 1
ATOM 5835 N N . MET B 1 276 ? 15.781 -17.094 9.43 1 91.44 276 MET B N 1
ATOM 5836 C CA . MET B 1 276 ? 15.008 -16.094 10.172 1 91.44 276 MET B CA 1
ATOM 5837 C C . MET B 1 276 ? 13.922 -15.477 9.297 1 91.44 276 MET B C 1
ATOM 5839 O O . MET B 1 276 ? 12.797 -15.266 9.75 1 91.44 276 MET B O 1
ATOM 5843 N N . ASN B 1 277 ? 14.273 -15.18 8.07 1 92.5 277 ASN B N 1
ATOM 5844 C CA . ASN B 1 277 ? 13.289 -14.602 7.156 1 92.5 277 ASN B CA 1
ATOM 5845 C C . ASN B 1 277 ? 12.211 -15.609 6.777 1 92.5 277 ASN B C 1
ATOM 5847 O O . ASN B 1 277 ? 11.055 -15.234 6.566 1 92.5 277 ASN B O 1
ATOM 5851 N N . TYR B 1 278 ? 12.633 -16.875 6.66 1 94 278 TYR B N 1
ATOM 5852 C CA . TYR B 1 278 ? 11.648 -17.922 6.434 1 94 278 TYR B CA 1
ATOM 5853 C C . TYR B 1 278 ? 10.633 -17.969 7.566 1 94 278 TYR B C 1
ATO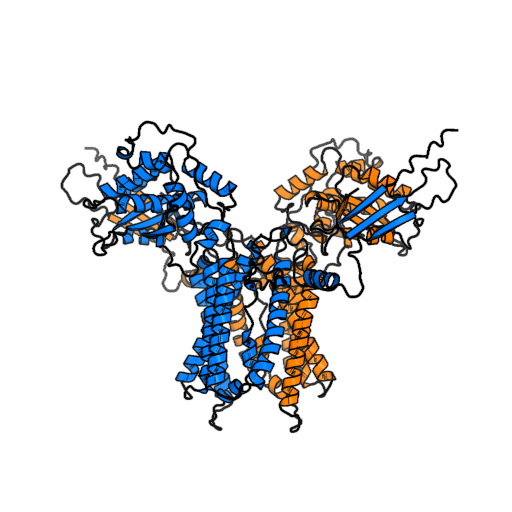M 5855 O O . TYR B 1 278 ? 9.422 -18.031 7.328 1 94 278 TYR B O 1
ATOM 5863 N N . ALA B 1 279 ? 11.102 -17.938 8.766 1 93.12 279 ALA B N 1
ATOM 5864 C CA . ALA B 1 279 ? 10.227 -17.969 9.938 1 93.12 279 ALA B CA 1
ATOM 5865 C C . ALA B 1 279 ? 9.312 -16.734 9.961 1 93.12 279 ALA B C 1
ATOM 5867 O O . ALA B 1 279 ? 8.133 -16.844 10.297 1 93.12 279 ALA B O 1
ATOM 5868 N N . ALA B 1 280 ? 9.836 -15.617 9.602 1 91.69 280 ALA B N 1
ATOM 5869 C CA . ALA B 1 280 ? 9.07 -14.375 9.602 1 91.69 280 ALA B CA 1
ATOM 5870 C C . ALA B 1 280 ? 7.953 -14.43 8.562 1 91.69 280 ALA B C 1
ATOM 5872 O O . ALA B 1 280 ? 6.812 -14.055 8.852 1 91.69 280 ALA B O 1
ATOM 5873 N N . VAL B 1 281 ? 8.305 -14.883 7.371 1 94.5 281 VAL B N 1
ATOM 5874 C CA . VAL B 1 281 ? 7.324 -14.945 6.289 1 94.5 281 VAL B CA 1
ATOM 5875 C C . VAL B 1 281 ? 6.242 -15.969 6.629 1 94.5 281 VAL B C 1
ATOM 5877 O O . VAL B 1 281 ? 5.062 -15.75 6.352 1 94.5 281 VAL B O 1
ATOM 5880 N N . ARG B 1 282 ? 6.629 -17.031 7.25 1 94.19 282 ARG B N 1
ATOM 5881 C CA . ARG B 1 282 ? 5.68 -18.078 7.629 1 94.19 282 ARG B CA 1
ATOM 5882 C C . ARG B 1 282 ? 4.711 -17.578 8.695 1 94.19 282 ARG B C 1
ATOM 5884 O O . ARG B 1 282 ? 3.57 -18.031 8.773 1 94.19 282 ARG B O 1
ATOM 5891 N N . ALA B 1 283 ? 5.121 -16.625 9.469 1 93.75 283 ALA B N 1
ATOM 5892 C CA . ALA B 1 283 ? 4.312 -16.109 10.57 1 93.75 283 ALA B CA 1
ATOM 5893 C C . ALA B 1 283 ? 3.244 -15.148 10.055 1 93.75 283 ALA B C 1
ATOM 5895 O O . ALA B 1 283 ? 2.291 -14.828 10.773 1 93.75 283 ALA B O 1
ATOM 5896 N N . VAL B 1 284 ? 3.395 -14.648 8.883 1 95.94 284 VAL B N 1
ATOM 5897 C CA . VAL B 1 284 ? 2.42 -13.727 8.312 1 95.94 284 VAL B CA 1
ATOM 5898 C C . VAL B 1 284 ? 1.102 -14.453 8.062 1 95.94 284 VAL B C 1
ATOM 5900 O O . VAL B 1 284 ? 1.09 -15.562 7.512 1 95.94 284 VAL B O 1
ATOM 5903 N N . GLN B 1 285 ? 0.054 -13.914 8.516 1 96.88 285 GLN B N 1
ATOM 5904 C CA . GLN B 1 285 ? -1.282 -14.484 8.367 1 96.88 285 GLN B CA 1
ATOM 5905 C C . GLN B 1 285 ? -2.084 -13.727 7.312 1 96.88 285 GLN B C 1
ATOM 5907 O O . GLN B 1 285 ? -2.922 -12.891 7.645 1 96.88 285 GLN B O 1
ATOM 5912 N N . MET B 1 286 ? -1.853 -14.062 6.039 1 96.69 286 MET B N 1
ATOM 5913 C CA . MET B 1 286 ? -2.586 -13.406 4.961 1 96.69 286 MET B CA 1
ATOM 5914 C C . MET B 1 286 ? -4.07 -13.75 5.02 1 96.69 286 MET B C 1
ATOM 5916 O O . MET B 1 286 ? -4.434 -14.891 5.32 1 96.69 286 MET B O 1
ATOM 5920 N N . THR B 1 287 ? -4.914 -12.828 4.652 1 97.19 287 THR B N 1
ATOM 5921 C CA . THR B 1 287 ? -6.355 -13.039 4.754 1 97.19 287 THR B CA 1
ATOM 5922 C C . THR B 1 287 ? -6.961 -13.312 3.383 1 97.19 287 THR B C 1
ATOM 5924 O O . THR B 1 287 ? -8.148 -13.609 3.273 1 97.19 287 THR B O 1
ATOM 5927 N N . SER B 1 288 ? -6.199 -13.195 2.33 1 96.69 288 SER B N 1
ATOM 5928 C CA . SER B 1 288 ? -6.672 -13.516 0.988 1 96.69 288 SER B CA 1
ATOM 5929 C C . SER B 1 288 ? -6.551 -15.008 0.7 1 96.69 288 SER B C 1
ATOM 5931 O O . SER B 1 288 ? -5.734 -15.703 1.311 1 96.69 288 SER B O 1
ATOM 5933 N N . LEU B 1 289 ? -7.367 -15.492 -0.158 1 97.75 289 LEU B N 1
ATOM 5934 C CA . LEU B 1 289 ? -7.344 -16.906 -0.528 1 97.75 289 LEU B CA 1
ATOM 5935 C C . LEU B 1 289 ? -6.637 -17.109 -1.864 1 97.75 289 LEU B C 1
ATOM 5937 O O . LEU B 1 289 ? -7.27 -17.047 -2.922 1 97.75 289 LEU B O 1
ATOM 5941 N N . ASN B 1 290 ? -5.336 -17.328 -1.746 1 96.75 290 ASN B N 1
ATOM 5942 C CA . ASN B 1 290 ? -4.648 -17.75 -2.961 1 96.75 290 ASN B CA 1
ATOM 5943 C C . ASN B 1 290 ? -4.883 -19.234 -3.248 1 96.75 290 ASN B C 1
ATOM 5945 O O . ASN B 1 290 ? -5.703 -19.875 -2.59 1 96.75 290 ASN B O 1
ATOM 5949 N N . ARG B 1 291 ? -4.254 -19.812 -4.203 1 97.19 291 ARG B N 1
ATOM 5950 C CA . ARG B 1 291 ? -4.516 -21.172 -4.652 1 97.19 291 ARG B CA 1
ATOM 5951 C C . ARG B 1 291 ? -4.23 -22.172 -3.539 1 97.19 291 ARG B C 1
ATOM 5953 O O . ARG B 1 291 ? -5.059 -23.047 -3.256 1 97.19 291 ARG B O 1
ATOM 5960 N N . GLN B 1 292 ? -3.127 -22.062 -2.881 1 96.12 292 GLN B N 1
ATOM 5961 C CA . GLN B 1 292 ? -2.754 -22.984 -1.813 1 96.12 292 GLN B CA 1
ATOM 5962 C C . GLN B 1 292 ? -3.715 -22.875 -0.634 1 96.12 292 GLN B C 1
ATOM 5964 O O . GLN B 1 292 ? -4.191 -23.891 -0.121 1 96.12 292 GLN B O 1
ATOM 5969 N N . ARG B 1 293 ? -3.961 -21.672 -0.194 1 96.88 293 ARG B N 1
ATOM 5970 C CA . ARG B 1 293 ? -4.855 -21.469 0.939 1 96.88 293 ARG B CA 1
ATOM 5971 C C . ARG B 1 293 ? -6.27 -21.938 0.612 1 96.88 293 ARG B C 1
ATOM 5973 O O . ARG B 1 293 ? -6.953 -22.5 1.466 1 96.88 293 ARG B O 1
ATOM 5980 N N . ALA B 1 294 ? -6.684 -21.641 -0.597 1 97.81 294 ALA B N 1
ATOM 5981 C CA . ALA B 1 294 ? -7.996 -22.125 -1.024 1 97.81 294 ALA B CA 1
ATOM 5982 C C . ALA B 1 294 ? -8.078 -23.641 -0.944 1 97.81 294 ALA B C 1
ATOM 5984 O O . ALA B 1 294 ? -9.078 -24.188 -0.479 1 97.81 294 ALA B O 1
ATOM 5985 N N . ASN B 1 295 ? -7.043 -24.328 -1.385 1 97.25 295 ASN B N 1
ATOM 5986 C CA . ASN B 1 295 ? -6.996 -25.781 -1.28 1 97.25 295 ASN B CA 1
ATOM 5987 C C . ASN B 1 295 ? -7.164 -26.234 0.164 1 97.25 295 ASN B C 1
ATOM 5989 O O . ASN B 1 295 ? -7.945 -27.156 0.441 1 97.25 295 ASN B O 1
ATOM 5993 N N . ILE B 1 296 ? -6.457 -25.609 1.048 1 96.06 296 ILE B N 1
ATOM 5994 C CA . ILE B 1 296 ? -6.445 -26.016 2.451 1 96.06 296 ILE B CA 1
ATOM 5995 C C . ILE B 1 296 ? -7.816 -25.75 3.07 1 96.06 296 ILE B C 1
ATOM 5997 O O . ILE B 1 296 ? -8.398 -26.641 3.699 1 96.06 296 ILE B O 1
ATOM 6001 N N . VAL B 1 297 ? -8.367 -24.578 2.861 1 96.94 297 VAL B N 1
ATOM 6002 C CA . VAL B 1 297 ? -9.609 -24.141 3.502 1 96.94 297 VAL B CA 1
ATOM 6003 C C . VAL B 1 297 ? -10.781 -24.953 2.963 1 96.94 297 VAL B C 1
ATOM 6005 O O . VAL B 1 297 ? -11.602 -25.453 3.732 1 96.94 297 VAL B O 1
ATOM 6008 N N . PHE B 1 298 ? -10.852 -25.125 1.672 1 97.5 298 PHE B N 1
ATOM 6009 C CA . PHE B 1 298 ? -12 -25.797 1.086 1 97.5 298 PHE B CA 1
ATOM 6010 C C . PHE B 1 298 ? -11.93 -27.297 1.33 1 97.5 298 PHE B C 1
ATOM 6012 O O . PHE B 1 298 ? -12.953 -27.938 1.557 1 97.5 298 PHE B O 1
ATOM 6019 N N . SER B 1 299 ? -10.781 -27.875 1.274 1 96.25 299 SER B N 1
ATOM 6020 C CA . SER B 1 299 ? -10.68 -29.297 1.584 1 96.25 299 SER B CA 1
ATOM 6021 C C . SER B 1 299 ? -11.156 -29.594 3.002 1 96.25 299 SER B C 1
ATOM 6023 O O . SER B 1 299 ? -11.867 -30.562 3.232 1 96.25 299 SER B O 1
ATOM 6025 N N . THR B 1 300 ? -10.727 -28.734 3.908 1 93.94 300 THR B N 1
ATOM 6026 C CA . THR B 1 300 ? -11.125 -28.906 5.301 1 93.94 300 THR B CA 1
ATOM 6027 C C . THR B 1 300 ? -12.633 -28.719 5.453 1 93.94 300 THR B C 1
ATOM 6029 O O . THR B 1 300 ? -13.289 -29.484 6.16 1 93.94 300 THR B O 1
ATOM 6032 N N . LEU B 1 301 ? -13.125 -27.75 4.812 1 94.38 301 LEU B N 1
ATOM 6033 C CA . LEU B 1 301 ? -14.562 -27.484 4.859 1 94.38 301 LEU B CA 1
ATOM 6034 C C . LEU B 1 301 ? -15.352 -28.641 4.27 1 94.38 301 LEU B C 1
ATOM 6036 O O . LEU B 1 301 ? -16.312 -29.109 4.879 1 94.38 301 LEU B O 1
ATOM 6040 N N . PHE B 1 302 ? -14.938 -29.125 3.131 1 94.69 302 PHE B N 1
ATOM 6041 C CA . PHE B 1 302 ? -15.617 -30.234 2.457 1 94.69 302 PHE B CA 1
ATOM 6042 C C . PHE B 1 302 ? -15.562 -31.5 3.305 1 94.69 302 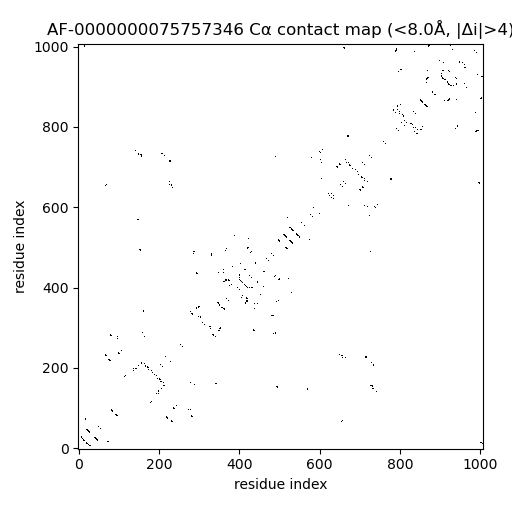PHE B C 1
ATOM 6044 O O . PHE B 1 302 ? -16.562 -32.219 3.418 1 94.69 302 PHE B O 1
ATOM 6051 N N . ASP B 1 303 ? -14.484 -31.703 3.852 1 90.81 303 ASP B N 1
ATOM 6052 C CA . ASP B 1 303 ? -14.281 -32.906 4.648 1 90.81 303 ASP B CA 1
ATOM 6053 C C . ASP B 1 303 ? -15.148 -32.875 5.91 1 90.81 303 ASP B C 1
ATOM 6055 O O . ASP B 1 303 ? -15.57 -33.938 6.395 1 90.81 303 ASP B O 1
ATOM 6059 N N . SER B 1 304 ? -15.352 -31.719 6.418 1 91 304 SER B N 1
ATOM 6060 C CA . SER B 1 304 ? -16.094 -31.594 7.672 1 91 304 SER B CA 1
ATOM 6061 C C . SER B 1 304 ? -17.594 -31.516 7.43 1 91 304 SER B C 1
ATOM 6063 O O . SER B 1 304 ? -18.391 -31.672 8.359 1 91 304 SER B O 1
ATOM 6065 N N . ASP B 1 305 ? -17.953 -31.281 6.211 1 91.88 305 ASP B N 1
ATOM 6066 C CA . ASP B 1 305 ? -19.375 -31.172 5.875 1 91.88 305 ASP B CA 1
ATOM 6067 C C . ASP B 1 305 ? -20 -32.562 5.711 1 91.88 305 ASP B C 1
ATOM 6069 O O . ASP B 1 305 ? -19.922 -33.156 4.645 1 91.88 305 ASP B O 1
ATOM 6073 N N . ARG B 1 306 ? -20.75 -33 6.598 1 88 306 ARG B N 1
ATOM 6074 C CA . ARG B 1 306 ? -21.359 -34.312 6.617 1 88 306 ARG B CA 1
ATOM 6075 C C . ARG B 1 306 ? -22.438 -34.438 5.543 1 88 306 ARG B C 1
ATOM 6077 O O . ARG B 1 306 ? -22.578 -35.5 4.918 1 88 306 ARG B O 1
ATOM 6084 N N . ASN B 1 307 ? -23.156 -33.375 5.418 1 87.81 307 ASN B N 1
ATOM 6085 C CA . ASN B 1 307 ? -24.203 -33.406 4.398 1 87.81 307 ASN B CA 1
ATOM 6086 C C . ASN B 1 307 ? -23.625 -33.594 3.002 1 87.81 307 ASN B C 1
ATOM 6088 O O . ASN B 1 307 ? -24.203 -34.281 2.166 1 87.81 307 ASN B O 1
ATOM 6092 N N . LEU B 1 308 ? -22.5 -32.969 2.783 1 91.31 308 LEU B N 1
ATOM 6093 C CA . LEU B 1 308 ? -21.828 -33.125 1.497 1 91.31 308 LEU B CA 1
ATOM 6094 C C . LEU B 1 308 ? -21.344 -34.562 1.305 1 91.31 308 LEU B C 1
ATOM 6096 O O . LEU B 1 308 ? -21.469 -35.125 0.217 1 91.31 308 LEU B O 1
ATOM 6100 N N . SER B 1 309 ? -20.781 -35.125 2.289 1 84.88 309 SER B N 1
ATOM 6101 C CA . SER B 1 309 ? -20.281 -36.5 2.23 1 84.88 309 SER B CA 1
ATOM 6102 C C . SER B 1 309 ? -21.406 -37.469 1.92 1 84.88 309 SER B C 1
ATOM 6104 O O . SER B 1 309 ? -21.219 -38.406 1.133 1 84.88 309 SER B O 1
ATOM 6106 N N . LEU B 1 310 ? -22.469 -37.219 2.486 1 78.5 310 LEU B N 1
ATOM 6107 C CA . LEU B 1 310 ? -23.641 -38.062 2.271 1 78.5 310 LEU B CA 1
ATOM 6108 C C . LEU B 1 310 ? -24.156 -37.938 0.843 1 78.5 310 LEU B C 1
ATOM 6110 O O . LEU B 1 310 ? -24.578 -38.906 0.24 1 78.5 310 LEU B O 1
ATOM 6114 N N . ASP B 1 311 ? -24.031 -36.781 0.449 1 82 311 ASP B N 1
ATOM 6115 C CA . ASP B 1 311 ? -24.516 -36.5 -0.905 1 82 311 ASP B CA 1
ATOM 6116 C C . ASP B 1 311 ? -23.578 -37.125 -1.945 1 82 311 ASP B C 1
ATOM 6118 O O . ASP B 1 311 ? -24.016 -37.531 -3.025 1 82 311 ASP B O 1
ATOM 6122 N N . LEU B 1 312 ? -22.359 -37.219 -1.677 1 83.69 312 LEU B N 1
ATOM 6123 C CA . LEU B 1 312 ? -21.359 -37.75 -2.602 1 83.69 312 LEU B CA 1
ATOM 6124 C C . LEU B 1 312 ? -21.375 -39.281 -2.602 1 83.69 312 LEU B C 1
ATOM 6126 O O . LEU B 1 312 ? -21.188 -39.906 -3.646 1 83.69 312 LEU B O 1
ATOM 6130 N N . ASP B 1 313 ? -21.422 -39.844 -1.493 1 74.38 313 ASP B N 1
ATOM 6131 C CA . ASP B 1 313 ? -21.531 -41.281 -1.352 1 74.38 313 ASP B CA 1
ATOM 6132 C C . ASP B 1 313 ? -22.766 -41.688 -0.549 1 74.38 313 ASP B C 1
ATOM 6134 O O . ASP B 1 313 ? -22.719 -41.75 0.681 1 74.38 313 ASP B O 1
ATOM 6138 N N . PRO B 1 314 ? -23.844 -41.875 -1.327 1 57.09 314 PRO B N 1
ATOM 6139 C CA . PRO B 1 314 ? -25.062 -42.219 -0.595 1 57.09 314 PRO B CA 1
ATOM 6140 C C . PRO B 1 314 ? -24.938 -43.531 0.202 1 57.09 314 PRO B C 1
ATOM 6142 O O . PRO B 1 314 ? -25.656 -43.719 1.185 1 57.09 314 PRO B O 1
ATOM 6145 N N . GLU B 1 315 ? -24.125 -44.438 -0.317 1 54.38 315 GLU B N 1
ATOM 6146 C CA . GLU B 1 315 ? -23.984 -45.688 0.408 1 54.38 315 GLU B CA 1
ATOM 6147 C C . GLU B 1 315 ? -23.359 -45.469 1.781 1 54.38 315 GLU B C 1
ATOM 6149 O O . GLU B 1 315 ? -23.406 -46.344 2.639 1 54.38 315 GLU B O 1
ATOM 6154 N N . LEU B 1 316 ? -22.797 -44.406 1.964 1 48.28 316 LEU B N 1
ATOM 6155 C CA . LEU B 1 316 ? -22.266 -44.062 3.275 1 48.28 316 LEU B CA 1
ATOM 6156 C C . LEU B 1 316 ? -23.391 -43.781 4.266 1 48.28 316 LEU B C 1
ATOM 6158 O O . LEU B 1 316 ? -23.125 -43.531 5.449 1 48.28 316 LEU B O 1
ATOM 6162 N N . ASP B 1 317 ? -24.578 -43.844 3.801 1 43.81 317 ASP B N 1
ATOM 6163 C CA . ASP B 1 317 ? -25.766 -43.625 4.613 1 43.81 317 ASP B CA 1
ATOM 6164 C C . ASP B 1 317 ? -25.922 -44.688 5.695 1 43.81 317 ASP B C 1
ATOM 6166 O O . ASP B 1 317 ? -27.016 -44.844 6.254 1 43.81 317 ASP B O 1
ATOM 6170 N N . THR B 1 318 ? -25.125 -45.75 5.75 1 41.38 318 THR B N 1
ATOM 6171 C CA . THR B 1 318 ? -25.547 -46.812 6.664 1 41.38 318 THR B CA 1
ATOM 6172 C C . THR B 1 318 ? -25.859 -46.219 8.047 1 41.38 318 THR B C 1
ATOM 6174 O O . THR B 1 318 ? -26.391 -46.938 8.906 1 41.38 318 THR B O 1
ATOM 6177 N N . THR B 1 319 ? -25.062 -45.562 8.758 1 38.62 319 THR B N 1
ATOM 6178 C CA . THR B 1 319 ? -25.5 -45.344 10.133 1 38.62 319 THR B CA 1
ATOM 6179 C C . THR B 1 319 ? -26.609 -44.312 10.195 1 38.62 319 THR B C 1
ATOM 6181 O O . THR B 1 319 ? -26.406 -43.156 9.844 1 38.62 319 THR B O 1
ATOM 6184 N N . PRO B 1 320 ? -27.906 -44.812 10.094 1 38.72 320 PRO B N 1
ATOM 6185 C CA . PRO B 1 320 ? -29.172 -44.094 10.109 1 38.72 320 PRO B CA 1
ATOM 6186 C C . PRO B 1 320 ? -29.094 -42.781 10.922 1 38.72 320 PRO B C 1
ATOM 6188 O O . PRO B 1 320 ? -29.828 -41.844 10.656 1 38.72 320 PRO B O 1
ATOM 6191 N N . SER B 1 321 ? -28.828 -42.938 12.219 1 37.84 321 SER B N 1
ATOM 6192 C CA . SER B 1 321 ? -29.25 -42.094 13.336 1 37.84 321 SER B CA 1
ATOM 6193 C C . SER B 1 321 ? -28.719 -40.656 13.203 1 37.84 321 SER B C 1
ATOM 6195 O O . SER B 1 321 ? -28.953 -39.812 14.062 1 37.84 321 SER B O 1
ATOM 6197 N N . LEU B 1 322 ? -27.578 -40.469 12.531 1 39.56 322 LEU B N 1
ATOM 6198 C CA . LEU B 1 322 ? -27.094 -39.125 12.867 1 39.56 322 LEU B CA 1
ATOM 6199 C C . LEU B 1 322 ? -27.797 -38.062 12.031 1 39.56 322 LEU B C 1
ATOM 6201 O O . LEU B 1 322 ? -27.688 -38.062 10.797 1 39.56 322 LEU B O 1
ATOM 6205 N N . SER B 1 323 ? -29.047 -37.656 12.336 1 36.62 323 SER B N 1
ATOM 6206 C CA . SER B 1 323 ? -29.906 -36.531 11.984 1 36.62 323 SER B CA 1
ATOM 6207 C C . SER B 1 323 ? -29.078 -35.406 11.375 1 36.62 323 SER B C 1
ATOM 6209 O O . SER B 1 323 ? -27.891 -35.281 11.648 1 36.62 323 SER B O 1
ATOM 6211 N N . LYS B 1 324 ? -29.734 -34.688 10.391 1 46.28 324 LYS B N 1
ATOM 6212 C CA . LYS B 1 324 ? -29.344 -33.375 9.875 1 46.28 324 LYS B CA 1
ATOM 6213 C C . LYS B 1 324 ? -28.891 -32.469 11 1 46.28 324 LYS B C 1
ATOM 6215 O O . LYS B 1 324 ? -29.688 -31.672 11.523 1 46.28 324 LYS B O 1
ATOM 6220 N N . THR B 1 325 ? -28.469 -33 12.031 1 43.12 325 THR B N 1
ATOM 6221 C CA . THR B 1 325 ? -28.031 -32.062 13.047 1 43.12 325 THR B CA 1
ATOM 6222 C C . THR B 1 325 ? -27.109 -31 12.438 1 43.12 325 THR B C 1
ATOM 6224 O O . THR B 1 325 ? -26.406 -31.266 11.461 1 43.12 325 THR B O 1
ATOM 6227 N N . LYS B 1 326 ? -27.281 -29.797 12.867 1 48.84 326 LYS B N 1
ATOM 6228 C CA . LYS B 1 326 ? -26.453 -28.625 12.609 1 48.84 326 LYS B CA 1
ATOM 6229 C C . LYS B 1 326 ? -24.984 -29.016 12.477 1 48.84 326 LYS B C 1
ATOM 6231 O O . LYS B 1 326 ? -24.328 -29.359 13.469 1 48.84 326 LYS B O 1
ATOM 6236 N N . SER B 1 327 ? -24.609 -29.859 11.391 1 56.59 327 SER B N 1
ATOM 6237 C CA . SER B 1 327 ? -23.219 -30.234 11.164 1 56.59 327 SER B CA 1
ATOM 6238 C C . SER B 1 327 ? -22.281 -29.031 11.305 1 56.59 327 SER B C 1
ATOM 6240 O O . SER B 1 327 ? -22.516 -27.984 10.688 1 56.59 327 SER B O 1
ATOM 6242 N N . GLU B 1 328 ? -21.594 -28.906 12.352 1 78.94 328 GLU B N 1
ATOM 6243 C CA . GLU B 1 328 ? -20.625 -27.859 12.656 1 78.94 328 GLU B CA 1
ATOM 6244 C C . GLU B 1 328 ? -19.422 -27.906 11.719 1 78.94 328 GLU B C 1
ATOM 6246 O O . GLU B 1 328 ? -18.719 -28.906 11.672 1 78.94 328 GLU B O 1
ATOM 6251 N N . TRP B 1 329 ? -19.438 -27.141 10.586 1 90.94 329 TRP B N 1
ATOM 6252 C CA . TRP B 1 329 ? -18.312 -27.016 9.656 1 90.94 329 TRP B CA 1
ATOM 6253 C C . TRP B 1 329 ? -17.047 -26.594 10.383 1 90.94 329 TRP B C 1
ATOM 6255 O O . TRP B 1 329 ? -17.094 -25.797 11.32 1 90.94 329 TRP B O 1
ATOM 6265 N N . THR B 1 330 ? -16 -27.328 10.062 1 92.81 330 THR B N 1
ATOM 6266 C CA . THR B 1 330 ? -14.703 -26.844 10.516 1 92.81 330 THR B CA 1
ATOM 6267 C C . THR B 1 330 ? -14.164 -25.766 9.57 1 92.81 330 THR B C 1
ATOM 6269 O O . THR B 1 330 ? -13.883 -26.047 8.406 1 92.81 330 THR B O 1
ATOM 6272 N N . VAL B 1 331 ? -14.102 -24.609 10.047 1 95.56 331 VAL B N 1
ATOM 6273 C CA . VAL B 1 331 ? -13.617 -23.484 9.258 1 95.56 331 VAL B CA 1
ATOM 6274 C C . VAL B 1 331 ? -12.297 -22.984 9.844 1 95.56 331 VAL B C 1
ATOM 6276 O O . VAL B 1 331 ? -12.25 -22.531 10.992 1 95.56 331 VAL B O 1
ATOM 6279 N N . LEU B 1 332 ? -11.266 -23.094 9.062 1 96.31 332 LEU B N 1
ATOM 6280 C CA . LEU B 1 332 ? -9.953 -22.672 9.539 1 96.31 332 LEU B CA 1
ATOM 6281 C C . LEU B 1 332 ? -9.781 -21.156 9.422 1 96.31 332 LEU B C 1
ATOM 6283 O O . LEU B 1 332 ? -10.219 -20.562 8.438 1 96.31 332 LEU B O 1
ATOM 6287 N N . THR B 1 333 ? -9.156 -20.578 10.391 1 97.25 333 THR B N 1
ATOM 6288 C CA . THR B 1 333 ? -8.812 -19.156 10.383 1 97.25 333 THR B CA 1
ATOM 6289 C C . THR B 1 333 ? -7.52 -18.922 9.609 1 97.25 333 THR B C 1
ATOM 6291 O O . THR B 1 333 ? -6.754 -19.859 9.367 1 97.25 333 THR B O 1
ATOM 6294 N N . PRO B 1 334 ? -7.305 -17.656 9.227 1 97.44 334 PRO B N 1
ATOM 6295 C CA . PRO B 1 334 ? -6.027 -17.344 8.578 1 97.44 334 PRO B CA 1
ATOM 6296 C C . PRO B 1 334 ? -4.824 -17.734 9.43 1 97.44 334 PRO B C 1
ATOM 6298 O O . PRO B 1 334 ? -3.828 -18.234 8.898 1 97.44 334 PRO B O 1
ATOM 6301 N N . ALA B 1 335 ? -4.883 -17.578 10.695 1 96.25 335 ALA B N 1
ATOM 6302 C CA . ALA B 1 335 ? -3.789 -17.922 11.594 1 96.25 335 ALA B CA 1
ATOM 6303 C C . ALA B 1 335 ? -3.51 -19.422 11.562 1 96.25 335 ALA B C 1
ATOM 6305 O O . ALA B 1 335 ? -2.352 -19.844 11.516 1 96.25 335 ALA B O 1
ATOM 6306 N N . GLN B 1 336 ? -4.555 -20.203 11.531 1 94.88 336 GLN B N 1
ATOM 6307 C CA . GLN B 1 336 ? -4.402 -21.656 11.508 1 94.88 336 GLN B CA 1
ATOM 6308 C C . GLN B 1 336 ? -3.836 -22.125 10.172 1 94.88 336 GLN B C 1
ATOM 6310 O O . GLN B 1 336 ? -2.979 -23.016 10.133 1 94.88 336 GLN B O 1
ATOM 6315 N N . VAL B 1 337 ? -4.301 -21.547 9.07 1 96 337 VAL B N 1
ATOM 6316 C CA . VAL B 1 337 ? -3.854 -21.953 7.738 1 96 337 VAL B CA 1
ATOM 6317 C C . VAL B 1 337 ? -2.385 -21.578 7.555 1 96 337 VAL B C 1
ATOM 6319 O O . VAL B 1 337 ? -1.628 -22.312 6.91 1 96 337 VAL B O 1
ATOM 6322 N N . SER B 1 338 ? -1.943 -20.406 8.125 1 95.25 338 SER B N 1
ATOM 6323 C CA . SER B 1 338 ? -0.568 -19.938 7.98 1 95.25 338 SER B CA 1
ATOM 6324 C C . SER B 1 338 ? 0.424 -20.969 8.5 1 95.25 338 SER B C 1
ATOM 6326 O O . SER B 1 338 ? 1.546 -21.062 7.996 1 95.25 338 SER B O 1
ATOM 6328 N N . LYS B 1 339 ? -0.019 -21.844 9.398 1 92.06 339 LYS B N 1
ATOM 6329 C CA . LYS B 1 339 ? 0.856 -22.859 9.969 1 92.06 339 LYS B CA 1
ATOM 6330 C C . LYS B 1 339 ? 1.03 -24.031 9.023 1 92.06 339 LYS B C 1
ATOM 6332 O O . LYS B 1 339 ? 1.978 -24.812 9.156 1 92.06 339 LYS B O 1
ATOM 6337 N N . HIS B 1 340 ? 0.144 -24.125 8.055 1 91.44 340 HIS B N 1
ATOM 6338 C CA . HIS B 1 340 ? 0.177 -25.266 7.145 1 91.44 340 HIS B CA 1
ATOM 6339 C C . HIS B 1 340 ? 0.693 -24.859 5.77 1 91.44 340 HIS B C 1
ATOM 6341 O O . HIS B 1 340 ? 0.971 -25.719 4.926 1 91.44 340 HIS B O 1
ATOM 6347 N N . GLU B 1 341 ? 0.868 -23.594 5.566 1 93.25 341 GLU B N 1
ATOM 6348 C CA . GLU B 1 341 ? 1.289 -23.094 4.262 1 93.25 341 GLU B CA 1
ATOM 6349 C C . GLU B 1 341 ? 2.758 -23.422 3.994 1 93.25 341 GLU B C 1
ATOM 6351 O O . GLU B 1 341 ? 3.59 -23.344 4.902 1 93.25 341 GLU B O 1
ATOM 6356 N N . ARG B 1 342 ? 2.963 -23.781 2.836 1 93.75 342 ARG B N 1
ATOM 6357 C CA . ARG B 1 342 ? 4.332 -23.875 2.336 1 93.75 342 ARG B CA 1
ATOM 6358 C C . ARG B 1 342 ? 4.703 -22.625 1.545 1 93.75 342 ARG B C 1
ATOM 6360 O O . ARG B 1 342 ? 3.904 -22.125 0.75 1 93.75 342 ARG B O 1
ATOM 6367 N N . ILE B 1 343 ? 5.906 -22.109 1.722 1 95.44 343 ILE B N 1
ATOM 6368 C CA . ILE B 1 343 ? 6.285 -20.859 1.097 1 95.44 343 ILE B CA 1
ATOM 6369 C C . ILE B 1 343 ? 6.609 -21.078 -0.377 1 95.44 343 ILE B C 1
ATOM 6371 O O . ILE B 1 343 ? 6.07 -20.406 -1.252 1 95.44 343 ILE B O 1
ATOM 6375 N N . PHE B 1 344 ? 7.441 -22.031 -0.614 1 93.56 344 PHE B N 1
ATOM 6376 C CA . PHE B 1 344 ? 7.719 -22.391 -2.002 1 93.56 344 PHE B CA 1
ATOM 6377 C C . PHE B 1 344 ? 6.844 -23.547 -2.449 1 93.56 344 PHE B C 1
ATOM 6379 O O . PHE B 1 344 ? 7.184 -24.719 -2.225 1 93.56 344 PHE B O 1
ATOM 6386 N N . HIS B 1 345 ? 5.672 -23.234 -2.842 1 88.5 345 HIS B N 1
ATOM 6387 C CA . HIS B 1 345 ? 4.703 -24.203 -3.33 1 88.5 345 HIS B CA 1
ATOM 6388 C C . HIS B 1 345 ? 4.586 -24.156 -4.852 1 88.5 345 HIS B C 1
ATOM 6390 O O . HIS B 1 345 ? 4.695 -23.078 -5.449 1 88.5 345 HIS B O 1
ATOM 6396 N N . ARG B 1 346 ? 4.426 -25.281 -5.422 1 86.19 346 ARG B N 1
ATOM 6397 C CA . ARG B 1 346 ? 4.254 -25.328 -6.871 1 86.19 346 ARG B CA 1
ATOM 6398 C C . ARG B 1 346 ? 2.959 -24.641 -7.289 1 86.19 346 ARG B C 1
ATOM 6400 O O . ARG B 1 346 ? 1.904 -24.875 -6.699 1 86.19 346 ARG B O 1
ATOM 6407 N N . ASP B 1 347 ? 3.092 -23.906 -8.297 1 83.12 347 ASP B N 1
ATOM 6408 C CA . ASP B 1 347 ? 1.97 -23.094 -8.773 1 83.12 347 ASP B CA 1
ATOM 6409 C C . ASP B 1 347 ? 0.891 -23.984 -9.398 1 83.12 347 ASP B C 1
ATOM 6411 O O . ASP B 1 347 ? 1.196 -24.891 -10.172 1 83.12 347 ASP B O 1
ATOM 6415 N N . GLY B 1 348 ? -0.291 -23.859 -9.047 1 88.69 348 GLY B N 1
ATOM 6416 C CA . GLY B 1 348 ? -1.427 -24.469 -9.719 1 88.69 348 GLY B CA 1
ATOM 6417 C C . GLY B 1 348 ? -1.721 -25.875 -9.234 1 88.69 348 GLY B C 1
ATOM 6418 O O . GLY B 1 348 ? -2.535 -26.578 -9.828 1 88.69 348 GLY B O 1
ATOM 6419 N N . VAL B 1 349 ? -1.099 -26.359 -8.234 1 92.56 349 VAL B N 1
ATOM 6420 C CA . VAL B 1 349 ? -1.331 -27.703 -7.727 1 92.56 349 VAL B CA 1
ATOM 6421 C C . VAL B 1 349 ? -2.688 -27.781 -7.027 1 92.56 349 VAL B C 1
ATOM 6423 O O . VAL B 1 349 ? -3.059 -26.859 -6.293 1 92.56 349 VAL B O 1
ATOM 6426 N N . LEU B 1 350 ? -3.436 -28.734 -7.398 1 95.38 350 LEU B N 1
ATOM 6427 C CA . LEU B 1 350 ? -4.633 -29.078 -6.645 1 95.38 350 LEU B CA 1
ATOM 6428 C C . LEU B 1 350 ? -4.32 -30.125 -5.582 1 95.38 350 LEU B C 1
ATOM 6430 O O . LEU B 1 350 ? -3.959 -31.266 -5.91 1 95.38 350 LEU B O 1
ATOM 6434 N N . GLN B 1 351 ? -4.465 -29.688 -4.395 1 94.19 351 GLN B N 1
ATOM 6435 C CA . GLN B 1 351 ? -4.09 -30.562 -3.287 1 94.19 351 GLN B CA 1
ATOM 6436 C C . GLN B 1 351 ? -5.203 -30.641 -2.244 1 94.19 351 GLN B C 1
ATOM 6438 O O . GLN B 1 351 ? -5.785 -29.609 -1.881 1 94.19 351 GLN B O 1
ATOM 6443 N N . TRP B 1 352 ? -5.496 -31.859 -1.857 1 93.94 352 TRP B N 1
ATOM 6444 C CA . TRP B 1 352 ? -6.488 -32.094 -0.811 1 93.94 352 TRP B CA 1
ATOM 6445 C C . TRP B 1 352 ? -5.816 -32.25 0.549 1 93.94 352 TRP B C 1
ATOM 6447 O O . TRP B 1 352 ? -4.91 -33.062 0.706 1 93.94 352 TRP B O 1
ATOM 6457 N N . THR B 1 353 ? -6.215 -31.422 1.457 1 88.88 353 THR B N 1
ATOM 6458 C CA . THR B 1 353 ? -5.688 -31.516 2.814 1 88.88 353 THR B CA 1
ATOM 6459 C C . THR B 1 353 ? -6.707 -32.156 3.75 1 88.88 353 THR B C 1
ATOM 6461 O O . THR B 1 353 ? -7.816 -31.625 3.912 1 88.88 353 THR B O 1
ATOM 6464 N N . GLN B 1 354 ? -6.254 -33.25 4.32 1 85 354 GLN B N 1
ATOM 6465 C CA . GLN B 1 354 ? -7.125 -33.906 5.285 1 85 354 GLN B CA 1
ATOM 6466 C C . GLN B 1 354 ? -6.98 -33.281 6.672 1 85 354 GLN B C 1
ATOM 6468 O O . GLN B 1 354 ? -5.875 -33.25 7.223 1 85 354 GLN B O 1
ATOM 6473 N N . HIS B 1 355 ? -8.023 -32.75 7.18 1 76.19 355 HIS B N 1
ATOM 6474 C CA . HIS B 1 355 ? -8 -32 8.438 1 76.19 355 HIS B CA 1
ATOM 6475 C C . HIS B 1 355 ? -7.578 -32.906 9.594 1 76.19 355 HIS B C 1
ATOM 6477 O O . HIS B 1 355 ? -6.824 -32.469 10.469 1 76.19 355 HIS B O 1
ATOM 6483 N N . SER B 1 356 ? -8.039 -34.125 9.594 1 74.81 356 SER B N 1
ATOM 6484 C CA . SER B 1 356 ? -7.844 -35.031 10.727 1 74.81 356 SER B CA 1
ATOM 6485 C C . SER B 1 356 ? -6.391 -35.469 10.844 1 74.81 356 SER B C 1
ATOM 6487 O O . SER B 1 356 ? -5.84 -35.531 11.938 1 74.81 356 SER B O 1
ATOM 6489 N N . THR B 1 357 ? -5.758 -35.656 9.711 1 74.69 357 THR B N 1
ATOM 6490 C CA . THR B 1 357 ? -4.414 -36.219 9.727 1 74.69 357 THR B CA 1
ATOM 6491 C C . THR B 1 357 ? -3.385 -35.188 9.273 1 74.69 357 THR B C 1
ATOM 6493 O O . THR B 1 357 ? -2.18 -35.406 9.391 1 74.69 357 THR B O 1
ATOM 6496 N N . HIS B 1 358 ? -3.814 -34.094 8.875 1 76.19 358 HIS B N 1
ATOM 6497 C CA . HIS B 1 358 ? -2.945 -33.062 8.336 1 76.19 358 HIS B CA 1
ATOM 6498 C C . HIS B 1 358 ? -2.072 -33.594 7.207 1 76.19 358 HIS B C 1
ATOM 6500 O O . HIS B 1 358 ? -0.895 -33.25 7.105 1 76.19 358 HIS B O 1
ATOM 6506 N N . THR B 1 359 ? -2.623 -34.531 6.555 1 85.12 359 THR B N 1
ATOM 6507 C CA . THR B 1 359 ? -1.931 -35.062 5.387 1 85.12 359 THR B CA 1
ATOM 6508 C C . THR B 1 359 ? -2.477 -34.438 4.105 1 85.12 359 THR B C 1
ATOM 6510 O O . THR B 1 359 ? -3.648 -34.062 4.035 1 85.12 359 THR B O 1
ATOM 6513 N N . THR B 1 360 ? -1.547 -34.281 3.16 1 88.69 360 THR B N 1
ATOM 6514 C CA . THR B 1 360 ? -1.929 -33.688 1.885 1 88.69 360 THR B CA 1
ATOM 6515 C C . THR B 1 360 ? -1.857 -34.719 0.762 1 88.69 360 THR B C 1
ATOM 6517 O O . THR B 1 360 ? -0.958 -35.562 0.743 1 88.69 360 THR B O 1
ATOM 6520 N N . GLN B 1 361 ? -2.9 -34.844 -0.019 1 90.44 361 GLN B N 1
ATOM 6521 C CA . GLN B 1 361 ? -2.965 -35.688 -1.195 1 90.44 361 GLN B CA 1
ATOM 6522 C C . GLN B 1 361 ? -2.998 -34.875 -2.479 1 90.44 361 GLN B C 1
ATOM 6524 O O . GLN B 1 361 ? -3.898 -34.062 -2.674 1 90.44 361 GLN B O 1
ATOM 6529 N N . PRO B 1 362 ? -2.01 -35.062 -3.295 1 91.69 362 PRO B N 1
ATOM 6530 C CA . PRO B 1 362 ? -2.049 -34.344 -4.582 1 91.69 362 PRO B CA 1
ATOM 6531 C C . PRO B 1 362 ? -3.133 -34.906 -5.512 1 91.69 362 PRO B C 1
ATOM 6533 O O . PRO B 1 362 ? -3.199 -36.094 -5.75 1 91.69 362 PRO B O 1
ATOM 6536 N N . LEU B 1 363 ? -3.973 -34.062 -5.996 1 94.06 363 LEU B N 1
ATOM 6537 C CA . LEU B 1 363 ? -5.055 -34.438 -6.895 1 94.06 363 LEU B CA 1
ATOM 6538 C C . LEU B 1 363 ? -4.691 -34.125 -8.344 1 94.06 363 LEU B C 1
ATOM 6540 O O . LEU B 1 363 ? -5.23 -34.75 -9.266 1 94.06 363 LEU B O 1
ATOM 6544 N N . GLY B 1 364 ? -3.846 -33.188 -8.516 1 94.62 364 GLY B N 1
ATOM 6545 C CA . GLY B 1 364 ? -3.465 -32.75 -9.852 1 94.62 364 GLY B CA 1
ATOM 6546 C C . GLY B 1 364 ? -3.135 -31.266 -9.914 1 94.62 364 GLY B C 1
ATOM 6547 O O . GLY B 1 364 ? -2.434 -30.734 -9.047 1 94.62 364 GLY B O 1
ATOM 6548 N N . SER B 1 365 ? -3.51 -30.641 -11.062 1 95.19 365 SER B N 1
ATOM 6549 C CA . SER B 1 365 ? -3.227 -29.219 -11.281 1 95.19 365 SER B CA 1
ATOM 6550 C C . SER B 1 365 ? -4.457 -28.484 -11.805 1 95.19 365 SER B C 1
ATOM 6552 O O . SER B 1 365 ? -5.402 -29.109 -12.289 1 95.19 365 SER B O 1
ATOM 6554 N N . ALA B 1 366 ? -4.438 -27.25 -11.586 1 96.56 366 ALA B N 1
ATOM 6555 C CA . ALA B 1 366 ? -5.539 -26.438 -12.078 1 96.56 366 ALA B CA 1
ATOM 6556 C C . ALA B 1 366 ? -5.039 -25.078 -12.586 1 96.56 366 ALA B C 1
ATOM 6558 O O . ALA B 1 366 ? -4.027 -24.578 -12.102 1 96.56 366 ALA B O 1
ATOM 6559 N N . GLN B 1 367 ? -5.684 -24.594 -13.617 1 96.19 367 GLN B N 1
ATOM 6560 C CA . GLN B 1 367 ? -5.461 -23.25 -14.133 1 96.19 367 GLN B CA 1
ATOM 6561 C C . GLN B 1 367 ? -6.773 -22.469 -14.234 1 96.19 367 GLN B C 1
ATOM 6563 O O . GLN B 1 367 ? -7.785 -23.016 -14.672 1 96.19 367 GLN B O 1
ATOM 6568 N N . ILE B 1 368 ? -6.75 -21.312 -13.719 1 97.38 368 ILE B N 1
ATOM 6569 C CA . ILE B 1 368 ? -7.957 -20.5 -13.695 1 97.38 368 ILE B CA 1
ATOM 6570 C C . ILE B 1 368 ? -7.734 -19.234 -14.523 1 97.38 368 ILE B C 1
ATOM 6572 O O . ILE B 1 368 ? -6.648 -18.656 -14.5 1 97.38 368 ILE B O 1
ATOM 6576 N N . GLY B 1 369 ? -8.75 -18.797 -15.188 1 96 369 GLY B N 1
ATOM 6577 C CA . GLY B 1 369 ? -8.672 -17.609 -16.016 1 96 369 GLY B CA 1
ATOM 6578 C C . GLY B 1 369 ? -7.863 -17.828 -17.297 1 96 369 GLY B C 1
ATOM 6579 O O . GLY B 1 369 ? -7.156 -16.938 -17.75 1 96 369 GLY B O 1
ATOM 6580 N N . VAL B 1 370 ? -7.965 -18.969 -17.828 1 95 370 VAL B N 1
ATOM 6581 C CA . VAL B 1 370 ? -7.164 -19.312 -19 1 95 370 VAL B CA 1
ATOM 6582 C C . VAL B 1 370 ? -7.875 -18.828 -20.266 1 95 370 VAL B C 1
ATOM 6584 O O . VAL B 1 370 ? -9.062 -18.516 -20.234 1 95 370 VAL B O 1
ATOM 6587 N N . SER B 1 371 ? -7.109 -18.781 -21.328 1 93.94 371 SER B N 1
ATOM 6588 C CA . SER B 1 371 ? -7.691 -18.453 -22.625 1 93.94 371 SER B CA 1
ATOM 6589 C C . SER B 1 371 ? -8.461 -19.641 -23.203 1 93.94 371 SER B C 1
ATOM 6591 O O . SER B 1 371 ? -8.258 -20.781 -22.797 1 93.94 371 SER B O 1
ATOM 6593 N N . MET B 1 372 ? -9.328 -19.312 -24.109 1 92.19 372 MET B N 1
ATOM 6594 C CA . MET B 1 372 ? -10.094 -20.359 -24.781 1 92.19 372 MET B CA 1
ATOM 6595 C C . MET B 1 372 ? -9.164 -21.312 -25.547 1 92.19 372 MET B C 1
ATOM 6597 O O . MET B 1 372 ? -9.414 -22.516 -25.609 1 92.19 372 MET B O 1
ATOM 6601 N N . SER B 1 373 ? -8.141 -20.75 -26.062 1 91.25 373 SER B N 1
ATOM 6602 C CA . SER B 1 373 ? -7.16 -21.562 -26.781 1 91.25 373 SER B CA 1
ATOM 6603 C C . SER B 1 373 ? -6.516 -22.594 -25.844 1 91.25 373 SER B C 1
ATOM 6605 O O . SER B 1 373 ? -6.391 -23.766 -26.203 1 91.25 373 SER B O 1
ATOM 6607 N N . THR B 1 374 ? -6.133 -22.078 -24.688 1 91 374 THR B N 1
ATOM 6608 C CA . THR B 1 374 ? -5.539 -22.984 -23.703 1 91 374 THR B CA 1
ATOM 6609 C C . THR B 1 374 ? -6.559 -24 -23.219 1 91 374 THR B C 1
ATOM 6611 O O . THR B 1 374 ? -6.223 -25.172 -23.016 1 91 374 THR B O 1
ATOM 6614 N N . PHE B 1 375 ? -7.758 -23.609 -23.047 1 92.69 375 PHE B N 1
ATOM 6615 C CA . PHE B 1 375 ? -8.836 -24.484 -22.594 1 92.69 375 PHE B CA 1
ATOM 6616 C C . PHE B 1 375 ? -9.078 -25.594 -23.594 1 92.69 375 PHE B C 1
ATOM 6618 O O . PHE B 1 375 ? -9.203 -26.766 -23.219 1 92.69 375 PHE B O 1
ATOM 6625 N N . LEU B 1 376 ? -9.117 -25.25 -24.875 1 87.44 376 LEU B N 1
ATOM 6626 C CA . LEU B 1 376 ? -9.359 -26.219 -25.938 1 87.44 376 LEU B CA 1
ATOM 6627 C C . LEU B 1 376 ? -8.148 -27.125 -26.141 1 87.44 376 LEU B C 1
ATOM 6629 O O . LEU B 1 376 ? -8.289 -28.297 -26.5 1 87.44 376 LEU B O 1
ATOM 6633 N N . GLY B 1 377 ? -6.996 -26.562 -25.922 1 83.62 377 GLY B N 1
ATOM 6634 C CA . GLY B 1 377 ? -5.766 -27.312 -26.109 1 83.62 377 GLY B CA 1
ATOM 6635 C C . GLY B 1 377 ? -5.488 -28.312 -25 1 83.62 377 GLY B C 1
ATOM 6636 O O . GLY B 1 377 ? -4.664 -29.203 -25.172 1 83.62 377 GLY B O 1
ATOM 6637 N N . SER B 1 378 ? -6.051 -28.078 -23.906 1 76.69 378 SER B N 1
ATOM 6638 C CA . SER B 1 378 ? -5.801 -28.938 -22.766 1 76.69 378 SER B CA 1
ATOM 6639 C C . SER B 1 378 ? -6.168 -30.391 -23.078 1 76.69 378 SER B C 1
ATOM 6641 O O . SER B 1 378 ? -5.648 -31.312 -22.453 1 76.69 378 SER B O 1
ATOM 6643 N N . VAL B 1 379 ? -7.059 -30.531 -24.031 1 67.06 379 VAL B N 1
ATOM 6644 C CA . VAL B 1 379 ? -7.531 -31.875 -24.359 1 67.06 379 VAL B CA 1
ATOM 6645 C C . VAL B 1 379 ? -6.637 -32.5 -25.422 1 67.06 379 VAL B C 1
ATOM 6647 O O . VAL B 1 379 ? -6.602 -33.719 -25.594 1 67.06 379 VAL B O 1
ATOM 6650 N N . SER B 1 380 ? -5.852 -31.406 -26.062 1 59.47 380 SER B N 1
ATOM 6651 C CA . SER B 1 380 ? -5.023 -31.922 -27.156 1 59.47 380 SER B CA 1
ATOM 6652 C C . SER B 1 380 ? -3.928 -32.844 -26.625 1 59.47 380 SER B C 1
ATOM 6654 O O . SER B 1 380 ? -3.188 -32.469 -25.703 1 59.47 380 SER B O 1
ATOM 6656 N N . GLY B 1 381 ? -4.027 -34.156 -26.844 1 56.53 381 GLY B N 1
ATOM 6657 C CA . GLY B 1 381 ? -3.012 -35.125 -26.5 1 56.53 381 GLY B CA 1
ATOM 6658 C C . GLY B 1 381 ? -3.471 -36.094 -25.422 1 56.53 381 GLY B C 1
ATOM 6659 O O . GLY B 1 381 ? -2.682 -36.906 -24.938 1 56.53 381 GLY B O 1
ATOM 6660 N N . THR B 1 382 ? -4.574 -35.719 -24.797 1 58.53 382 THR B N 1
ATOM 6661 C CA . THR B 1 382 ? -5.094 -36.688 -23.828 1 58.53 382 THR B CA 1
ATOM 6662 C C . THR B 1 382 ? -5.883 -37.781 -24.531 1 58.53 382 THR B C 1
ATOM 6664 O O . THR B 1 382 ? -6.031 -37.781 -25.75 1 58.53 382 THR B O 1
ATOM 6667 N N . SER B 1 383 ? -6.113 -38.844 -23.734 1 54.59 383 SER B N 1
ATOM 6668 C CA . SER B 1 383 ? -6.844 -40 -24.234 1 54.59 383 SER B CA 1
ATOM 6669 C C . SER B 1 383 ? -8.281 -39.625 -24.594 1 54.59 383 SER B C 1
ATOM 6671 O O . SER B 1 383 ? -9.031 -40.469 -25.109 1 54.59 383 SER B O 1
ATOM 6673 N N . PHE B 1 384 ? -8.68 -38.406 -24.172 1 54.59 384 PHE B N 1
ATOM 6674 C CA . PHE B 1 384 ? -10.047 -38 -24.484 1 54.59 384 PHE B CA 1
ATOM 6675 C C . PHE B 1 384 ? -10.195 -37.688 -25.969 1 54.59 384 PHE B C 1
ATOM 6677 O O . PHE B 1 384 ? -9.258 -37.188 -26.594 1 54.59 384 PHE B O 1
ATOM 6684 N N . PRO B 1 385 ? -11.25 -38.281 -26.516 1 53.19 385 PRO B N 1
ATOM 6685 C CA . PRO B 1 385 ? -11.445 -37.938 -27.922 1 53.19 385 PRO B CA 1
ATOM 6686 C C . PRO B 1 385 ? -11.32 -36.406 -28.156 1 53.19 385 PRO B C 1
ATOM 6688 O O . PRO B 1 385 ? -11.516 -35.625 -27.234 1 53.19 385 PRO B O 1
ATOM 6691 N N . ARG B 1 386 ? -10.742 -36.031 -29.328 1 54.56 386 ARG B N 1
ATOM 6692 C CA . ARG B 1 386 ? -10.273 -34.75 -29.844 1 54.56 386 ARG B CA 1
ATOM 6693 C C . ARG B 1 386 ? -11.297 -33.625 -29.594 1 54.56 386 ARG B C 1
ATOM 6695 O O . ARG B 1 386 ? -11 -32.469 -29.766 1 54.56 386 ARG B O 1
ATOM 6702 N N . THR B 1 387 ? -12.641 -34 -29.172 1 62.44 387 THR B N 1
ATOM 6703 C CA . THR B 1 387 ? -13.539 -32.844 -29.203 1 62.44 387 THR B CA 1
ATOM 6704 C C . THR B 1 387 ? -14.195 -32.625 -27.844 1 62.44 387 THR B C 1
ATOM 6706 O O . THR B 1 387 ? -14.789 -33.562 -27.281 1 62.44 387 THR B O 1
ATOM 6709 N N . LEU B 1 388 ? -13.867 -31.609 -27.078 1 76.81 388 LEU B N 1
ATOM 6710 C CA . LEU B 1 388 ? -14.57 -31.172 -25.875 1 76.81 388 LEU B CA 1
ATOM 6711 C C . LEU B 1 388 ? -16.047 -30.953 -26.156 1 76.81 388 LEU B C 1
ATOM 6713 O O . LEU B 1 388 ? -16.422 -30.422 -27.203 1 76.81 388 LEU B O 1
ATOM 6717 N N . PRO B 1 389 ? -16.938 -31.547 -25.312 1 82.75 389 PRO B N 1
ATOM 6718 C CA . PRO B 1 389 ? -18.375 -31.297 -25.469 1 82.75 389 PRO B CA 1
ATOM 6719 C C . PRO B 1 389 ? -18.75 -29.875 -25.078 1 82.75 389 PRO B C 1
ATOM 6721 O O . PRO B 1 389 ? -19.391 -29.656 -24.031 1 82.75 389 PRO B O 1
ATOM 6724 N N . LEU B 1 390 ? -18.484 -28.969 -25.938 1 88.25 390 LEU B N 1
ATOM 6725 C CA . LEU B 1 390 ? -18.641 -27.562 -25.625 1 88.25 390 LEU B CA 1
ATOM 6726 C C . LEU B 1 390 ? -20.109 -27.188 -25.438 1 88.25 390 LEU B C 1
ATOM 6728 O O . LEU B 1 390 ? -20.438 -26.344 -24.609 1 88.25 390 LEU B O 1
ATOM 6732 N N . GLN B 1 391 ? -20.953 -27.766 -26.188 1 87.94 391 GLN B N 1
ATOM 6733 C CA . GLN B 1 391 ? -22.375 -27.484 -26.062 1 87.94 391 GLN B CA 1
ATOM 6734 C C . GLN B 1 391 ? -22.922 -27.922 -24.703 1 87.94 391 GLN B C 1
ATOM 6736 O O . GLN B 1 391 ? -23.703 -27.203 -24.078 1 87.94 391 GLN B O 1
ATOM 6741 N N . ARG B 1 392 ? -22.5 -29.094 -24.328 1 90.5 392 ARG B N 1
ATOM 6742 C CA . ARG B 1 392 ? -22.938 -29.594 -23.031 1 90.5 392 ARG B CA 1
ATOM 6743 C C . ARG B 1 392 ? -22.359 -28.766 -21.891 1 90.5 392 ARG B C 1
ATOM 6745 O O . ARG B 1 392 ? -23.047 -28.469 -20.922 1 90.5 392 ARG B O 1
ATOM 6752 N N . LEU B 1 393 ? -21.141 -28.422 -22.062 1 93.75 393 LEU B N 1
ATOM 6753 C CA . LEU B 1 393 ? -20.5 -27.594 -21.047 1 93.75 393 LEU B CA 1
ATOM 6754 C C . LEU B 1 393 ? -21.203 -26.234 -20.953 1 93.75 393 LEU B C 1
ATOM 6756 O O . LEU B 1 393 ? -21.453 -25.75 -19.844 1 93.75 393 LEU B O 1
ATOM 6760 N N . ALA B 1 394 ? -21.484 -25.656 -22.047 1 93.62 394 ALA B N 1
ATOM 6761 C CA . ALA B 1 394 ? -22.188 -24.375 -22.062 1 93.62 394 ALA B CA 1
ATOM 6762 C C . ALA B 1 394 ? -23.547 -24.5 -21.375 1 93.62 394 ALA B C 1
ATOM 6764 O O . ALA B 1 394 ? -23.984 -23.562 -20.703 1 93.62 394 ALA B O 1
ATOM 6765 N N . ALA B 1 395 ? -24.125 -25.609 -21.578 1 94.12 395 ALA B N 1
ATOM 6766 C CA . ALA B 1 395 ? -25.438 -25.828 -20.984 1 94.12 395 ALA B CA 1
ATOM 6767 C C . ALA B 1 395 ? -25.328 -26.016 -19.469 1 94.12 395 ALA B C 1
ATOM 6769 O O . ALA B 1 395 ? -26.109 -25.453 -18.703 1 94.12 395 ALA B O 1
ATOM 6770 N N . ILE B 1 396 ? -24.391 -26.828 -19.031 1 95.69 396 ILE B N 1
ATOM 6771 C CA . ILE B 1 396 ? -24.188 -27.109 -17.625 1 95.69 396 ILE B CA 1
ATOM 6772 C C . ILE B 1 396 ? -23.875 -25.797 -16.875 1 95.69 396 ILE B C 1
ATOM 6774 O O . ILE B 1 396 ? -24.375 -25.578 -15.773 1 95.69 396 ILE B O 1
ATOM 6778 N N . PHE B 1 397 ? -23.109 -24.922 -17.469 1 97.75 397 PHE B N 1
ATOM 6779 C CA . PHE B 1 397 ? -22.625 -23.719 -16.781 1 97.75 397 PHE B CA 1
ATOM 6780 C C . PHE B 1 397 ? -23.375 -22.484 -17.25 1 97.75 397 PHE B C 1
ATOM 6782 O O . PHE B 1 397 ? -22.875 -21.359 -17.125 1 97.75 397 PHE B O 1
ATOM 6789 N N . ALA B 1 398 ? -24.516 -22.609 -17.781 1 96.19 398 ALA B N 1
ATOM 6790 C CA . ALA B 1 398 ? -25.297 -21.5 -18.312 1 96.19 398 ALA B CA 1
ATOM 6791 C C . ALA B 1 398 ? -25.547 -20.438 -17.25 1 96.19 398 ALA B C 1
ATOM 6793 O O . ALA B 1 398 ? -25.484 -19.234 -17.531 1 96.19 398 ALA B O 1
ATOM 6794 N N . ASP B 1 399 ? -25.734 -20.891 -15.992 1 96.31 399 ASP B N 1
ATOM 6795 C CA . ASP B 1 399 ? -26.078 -19.938 -14.938 1 96.31 399 ASP B CA 1
ATOM 6796 C C . ASP B 1 399 ? -24.875 -19.641 -14.047 1 96.31 399 ASP B C 1
ATOM 6798 O O . ASP B 1 399 ? -25.016 -19.047 -12.969 1 96.31 399 ASP B O 1
ATOM 6802 N N . GLU B 1 400 ? -23.781 -20.141 -14.484 1 97.81 400 GLU B N 1
ATOM 6803 C CA . GLU B 1 400 ? -22.547 -19.906 -13.727 1 97.81 400 GLU B CA 1
ATOM 6804 C C . GLU B 1 400 ? -21.672 -18.875 -14.422 1 97.81 400 GLU B C 1
ATOM 6806 O O . GLU B 1 400 ? -21.812 -18.625 -15.617 1 97.81 400 GLU B O 1
ATOM 6811 N N . SER B 1 401 ? -20.766 -18.266 -13.688 1 98.19 401 SER B N 1
ATOM 6812 C CA . SER B 1 401 ? -19.859 -17.25 -14.227 1 98.19 401 SER B CA 1
ATOM 6813 C C . SER B 1 401 ? -18.516 -17.859 -14.625 1 98.19 401 SER B C 1
ATOM 6815 O O . SER B 1 401 ? -17.531 -17.141 -14.734 1 98.19 401 SER B O 1
ATOM 6817 N N . TYR B 1 402 ? -18.516 -19.156 -14.758 1 98.31 402 TYR B N 1
ATOM 6818 C CA . TYR B 1 402 ? -17.297 -19.844 -15.172 1 98.31 402 TYR B CA 1
ATOM 6819 C C . TYR B 1 402 ? -17.641 -21.141 -15.891 1 98.31 402 TYR B C 1
ATOM 6821 O O . TYR B 1 402 ? -18.797 -21.578 -15.906 1 98.31 402 TYR B O 1
ATOM 6829 N N . ILE B 1 403 ? -16.672 -21.734 -16.594 1 97.81 403 ILE B N 1
ATOM 6830 C CA . ILE B 1 403 ? -16.75 -23.062 -17.203 1 97.81 403 ILE B CA 1
ATOM 6831 C C . ILE B 1 403 ? -15.547 -23.906 -16.734 1 97.81 403 ILE B C 1
ATOM 6833 O O . ILE B 1 403 ? -14.414 -23.422 -16.719 1 97.81 403 ILE B O 1
ATOM 6837 N N . LEU B 1 404 ? -15.812 -25.094 -16.281 1 97.81 404 LEU B N 1
ATOM 6838 C CA . LEU B 1 404 ? -14.789 -25.984 -15.734 1 97.81 404 LEU B CA 1
ATOM 6839 C C . LEU B 1 404 ? -14.75 -27.297 -16.5 1 97.81 404 LEU B C 1
ATOM 6841 O O . LEU B 1 404 ? -15.797 -27.859 -16.844 1 97.81 404 LEU B O 1
ATOM 6845 N N . PHE B 1 405 ? -13.633 -27.734 -16.797 1 94.38 405 PHE B N 1
ATOM 6846 C CA . PHE B 1 405 ? -13.469 -29.078 -17.328 1 94.38 405 PHE B CA 1
ATOM 6847 C C . PHE B 1 405 ? -12.164 -29.703 -16.844 1 94.38 405 PHE B C 1
ATOM 6849 O O . PHE B 1 405 ? -11.195 -28.984 -16.594 1 94.38 405 PHE B O 1
ATOM 6856 N N . LEU B 1 406 ? -12.141 -31 -16.609 1 93.88 406 LEU B N 1
ATOM 6857 C CA . LEU B 1 406 ? -10.961 -31.703 -16.141 1 93.88 406 LEU B CA 1
ATOM 6858 C C . LEU B 1 406 ? -10.539 -32.781 -17.125 1 93.88 406 LEU B C 1
ATOM 6860 O O . LEU B 1 406 ? -11.391 -33.438 -17.75 1 93.88 406 LEU B O 1
ATOM 6864 N N . VAL B 1 407 ? -9.266 -32.938 -17.297 1 90.56 407 VAL B N 1
ATOM 6865 C CA . VAL B 1 407 ? -8.695 -34 -18.141 1 90.56 407 VAL B CA 1
ATOM 6866 C C . VAL B 1 407 ? -7.691 -34.812 -17.344 1 90.56 407 VAL B C 1
ATOM 6868 O O . VAL B 1 407 ? -7.016 -34.281 -16.453 1 90.56 407 VAL B O 1
ATOM 6871 N N . PRO B 1 408 ? -7.703 -36.125 -17.578 1 87.62 408 PRO B N 1
ATOM 6872 C CA . PRO B 1 408 ? -6.738 -36.969 -16.859 1 87.62 408 PRO B CA 1
ATOM 6873 C C . PRO B 1 408 ? -5.301 -36.719 -17.297 1 87.62 408 PRO B C 1
ATOM 6875 O O . PRO B 1 408 ? -5.043 -36.469 -18.484 1 87.62 408 PRO B O 1
ATOM 6878 N N . LEU B 1 409 ? -4.402 -36.656 -16.297 1 84.19 409 LEU B N 1
ATOM 6879 C CA . LEU B 1 409 ? -2.977 -36.5 -16.578 1 84.19 409 LEU B CA 1
ATOM 6880 C C . LEU B 1 409 ? -2.307 -37.875 -16.672 1 84.19 409 LEU B C 1
ATOM 6882 O O . LEU B 1 409 ? -2.676 -38.812 -15.961 1 84.19 409 LEU B O 1
ATOM 6886 N N . THR B 1 410 ? -2.1 -38.594 -17.812 1 68.19 410 THR B N 1
ATOM 6887 C CA . THR B 1 410 ? -1.653 -39.938 -18.156 1 68.19 410 THR B CA 1
ATOM 6888 C C . THR B 1 410 ? -0.513 -40.375 -17.25 1 68.19 410 THR B C 1
ATOM 6890 O O . THR B 1 410 ? 0.078 -41.438 -17.453 1 68.19 410 THR B O 1
ATOM 6893 N N . SER B 1 411 ? -0.36 -39.906 -16.047 1 58.25 411 SER B N 1
ATOM 6894 C CA . SER B 1 411 ? 0.843 -40.531 -15.5 1 58.25 411 SER B CA 1
ATOM 6895 C C . SER B 1 411 ? 0.554 -41.906 -14.961 1 58.25 411 SER B C 1
ATOM 6897 O O . SER B 1 411 ? -0.586 -42.219 -14.602 1 58.25 411 SER B O 1
ATOM 6899 N N . GLY B 1 412 ? 1.379 -42.938 -15.086 1 52.69 412 GLY B N 1
ATOM 6900 C CA . GLY B 1 412 ? 1.431 -44.25 -14.477 1 52.69 412 GLY B CA 1
ATOM 6901 C C . GLY B 1 412 ? 0.896 -44.281 -13.062 1 52.69 412 GLY B C 1
ATOM 6902 O O . GLY B 1 412 ? 0.934 -43.25 -12.359 1 52.69 412 GLY B O 1
ATOM 6903 N N . GLY B 1 413 ? 0.027 -45.406 -12.648 1 60.25 413 GLY B N 1
ATOM 6904 C CA . GLY B 1 413 ? -0.567 -45.969 -11.445 1 60.25 413 GLY B CA 1
ATOM 6905 C C . GLY B 1 413 ? -1.654 -45.125 -10.844 1 60.25 413 GLY B C 1
ATOM 6906 O O . GLY B 1 413 ? -2.814 -45.531 -10.773 1 60.25 413 GLY B O 1
ATOM 6907 N N . ASN B 1 414 ? -1.335 -43.844 -10.219 1 69.06 414 ASN B N 1
ATOM 6908 C CA . ASN B 1 414 ? -2.369 -43.031 -9.602 1 69.06 414 ASN B CA 1
ATOM 6909 C C . ASN B 1 414 ? -2.787 -41.875 -10.5 1 69.06 414 ASN B C 1
ATOM 6911 O O . ASN B 1 414 ? -1.96 -41.031 -10.875 1 69.06 414 ASN B O 1
ATOM 6915 N N . VAL B 1 415 ? -4.062 -41.875 -11.031 1 81.62 415 VAL B N 1
ATOM 6916 C CA . VAL B 1 415 ? -4.574 -40.906 -12 1 81.62 415 VAL B CA 1
ATOM 6917 C C . VAL B 1 415 ? -4.699 -39.531 -11.352 1 81.62 415 VAL B C 1
ATOM 6919 O O . VAL B 1 415 ? -5.242 -39.406 -10.25 1 81.62 415 VAL B O 1
ATOM 6922 N N . LYS B 1 416 ? -3.955 -38.531 -11.859 1 89.31 416 LYS B N 1
ATOM 6923 C CA . LYS B 1 416 ? -4.102 -37.094 -11.508 1 89.31 416 LYS B CA 1
ATOM 6924 C C . LYS B 1 416 ? -4.895 -36.344 -12.57 1 89.31 416 LYS B C 1
ATOM 6926 O O . LYS B 1 416 ? -5.039 -36.844 -13.703 1 89.31 416 LYS B O 1
ATOM 6931 N N . TRP B 1 417 ? -5.52 -35.281 -12.133 1 91.88 417 TRP B N 1
ATOM 6932 C CA . TRP B 1 417 ? -6.402 -34.562 -13.039 1 91.88 417 TRP B CA 1
ATOM 6933 C C . TRP B 1 417 ? -5.941 -33.125 -13.227 1 91.88 417 TRP B C 1
ATOM 6935 O O . TRP B 1 417 ? -5.469 -32.469 -12.273 1 91.88 417 TRP B O 1
ATOM 6945 N N . HIS B 1 418 ? -6.023 -32.625 -14.453 1 94.12 418 HIS B N 1
ATOM 6946 C CA . HIS B 1 418 ? -5.785 -31.219 -14.742 1 94.12 418 HIS B CA 1
ATOM 6947 C C . HIS B 1 418 ? -7.094 -30.469 -14.984 1 94.12 418 HIS B C 1
ATOM 6949 O O . HIS B 1 418 ? -7.848 -30.812 -15.898 1 94.12 418 HIS B O 1
ATOM 6955 N N . ALA B 1 419 ? -7.352 -29.516 -14.164 1 96.44 419 ALA B N 1
ATOM 6956 C CA . ALA B 1 419 ? -8.562 -28.703 -14.281 1 96.44 419 ALA B CA 1
ATOM 6957 C C . ALA B 1 419 ? -8.289 -27.391 -14.992 1 96.44 419 ALA B C 1
ATOM 6959 O O . ALA B 1 419 ? -7.336 -26.688 -14.648 1 96.44 419 ALA B O 1
ATOM 6960 N N . SER B 1 420 ? -9.047 -27.078 -16 1 96.31 420 SER B N 1
ATOM 6961 C CA . SER B 1 420 ? -9.008 -25.781 -16.688 1 96.31 420 SER B CA 1
ATOM 6962 C C . SER B 1 420 ? -10.289 -25 -16.453 1 96.31 420 SER B C 1
ATOM 6964 O O . SER B 1 420 ? -11.391 -25.516 -16.625 1 96.31 420 SER B O 1
ATOM 6966 N N . ILE B 1 421 ? -10.125 -23.766 -16.062 1 97.88 421 ILE B N 1
ATOM 6967 C CA . ILE B 1 421 ? -11.281 -22.953 -15.711 1 97.88 421 ILE B CA 1
ATOM 6968 C C . ILE B 1 421 ? -11.32 -21.703 -16.594 1 97.88 421 ILE B C 1
ATOM 6970 O O . ILE B 1 421 ? -10.391 -20.906 -16.578 1 97.88 421 ILE B O 1
ATOM 6974 N N . LEU B 1 422 ? -12.391 -21.531 -17.312 1 97.31 422 LEU B N 1
ATOM 6975 C CA . LEU B 1 422 ? -12.688 -20.281 -18.016 1 97.31 422 LEU B CA 1
ATOM 6976 C C . LEU B 1 422 ? -13.555 -19.375 -17.172 1 97.31 422 LEU B C 1
ATOM 6978 O O . LEU B 1 422 ? -14.461 -19.828 -16.469 1 97.31 422 LEU B O 1
ATOM 6982 N N . LEU B 1 423 ? -13.266 -18.141 -17.234 1 98.12 423 LEU B N 1
ATOM 6983 C CA . LEU B 1 423 ? -14.07 -17.172 -16.5 1 98.12 423 LEU B CA 1
ATOM 6984 C C . LEU B 1 423 ? -14.883 -16.312 -17.469 1 98.12 423 LEU B C 1
ATOM 6986 O O . LEU B 1 423 ? -14.383 -15.914 -18.516 1 98.12 423 LEU B O 1
ATOM 6990 N N . LYS B 1 424 ? -16.141 -16.125 -17.125 1 97.69 424 LYS B N 1
ATOM 6991 C CA . LYS B 1 424 ? -17.016 -15.312 -17.953 1 97.69 424 LYS B CA 1
ATOM 6992 C C . LYS B 1 424 ? -16.891 -13.828 -17.609 1 97.69 424 LYS B C 1
ATOM 6994 O O . LYS B 1 424 ? -16.375 -13.477 -16.547 1 97.69 424 LYS B O 1
ATOM 6999 N N . ARG B 1 425 ? -17.297 -12.992 -18.562 1 95.06 425 ARG B N 1
ATOM 7000 C CA . ARG B 1 425 ? -17.312 -11.555 -18.312 1 95.06 425 ARG B CA 1
ATOM 7001 C C . ARG B 1 425 ? -18.219 -11.219 -17.125 1 95.06 425 ARG B C 1
ATOM 7003 O O . ARG B 1 425 ? -19.328 -11.75 -17.016 1 95.06 425 ARG B O 1
ATOM 7010 N N . GLY B 1 426 ? -17.734 -10.367 -16.266 1 92.31 426 GLY B N 1
ATOM 7011 C CA . GLY B 1 426 ? -18.5 -9.992 -15.094 1 92.31 426 GLY B CA 1
ATOM 7012 C C . GLY B 1 426 ? -18.297 -10.922 -13.914 1 92.31 426 GLY B C 1
ATOM 7013 O O . GLY B 1 426 ? -18.938 -10.766 -12.867 1 92.31 426 GLY B O 1
ATOM 7014 N N . CYS B 1 427 ? -17.391 -11.82 -14.102 1 95.31 427 CYS B N 1
ATOM 7015 C CA . CYS B 1 427 ? -17.078 -12.766 -13.039 1 95.31 427 CYS B CA 1
ATOM 7016 C C . CYS B 1 427 ? -16.531 -12.039 -11.812 1 95.31 427 CYS B C 1
ATOM 7018 O O . CYS B 1 427 ? -15.641 -11.195 -11.922 1 95.31 427 CYS B O 1
ATOM 7020 N N . THR B 1 428 ? -17.094 -12.281 -10.625 1 95.5 428 THR B N 1
ATOM 7021 C CA . THR B 1 428 ? -16.656 -11.695 -9.367 1 95.5 428 THR B CA 1
ATOM 7022 C C . THR B 1 428 ? -15.68 -12.633 -8.656 1 95.5 428 THR B C 1
ATOM 7024 O O . THR B 1 428 ? -15.445 -13.758 -9.102 1 95.5 428 THR B O 1
ATOM 7027 N N . VAL B 1 429 ? -15.141 -12.133 -7.578 1 96.44 429 VAL B N 1
ATOM 7028 C CA . VAL B 1 429 ? -14.188 -12.914 -6.801 1 96.44 429 VAL B CA 1
ATOM 7029 C C . VAL B 1 429 ? -14.875 -14.148 -6.215 1 96.44 429 VAL B C 1
ATOM 7031 O O . VAL B 1 429 ? -14.297 -15.234 -6.184 1 96.44 429 VAL B O 1
ATOM 7034 N N . GLU B 1 430 ? -16.078 -14.016 -5.824 1 97.62 430 GLU B N 1
ATOM 7035 C CA . GLU B 1 430 ? -16.828 -15.133 -5.277 1 97.62 430 GLU B CA 1
ATOM 7036 C C . GLU B 1 430 ? -17 -16.25 -6.309 1 97.62 430 GLU B C 1
ATOM 7038 O O . GLU B 1 430 ? -16.906 -17.422 -5.973 1 97.62 430 GLU B O 1
ATOM 7043 N N . HIS B 1 431 ? -17.219 -15.836 -7.508 1 98 431 HIS B N 1
ATOM 7044 C CA . HIS B 1 431 ? -17.359 -16.812 -8.578 1 98 431 HIS B CA 1
ATOM 7045 C C . HIS B 1 431 ? -16.047 -17.547 -8.828 1 98 431 HIS B C 1
ATOM 7047 O O . HIS B 1 431 ? -16.047 -18.734 -9.125 1 98 431 HIS B O 1
ATOM 7053 N N . GLN B 1 432 ? -14.953 -16.812 -8.773 1 98.12 432 GLN B N 1
ATOM 7054 C CA . GLN B 1 432 ? -13.641 -17.438 -8.945 1 98.12 432 GLN B CA 1
ATOM 7055 C C . GLN B 1 432 ? -13.383 -18.469 -7.855 1 98.12 432 GLN B C 1
ATOM 7057 O O . GLN B 1 432 ? -12.867 -19.562 -8.133 1 98.12 432 GLN B O 1
ATOM 7062 N N . LEU B 1 433 ? -13.695 -18.078 -6.637 1 98.69 433 LEU B N 1
ATOM 7063 C CA . LEU B 1 433 ? -13.516 -18.984 -5.516 1 98.69 433 LEU B CA 1
ATOM 7064 C C . LEU B 1 433 ? -14.375 -20.234 -5.684 1 98.69 433 LEU B C 1
ATOM 7066 O O . LEU B 1 433 ? -13.93 -21.344 -5.398 1 98.69 433 LEU B O 1
ATOM 7070 N N . LYS B 1 434 ? -15.586 -20.031 -6.164 1 98.69 434 LYS B N 1
ATOM 7071 C CA . LYS B 1 434 ? -16.469 -21.156 -6.422 1 98.69 434 LYS B CA 1
ATOM 7072 C C . LYS B 1 434 ? -15.883 -22.078 -7.492 1 98.69 434 LYS B C 1
ATOM 7074 O O . LYS B 1 434 ? -15.914 -23.312 -7.355 1 98.69 434 LYS B O 1
ATOM 7079 N N . ALA B 1 435 ? -15.359 -21.469 -8.523 1 98.75 435 ALA B N 1
ATOM 7080 C CA . ALA B 1 435 ? -14.766 -22.234 -9.609 1 98.75 435 ALA B CA 1
ATOM 7081 C C . ALA B 1 435 ? -13.609 -23.109 -9.102 1 98.75 435 ALA B C 1
ATOM 7083 O O . ALA B 1 435 ? -13.5 -24.281 -9.461 1 98.75 435 ALA B O 1
ATOM 7084 N N . TRP B 1 436 ? -12.781 -22.531 -8.305 1 98.56 436 TRP B N 1
ATOM 7085 C CA . TRP B 1 436 ? -11.633 -23.266 -7.777 1 98.56 436 TRP B CA 1
ATOM 7086 C C . TRP B 1 436 ? -12.086 -24.375 -6.836 1 98.56 436 TRP B C 1
ATOM 7088 O O . TRP B 1 436 ? -11.578 -25.5 -6.902 1 98.56 436 TRP B O 1
ATOM 7098 N N . ALA B 1 437 ? -12.984 -24.047 -5.949 1 98.56 437 ALA B N 1
ATOM 7099 C CA . ALA B 1 437 ? -13.539 -25.047 -5.043 1 98.56 437 ALA B CA 1
ATOM 7100 C C . ALA B 1 437 ? -14.164 -26.203 -5.816 1 98.56 437 ALA B C 1
ATOM 7102 O O . ALA B 1 437 ? -14.023 -27.375 -5.43 1 98.56 437 ALA B O 1
ATOM 7103 N N . HIS B 1 438 ? -14.906 -25.844 -6.859 1 98.62 438 HIS B N 1
ATOM 7104 C CA . HIS B 1 438 ? -15.523 -26.828 -7.73 1 98.62 438 HIS B CA 1
ATOM 7105 C C . HIS B 1 438 ? -14.477 -27.75 -8.352 1 98.62 438 HIS B C 1
ATOM 7107 O O . HIS B 1 438 ? -14.656 -28.969 -8.375 1 98.62 438 HIS B O 1
ATOM 7113 N N . ALA B 1 439 ? -13.422 -27.172 -8.852 1 98.5 439 ALA B N 1
ATOM 7114 C CA . ALA B 1 439 ? -12.328 -27.953 -9.43 1 98.5 439 ALA B CA 1
ATOM 7115 C C . ALA B 1 439 ? -11.734 -28.906 -8.398 1 98.5 439 ALA B C 1
ATOM 7117 O O . ALA B 1 439 ? -11.469 -30.062 -8.695 1 98.5 439 ALA B O 1
ATOM 7118 N N . LEU B 1 440 ? -11.531 -28.438 -7.211 1 97.88 440 LEU B N 1
ATOM 7119 C CA . LEU B 1 440 ? -10.961 -29.234 -6.129 1 97.88 440 LEU B CA 1
ATOM 7120 C C . LEU B 1 440 ? -11.867 -30.406 -5.781 1 97.88 440 LEU B C 1
ATOM 7122 O O . LEU B 1 440 ? -11.406 -31.547 -5.68 1 97.88 440 LEU B O 1
ATOM 7126 N N . LEU B 1 441 ? -13.133 -30.125 -5.617 1 97.25 441 LEU B N 1
ATOM 7127 C CA . LEU B 1 441 ? -14.109 -31.156 -5.254 1 97.25 441 LEU B CA 1
ATOM 7128 C C . LEU B 1 441 ? -14.242 -32.188 -6.363 1 97.25 441 LEU B C 1
ATOM 7130 O O . LEU B 1 441 ? -14.234 -33.406 -6.098 1 97.25 441 LEU B O 1
ATOM 7134 N N . ALA B 1 442 ? -14.375 -31.703 -7.594 1 96.81 442 ALA B N 1
ATOM 7135 C CA . ALA B 1 442 ? -14.508 -32.594 -8.734 1 96.81 442 ALA B CA 1
ATOM 7136 C C . ALA B 1 442 ? -13.289 -33.531 -8.859 1 96.81 442 ALA B C 1
ATOM 7138 O O . ALA B 1 442 ? -13.422 -34.719 -9.094 1 96.81 442 ALA B O 1
ATOM 7139 N N . ALA B 1 443 ? -12.117 -32.938 -8.719 1 95.69 443 ALA B N 1
ATOM 7140 C CA . ALA B 1 443 ? -10.891 -33.719 -8.797 1 95.69 443 ALA B CA 1
ATOM 7141 C C . ALA B 1 443 ? -10.852 -34.781 -7.699 1 95.69 443 ALA B C 1
ATOM 7143 O O . ALA B 1 443 ? -10.43 -35.938 -7.941 1 95.69 443 ALA B O 1
ATOM 7144 N N . ARG B 1 444 ? -11.281 -34.438 -6.504 1 93.69 444 ARG B N 1
ATOM 7145 C CA . ARG B 1 444 ? -11.305 -35.375 -5.375 1 93.69 444 ARG B CA 1
ATOM 7146 C C . ARG B 1 444 ? -12.203 -36.562 -5.676 1 93.69 444 ARG B C 1
ATOM 7148 O O . ARG B 1 444 ? -11.875 -37.719 -5.324 1 93.69 444 ARG B O 1
ATOM 7155 N N . VAL B 1 445 ? -13.328 -36.312 -6.285 1 92.94 445 VAL B N 1
ATOM 7156 C CA . VAL B 1 445 ? -14.266 -37.375 -6.629 1 92.94 445 VAL B CA 1
ATOM 7157 C C . VAL B 1 445 ? -13.695 -38.219 -7.758 1 92.94 445 VAL B C 1
ATOM 7159 O O . VAL B 1 445 ? -13.758 -39.469 -7.707 1 92.94 445 VAL B O 1
ATOM 7162 N N . LEU B 1 446 ? -13.117 -37.625 -8.711 1 91.62 446 LEU B N 1
ATOM 7163 C CA . LEU B 1 446 ? -12.633 -38.312 -9.898 1 91.62 446 LEU B CA 1
ATOM 7164 C C . LEU B 1 446 ? -11.469 -39.25 -9.555 1 91.62 446 LEU B C 1
ATOM 7166 O O . LEU B 1 446 ? -11.344 -40.312 -10.141 1 91.62 446 LEU B O 1
ATOM 7170 N N . VAL B 1 447 ? -10.625 -38.812 -8.664 1 88.94 447 VAL B N 1
ATOM 7171 C CA . VAL B 1 447 ? -9.453 -39.625 -8.32 1 88.94 447 VAL B CA 1
ATOM 7172 C C . VAL B 1 447 ? -9.906 -40.938 -7.664 1 88.94 447 VAL B C 1
ATOM 7174 O O . VAL B 1 447 ? -9.195 -41.938 -7.727 1 88.94 447 VAL B O 1
ATOM 7177 N N . ARG B 1 448 ? -11.055 -40.938 -7.098 1 84.38 448 ARG B N 1
ATOM 7178 C CA . ARG B 1 448 ? -11.562 -42.094 -6.375 1 84.38 448 ARG B CA 1
ATOM 7179 C C . ARG B 1 448 ? -12.305 -43.031 -7.312 1 84.38 448 ARG B C 1
ATOM 7181 O O . ARG B 1 448 ? -12.617 -44.188 -6.938 1 84.38 448 ARG B O 1
ATOM 7188 N N . ILE B 1 449 ? -12.578 -42.531 -8.477 1 79.38 449 ILE B N 1
ATOM 7189 C CA . ILE B 1 449 ? -13.266 -43.375 -9.453 1 79.38 449 ILE B CA 1
ATOM 7190 C C . ILE B 1 449 ? -12.25 -44.156 -10.258 1 79.38 449 ILE B C 1
ATOM 7192 O O . ILE B 1 449 ? -11.328 -43.594 -10.844 1 79.38 449 ILE B O 1
ATOM 7196 N N . THR B 1 450 ? -12.086 -45.5 -10.102 1 65.75 450 THR B N 1
ATOM 7197 C CA . THR B 1 450 ? -11.102 -46.375 -10.703 1 65.75 450 THR B CA 1
ATOM 7198 C C . THR B 1 450 ? -11.578 -46.844 -12.078 1 65.75 450 THR B C 1
ATOM 7200 O O . THR B 1 450 ? -10.82 -47.5 -12.812 1 65.75 450 THR B O 1
ATOM 7203 N N . THR B 1 451 ? -12.781 -46.594 -12.391 1 61.88 451 THR B N 1
ATOM 7204 C CA . THR B 1 451 ? -13.273 -47.219 -13.625 1 61.88 451 THR B CA 1
ATOM 7205 C C . THR B 1 451 ? -12.93 -46.344 -14.828 1 61.88 451 THR B C 1
ATOM 7207 O O . THR B 1 451 ? -12.547 -45.188 -14.68 1 61.88 451 THR B O 1
ATOM 7210 N N . GLY B 1 452 ? -12.891 -46.781 -16.094 1 62.69 452 GLY B N 1
ATOM 7211 C CA . GLY B 1 452 ? -12.555 -46.188 -17.375 1 62.69 452 GLY B CA 1
ATOM 7212 C C . GLY B 1 452 ? -13.031 -44.781 -17.547 1 62.69 452 GLY B C 1
ATOM 7213 O O . GLY B 1 452 ? -14.172 -44.438 -17.203 1 62.69 452 GLY B O 1
ATOM 7214 N N . PHE B 1 453 ? -12.07 -43.812 -17.688 1 68.25 453 PHE B N 1
ATOM 7215 C CA . PHE B 1 453 ? -12.367 -42.406 -17.766 1 68.25 453 PHE B CA 1
ATOM 7216 C C . PHE B 1 453 ? -12.906 -42.031 -19.141 1 68.25 453 PHE B C 1
ATOM 7218 O O . PHE B 1 453 ? -12.219 -42.219 -20.141 1 68.25 453 PHE B O 1
ATOM 7225 N N . SER B 1 454 ? -14.344 -41.906 -19.25 1 77.62 454 SER B N 1
ATOM 7226 C CA . SER B 1 454 ? -14.945 -41.312 -20.438 1 77.62 454 SER B CA 1
ATOM 7227 C C . SER B 1 454 ? -15.297 -39.844 -20.203 1 77.62 454 SER B C 1
ATOM 7229 O O . SER B 1 454 ? -15.367 -39.406 -19.062 1 77.62 454 SER B O 1
ATOM 7231 N N . VAL B 1 455 ? -15.32 -39.125 -21.234 1 84.75 455 VAL B N 1
ATOM 7232 C CA . VAL B 1 455 ? -15.695 -37.719 -21.188 1 84.75 455 VAL B CA 1
ATOM 7233 C C . VAL B 1 455 ? -17.047 -37.562 -20.484 1 84.75 455 VAL B C 1
ATOM 7235 O O . VAL B 1 455 ? -17.25 -36.656 -19.703 1 84.75 455 VAL B O 1
ATOM 7238 N N . ASP B 1 456 ? -17.906 -38.5 -20.781 1 85.69 456 ASP B N 1
ATOM 7239 C CA . ASP B 1 456 ? -19.234 -38.438 -20.188 1 85.69 456 ASP B CA 1
ATOM 7240 C C . ASP B 1 456 ? -19.188 -38.625 -18.688 1 85.69 456 ASP B C 1
ATOM 7242 O O . ASP B 1 456 ? -19.953 -38.031 -17.938 1 85.69 456 ASP B O 1
ATOM 7246 N N . ALA B 1 457 ? -18.344 -39.531 -18.281 1 86.88 457 ALA B N 1
ATOM 7247 C CA . ALA B 1 457 ? -18.188 -39.75 -16.844 1 86.88 457 ALA B CA 1
ATOM 7248 C C . ALA B 1 457 ? -17.656 -38.531 -16.141 1 86.88 457 ALA B C 1
ATOM 7250 O O . ALA B 1 457 ? -18.109 -38.188 -15.047 1 86.88 457 ALA B O 1
ATOM 7251 N N . VAL B 1 458 ? -16.703 -37.875 -16.766 1 90.5 458 VAL B N 1
ATOM 7252 C CA . VAL B 1 458 ? -16.125 -36.656 -16.188 1 90.5 458 VAL B CA 1
ATOM 7253 C C . VAL B 1 458 ? -17.172 -35.562 -16.125 1 90.5 458 VAL B C 1
ATOM 7255 O O . VAL B 1 458 ? -17.312 -34.906 -15.102 1 90.5 458 VAL B O 1
ATOM 7258 N N . LEU B 1 459 ? -17.969 -35.406 -17.188 1 92.75 459 LEU B N 1
ATOM 7259 C CA . LEU B 1 459 ? -19.016 -34.375 -17.234 1 92.75 459 LEU B CA 1
ATOM 7260 C C . LEU B 1 459 ? -20.078 -34.656 -16.156 1 92.75 459 LEU B C 1
ATOM 7262 O O . LEU B 1 459 ? -20.609 -33.719 -15.578 1 92.75 459 LEU B O 1
ATOM 7266 N N . ALA B 1 460 ? -20.344 -35.906 -16.016 1 92.44 460 ALA B N 1
ATOM 7267 C CA . ALA B 1 460 ? -21.328 -36.25 -15.008 1 92.44 460 ALA B CA 1
ATOM 7268 C C . ALA B 1 460 ? -20.859 -35.844 -13.609 1 92.44 460 ALA B C 1
ATOM 7270 O O . ALA B 1 460 ? -21.641 -35.375 -12.797 1 92.44 460 ALA B O 1
ATOM 7271 N N . VAL B 1 461 ? -19.578 -36.062 -13.336 1 94.06 461 VAL B N 1
ATOM 7272 C CA . VAL B 1 461 ? -19.016 -35.688 -12.039 1 94.06 461 VAL B CA 1
ATOM 7273 C C . VAL B 1 461 ? -19.031 -34.188 -11.883 1 94.06 461 VAL B C 1
ATOM 7275 O O . VAL B 1 461 ? -19.375 -33.656 -10.828 1 94.06 461 VAL B O 1
ATOM 7278 N N . VAL B 1 462 ? -18.656 -33.438 -12.922 1 96.31 462 VAL B N 1
ATOM 7279 C CA . VAL B 1 462 ? -18.625 -31.969 -12.914 1 96.31 462 VAL B CA 1
ATOM 7280 C C . VAL B 1 462 ? -20.031 -31.438 -12.648 1 96.31 462 VAL B C 1
ATOM 7282 O O . VAL B 1 462 ? -20.219 -30.547 -11.82 1 96.31 462 VAL B O 1
ATOM 7285 N N . GLU B 1 463 ? -20.969 -32 -13.328 1 96.88 463 GLU B N 1
ATOM 7286 C CA . GLU B 1 463 ? -22.359 -31.562 -13.156 1 96.88 463 GLU B CA 1
ATOM 7287 C C . GLU B 1 463 ? -22.859 -31.875 -11.75 1 96.88 463 GLU B C 1
ATOM 7289 O O . GLU B 1 463 ? -23.531 -31.047 -11.133 1 96.88 463 GLU B O 1
ATOM 7294 N N . ARG B 1 464 ? -22.594 -33.031 -11.328 1 95.69 464 ARG B N 1
ATOM 7295 C CA . ARG B 1 464 ? -23.031 -33.438 -10.008 1 95.69 464 ARG B CA 1
ATOM 7296 C C . ARG B 1 464 ? -22.422 -32.562 -8.914 1 95.69 464 ARG B C 1
ATOM 7298 O O . ARG B 1 464 ? -23.125 -32.094 -8.023 1 95.69 464 ARG B O 1
ATOM 7305 N N . THR B 1 465 ? -21.141 -32.375 -8.953 1 97.25 465 THR B N 1
ATOM 7306 C CA . THR B 1 465 ? -20.469 -31.594 -7.938 1 97.25 465 THR B CA 1
ATOM 7307 C C . THR B 1 465 ? -20.922 -30.141 -7.996 1 97.25 465 THR B C 1
ATOM 7309 O O . THR B 1 465 ? -21.031 -29.469 -6.965 1 97.25 465 THR B O 1
ATOM 7312 N N . LEU B 1 466 ? -21.172 -29.609 -9.18 1 98.19 466 LEU B N 1
ATOM 7313 C CA . LEU B 1 466 ? -21.75 -28.266 -9.305 1 98.19 466 LEU B CA 1
ATOM 7314 C C . LEU B 1 466 ? -23.109 -28.188 -8.602 1 98.19 466 LEU B C 1
ATOM 7316 O O . LEU B 1 466 ? -23.375 -27.234 -7.875 1 98.19 466 LEU B O 1
ATOM 7320 N N . GLY B 1 467 ? -23.922 -29.172 -8.883 1 97.44 467 GLY B N 1
ATOM 7321 C CA . GLY B 1 467 ? -25.219 -29.25 -8.234 1 97.44 467 GLY B CA 1
ATOM 7322 C C . GLY B 1 467 ? -25.125 -29.266 -6.719 1 97.44 467 GLY B C 1
ATOM 7323 O O . GLY B 1 467 ? -25.938 -28.625 -6.039 1 97.44 467 GLY B O 1
ATOM 7324 N N . LEU B 1 468 ? -24.188 -29.953 -6.211 1 96.62 468 LEU B N 1
ATOM 7325 C CA . LEU B 1 468 ? -24 -30.047 -4.77 1 96.62 468 LEU B CA 1
ATOM 7326 C C . LEU B 1 468 ? -23.594 -28.703 -4.184 1 96.62 468 LEU B C 1
ATOM 7328 O O . LEU B 1 468 ? -24.031 -28.328 -3.098 1 96.62 468 LEU B O 1
ATOM 7332 N N . LEU B 1 469 ? -22.719 -27.938 -4.844 1 97.69 469 LEU B N 1
ATOM 7333 C CA . LEU B 1 469 ? -22.266 -26.641 -4.371 1 97.69 469 LEU B CA 1
ATOM 7334 C C . LEU B 1 469 ? -23.406 -25.609 -4.438 1 97.69 469 LEU B C 1
ATOM 7336 O O . LEU B 1 469 ? -23.453 -24.672 -3.631 1 97.69 469 LEU B O 1
ATOM 7340 N N . ASN B 1 470 ? -24.312 -25.812 -5.379 1 97.62 470 ASN B N 1
ATOM 7341 C CA . ASN B 1 470 ? -25.422 -24.875 -5.57 1 97.62 470 ASN B CA 1
ATOM 7342 C C . ASN B 1 470 ? -26.594 -25.203 -4.645 1 97.62 470 ASN B C 1
ATOM 7344 O O . ASN B 1 470 ? -27.453 -24.359 -4.387 1 97.62 470 ASN B O 1
ATOM 7348 N N . ALA B 1 471 ? -26.594 -26.438 -4.227 1 95.88 471 ALA B N 1
ATOM 7349 C CA . ALA B 1 471 ? -27.734 -26.891 -3.412 1 95.88 471 ALA B CA 1
ATOM 7350 C C . ALA B 1 471 ? -27.844 -26.047 -2.139 1 95.88 471 ALA B C 1
ATOM 7352 O O . ALA B 1 471 ? -26.875 -25.922 -1.384 1 95.88 471 ALA B O 1
ATOM 7353 N N . ASP B 1 472 ? -29.016 -25.391 -1.897 1 94.75 472 ASP B N 1
ATOM 7354 C CA . ASP B 1 472 ? -29.328 -24.594 -0.711 1 94.75 472 ASP B CA 1
ATOM 7355 C C . ASP B 1 472 ? -28.297 -23.484 -0.503 1 94.75 472 ASP B C 1
ATOM 7357 O O . ASP B 1 472 ? -27.891 -23.219 0.629 1 94.75 472 ASP B O 1
ATOM 7361 N N . ALA B 1 473 ? -27.781 -22.969 -1.576 1 96.56 473 ALA B N 1
ATOM 7362 C CA . ALA B 1 473 ? -26.781 -21.906 -1.52 1 96.56 473 ALA B CA 1
ATOM 7363 C C . ALA B 1 473 ? -25.594 -22.312 -0.646 1 96.56 473 ALA B C 1
ATOM 7365 O O . ALA B 1 473 ? -25.094 -21.516 0.145 1 96.56 473 ALA B O 1
ATOM 7366 N N . ARG B 1 474 ? -25.25 -23.578 -0.809 1 95.69 474 ARG B N 1
ATOM 7367 C CA . ARG B 1 474 ? -24.219 -24.156 0.038 1 95.69 474 ARG B CA 1
ATOM 7368 C C . ARG B 1 474 ? -22.922 -23.359 -0.052 1 95.69 474 ARG B C 1
ATOM 7370 O O . ARG B 1 474 ? -22.328 -23.016 0.971 1 95.69 474 ARG B O 1
ATOM 7377 N N . PHE B 1 475 ? -22.562 -23.062 -1.256 1 97.56 475 PHE B N 1
ATOM 7378 C CA . PHE B 1 475 ? -21.281 -22.391 -1.42 1 97.56 475 PHE B CA 1
ATOM 7379 C C . PHE B 1 475 ? -21.328 -20.969 -0.848 1 97.56 475 PHE B C 1
ATOM 7381 O O . PHE B 1 475 ? -20.375 -20.5 -0.24 1 97.56 475 PHE B O 1
ATOM 7388 N N . GLU B 1 476 ? -22.359 -20.234 -1.056 1 97.56 476 GLU B N 1
ATOM 7389 C CA . GLU B 1 476 ? -22.516 -18.906 -0.477 1 97.56 476 GLU B CA 1
ATOM 7390 C C . GLU B 1 476 ? -22.453 -18.953 1.047 1 97.56 476 GLU B C 1
ATOM 7392 O O . GLU B 1 476 ? -21.906 -18.047 1.681 1 97.56 476 GLU B O 1
ATOM 7397 N N . ARG B 1 477 ? -22.984 -19.984 1.584 1 96.81 477 ARG B N 1
ATOM 7398 C CA . ARG B 1 477 ? -22.922 -20.156 3.033 1 96.81 477 ARG B CA 1
ATOM 7399 C C . ARG B 1 477 ? -21.484 -20.422 3.49 1 96.81 477 ARG B C 1
ATOM 7401 O O . ARG B 1 477 ? -21.062 -19.953 4.551 1 96.81 477 ARG B O 1
ATOM 7408 N N . TYR B 1 478 ? -20.797 -21.266 2.68 1 97.5 478 TYR B N 1
ATOM 7409 C CA . TYR B 1 478 ? -19.375 -21.484 2.975 1 97.5 478 TYR B CA 1
ATOM 7410 C C . TYR B 1 478 ? -18.641 -20.156 3.023 1 97.5 478 TYR B C 1
ATOM 7412 O O . TYR B 1 478 ? -17.859 -19.906 3.947 1 97.5 478 TYR B O 1
ATOM 7420 N N . LEU B 1 479 ? -18.875 -19.25 2.047 1 98.06 479 LEU B N 1
ATOM 7421 C CA . LEU B 1 479 ? -18.188 -17.969 1.956 1 98.06 479 LEU B CA 1
ATOM 7422 C C . LEU B 1 479 ? -18.531 -17.078 3.143 1 98.06 479 LEU B C 1
ATOM 7424 O O . LEU B 1 479 ? -17.672 -16.359 3.66 1 98.06 479 LEU B O 1
ATOM 7428 N N . THR B 1 480 ? -19.75 -17.125 3.539 1 97.38 480 THR B N 1
ATOM 7429 C CA . THR B 1 480 ? -20.172 -16.344 4.691 1 97.38 480 THR B CA 1
ATOM 7430 C C . THR B 1 480 ? -19.438 -16.781 5.953 1 97.38 480 THR B C 1
ATOM 7432 O O . THR B 1 480 ? -18.984 -15.945 6.738 1 97.38 480 THR B O 1
ATOM 7435 N N . GLU B 1 481 ? -19.312 -18.125 6.086 1 96.81 481 GLU B N 1
ATOM 7436 C CA . GLU B 1 481 ? -18.594 -18.656 7.238 1 96.81 481 GLU B CA 1
ATOM 7437 C C . GLU B 1 481 ? -17.109 -18.266 7.195 1 96.81 481 GLU B C 1
ATOM 7439 O O . GLU B 1 481 ? -16.516 -17.953 8.227 1 96.81 481 GLU B O 1
ATOM 7444 N N . LEU B 1 482 ? -16.578 -18.344 6.043 1 98.06 482 LEU B N 1
ATOM 7445 C CA . LEU B 1 482 ? -15.18 -17.969 5.883 1 98.06 482 LEU B CA 1
ATOM 7446 C C . LEU B 1 482 ? -14.977 -16.5 6.223 1 98.06 482 LEU B C 1
ATOM 7448 O O . LEU B 1 482 ? -14.023 -16.141 6.914 1 98.06 482 LEU B O 1
ATOM 7452 N N . GLY B 1 483 ? -15.852 -15.648 5.707 1 97.69 483 GLY B N 1
ATOM 7453 C CA . GLY B 1 483 ? -15.805 -14.234 6.059 1 97.69 483 GLY B CA 1
ATOM 7454 C C . GLY B 1 483 ? -15.922 -13.992 7.551 1 97.69 483 GLY B C 1
ATOM 7455 O O . GLY B 1 483 ? -15.266 -13.094 8.094 1 97.69 483 GLY B O 1
ATOM 7456 N N . GLY B 1 484 ? -16.656 -14.766 8.195 1 96.81 484 GLY B N 1
ATOM 7457 C CA . GLY B 1 484 ? -16.891 -14.617 9.625 1 96.81 484 GLY B CA 1
ATOM 7458 C C . GLY B 1 484 ? -15.672 -14.922 10.469 1 96.81 484 GLY B C 1
ATOM 7459 O O . GLY B 1 484 ? -15.539 -14.414 11.586 1 96.81 484 GLY B O 1
ATOM 7460 N N . VAL B 1 485 ? -14.781 -15.766 9.922 1 97.12 485 VAL B N 1
ATOM 7461 C CA . VAL B 1 485 ? -13.633 -16.156 10.727 1 97.12 485 VAL B CA 1
ATOM 7462 C C . VAL B 1 485 ? -12.414 -15.344 10.312 1 97.12 485 VAL B C 1
ATOM 7464 O O . VAL B 1 485 ? -11.289 -15.633 10.727 1 97.12 485 VAL B O 1
ATOM 7467 N N . GLY B 1 486 ? -12.5 -14.398 9.414 1 96.94 486 GLY B N 1
ATOM 7468 C CA . GLY B 1 486 ? -11.422 -13.453 9.195 1 96.94 486 GLY B CA 1
ATOM 7469 C C . GLY B 1 486 ? -10.914 -13.453 7.766 1 96.94 486 GLY B C 1
ATOM 7470 O O . GLY B 1 486 ? -10.047 -12.648 7.41 1 96.94 486 GLY B O 1
ATOM 7471 N N . TRP B 1 487 ? -11.492 -14.273 6.887 1 98 487 TRP B N 1
ATOM 7472 C CA . TRP B 1 487 ? -11.039 -14.289 5.5 1 98 487 TRP B CA 1
ATOM 7473 C C . TRP B 1 487 ? -11.648 -13.133 4.711 1 98 487 TRP B C 1
ATOM 7475 O O . TRP B 1 487 ? -12.82 -12.797 4.906 1 98 487 TRP B O 1
ATOM 7485 N N . ASP B 1 488 ? -10.82 -12.547 3.902 1 96 488 ASP B N 1
ATOM 7486 C CA . ASP B 1 488 ? -11.312 -11.555 2.953 1 96 488 ASP B CA 1
ATOM 7487 C C . ASP B 1 488 ? -11.688 -12.211 1.624 1 96 488 ASP B C 1
ATOM 7489 O O . ASP B 1 488 ? -10.828 -12.422 0.766 1 96 488 ASP B O 1
ATOM 7493 N N . VAL B 1 489 ? -12.898 -12.406 1.407 1 96.69 489 VAL B N 1
ATOM 7494 C CA . VAL B 1 489 ? -13.367 -13.156 0.252 1 96.69 489 VAL B CA 1
ATOM 7495 C C . VAL B 1 489 ? -13.602 -12.219 -0.924 1 96.69 489 VAL B C 1
ATOM 7497 O O . VAL B 1 489 ? -14.039 -12.641 -1.995 1 96.69 489 VAL B O 1
ATOM 7500 N N . ASP B 1 490 ? -13.195 -10.906 -0.796 1 93.62 490 ASP B N 1
ATOM 7501 C CA . ASP B 1 490 ? -13.383 -9.938 -1.868 1 93.62 490 ASP B CA 1
ATOM 7502 C C . ASP B 1 490 ? -12.062 -9.648 -2.584 1 93.62 490 ASP B C 1
ATOM 7504 O O . ASP B 1 490 ? -12.039 -8.898 -3.566 1 93.62 490 ASP B O 1
ATOM 7508 N N . ILE B 1 491 ? -11.031 -10.227 -2.121 1 93.25 491 ILE B N 1
ATOM 7509 C CA . ILE B 1 491 ? -9.734 -10.008 -2.752 1 93.25 491 ILE B CA 1
ATOM 7510 C C . ILE B 1 491 ? -9.445 -11.133 -3.746 1 93.25 491 ILE B C 1
ATOM 7512 O O . ILE B 1 491 ? -9.469 -12.312 -3.383 1 93.25 491 ILE B O 1
ATOM 7516 N N . ALA B 1 492 ? -9.227 -10.781 -4.988 1 93.75 492 ALA B N 1
ATOM 7517 C CA . ALA B 1 492 ? -8.906 -11.758 -6.023 1 93.75 492 ALA B CA 1
ATOM 7518 C C . ALA B 1 492 ? -7.449 -12.211 -5.918 1 93.75 492 ALA B C 1
ATOM 7520 O O . ALA B 1 492 ? -6.531 -11.406 -6.102 1 93.75 492 ALA B O 1
ATOM 7521 N N . ALA B 1 493 ? -7.227 -13.461 -5.609 1 95.75 493 ALA B N 1
ATOM 7522 C CA . ALA B 1 493 ? -5.855 -13.922 -5.418 1 95.75 493 ALA B CA 1
ATOM 7523 C C . ALA B 1 493 ? -5.645 -15.297 -6.059 1 95.75 493 ALA B C 1
ATOM 7525 O O . ALA B 1 493 ? -4.73 -16.031 -5.68 1 95.75 493 ALA B O 1
ATOM 7526 N N . LEU B 1 494 ? -6.48 -15.648 -7.016 1 96.75 494 LEU B N 1
ATOM 7527 C CA . LEU B 1 494 ? -6.359 -16.969 -7.617 1 96.75 494 LEU B CA 1
ATOM 7528 C C . LEU B 1 494 ? -5.652 -16.891 -8.969 1 96.75 494 LEU B C 1
ATOM 7530 O O . LEU B 1 494 ? -4.977 -17.844 -9.375 1 96.75 494 LEU B O 1
ATOM 7534 N N . GLU B 1 495 ? -5.844 -15.82 -9.641 1 94.94 495 GLU B N 1
ATOM 7535 C CA . GLU B 1 495 ? -5.191 -15.648 -10.938 1 94.94 495 GLU B CA 1
ATOM 7536 C C . GLU B 1 495 ? -3.762 -15.141 -10.766 1 94.94 495 GLU B C 1
ATOM 7538 O O . GLU B 1 495 ? -3.531 -14.117 -10.117 1 94.94 495 GLU B O 1
ATOM 7543 N N . THR B 1 496 ? -2.795 -15.789 -11.359 1 93.38 496 THR B N 1
ATOM 7544 C CA . THR B 1 496 ? -1.393 -15.398 -11.258 1 93.38 496 THR B CA 1
ATOM 7545 C C . THR B 1 496 ? -0.864 -14.93 -12.609 1 93.38 496 THR B C 1
ATOM 7547 O O . THR B 1 496 ? 0.323 -14.625 -12.742 1 93.38 496 THR B O 1
ATOM 7550 N N . ARG B 1 497 ? -1.682 -14.961 -13.555 1 90.94 497 ARG B N 1
ATOM 7551 C CA . ARG B 1 497 ? -1.419 -14.391 -14.875 1 90.94 497 ARG B CA 1
ATOM 7552 C C . ARG B 1 497 ? -2.58 -13.516 -15.336 1 90.94 497 ARG B C 1
ATOM 7554 O O . ARG B 1 497 ? -3.664 -13.555 -14.75 1 90.94 497 ARG B O 1
ATOM 7561 N N . ALA B 1 498 ? -2.236 -12.727 -16.344 1 87.81 498 ALA B N 1
ATOM 7562 C CA . ALA B 1 498 ? -3.32 -11.914 -16.891 1 87.81 498 ALA B CA 1
ATOM 7563 C C . ALA B 1 498 ? -4.469 -12.789 -17.375 1 87.81 498 ALA B C 1
ATOM 7565 O O . ALA B 1 498 ? -4.27 -13.68 -18.203 1 87.81 498 ALA B O 1
ATOM 7566 N N . GLY B 1 499 ? -5.559 -12.547 -16.875 1 88.75 499 GLY B N 1
ATOM 7567 C CA . GLY B 1 499 ? -6.699 -13.406 -17.141 1 88.75 499 GLY B CA 1
ATOM 7568 C C . GLY B 1 499 ? -7.441 -13.039 -18.406 1 88.75 499 GLY B C 1
ATOM 7569 O O . GLY B 1 499 ? -7.277 -11.93 -18.938 1 88.75 499 GLY B O 1
ATOM 7570 N N . ARG B 1 500 ? -8.172 -14.047 -18.891 1 94 500 ARG B N 1
ATOM 7571 C CA . ARG B 1 500 ? -9.086 -13.867 -20 1 94 500 ARG B CA 1
ATOM 7572 C C . ARG B 1 500 ? -10.531 -14.094 -19.562 1 94 500 ARG B C 1
ATOM 7574 O O . ARG B 1 500 ? -10.789 -14.773 -18.578 1 94 500 ARG B O 1
ATOM 7581 N N . ARG B 1 501 ? -11.383 -13.383 -20.25 1 96.38 501 ARG B N 1
ATOM 7582 C CA . ARG B 1 501 ? -12.812 -13.516 -20.016 1 96.38 501 ARG B CA 1
ATOM 7583 C C . ARG B 1 501 ? -13.547 -13.945 -21.281 1 96.38 501 ARG B C 1
ATOM 7585 O O . ARG B 1 501 ? -13.148 -13.578 -22.391 1 96.38 501 ARG B O 1
ATOM 7592 N N . ILE B 1 502 ? -14.594 -14.734 -21.047 1 96.06 502 ILE B N 1
ATOM 7593 C CA . ILE B 1 502 ? -15.359 -15.195 -22.203 1 96.06 502 ILE B CA 1
ATOM 7594 C C . ILE B 1 502 ? -16.812 -14.758 -22.062 1 96.06 502 ILE B C 1
ATOM 7596 O O . ILE B 1 502 ? -17.312 -14.562 -20.938 1 96.06 502 ILE B O 1
ATOM 7600 N N . GLU B 1 503 ? -17.375 -14.539 -23.156 1 94.69 503 GLU B N 1
ATOM 7601 C CA . GLU B 1 503 ? -18.812 -14.273 -23.266 1 94.69 503 GLU B CA 1
ATOM 7602 C C . GLU B 1 503 ? -19.469 -15.188 -24.297 1 94.69 503 GLU B C 1
ATOM 7604 O O . GLU B 1 503 ? -18.922 -15.406 -25.375 1 94.69 503 GLU B O 1
ATOM 7609 N N . LEU B 1 504 ? -20.547 -15.836 -23.875 1 91.19 504 LEU B N 1
ATOM 7610 C CA . LEU B 1 504 ? -21.281 -16.734 -24.766 1 91.19 504 LEU B CA 1
ATOM 7611 C C . LEU B 1 504 ? -22.484 -16.016 -25.391 1 91.19 504 LEU B C 1
ATOM 7613 O O . LEU B 1 504 ? -23.156 -15.242 -24.719 1 91.19 504 LEU B O 1
#

Nearest PDB structures (foldseek):
  8kgi-assembly1_B  TM=5.604E-01  e=7.827E-01  Homo sapiens
  7l16-assembly1_A  TM=6.425E-01  e=2.504E+00  Salmonella enterica subsp. enterica serovar Typhimurium str. LT2
  6n3i-assembly1_A  TM=5.577E-01  e=2.079E+00  Escherichia coli
  7yub-assembly1_R  TM=3.087E-01  e=8.788E+00  Homo sapiens
  9b3k-assembly1_Z  TM=5.285E-01  e=7.778E-01  Staphylococcus aureus

pLDDT: mean 79.85, std 21.26, range [23.25, 98.75]

Organism: Penicillium rubens (strain ATCC 28089 / DSM 1075 / NRRL 1951 / Wisconsin 54-1255) (NCBI:txid500485)